Protein AF-A0A814GQM7-F1 (afdb_monomer)

Radius of gyration: 111.21 Å; Cα contacts (8 Å, |Δi|>4): 31; chains: 1; bounding box: 205×111×352 Å

pLDDT: mean 74.49, std 18.23, range [26.2, 96.56]

Organism: NCBI:txid104777

Secondary structure (DSSP, 8-state):
------------------------------------------------------------------TT-TTTHHHHHHHHHHHHHHHHHHHHHHHHHHHHHHHHHHHHHHHHHHHHHHHHHHHHHHHHHHHHHHHHHHHHHHHHHHHHHHHHHHHHHHHHHHHHHHHHHHHHHHHHHHHHHHHHHHHHHHHHHHHHHHHHHHHHHHHHHHHHHHHHHHHHHHHHHHHHHHHHHHHHHHHHHHHHHHHHHHHHHHHHHHHHHHHHHHHHHHHHHHHHHHHHHHHHHHHHHHHHHHHHHHHHHHHHHHHHHHHHHHHHHHHHHHHHHHHHHHHHHHHHHHHHHHHHHHHHHHHHTTTGGGS-SS--------------SSS-STTGGGTTSSTTSSTTTTTHHHHHHHHHHHHHHHHHHHHHHHHHHHHHHHHHHHHHHHHHHHHHHHHHHHHHHHHHHHHHHHHHHHHHHHHHHHHHHHHHHHHHHHHHHHHHHHHHHHHHHHHHHHHHHHHHHHHHHHHHHHHHHTT-------THHHHHHHHHHHHHHHHHHHHHHHHHHHHHHHHHHHHHHHHHHHHHHHHHHHHHHHHHHHHHHHHHHHHHHHHHHHHHHHHHHHHHHHHHHHHHHHHHHHHHHHHHHHHHHHHHHHHHHHHHHHHHHHHHHHHHHHHHHHHHHHHHHHHHHHHHHHHHHHHHHHHHHHHHHHHHS-SSSSSHHHHHHHHHHHHHHHHHHHHHHHHHHHHHHHHHHHHHHHHHHHHTTSS-------HHHHHHHHHHHHHHHHHHHHHHHHHHHHHHHHHHHHHHHHHHHHHHHHHHHHHHHHHHHHHHHHHHHHHHHHHHHHHHHHHHHHHHHHHHHHTT----S-SSHHHHHHHHHHHHHHHHHHHHHHHHHHHH-GGGHHHHHHHHHHHHHHHHHHHHHHTT-

Foldseek 3Di:
DDDDDDDDDDDDDDDDDDDDDDDDDDDDDDDDDDDDDDDDDDDDDDDDDDDDDDDDDDDDDDDDDDPPDPVCVVVVVVVVVVVVVVVVVVVVVVVVVVVVVVVVVVVVVVVVVVVVVVVVVVVVVVVVVVVVVVVVVVVVVVVVVVVVVVVVVVVVVVVVVVVVVVVVVVVVVVVVVVVVVVVVVVVVVVVVVVVVVVVVVVVVVVVVVVVVVVVVVVVVVVVVVVVVVVVVVVVVVVVVVVVVVVVVVVVVVVVVVVVVVVVVVVVVVVVVVVVVVVVVVVVVVVVVVVVVVVVVVVVVVVVVVVVVVVVVVVVVVVVVVVVVVVVVVVVVVVVVVVVVVVVVVVVVCVPCVVPPPPPPDPDDDDDDDDPDDPDDDDPDDPDPPPPPPVVPPVVVVVVVVVVVVVVVVVVVVVVVVVVVVVVVVVVVVVCVVVVVVVVVVVVVVVVVVVVVVVVVVVVVVVVVVVVVVVVVVVVVVVVVVVVVVVVVVVVVVVVVVVVVVVVVVVVVVVVVVVVVVVVVVVVVVVPDDDDDDDDPVVVVVVVVVVVVVVVVVVVVVVVVVVVVVVVVVVVVVVVVVVVVVVVVVVVVVVVVVVVVVVVVVVVVVVVVVVVVVVVVVVVVVVVVVVVVVVVVVVVVVVVVVVVVVVVVVVVVVVVVVVVVVVVVVVVVVVVVVVVVVVVVVVVVVVVVVVVVVVVVVVVVVVVVVVVVPDPPPDPVVVVVVVVVVVVVVVVVVVCVVVCVVVVVVVVVVVVVVVVVVVVVVPDDDDDDDDDDVCVVVVVVVVVVVVVVVVVVVVVVVVVVVVVVVVVVVVVVVVVVVVVVVVVVVVVVVVVVVVLVVVLVVLLVVLVVVVVVVVVVQVVCVVVVNDDDPDPDPVVVVVVLVVVLVVLVVVLVVLVVVCVVCVPCVSVSVSVNSSSVSVNVVSVVVVVVD

Sequence (929 aa):
MDDSDQPSPGLNTAFNNGDADLSRVVENLTVQALREYDDGPLTPPAQRSSNENDLGTEENNLVVLDPDHPLMARFQKALRDQLTKREQKLTLETRETKYQLEKSKKEREDLGVELYGLQQELAKNQMFLEKEHDNYNDTSQNRKLVEQDLDETRDAYRKFQKQLDEELQKFRDLQQERDNLKLRIFYMSNAKEDIRGDIAVIRRATEKAETDKAKFEIEKQRQDMIVSRLEEKEAKIKEDISLYEWQLHNQLKQTKAVKSQLIEARMETEAIEKEKNQLMQNWTSCLIGMKRRDEANSQMNSAIRAQKQKFDSTIAEIESYKKSINKEQERNESLTLVINQRKSEQKNLDKTLKLNKEKKDVLQQEFSAFDRALKETMNQLNSINSDKVQNTNLLNQSQREIEALSQEKVKLEDEIFKKLQDKLTADKAAQYTDKLRKEQKEKLRDMERSLVKLENEIAKARLDALQTKTINESFEREIKMLQSEIDDKNKIISKSESEIRQRVLIIEHKQGQIDLYNKKIEALIEKAGGVELGPLEVEEKNLNREIDDMVTKIMELEQKWLREQNELVKLVKDRQNKEVELKNQKNNFIVLTTKKMRIEKNIESEQTNIKQLNKSLDHLRLQLEKLNKYIFKEMETKENLEKNNDLTALDFNERIKRAEKETIQIQDKLETVKQEKEQLLKDLIDVDEQIMVWERRIELAKEMKAAVDSEAGQGEIREMKFEIHRMTVRYDDLRNQQEKLIRQMEAAVLRRDTIMTRGEYTQKNPQIVTQGKLQREIAEIAKKIKATSLETSRIESEIRLLKDKQQQLATILEDKQQVLKTLHESDEAKNSELDELGRKKQENMEELLMKQRRVKYYDQLKQGRYTLLAKKDDLNEQETNKQLDRLRSLGTIVSKLGEEYPNLQPIIRKVESSIQVRLNQEEEGMEKI

Mean predicted aligned error: 26.73 Å

Solvent-accessible surface area (backbone atoms only — not comparable to full-atom values): 53207 Å² total; per-residue (Å²): 138,83,78,90,84,86,81,84,84,86,85,88,87,82,88,80,87,80,88,78,91,80,91,80,89,86,77,89,78,88,86,83,88,80,90,78,90,85,86,87,87,85,86,88,90,85,81,88,84,85,88,84,86,91,89,79,89,86,88,81,90,87,88,84,78,71,88,83,43,85,83,46,57,65,56,57,49,54,56,49,54,54,55,54,52,51,53,53,50,54,55,47,54,55,50,51,53,50,50,53,52,54,49,54,50,49,54,51,50,52,51,48,52,50,50,50,51,51,50,52,51,48,53,51,50,51,56,49,50,51,51,51,49,50,51,47,50,52,52,50,50,50,48,52,51,52,51,48,54,49,50,52,51,49,51,49,48,51,50,51,49,51,50,49,51,51,52,50,48,52,48,51,51,51,50,50,51,49,52,51,50,50,51,50,50,48,52,51,48,50,52,50,50,49,50,49,50,50,49,52,49,49,49,52,50,47,53,49,49,50,54,51,47,53,50,49,49,54,52,46,52,52,47,50,56,49,48,52,53,48,51,53,48,50,50,52,50,49,51,51,50,53,51,51,52,52,50,50,52,50,51,51,51,51,51,50,52,52,49,50,51,51,50,50,53,48,52,50,50,54,50,52,50,50,51,51,51,52,50,51,52,53,50,51,50,52,51,53,56,47,52,54,52,51,52,54,52,50,57,54,52,51,56,53,51,57,54,51,54,57,54,54,52,56,51,52,56,54,53,52,57,56,55,55,56,52,56,58,53,56,54,55,54,52,55,56,53,50,57,60,50,53,66,56,48,59,71,53,50,75,66,50,64,80,68,61,80,81,72,80,89,80,88,87,85,86,85,88,89,86,91,82,91,86,84,86,87,84,83,81,82,84,76,74,82,71,72,72,72,68,71,66,66,65,64,66,60,69,60,64,65,58,60,62,63,57,62,60,57,58,60,60,56,56,60,54,53,56,65,57,54,65,62,60,66,66,53,56,69,59,47,55,62,51,44,55,54,46,52,51,52,47,52,50,50,50,49,49,50,47,47,53,46,48,52,49,49,50,52,45,51,50,49,52,51,49,49,50,47,54,48,47,56,48,47,53,50,48,50,54,50,49,49,52,50,46,53,51,49,49,53,50,46,54,51,50,51,53,50,45,54,54,47,48,59,51,44,58,59,48,50,64,52,48,57,63,48,49,66,56,48,58,72,53,59,81,74,65,88,88,89,91,89,76,70,75,66,51,59,60,48,49,59,52,46,55,52,50,54,51,52,50,52,50,52,52,51,52,54,47,50,54,47,54,51,51,50,50,52,48,52,52,52,51,49,51,52,50,52,51,51,52,52,50,50,51,52,51,50,53,53,50,51,55,50,46,54,54,50,51,53,48,49,51,50,50,51,51,49,50,53,52,49,50,52,50,49,53,51,49,48,54,50,48,52,51,48,49,52,48,50,51,50,52,48,52,53,47,51,52,49,50,53,48,48,53,51,50,51,50,52,48,49,52,50,48,54,50,51,49,51,52,49,50,54,50,48,53,53,50,49,52,52,48,50,51,49,52,48,53,49,49,54,48,51,54,49,51,52,49,49,50,54,49,52,52,51,51,50,52,51,51,52,53,48,55,65,70,68,55,84,86,71,66,66,70,65,54,60,60,55,56,57,58,57,61,57,50,63,66,49,55,67,63,44,64,71,55,48,68,71,46,55,71,61,46,59,61,54,53,53,55,52,53,55,56,57,47,68,78,73,74,79,90,85,81,90,88,90,71,78,72,61,57,56,53,54,48,50,53,49,50,50,50,50,50,52,52,50,51,52,48,50,49,50,50,50,52,50,48,54,49,49,52,50,50,50,53,50,50,51,52,50,50,53,51,50,52,51,48,49,55,50,48,54,50,48,54,51,51,49,52,51,50,51,53,50,50,50,52,51,50,53,54,49,53,54,49,53,50,52,50,50,52,48,52,50,51,51,30,48,76,66,72,70,61,78,73,93,51,95,46,70,74,56,42,54,52,51,51,49,53,49,50,52,48,50,52,50,51,49,55,51,49,53,50,51,40,68,77,35,67,92,48,33,81,59,44,52,52,56,50,52,59,51,48,60,54,50,55,53,56,51,56,56,61,77,73,111

InterPro domains:
  IPR037386 Coiled-coil domain-containing protein 40 [PTHR16275] (49-922)

Structure (mmCIF, N/CA/C/O backbone):
data_AF-A0A814GQM7-F1
#
_entry.id   AF-A0A814GQM7-F1
#
loop_
_atom_site.group_PDB
_atom_site.id
_atom_site.type_symbol
_atom_site.label_atom_id
_atom_site.label_alt_id
_atom_site.label_comp_id
_atom_site.label_asym_id
_atom_site.label_entity_id
_atom_site.label_seq_id
_atom_site.pdbx_PDB_ins_code
_atom_site.Cartn_x
_atom_site.Cartn_y
_atom_site.Cartn_z
_atom_site.occupancy
_atom_site.B_iso_or_equiv
_atom_site.auth_seq_id
_atom_site.auth_comp_id
_atom_site.auth_asym_id
_atom_site.auth_atom_id
_atom_site.pdbx_PDB_model_num
ATOM 1 N N . MET A 1 1 ? 34.596 47.092 -10.321 1.00 36.59 1 MET A N 1
ATOM 2 C CA . MET A 1 1 ? 35.232 45.790 -10.047 1.00 36.59 1 MET A CA 1
ATOM 3 C C . MET A 1 1 ? 35.394 45.100 -11.391 1.00 36.59 1 MET A C 1
ATOM 5 O O . MET A 1 1 ? 34.640 44.187 -11.697 1.00 36.59 1 MET A O 1
ATOM 9 N N . ASP A 1 2 ? 36.087 45.742 -12.335 1.00 36.72 2 ASP A N 1
ATOM 10 C CA . ASP A 1 2 ? 37.556 45.987 -12.380 1.00 36.72 2 ASP A CA 1
ATOM 11 C C . ASP A 1 2 ? 38.213 44.668 -12.827 1.00 36.72 2 ASP A C 1
ATOM 13 O O . ASP A 1 2 ? 37.973 43.647 -12.194 1.00 36.72 2 ASP A O 1
ATOM 17 N N . ASP A 1 3 ? 38.963 44.548 -13.919 1.00 35.03 3 ASP A N 1
ATOM 18 C CA . ASP A 1 3 ? 39.741 45.529 -14.677 1.00 35.03 3 ASP A CA 1
ATOM 19 C C . ASP A 1 3 ? 40.091 44.982 -16.087 1.00 35.03 3 ASP A C 1
ATOM 21 O O . ASP A 1 3 ? 40.103 43.769 -16.298 1.00 35.03 3 ASP A O 1
ATOM 25 N N . SER A 1 4 ? 40.330 45.924 -17.013 1.00 34.81 4 SER A N 1
ATOM 26 C CA . SER A 1 4 ? 41.278 45.967 -18.159 1.00 34.81 4 SER A CA 1
ATOM 27 C C . SER A 1 4 ? 41.785 44.656 -18.816 1.00 34.81 4 SER A C 1
ATOM 29 O O . SER A 1 4 ? 42.271 43.758 -18.145 1.00 34.81 4 SER A O 1
ATOM 31 N N . ASP A 1 5 ? 41.815 44.491 -20.144 1.00 34.50 5 ASP A N 1
ATOM 32 C CA . ASP A 1 5 ? 42.522 45.376 -21.078 1.00 34.50 5 ASP A CA 1
ATOM 33 C C . ASP A 1 5 ? 41.998 45.302 -22.528 1.00 34.50 5 ASP A C 1
ATOM 35 O O . ASP A 1 5 ? 41.720 44.245 -23.095 1.00 34.50 5 ASP A O 1
ATOM 39 N N . GLN A 1 6 ? 41.915 46.493 -23.113 1.00 34.81 6 GLN A N 1
ATOM 40 C CA . GLN A 1 6 ? 41.784 46.837 -24.532 1.00 34.81 6 GLN A CA 1
ATOM 41 C C . GLN A 1 6 ? 43.196 46.816 -25.202 1.00 34.81 6 GLN A C 1
ATOM 43 O O . GLN A 1 6 ? 44.160 46.626 -24.462 1.00 34.81 6 GLN A O 1
ATOM 48 N N . PRO A 1 7 ? 43.405 47.041 -26.531 1.00 47.53 7 PRO A N 1
ATOM 49 C CA . PRO A 1 7 ? 42.632 47.957 -27.376 1.00 47.53 7 PRO A CA 1
ATOM 50 C C . PRO A 1 7 ? 42.384 47.580 -28.859 1.00 47.53 7 PRO A C 1
ATOM 52 O O . PRO A 1 7 ? 43.097 46.823 -29.508 1.00 47.53 7 PRO A O 1
ATOM 55 N N . SER A 1 8 ? 41.333 48.225 -29.373 1.00 37.38 8 SER A N 1
ATOM 56 C CA . SER A 1 8 ? 41.102 48.848 -30.695 1.00 37.38 8 SER A CA 1
ATOM 57 C C . SER A 1 8 ? 42.387 49.403 -31.385 1.00 37.38 8 SER A C 1
ATOM 59 O O . SER A 1 8 ? 43.386 49.548 -30.683 1.00 37.38 8 SER A O 1
ATOM 61 N N . PRO A 1 9 ? 42.406 49.855 -32.674 1.00 46.78 9 PRO A N 1
ATOM 62 C CA . PRO A 1 9 ? 41.292 50.544 -33.340 1.00 46.78 9 PRO A CA 1
ATOM 63 C C . PRO A 1 9 ? 41.160 50.421 -34.873 1.00 46.78 9 PRO A C 1
ATOM 65 O O . PRO A 1 9 ? 42.011 49.900 -35.588 1.00 46.78 9 PRO A O 1
ATOM 68 N N . GLY A 1 10 ? 40.051 50.973 -35.372 1.00 31.98 10 GLY A N 1
ATOM 69 C CA . GLY A 1 10 ? 39.926 51.436 -36.748 1.00 31.98 10 GLY A CA 1
ATOM 70 C C . GLY A 1 10 ? 40.203 52.939 -36.897 1.00 31.98 10 GLY A C 1
ATOM 71 O O . GLY A 1 10 ? 40.306 53.667 -35.912 1.00 31.98 10 GLY A O 1
ATOM 72 N N . LEU A 1 11 ? 40.173 53.345 -38.171 1.00 32.22 11 LEU A N 1
ATOM 73 C CA . LEU A 1 11 ? 39.968 54.678 -38.760 1.00 32.22 11 LEU A CA 1
ATOM 74 C C . LEU A 1 11 ? 41.173 55.577 -39.105 1.00 32.22 11 LEU A C 1
ATOM 76 O O . LEU A 1 11 ? 41.883 56.093 -38.252 1.00 32.22 11 LEU A O 1
ATOM 80 N N . ASN A 1 12 ? 41.173 55.892 -40.410 1.00 31.06 12 ASN A N 1
ATOM 81 C CA . ASN A 1 12 ? 41.498 57.152 -41.082 1.00 31.06 12 ASN A CA 1
ATOM 82 C C . ASN A 1 12 ? 42.952 57.624 -41.169 1.00 31.06 12 ASN A C 1
ATOM 84 O O . ASN A 1 12 ? 43.481 58.186 -40.221 1.00 31.06 12 ASN A O 1
ATOM 88 N N . THR A 1 13 ? 43.448 57.664 -42.410 1.00 29.12 13 THR A N 1
ATOM 89 C CA . THR A 1 13 ? 43.920 58.907 -43.048 1.00 29.12 13 THR A CA 1
ATOM 90 C C . THR A 1 13 ? 43.764 58.831 -44.572 1.00 29.12 13 THR A C 1
ATOM 92 O O . THR A 1 13 ? 43.918 57.783 -45.191 1.00 29.12 13 THR A O 1
ATOM 95 N N . ALA A 1 14 ? 43.398 59.972 -45.151 1.00 29.52 14 ALA A N 1
ATOM 96 C CA . ALA A 1 14 ? 43.219 60.238 -46.572 1.00 29.52 14 ALA A CA 1
ATOM 97 C C . ALA A 1 14 ? 44.409 61.041 -47.142 1.00 29.52 14 ALA A C 1
ATOM 99 O O . ALA A 1 14 ? 45.154 61.638 -46.365 1.00 29.52 14 ALA A O 1
ATOM 100 N N . PHE A 1 15 ? 44.458 61.134 -48.485 1.00 28.38 15 PHE A N 1
ATOM 101 C CA . PHE A 1 15 ? 45.297 62.007 -49.341 1.00 28.38 15 PHE A CA 1
ATOM 102 C C . PHE A 1 15 ? 46.802 61.624 -49.386 1.00 28.38 15 PHE A C 1
ATOM 104 O O . PHE A 1 15 ? 47.420 61.441 -48.352 1.00 28.38 15 PHE A O 1
ATOM 111 N N . ASN A 1 16 ? 47.510 61.510 -50.520 1.00 29.31 16 ASN A N 1
ATOM 112 C CA . ASN A 1 16 ? 47.493 62.313 -51.741 1.00 29.31 16 ASN A CA 1
ATOM 113 C C . ASN A 1 16 ? 48.561 61.775 -52.734 1.00 29.31 16 ASN A C 1
ATOM 115 O O . ASN A 1 16 ? 49.623 61.366 -52.274 1.00 29.31 16 ASN A O 1
ATOM 119 N N . ASN A 1 17 ? 48.300 61.946 -54.041 1.00 29.31 17 ASN A N 1
ATOM 120 C CA . ASN A 1 17 ? 49.221 62.065 -55.200 1.00 29.31 17 ASN A CA 1
ATOM 121 C C . ASN A 1 17 ? 50.160 60.884 -55.551 1.00 29.31 17 ASN A C 1
ATOM 123 O O . ASN A 1 17 ? 50.827 60.333 -54.691 1.00 29.31 17 ASN A O 1
ATOM 127 N N . GLY A 1 18 ? 50.346 60.481 -56.810 1.00 26.28 18 GLY A N 1
ATOM 128 C CA . GLY A 1 18 ? 49.946 61.030 -58.106 1.00 26.28 18 GLY A CA 1
ATOM 129 C C . GLY A 1 18 ? 50.676 60.275 -59.236 1.00 26.28 18 GLY A C 1
ATOM 130 O O . GLY A 1 18 ? 51.605 59.520 -58.958 1.00 26.28 18 GLY A O 1
ATOM 131 N N . ASP A 1 19 ? 50.251 60.547 -60.474 1.00 27.64 19 ASP A N 1
ATOM 132 C CA . ASP A 1 19 ? 50.868 60.209 -61.774 1.00 27.64 19 ASP A CA 1
ATOM 133 C C . ASP A 1 19 ? 50.768 58.746 -62.269 1.00 27.64 19 ASP A C 1
ATOM 135 O O . ASP A 1 19 ? 51.087 57.802 -61.563 1.00 27.64 19 ASP A O 1
ATOM 139 N N . ALA A 1 20 ? 50.380 58.446 -63.511 1.00 28.84 20 ALA A N 1
ATOM 140 C CA . ALA A 1 20 ? 49.939 59.272 -64.630 1.00 28.84 20 ALA A CA 1
ATOM 141 C C . ALA A 1 20 ? 49.239 58.382 -65.675 1.00 28.84 20 ALA A C 1
ATOM 143 O O . ALA A 1 20 ? 49.698 57.280 -65.978 1.00 28.84 20 ALA A O 1
ATOM 144 N N . ASP A 1 21 ? 48.167 58.913 -66.260 1.00 31.83 21 ASP A N 1
ATOM 145 C CA . ASP A 1 21 ? 47.703 58.576 -67.606 1.00 31.83 21 ASP A CA 1
ATOM 146 C C . ASP A 1 21 ? 48.808 58.877 -68.625 1.00 31.83 21 ASP A C 1
ATOM 148 O O . ASP A 1 21 ? 49.380 59.965 -68.585 1.00 31.83 21 ASP A O 1
ATOM 152 N N . LEU A 1 22 ? 49.032 57.989 -69.600 1.00 29.66 22 LEU A N 1
ATOM 153 C CA . LEU A 1 22 ? 49.546 58.381 -70.917 1.00 29.66 22 LEU A CA 1
ATOM 154 C C . LEU A 1 22 ? 49.077 57.407 -72.011 1.00 29.66 22 LEU A C 1
ATOM 156 O O . LEU A 1 22 ? 49.590 56.306 -72.194 1.00 29.66 22 LEU A O 1
ATOM 160 N N . SER A 1 23 ? 48.094 57.899 -72.763 1.00 28.91 23 SER A N 1
ATOM 161 C CA . SER A 1 23 ? 47.684 57.482 -74.105 1.00 28.91 23 SER A CA 1
ATOM 162 C C . SER A 1 23 ? 48.839 57.349 -75.110 1.00 28.91 23 SER A C 1
ATOM 164 O O . SER A 1 23 ? 49.761 58.164 -75.103 1.00 28.91 23 SER A O 1
ATOM 166 N N . ARG A 1 24 ? 48.682 56.417 -76.066 1.00 32.66 24 ARG A N 1
ATOM 167 C CA . ARG A 1 24 ? 48.955 56.536 -77.526 1.00 32.66 24 ARG A CA 1
ATOM 168 C C . ARG A 1 24 ? 48.609 55.186 -78.176 1.00 32.66 24 ARG A C 1
ATOM 170 O O . ARG A 1 24 ? 49.297 54.203 -77.948 1.00 32.66 24 ARG A O 1
ATOM 177 N N . VAL A 1 25 ? 47.436 55.019 -78.788 1.00 29.41 25 VAL A N 1
ATOM 178 C CA . VAL A 1 25 ? 47.121 55.375 -80.188 1.00 29.41 25 VAL A CA 1
ATOM 179 C C . VAL A 1 25 ? 48.209 54.900 -81.157 1.00 29.41 25 VAL A C 1
ATOM 181 O O . VAL A 1 25 ? 49.215 55.580 -81.344 1.00 29.41 25 VAL A O 1
ATOM 184 N N . VAL A 1 26 ? 47.956 53.766 -81.816 1.00 27.70 26 VAL A N 1
ATOM 185 C CA . VAL A 1 26 ? 48.344 53.569 -83.216 1.00 27.70 26 VAL A CA 1
ATOM 186 C C . VAL A 1 26 ? 47.068 53.266 -83.984 1.00 27.70 26 VAL A C 1
ATOM 188 O O . VAL A 1 26 ? 46.375 52.279 -83.758 1.00 27.70 26 VAL A O 1
ATOM 191 N N . GLU A 1 27 ? 46.753 54.236 -84.818 1.00 29.17 27 GLU A N 1
ATOM 192 C CA . GLU A 1 27 ? 45.670 54.330 -85.772 1.00 29.17 27 GLU A CA 1
ATOM 193 C C . GLU A 1 27 ? 45.865 53.389 -86.976 1.00 29.17 27 GLU A C 1
ATOM 195 O O . GLU A 1 27 ? 46.990 53.221 -87.441 1.00 29.17 27 GLU A O 1
ATOM 200 N N . ASN A 1 28 ? 44.723 52.966 -87.546 1.00 26.72 28 ASN A N 1
ATOM 201 C CA . ASN A 1 28 ? 44.433 52.905 -88.991 1.00 26.72 28 ASN A CA 1
ATOM 202 C C . ASN A 1 28 ? 45.117 51.781 -89.814 1.00 26.72 28 ASN A C 1
ATOM 204 O O . ASN A 1 28 ? 46.310 51.555 -89.713 1.00 26.72 28 ASN A O 1
ATOM 208 N N . LEU A 1 29 ? 44.474 51.025 -90.713 1.00 28.12 29 LEU A N 1
ATOM 209 C CA . LEU A 1 29 ? 43.210 51.146 -91.448 1.00 28.12 29 LEU A CA 1
ATOM 210 C C . LEU A 1 29 ? 42.859 49.759 -92.043 1.00 28.12 29 LEU A C 1
ATOM 212 O O . LEU A 1 29 ? 43.733 49.046 -92.526 1.00 28.12 29 LEU A O 1
ATOM 216 N N . THR A 1 30 ? 41.568 49.421 -92.015 1.00 30.81 30 THR A N 1
ATOM 217 C CA . THR A 1 30 ? 40.776 48.703 -93.039 1.00 30.81 30 THR A CA 1
ATOM 218 C C . THR A 1 30 ? 41.498 48.029 -94.217 1.00 30.81 30 THR A C 1
ATOM 220 O O . THR A 1 30 ? 42.120 48.733 -95.003 1.00 30.81 30 THR A O 1
ATOM 223 N N . VAL A 1 31 ? 41.169 46.758 -94.498 1.00 29.92 31 VAL A N 1
ATOM 224 C CA . VAL A 1 31 ? 40.721 46.337 -95.846 1.00 29.92 31 VAL A CA 1
ATOM 225 C C . VAL A 1 31 ? 39.651 45.247 -95.707 1.00 29.92 31 VAL A C 1
ATOM 227 O O . VAL A 1 31 ? 39.911 44.148 -95.223 1.00 29.92 31 VAL A O 1
ATOM 230 N N . GLN A 1 32 ? 38.431 45.591 -96.124 1.00 31.33 32 GLN A N 1
ATOM 231 C CA . GLN A 1 32 ? 37.302 44.685 -96.322 1.00 31.33 32 GLN A CA 1
ATOM 232 C C . GLN A 1 32 ? 37.471 43.866 -97.607 1.00 31.33 32 GLN A C 1
ATOM 234 O O . GLN A 1 32 ? 38.035 44.319 -98.599 1.00 31.33 32 GLN A O 1
ATOM 239 N N . ALA A 1 33 ? 36.909 42.664 -97.559 1.00 29.69 33 ALA A N 1
ATOM 240 C CA . ALA A 1 33 ? 36.696 41.747 -98.664 1.00 29.69 33 ALA A CA 1
ATOM 241 C C . ALA A 1 33 ? 35.758 42.299 -99.760 1.00 29.69 33 ALA A C 1
ATOM 243 O O . ALA A 1 33 ? 34.831 43.040 -99.443 1.00 29.69 33 ALA A O 1
ATOM 244 N N . LEU A 1 34 ? 35.935 41.830 -101.009 1.00 31.72 34 LEU A N 1
ATOM 245 C CA . LEU A 1 34 ? 34.970 41.024 -101.799 1.00 31.72 34 LEU A CA 1
ATOM 246 C C . LEU A 1 34 ? 35.209 41.134 -103.327 1.00 31.72 34 LEU A C 1
ATOM 248 O O . LEU A 1 34 ? 35.285 42.241 -103.840 1.00 31.72 34 LEU A O 1
ATOM 252 N N . ARG A 1 35 ? 35.264 39.948 -103.978 1.00 31.31 35 ARG A N 1
ATOM 253 C CA . ARG A 1 35 ? 34.639 39.484 -105.258 1.00 31.31 35 ARG A CA 1
ATOM 254 C C . ARG A 1 35 ? 34.635 40.402 -106.499 1.00 31.31 35 ARG A C 1
ATOM 256 O O . ARG A 1 35 ? 34.385 41.585 -106.375 1.00 31.31 35 ARG A O 1
ATOM 263 N N . GLU A 1 36 ? 34.726 39.957 -107.757 1.00 31.50 36 GLU A N 1
ATOM 264 C CA . GLU A 1 36 ? 34.822 38.678 -108.504 1.00 31.50 36 GLU A CA 1
ATOM 265 C C . GLU A 1 36 ? 35.065 39.066 -110.000 1.00 31.50 36 GLU A C 1
ATOM 267 O O . GLU A 1 36 ? 34.614 40.144 -110.372 1.00 31.50 36 GLU A O 1
ATOM 272 N N . TYR A 1 37 ? 35.759 38.208 -110.785 1.00 33.19 37 TYR A N 1
ATOM 273 C CA . TYR A 1 37 ? 35.684 37.881 -112.252 1.00 33.19 37 TYR A CA 1
ATOM 274 C C . TYR A 1 37 ? 35.323 38.968 -113.318 1.00 33.19 37 TYR A C 1
ATOM 276 O O . TYR A 1 37 ? 34.512 39.841 -113.063 1.00 33.19 37 TYR A O 1
ATOM 284 N N . ASP A 1 38 ? 35.769 38.999 -114.587 1.00 29.81 38 ASP A N 1
ATOM 285 C CA . ASP A 1 38 ? 36.456 38.087 -115.529 1.00 29.81 38 ASP A CA 1
ATOM 286 C C . ASP A 1 38 ? 36.901 38.882 -116.801 1.00 29.81 38 ASP A C 1
ATOM 288 O O . ASP A 1 38 ? 36.567 40.061 -116.927 1.00 29.81 38 ASP A O 1
ATOM 292 N N . ASP A 1 39 ? 37.535 38.180 -117.758 1.00 30.41 39 ASP A N 1
ATOM 293 C CA . ASP A 1 39 ? 37.733 38.455 -119.212 1.00 30.41 39 ASP A CA 1
ATOM 294 C C . ASP A 1 39 ? 39.019 39.168 -119.731 1.00 30.41 39 ASP A C 1
ATOM 296 O O . ASP A 1 39 ? 39.326 40.319 -119.426 1.00 30.41 39 ASP A O 1
ATOM 300 N N . GLY A 1 40 ? 39.768 38.454 -120.600 1.00 29.17 40 GLY A N 1
ATOM 301 C CA . GLY A 1 40 ? 40.943 38.916 -121.385 1.00 29.17 40 GLY A CA 1
ATOM 302 C C . GLY A 1 40 ? 40.575 39.641 -122.702 1.00 29.17 40 GLY A C 1
ATOM 303 O O . GLY A 1 40 ? 39.486 40.203 -122.768 1.00 29.17 40 GLY A O 1
ATOM 304 N N . PRO A 1 41 ? 41.369 39.602 -123.811 1.00 51.75 41 PRO A N 1
ATOM 305 C CA . PRO A 1 41 ? 42.738 39.094 -124.047 1.00 51.75 41 PRO A CA 1
ATOM 306 C C . PRO A 1 41 ? 43.637 40.033 -124.939 1.00 51.75 41 PRO A C 1
ATOM 308 O O . PRO A 1 41 ? 43.264 41.161 -125.238 1.00 51.75 41 PRO A O 1
ATOM 311 N N . LEU A 1 42 ? 44.778 39.500 -125.433 1.00 30.31 42 LEU A N 1
ATOM 312 C CA . LEU A 1 42 ? 45.605 39.886 -126.619 1.00 30.31 42 LEU A CA 1
ATOM 313 C C . LEU A 1 42 ? 46.851 40.808 -126.466 1.00 30.31 42 LEU A C 1
ATOM 315 O O . LEU A 1 42 ? 46.785 42.005 -126.212 1.00 30.31 42 LEU A O 1
ATOM 319 N N . THR A 1 43 ? 48.005 40.193 -126.767 1.00 31.56 43 THR A N 1
ATOM 320 C CA . THR A 1 43 ? 49.294 40.716 -127.293 1.00 31.56 43 THR A CA 1
ATOM 321 C C . THR A 1 43 ? 49.115 41.647 -128.512 1.00 31.56 43 THR A C 1
ATOM 323 O O . THR A 1 43 ? 48.089 41.499 -129.177 1.00 31.56 43 THR A O 1
ATOM 326 N N . PRO A 1 44 ? 50.073 42.538 -128.911 1.00 38.03 44 PRO A N 1
ATOM 327 C CA . PRO A 1 44 ? 51.518 42.254 -129.121 1.00 38.03 44 PRO A CA 1
ATOM 328 C C . PRO A 1 44 ? 52.498 43.446 -128.877 1.00 38.03 44 PRO A C 1
ATOM 330 O O . PRO A 1 44 ? 52.067 44.555 -128.571 1.00 38.03 44 PRO A O 1
ATOM 333 N N . PRO A 1 45 ? 53.822 43.281 -129.105 1.00 40.25 45 PRO A N 1
ATOM 334 C CA . PRO A 1 45 ? 54.632 44.421 -129.537 1.00 40.25 45 PRO A CA 1
ATOM 335 C C . PRO A 1 45 ? 55.513 44.111 -130.757 1.00 40.25 45 PRO A C 1
ATOM 337 O O . PRO A 1 45 ? 56.206 43.099 -130.844 1.00 40.25 45 PRO A O 1
ATOM 340 N N . ALA A 1 46 ? 55.498 45.041 -131.702 1.00 31.20 46 ALA A N 1
ATOM 341 C CA . ALA A 1 46 ? 56.365 45.145 -132.869 1.00 31.20 46 ALA A CA 1
ATOM 342 C C . ALA A 1 46 ? 56.535 46.674 -133.076 1.00 31.20 46 ALA A C 1
ATOM 344 O O . ALA A 1 46 ? 55.581 47.404 -132.837 1.00 31.20 46 ALA A O 1
ATOM 345 N N . GLN A 1 47 ? 57.670 47.288 -133.419 1.00 30.56 47 GLN A N 1
ATOM 346 C CA . GLN A 1 47 ? 58.668 46.973 -134.436 1.00 30.56 47 GLN A CA 1
ATOM 347 C C . GLN A 1 47 ? 59.881 47.936 -134.322 1.00 30.56 47 GLN A C 1
ATOM 349 O O . GLN A 1 47 ? 59.701 49.094 -133.970 1.00 30.56 47 GLN A O 1
ATOM 354 N N . ARG A 1 48 ? 61.045 47.430 -134.777 1.00 27.88 48 ARG A N 1
ATOM 355 C CA . ARG A 1 48 ? 62.066 48.019 -135.692 1.00 27.88 48 ARG A CA 1
ATOM 356 C C . ARG A 1 48 ? 62.808 49.312 -135.322 1.00 27.88 48 ARG A C 1
ATOM 358 O O . ARG A 1 48 ? 62.196 50.349 -135.143 1.00 27.88 48 ARG A O 1
ATOM 365 N N . SER A 1 49 ? 64.143 49.278 -135.432 1.00 26.20 49 SER A N 1
ATOM 366 C CA . SER A 1 49 ? 64.993 49.558 -136.628 1.00 26.20 49 SER A CA 1
ATOM 367 C C . SER A 1 49 ? 66.418 49.867 -136.112 1.00 26.20 49 SER A C 1
ATOM 369 O O . SER A 1 49 ? 66.510 50.602 -135.138 1.00 26.20 49 SER A O 1
ATOM 371 N N . SER A 1 50 ? 67.539 49.258 -136.521 1.00 27.48 50 SER A N 1
ATOM 372 C CA . SER A 1 50 ? 68.263 49.241 -137.813 1.00 27.48 50 SER A CA 1
ATOM 373 C C . SER A 1 50 ? 69.655 49.888 -137.636 1.00 27.48 50 SER A C 1
ATOM 375 O O . SER A 1 50 ? 69.735 50.972 -137.068 1.00 27.48 50 SER A O 1
ATOM 377 N N . ASN A 1 51 ? 70.675 49.241 -138.228 1.00 28.55 51 ASN A N 1
ATOM 378 C CA . ASN A 1 51 ? 71.985 49.755 -138.696 1.00 28.55 51 ASN A CA 1
ATOM 379 C C . ASN A 1 51 ? 73.090 50.042 -137.641 1.00 28.55 51 ASN A C 1
ATOM 381 O O . ASN A 1 51 ? 72.805 50.576 -136.582 1.00 28.55 51 ASN A O 1
ATOM 385 N N . GLU A 1 52 ? 74.382 49.714 -137.842 1.00 28.78 52 GLU A N 1
ATOM 386 C CA . GLU A 1 52 ? 75.152 49.537 -139.092 1.00 28.78 52 GLU A CA 1
ATOM 387 C C . GLU A 1 52 ? 76.574 48.920 -138.873 1.00 28.78 52 GLU A C 1
ATOM 389 O O . GLU A 1 52 ? 77.151 49.114 -137.805 1.00 28.78 52 GLU A O 1
ATOM 394 N N . ASN A 1 53 ? 77.119 48.300 -139.946 1.00 28.80 53 ASN A N 1
ATOM 395 C CA . ASN A 1 53 ? 78.539 48.069 -140.363 1.00 28.80 53 ASN A CA 1
ATOM 396 C C . ASN A 1 53 ? 79.404 47.030 -139.599 1.00 28.80 53 ASN A C 1
ATOM 398 O O . ASN A 1 53 ? 79.603 47.162 -138.399 1.00 28.80 53 ASN A O 1
ATOM 402 N N . ASP A 1 54 ? 79.920 45.917 -140.152 1.00 29.58 54 ASP A N 1
ATOM 403 C CA . ASP A 1 54 ? 80.535 45.513 -141.451 1.00 29.58 54 ASP A CA 1
ATOM 404 C C . ASP A 1 54 ? 82.039 45.849 -141.636 1.00 29.58 54 ASP A C 1
ATOM 406 O O . ASP A 1 54 ? 82.500 46.899 -141.191 1.00 29.58 54 ASP A O 1
ATOM 410 N N . LEU A 1 55 ? 82.736 44.943 -142.356 1.00 31.75 55 LEU A N 1
ATOM 411 C CA . LEU A 1 55 ? 84.144 44.868 -142.823 1.00 31.75 55 LEU A CA 1
ATOM 412 C C . LEU A 1 55 ? 85.118 44.069 -141.921 1.00 31.75 55 LEU A C 1
ATOM 414 O O . LEU A 1 55 ? 85.272 44.367 -140.744 1.00 31.75 55 LEU A O 1
ATOM 418 N N . GLY A 1 56 ? 85.883 43.070 -142.383 1.00 30.25 56 GLY A N 1
ATOM 419 C CA . GLY A 1 56 ? 86.103 42.510 -143.723 1.00 30.25 56 GLY A CA 1
ATOM 420 C C . GLY A 1 56 ? 87.447 41.744 -143.773 1.00 30.25 56 GLY A C 1
ATOM 421 O O . GLY A 1 56 ? 88.416 42.225 -143.199 1.00 30.25 56 GLY A O 1
ATOM 422 N N . THR A 1 57 ? 87.435 40.542 -144.379 1.00 31.75 57 THR A N 1
ATOM 423 C CA . THR A 1 57 ? 88.429 39.900 -145.297 1.00 31.75 57 THR A CA 1
ATOM 424 C C . THR A 1 57 ? 89.946 40.166 -145.128 1.00 31.75 57 THR A C 1
ATOM 426 O O . THR A 1 57 ? 90.375 41.281 -144.894 1.00 31.75 57 THR A O 1
ATOM 429 N N . GLU A 1 58 ? 90.851 39.192 -145.295 1.00 28.28 58 GLU A N 1
ATOM 430 C CA . GLU A 1 58 ? 91.262 38.690 -146.620 1.00 28.28 58 GLU A CA 1
ATOM 431 C C . GLU A 1 58 ? 91.994 37.331 -146.591 1.00 28.28 58 GLU A C 1
ATOM 433 O O . GLU A 1 58 ? 92.676 36.951 -145.637 1.00 28.28 58 GLU A O 1
ATOM 438 N N . GLU A 1 59 ? 91.829 36.634 -147.713 1.00 34.72 59 GLU A N 1
ATOM 439 C CA . GLU A 1 59 ? 92.436 35.382 -148.151 1.00 34.72 59 GLU A CA 1
ATOM 440 C C . GLU A 1 59 ? 93.932 35.503 -148.496 1.00 34.72 59 GLU A C 1
ATOM 442 O O . GLU A 1 59 ? 94.409 36.553 -148.912 1.00 34.72 59 GLU A O 1
ATOM 447 N N . ASN A 1 60 ? 94.647 34.371 -148.456 1.00 33.88 60 ASN A N 1
ATOM 448 C CA . ASN A 1 60 ? 95.767 34.099 -149.365 1.00 33.88 60 ASN A CA 1
ATOM 449 C C . ASN A 1 60 ? 95.937 32.576 -149.583 1.00 33.88 60 ASN A C 1
ATOM 451 O O . ASN A 1 60 ? 96.423 31.863 -148.707 1.00 33.88 60 ASN A O 1
ATOM 455 N N . ASN A 1 61 ? 95.443 32.092 -150.735 1.00 31.70 61 ASN A N 1
ATOM 456 C CA . ASN A 1 61 ? 96.122 31.298 -151.789 1.00 31.70 61 ASN A CA 1
ATOM 457 C C . ASN A 1 61 ? 97.447 30.581 -151.424 1.00 31.70 61 ASN A C 1
ATOM 459 O O . ASN A 1 61 ? 98.295 31.176 -150.775 1.00 31.70 61 ASN A O 1
ATOM 463 N N . LEU A 1 62 ? 97.857 29.398 -151.908 1.00 36.19 62 LEU A N 1
ATOM 464 C CA . LEU A 1 62 ? 97.449 28.326 -152.851 1.00 36.19 62 LEU A CA 1
ATOM 465 C C . LEU A 1 62 ? 98.599 27.264 -152.694 1.00 36.19 62 LEU A C 1
ATOM 467 O O . LEU A 1 62 ? 99.699 27.649 -152.304 1.00 36.19 62 LEU A O 1
ATOM 471 N N . VAL A 1 63 ? 98.491 25.934 -152.832 1.00 43.56 63 VAL A N 1
ATOM 472 C CA . VAL A 1 63 ? 98.530 25.064 -154.042 1.00 43.56 63 VAL A CA 1
ATOM 473 C C . VAL A 1 63 ? 98.491 23.617 -153.472 1.00 43.56 63 VAL A C 1
ATOM 475 O O . VAL A 1 63 ? 99.384 23.253 -152.712 1.00 43.56 63 VAL A O 1
ATOM 478 N N . VAL A 1 64 ? 97.385 22.863 -153.512 1.00 43.12 64 VAL A N 1
ATOM 479 C CA . VAL A 1 64 ? 96.819 22.000 -154.582 1.00 43.12 64 VAL A CA 1
ATOM 480 C C . VAL A 1 64 ? 97.552 20.656 -154.805 1.00 43.12 64 VAL A C 1
ATOM 482 O O . VAL A 1 64 ? 98.608 20.590 -155.423 1.00 43.12 64 VAL A O 1
ATOM 485 N N . LEU A 1 65 ? 96.897 19.569 -154.367 1.00 44.19 65 LEU A N 1
ATOM 486 C CA . LEU A 1 65 ? 96.541 18.439 -155.241 1.00 44.19 65 LEU A CA 1
ATOM 487 C C . LEU A 1 65 ? 95.045 18.581 -155.584 1.00 44.19 65 LEU A C 1
ATOM 489 O O . LEU A 1 65 ? 94.290 19.104 -154.762 1.00 44.19 65 LEU A O 1
ATOM 493 N N . ASP A 1 66 ? 94.628 18.116 -156.763 1.00 49.81 66 ASP A N 1
ATOM 494 C CA . ASP A 1 66 ? 93.266 18.292 -157.287 1.00 49.81 66 ASP A CA 1
ATOM 495 C C . ASP A 1 66 ? 92.156 17.689 -156.382 1.00 49.81 66 ASP A C 1
ATOM 497 O O . ASP A 1 66 ? 92.295 16.545 -155.926 1.00 49.81 66 ASP A O 1
ATOM 501 N N . PRO A 1 67 ? 91.034 18.409 -156.144 1.00 59.97 67 PRO A N 1
ATOM 502 C CA . PRO A 1 67 ? 89.904 17.971 -155.310 1.00 59.97 67 PRO A CA 1
ATOM 503 C C . PRO A 1 67 ? 89.198 16.669 -155.722 1.00 59.97 67 PRO A C 1
ATOM 505 O O . PRO A 1 67 ? 88.563 16.056 -154.864 1.00 59.97 67 PRO A O 1
ATOM 508 N N . ASP A 1 68 ? 89.346 16.215 -156.970 1.00 55.56 68 ASP A N 1
ATOM 509 C CA . ASP A 1 68 ? 88.671 15.018 -157.499 1.00 55.56 68 ASP A CA 1
ATOM 510 C C . ASP A 1 68 ? 89.566 13.761 -157.540 1.00 55.56 68 ASP A C 1
ATOM 512 O O . ASP A 1 68 ? 89.214 12.742 -158.139 1.00 55.56 68 ASP A O 1
ATOM 516 N N . HIS A 1 69 ? 90.724 13.774 -156.865 1.00 58.59 69 HIS A N 1
ATOM 517 C CA . HIS A 1 69 ? 91.567 12.581 -156.766 1.00 58.59 69 HIS A CA 1
ATOM 518 C C . HIS A 1 69 ? 90.920 11.525 -155.836 1.00 58.59 69 HIS A C 1
ATOM 520 O O . HIS A 1 69 ? 90.661 11.814 -154.661 1.00 58.59 69 HIS A O 1
ATOM 526 N N . PRO A 1 70 ? 90.717 10.265 -156.273 1.00 63.22 70 PRO A N 1
ATOM 527 C CA . PRO A 1 70 ? 89.956 9.247 -155.529 1.00 63.22 70 PRO A CA 1
ATOM 528 C C . PRO A 1 70 ? 90.552 8.853 -154.161 1.00 63.22 70 PRO A C 1
ATOM 530 O O . PRO A 1 70 ? 89.872 8.238 -153.340 1.00 63.22 70 PRO A O 1
ATOM 533 N N . LEU A 1 71 ? 91.792 9.258 -153.862 1.00 60.09 71 LEU A N 1
ATOM 534 C CA . LEU A 1 71 ? 92.413 9.109 -152.539 1.00 60.09 71 LEU A CA 1
ATOM 535 C C . LEU A 1 71 ? 92.127 10.267 -151.547 1.00 60.09 71 LEU A C 1
ATOM 537 O O . LEU A 1 71 ? 92.398 10.103 -150.359 1.00 60.09 71 LEU A O 1
ATOM 541 N N . MET A 1 72 ? 91.533 11.394 -151.974 1.00 58.47 72 MET A N 1
ATOM 542 C CA . MET A 1 72 ? 91.145 12.527 -151.103 1.00 58.47 72 MET A CA 1
ATOM 543 C C . MET A 1 72 ? 89.683 12.495 -150.624 1.00 58.47 72 MET A C 1
ATOM 545 O O . MET A 1 72 ? 89.350 13.124 -149.617 1.00 58.47 72 MET A O 1
ATOM 549 N N . ALA A 1 73 ? 88.818 11.693 -151.252 1.00 66.56 73 ALA A N 1
ATOM 550 C CA . ALA A 1 73 ? 87.410 11.567 -150.861 1.00 66.56 73 ALA A CA 1
ATOM 551 C C . ALA A 1 73 ? 87.224 11.057 -149.414 1.00 66.56 73 ALA A C 1
ATOM 553 O O . ALA A 1 73 ? 86.328 11.503 -148.695 1.00 66.56 73 ALA A O 1
ATOM 554 N N . ARG A 1 74 ? 88.101 10.157 -148.940 1.00 60.41 74 ARG A N 1
ATOM 555 C CA . ARG A 1 74 ? 88.059 9.651 -147.552 1.00 60.41 74 ARG A CA 1
ATOM 556 C C . ARG A 1 74 ? 88.546 10.688 -146.533 1.00 60.41 74 ARG A C 1
ATOM 558 O O . ARG A 1 74 ? 87.994 10.750 -145.440 1.00 60.41 74 ARG A O 1
ATOM 565 N N . PHE A 1 75 ? 89.505 11.538 -146.904 1.00 64.12 75 PHE A N 1
ATOM 566 C CA . PHE A 1 75 ? 89.991 12.643 -146.069 1.00 64.12 75 PHE A CA 1
ATOM 567 C C . PHE A 1 75 ? 88.933 13.747 -145.903 1.00 64.12 75 PHE A C 1
ATOM 569 O O . PHE A 1 75 ? 88.651 14.175 -144.784 1.00 64.12 75 PHE A O 1
ATOM 576 N N . GLN A 1 76 ? 88.284 14.160 -146.996 1.00 70.62 76 GLN A N 1
ATOM 577 C CA . GLN A 1 76 ? 87.231 15.184 -146.964 1.00 70.62 76 GLN A CA 1
ATOM 578 C C . GLN A 1 76 ? 85.966 14.711 -146.225 1.00 70.62 76 GLN A C 1
ATOM 580 O O . GLN A 1 76 ? 85.334 15.495 -145.515 1.00 70.62 76 GLN A O 1
ATOM 585 N N . LYS A 1 77 ? 85.614 13.421 -146.337 1.00 73.88 77 LYS A N 1
ATOM 586 C CA . LYS A 1 77 ? 84.502 12.822 -145.583 1.00 73.88 77 LYS A CA 1
ATOM 587 C C . LYS A 1 77 ? 84.792 12.758 -144.078 1.00 73.88 77 LYS A C 1
ATOM 589 O O . LYS A 1 77 ? 83.941 13.156 -143.291 1.00 73.88 77 LYS A O 1
ATOM 594 N N . ALA A 1 78 ? 86.005 12.361 -143.681 1.00 68.12 78 ALA A N 1
ATOM 595 C CA . ALA A 1 78 ? 86.408 12.325 -142.272 1.00 68.12 78 ALA A CA 1
ATOM 596 C C . ALA A 1 78 ? 86.359 13.713 -141.601 1.00 68.12 78 ALA A C 1
ATOM 598 O O . ALA A 1 78 ? 85.908 13.828 -140.463 1.00 68.12 78 ALA A O 1
ATOM 599 N N . LEU A 1 79 ? 86.754 14.775 -142.315 1.00 70.31 79 LEU A N 1
ATOM 600 C CA . LEU A 1 79 ? 86.692 16.150 -141.806 1.00 70.31 79 LEU A CA 1
ATOM 601 C C . LEU A 1 79 ? 85.246 16.662 -141.649 1.00 70.31 79 LEU A C 1
ATOM 603 O O . LEU A 1 79 ? 84.934 17.323 -140.658 1.00 70.31 79 LEU A O 1
ATOM 607 N N . ARG A 1 80 ? 84.346 16.343 -142.594 1.00 76.94 80 ARG A N 1
ATOM 608 C CA . ARG A 1 80 ? 82.914 16.682 -142.469 1.00 76.94 80 ARG A CA 1
ATOM 609 C C . ARG A 1 80 ? 82.260 15.962 -141.293 1.00 76.94 80 ARG A C 1
ATOM 611 O O . ARG A 1 80 ? 81.593 16.619 -140.499 1.00 76.94 80 ARG A O 1
ATOM 618 N N . ASP A 1 81 ? 82.511 14.662 -141.144 1.00 76.44 81 ASP A N 1
ATOM 619 C CA . ASP A 1 81 ? 81.930 13.857 -140.064 1.00 76.44 81 ASP A CA 1
ATOM 620 C C . ASP A 1 81 ? 82.359 14.359 -138.667 1.00 76.44 81 ASP A C 1
ATOM 622 O O . ASP A 1 81 ? 81.574 14.298 -137.715 1.00 76.44 81 ASP A O 1
ATOM 626 N N . GLN A 1 82 ? 83.582 14.894 -138.525 1.00 72.50 82 GLN A N 1
ATOM 627 C CA . GLN A 1 82 ? 84.058 15.511 -137.279 1.00 72.50 82 GLN A CA 1
ATOM 628 C C . GLN A 1 82 ? 83.278 16.788 -136.916 1.00 72.50 82 GLN A C 1
ATOM 630 O O . GLN A 1 82 ? 82.883 16.957 -135.759 1.00 72.50 82 GLN A O 1
ATOM 635 N N . LEU A 1 83 ? 83.021 17.674 -137.884 1.00 74.25 83 LEU A N 1
ATOM 636 C CA . LEU A 1 83 ? 82.287 18.922 -137.642 1.00 74.25 83 LEU A CA 1
ATOM 637 C C . LEU A 1 83 ? 80.809 18.664 -137.324 1.00 74.25 83 LEU A C 1
ATOM 639 O O . LEU A 1 83 ? 80.287 19.227 -136.361 1.00 74.25 83 LEU A O 1
ATOM 643 N N . THR A 1 84 ? 80.160 17.742 -138.039 1.00 79.06 84 THR A N 1
ATOM 644 C CA . THR A 1 84 ? 78.753 17.391 -137.784 1.00 79.06 84 THR A CA 1
ATOM 645 C C . THR A 1 84 ? 78.551 16.713 -136.429 1.00 79.06 84 THR A C 1
ATOM 647 O O . THR A 1 84 ? 77.566 16.988 -135.748 1.00 79.06 84 THR A O 1
ATOM 650 N N . LYS A 1 85 ? 79.495 15.876 -135.969 1.00 79.00 85 LYS A N 1
ATOM 651 C CA . LYS A 1 85 ? 79.427 15.284 -134.618 1.00 79.00 85 LYS A CA 1
ATOM 652 C C . LYS A 1 85 ? 79.546 16.337 -133.514 1.00 79.00 85 LYS A C 1
ATOM 654 O O . LYS A 1 85 ? 78.895 16.211 -132.477 1.00 79.00 85 LYS A O 1
ATOM 659 N N . ARG A 1 86 ? 80.352 17.385 -133.720 1.00 75.88 86 ARG A N 1
ATOM 660 C CA . ARG A 1 86 ? 80.502 18.481 -132.749 1.00 75.88 86 ARG A CA 1
ATOM 661 C C . ARG A 1 86 ? 79.235 19.331 -132.656 1.00 75.88 86 ARG A C 1
ATOM 663 O O . ARG A 1 86 ? 78.806 19.654 -131.551 1.00 75.88 86 ARG A O 1
ATOM 670 N N . GLU A 1 87 ? 78.619 19.641 -133.791 1.00 78.75 87 GLU A N 1
ATOM 671 C CA . GLU A 1 87 ? 77.338 20.353 -133.838 1.00 78.75 87 GLU A CA 1
ATOM 672 C C . GLU A 1 87 ? 76.215 19.545 -133.166 1.00 78.75 87 GLU A C 1
ATOM 674 O O . GLU A 1 87 ? 75.462 20.077 -132.349 1.00 78.75 87 GLU A O 1
ATOM 679 N N . GLN A 1 88 ? 76.153 18.234 -133.419 1.00 80.00 88 GLN A N 1
ATOM 680 C CA . GLN A 1 88 ? 75.201 17.333 -132.758 1.00 80.00 88 GLN A CA 1
ATOM 681 C C . GLN A 1 88 ? 75.403 17.277 -131.237 1.00 80.00 88 GLN A C 1
ATOM 683 O O . GLN A 1 88 ? 74.429 17.296 -130.488 1.00 80.00 88 GLN A O 1
ATOM 688 N N . LYS A 1 89 ? 76.650 17.269 -130.750 1.00 81.50 89 LYS A N 1
ATOM 689 C CA . LYS A 1 89 ? 76.924 17.283 -129.305 1.00 81.50 89 LYS A CA 1
ATOM 690 C C . LYS A 1 89 ? 76.459 18.587 -128.643 1.00 81.50 89 LYS A C 1
ATOM 692 O O . LYS A 1 89 ? 75.753 18.540 -127.641 1.00 81.50 89 LYS A O 1
ATOM 697 N N . LEU A 1 90 ? 76.781 19.740 -129.233 1.00 79.12 90 LEU A N 1
ATOM 698 C CA . LEU A 1 90 ? 76.376 21.049 -128.699 1.00 79.12 90 LEU A CA 1
ATOM 699 C C . LEU A 1 90 ? 74.853 21.265 -128.759 1.00 79.12 90 LEU A C 1
ATOM 701 O O . LEU A 1 90 ? 74.258 21.863 -127.860 1.00 79.12 90 LEU A O 1
ATOM 705 N N . THR A 1 91 ? 74.187 20.758 -129.797 1.00 82.69 91 THR A N 1
ATOM 706 C CA . THR A 1 91 ? 72.718 20.818 -129.897 1.00 82.69 91 THR A CA 1
ATOM 707 C C . THR A 1 91 ? 72.020 19.895 -128.893 1.00 82.69 91 THR A C 1
ATOM 709 O O . THR A 1 91 ? 70.946 20.241 -128.400 1.00 82.69 91 THR A O 1
ATOM 712 N N . LEU A 1 92 ? 72.625 18.760 -128.528 1.00 82.12 92 LEU A N 1
ATOM 713 C CA . LEU A 1 92 ? 72.129 17.905 -127.446 1.00 82.12 92 LEU A CA 1
ATOM 714 C C . LEU A 1 92 ? 72.315 18.559 -126.069 1.00 82.12 92 LEU A C 1
ATOM 716 O O . LEU A 1 92 ? 71.345 18.640 -125.320 1.00 82.12 92 LEU A O 1
ATOM 720 N N . GLU A 1 93 ? 73.491 19.119 -125.773 1.00 82.94 93 GLU A N 1
ATOM 721 C CA . GLU A 1 93 ? 73.753 19.824 -124.503 1.00 82.94 93 GLU A CA 1
ATOM 722 C C . GLU A 1 93 ? 72.809 21.030 -124.308 1.00 82.94 93 GLU A C 1
ATOM 724 O O . GLU A 1 93 ? 72.279 21.267 -123.219 1.00 82.94 93 GLU A O 1
ATOM 729 N N . THR A 1 94 ? 72.514 21.775 -125.378 1.00 77.19 94 THR A N 1
ATOM 730 C CA . THR A 1 94 ? 71.555 22.896 -125.319 1.00 77.19 94 THR A CA 1
ATOM 731 C C . THR A 1 94 ? 70.099 22.450 -125.165 1.00 77.19 94 THR A C 1
ATOM 733 O O . THR A 1 94 ? 69.299 23.175 -124.570 1.00 77.19 94 THR A O 1
ATOM 736 N N . ARG A 1 95 ? 69.720 21.265 -125.661 1.00 83.69 95 ARG A N 1
ATOM 737 C CA . ARG A 1 95 ? 68.387 20.689 -125.412 1.00 83.69 95 ARG A CA 1
ATOM 738 C C . ARG A 1 95 ? 68.255 20.160 -123.988 1.00 83.69 95 ARG A C 1
ATOM 740 O O . ARG A 1 95 ? 67.236 20.414 -123.353 1.00 83.69 95 ARG A O 1
ATOM 747 N N . GLU A 1 96 ? 69.278 19.482 -123.480 1.00 83.88 96 GLU A N 1
ATOM 748 C CA . GLU A 1 96 ? 69.288 18.933 -122.123 1.00 83.88 96 GLU A CA 1
ATOM 749 C C . GLU A 1 96 ? 69.207 20.042 -121.067 1.00 83.88 96 GLU A C 1
ATOM 751 O O . GLU A 1 96 ? 68.369 19.990 -120.168 1.00 83.88 96 GLU A O 1
ATOM 756 N N . THR A 1 97 ? 69.989 21.111 -121.232 1.00 81.00 97 THR A N 1
ATOM 757 C CA . THR A 1 97 ? 69.944 22.277 -120.333 1.00 81.00 97 THR A CA 1
ATOM 758 C C . THR A 1 97 ? 68.605 23.021 -120.384 1.00 81.00 97 THR A C 1
ATOM 760 O O . THR A 1 97 ? 68.090 23.420 -119.338 1.00 81.00 97 THR A O 1
ATOM 763 N N . LYS A 1 98 ? 67.983 23.167 -121.564 1.00 84.56 98 LYS A N 1
ATOM 764 C CA . LYS A 1 98 ? 66.627 23.740 -121.677 1.00 84.56 98 LYS A CA 1
ATOM 765 C C . LYS A 1 98 ? 65.573 22.880 -120.980 1.00 84.56 98 LYS A C 1
ATOM 767 O O . LYS A 1 98 ? 64.736 23.426 -120.267 1.00 84.56 98 LYS A O 1
ATOM 772 N N . TYR A 1 99 ? 65.642 21.559 -121.139 1.00 86.06 99 TYR A N 1
ATOM 773 C CA . TYR A 1 99 ? 64.728 20.633 -120.472 1.00 86.06 99 TYR A CA 1
ATOM 774 C C . TYR A 1 99 ? 64.878 20.673 -118.943 1.00 86.06 99 TYR A C 1
ATOM 776 O O . TYR A 1 99 ? 63.879 20.737 -118.231 1.00 86.06 99 TYR A O 1
ATOM 784 N N . GLN A 1 100 ? 66.111 20.716 -118.422 1.00 83.31 100 GLN A N 1
ATOM 785 C CA . GLN A 1 100 ? 66.359 20.860 -116.981 1.00 83.31 100 GLN A CA 1
ATOM 786 C C . GLN A 1 100 ? 65.802 22.179 -116.422 1.00 83.31 100 GLN A C 1
ATOM 788 O O . GLN A 1 100 ? 65.217 22.190 -115.338 1.00 83.31 100 GLN A O 1
ATOM 793 N N . LEU A 1 101 ? 65.926 23.281 -117.170 1.00 85.62 101 LEU A N 1
ATOM 794 C CA . LEU A 1 101 ? 65.362 24.573 -116.773 1.00 85.62 101 LEU A CA 1
ATOM 795 C C . LEU A 1 101 ? 63.827 24.541 -116.726 1.00 85.62 101 LEU A C 1
ATOM 797 O O . LEU A 1 101 ? 63.228 25.088 -115.803 1.00 85.62 101 LEU A O 1
ATOM 801 N N . GLU A 1 102 ? 63.186 23.916 -117.713 1.00 87.75 102 GLU A N 1
ATOM 802 C CA . GLU A 1 102 ? 61.727 23.794 -117.764 1.00 87.75 102 GLU A CA 1
ATOM 803 C C . GLU A 1 102 ? 61.194 22.883 -116.651 1.00 87.75 102 GLU A C 1
ATOM 805 O O . GLU A 1 102 ? 60.210 23.224 -115.995 1.00 87.75 102 GLU A O 1
ATOM 810 N N . LYS A 1 103 ? 61.900 21.783 -116.360 1.00 88.69 103 LYS A N 1
ATOM 811 C CA . LYS A 1 103 ? 61.598 20.901 -115.229 1.00 88.69 103 LYS A CA 1
ATOM 812 C C . LYS A 1 103 ? 61.677 21.644 -113.892 1.00 88.69 103 LYS A C 1
ATOM 814 O O . LYS A 1 103 ? 60.729 21.592 -113.120 1.00 88.69 103 LYS A O 1
ATOM 819 N N . SER A 1 104 ? 62.753 22.395 -113.652 1.00 82.19 104 SER A N 1
ATOM 820 C CA . SER A 1 104 ? 62.916 23.161 -112.408 1.00 82.19 104 SER A CA 1
ATOM 821 C C . SER A 1 104 ? 61.867 24.272 -112.250 1.00 82.19 104 SER A C 1
ATOM 823 O O . SER A 1 104 ? 61.436 24.559 -111.134 1.00 82.19 104 SER A O 1
ATOM 825 N N . LYS A 1 105 ? 61.406 24.887 -113.351 1.00 85.25 105 LYS A N 1
ATOM 826 C CA . LYS A 1 105 ? 60.300 25.859 -113.305 1.00 85.25 105 LYS A CA 1
ATOM 827 C C . LYS A 1 105 ? 58.971 25.212 -112.921 1.00 85.25 105 LYS A C 1
ATOM 829 O O . LYS A 1 105 ? 58.293 25.774 -112.068 1.00 85.25 105 LYS A O 1
ATOM 834 N N . LYS A 1 106 ? 58.648 24.043 -113.487 1.00 87.19 106 LYS A N 1
ATOM 835 C CA . LYS A 1 106 ? 57.456 23.270 -113.104 1.00 87.19 106 LYS A CA 1
ATOM 836 C C . LYS A 1 106 ? 57.514 22.839 -111.643 1.00 87.19 106 LYS A C 1
ATOM 838 O O . LYS A 1 106 ? 56.596 23.151 -110.907 1.00 87.19 106 LYS A O 1
ATOM 843 N N . GLU A 1 107 ? 58.637 22.280 -111.188 1.00 85.31 107 GLU A N 1
ATOM 844 C CA . GLU A 1 107 ? 58.824 21.915 -109.773 1.00 85.31 107 GLU A CA 1
ATOM 845 C C . GLU A 1 107 ? 58.635 23.119 -108.834 1.00 85.31 107 GLU A C 1
ATOM 847 O O . GLU A 1 107 ? 58.063 22.984 -107.758 1.00 85.31 107 GLU A O 1
ATOM 852 N N . ARG A 1 108 ? 59.073 24.320 -109.239 1.00 85.75 108 ARG A N 1
ATOM 853 C CA . ARG A 1 108 ? 58.852 25.549 -108.463 1.00 85.75 108 ARG A CA 1
ATOM 854 C C . ARG A 1 108 ? 57.384 25.986 -108.449 1.00 85.75 108 ARG A C 1
ATOM 856 O O . ARG A 1 108 ? 56.925 26.499 -107.433 1.00 85.75 108 ARG A O 1
ATOM 863 N N . GLU A 1 109 ? 56.681 25.859 -109.569 1.00 85.75 109 GLU A N 1
ATOM 864 C CA . GLU A 1 109 ? 55.249 26.168 -109.668 1.00 85.75 109 GLU A CA 1
ATOM 865 C C . GLU A 1 109 ? 54.420 25.172 -108.848 1.00 85.75 109 GLU A C 1
ATOM 867 O O . GLU A 1 109 ? 53.590 25.603 -108.052 1.00 85.75 109 GLU A O 1
ATOM 872 N N . ASP A 1 110 ? 54.732 23.878 -108.938 1.00 86.50 110 ASP A N 1
ATOM 873 C CA . ASP A 1 110 ? 54.102 22.805 -108.165 1.00 86.50 110 ASP A CA 1
ATOM 874 C C . ASP A 1 110 ? 54.325 23.008 -106.655 1.00 86.50 110 ASP A C 1
ATOM 876 O O . ASP A 1 110 ? 53.362 23.032 -105.889 1.00 86.50 110 ASP A O 1
ATOM 880 N N . LEU A 1 111 ? 55.565 23.293 -106.228 1.00 86.44 111 LEU A N 1
ATOM 881 C CA . LEU A 1 111 ? 55.872 23.666 -104.838 1.00 86.44 111 LEU A CA 1
ATOM 882 C C . LEU A 1 111 ? 55.137 24.941 -104.398 1.00 86.44 111 LEU A C 1
ATOM 884 O O . LEU A 1 111 ? 54.769 25.074 -103.233 1.00 86.44 111 LEU A O 1
ATOM 888 N N . GLY A 1 112 ? 54.922 25.893 -105.309 1.00 87.81 112 GLY A N 1
ATOM 889 C CA . GLY A 1 112 ? 54.147 27.103 -105.037 1.00 87.81 112 GLY A CA 1
ATOM 890 C C . GLY A 1 112 ? 52.664 26.810 -104.795 1.00 87.81 112 GLY A C 1
ATOM 891 O O . GLY A 1 112 ? 52.072 27.379 -103.878 1.00 87.81 112 GLY A O 1
ATOM 892 N N . VAL A 1 113 ? 52.076 25.899 -105.576 1.00 88.50 113 VAL A N 1
ATOM 893 C CA . VAL A 1 113 ? 50.687 25.445 -105.407 1.00 88.50 113 VAL A CA 1
ATOM 894 C C . VAL A 1 113 ? 50.533 24.625 -104.127 1.00 88.50 113 VAL A C 1
ATOM 896 O O . VAL A 1 113 ? 49.595 24.868 -103.370 1.00 88.50 113 VAL A O 1
ATOM 899 N N . GLU A 1 114 ? 51.468 23.719 -103.828 1.00 86.44 114 GLU A N 1
ATOM 900 C CA . GLU A 1 114 ? 51.483 22.972 -102.564 1.00 86.44 114 GLU A CA 1
ATOM 901 C C . GLU A 1 114 ? 51.607 23.905 -101.356 1.00 86.44 114 GLU A C 1
ATOM 903 O O . GLU A 1 114 ? 50.863 23.764 -100.387 1.00 86.44 114 GLU A O 1
ATOM 908 N N . LEU A 1 115 ? 52.488 24.909 -101.418 1.00 87.12 115 LEU A N 1
ATOM 909 C CA . LEU A 1 115 ? 52.649 25.884 -100.341 1.00 87.12 115 LEU A CA 1
ATOM 910 C C . LEU A 1 115 ? 51.384 26.729 -100.142 1.00 87.12 115 LEU A C 1
ATOM 912 O O . LEU A 1 115 ? 51.011 27.005 -99.004 1.00 87.12 115 LEU A O 1
ATOM 916 N N . TYR A 1 116 ? 50.695 27.104 -101.222 1.00 89.69 116 TYR A N 1
ATOM 917 C CA . TYR A 1 116 ? 49.403 27.784 -101.132 1.00 89.69 116 TYR A CA 1
ATOM 918 C C . TYR A 1 116 ? 48.314 26.876 -100.535 1.00 89.69 116 TYR A C 1
ATOM 920 O O . TYR A 1 116 ? 47.549 27.319 -99.678 1.00 89.69 116 TYR A O 1
ATOM 928 N N . GLY A 1 117 ? 48.284 25.595 -100.917 1.00 89.50 117 GLY A N 1
ATOM 929 C CA . GLY A 1 117 ? 47.402 24.589 -100.319 1.00 89.50 117 GLY A CA 1
ATOM 930 C C . GLY A 1 117 ? 47.639 24.440 -98.815 1.00 89.50 117 GLY A C 1
ATOM 931 O O . GLY A 1 117 ? 46.700 24.559 -98.029 1.00 89.50 117 GLY A O 1
ATOM 932 N N . LEU A 1 118 ? 48.901 24.308 -98.401 1.00 89.25 118 LEU A N 1
ATOM 933 C CA . LEU A 1 118 ? 49.298 24.244 -96.992 1.00 89.25 118 LEU A CA 1
ATOM 934 C C . LEU A 1 118 ? 48.966 25.532 -96.232 1.00 89.25 118 LEU A C 1
ATOM 936 O O . LEU A 1 118 ? 48.541 25.470 -95.082 1.00 89.25 118 LEU A O 1
ATOM 940 N N . GLN A 1 119 ? 49.112 26.705 -96.852 1.00 86.69 119 GLN A N 1
ATOM 941 C CA . GLN A 1 119 ? 48.690 27.972 -96.246 1.00 86.69 119 GLN A CA 1
ATOM 942 C C . GLN A 1 119 ? 47.173 28.028 -96.046 1.00 86.69 119 GLN A C 1
ATOM 944 O O . GLN A 1 119 ? 46.708 28.496 -95.006 1.00 86.69 119 GLN A O 1
ATOM 949 N N . GLN A 1 120 ? 46.393 27.523 -97.003 1.00 87.06 120 GLN A N 1
ATOM 950 C CA . GLN A 1 120 ? 44.940 27.461 -96.882 1.00 87.06 120 GLN A CA 1
ATOM 951 C C . GLN A 1 120 ? 44.499 26.455 -95.808 1.00 87.06 120 GLN A C 1
ATOM 953 O O . GLN A 1 120 ? 43.570 26.737 -95.050 1.00 87.06 120 GLN A O 1
ATOM 958 N N . GLU A 1 121 ? 45.158 25.301 -95.713 1.00 88.88 121 GLU A N 1
ATOM 959 C CA . GLU A 1 121 ? 44.937 24.326 -94.639 1.00 88.88 121 GLU A CA 1
ATOM 960 C C . GLU A 1 121 ? 45.327 24.887 -93.271 1.00 88.88 121 GLU A C 1
ATOM 962 O O . GLU A 1 121 ? 44.576 24.739 -92.311 1.00 88.88 121 GLU A O 1
ATOM 967 N N . LEU A 1 122 ? 46.447 25.606 -93.180 1.00 89.00 122 LEU A N 1
ATOM 968 C CA . LEU A 1 122 ? 46.889 26.255 -91.950 1.00 89.00 122 LEU A CA 1
ATOM 969 C C . LEU A 1 122 ? 45.889 27.322 -91.495 1.00 89.00 122 LEU A C 1
ATOM 971 O O . LEU A 1 122 ? 45.514 27.330 -90.326 1.00 89.00 122 LEU A O 1
ATOM 975 N N . ALA A 1 123 ? 45.398 28.170 -92.403 1.00 88.19 123 ALA A N 1
ATOM 976 C CA . ALA A 1 123 ? 44.373 29.165 -92.086 1.00 88.19 123 ALA A CA 1
ATOM 977 C C . ALA A 1 123 ? 43.061 28.508 -91.622 1.00 88.19 123 ALA A C 1
ATOM 979 O O . ALA A 1 123 ? 42.449 28.958 -90.653 1.00 88.19 123 ALA A O 1
ATOM 980 N N . LYS A 1 124 ? 42.648 27.401 -92.259 1.00 89.94 124 LYS A N 1
ATOM 981 C CA . LYS A 1 124 ? 41.501 26.603 -91.797 1.00 89.94 124 LYS A CA 1
ATOM 982 C C . LYS A 1 124 ? 41.746 26.048 -90.395 1.00 89.94 124 LYS A C 1
ATOM 984 O O . LYS A 1 124 ? 40.870 26.175 -89.549 1.00 89.94 124 LYS A O 1
ATOM 989 N N . ASN A 1 125 ? 42.922 25.487 -90.129 1.00 87.38 125 ASN A N 1
ATOM 990 C CA . ASN A 1 125 ? 43.271 24.926 -88.824 1.00 87.38 125 ASN A CA 1
ATOM 991 C C . ASN A 1 125 ? 43.356 25.998 -87.730 1.00 87.38 125 ASN A C 1
ATOM 993 O O . ASN A 1 125 ? 42.915 25.747 -86.616 1.00 87.38 125 ASN A O 1
ATOM 997 N N . GLN A 1 126 ? 43.854 27.198 -88.038 1.00 89.44 126 GLN A N 1
ATOM 998 C CA . GLN A 1 126 ? 43.825 28.338 -87.115 1.00 89.44 126 GLN A CA 1
ATOM 999 C C . GLN A 1 126 ? 42.390 28.766 -86.805 1.00 89.44 126 GLN A C 1
ATOM 1001 O O . GLN A 1 126 ? 42.038 28.909 -85.641 1.00 89.44 126 GLN A O 1
ATOM 1006 N N . MET A 1 127 ? 41.533 28.867 -87.824 1.00 89.31 127 MET A N 1
ATOM 1007 C CA . MET A 1 127 ? 40.117 29.182 -87.634 1.00 89.31 127 MET A CA 1
ATOM 1008 C C . MET A 1 127 ? 39.376 28.084 -86.846 1.00 89.31 127 MET A C 1
ATOM 1010 O O . MET A 1 127 ? 38.485 28.386 -86.057 1.00 89.31 127 MET A O 1
ATOM 1014 N N . PHE A 1 128 ? 39.727 26.807 -87.036 1.00 91.38 128 PHE A N 1
ATOM 1015 C CA . PHE A 1 128 ? 39.212 25.710 -86.209 1.00 91.38 128 PHE A CA 1
ATOM 1016 C C . PHE A 1 128 ? 39.716 25.800 -84.770 1.00 91.38 128 PHE A C 1
ATOM 1018 O O . PHE A 1 128 ? 38.928 25.610 -83.853 1.00 91.38 128 PHE A O 1
ATOM 1025 N N . LEU A 1 129 ? 40.989 26.132 -84.558 1.00 91.88 129 LEU A N 1
ATOM 1026 C CA . LEU A 1 129 ? 41.555 26.286 -83.223 1.00 91.88 129 LEU A CA 1
ATOM 1027 C C . LEU A 1 129 ? 40.916 27.454 -82.464 1.00 91.88 129 LEU A C 1
ATOM 1029 O O . LEU A 1 129 ? 40.619 27.304 -81.286 1.00 91.88 129 LEU A O 1
ATOM 1033 N N . GLU A 1 130 ? 40.669 28.586 -83.126 1.00 91.88 130 GLU A N 1
ATOM 1034 C CA . GLU A 1 130 ? 39.942 29.719 -82.540 1.00 91.88 130 GLU A CA 1
ATOM 1035 C C . GLU A 1 130 ? 38.512 29.323 -82.165 1.00 91.88 130 GLU A C 1
ATOM 1037 O O . GLU A 1 130 ? 38.093 29.571 -81.040 1.00 91.88 130 GLU A O 1
ATOM 1042 N N . LYS A 1 131 ? 37.799 28.604 -83.043 1.00 92.88 131 LYS A N 1
ATOM 1043 C CA . LYS A 1 131 ? 36.467 28.066 -82.719 1.00 92.88 131 LYS A CA 1
ATOM 1044 C C . LYS A 1 131 ? 36.490 27.111 -81.529 1.00 92.88 131 LYS A C 1
ATOM 1046 O O . LYS A 1 131 ? 35.628 27.205 -80.666 1.00 92.88 131 LYS A O 1
ATOM 1051 N N . GLU A 1 132 ? 37.460 26.202 -81.464 1.00 90.44 132 GLU A N 1
ATOM 1052 C CA . GLU A 1 132 ? 37.606 25.297 -80.319 1.00 90.44 132 GLU A CA 1
ATOM 1053 C C . GLU A 1 132 ? 38.006 26.048 -79.043 1.00 90.44 132 GLU A C 1
ATOM 1055 O O . GLU A 1 132 ? 37.577 25.679 -77.952 1.00 90.44 132 GLU A O 1
ATOM 1060 N N . HIS A 1 133 ? 38.771 27.134 -79.157 1.00 92.12 133 HIS A N 1
ATOM 1061 C CA . HIS A 1 133 ? 39.109 27.993 -78.028 1.00 92.12 133 HIS A CA 1
ATOM 1062 C C . HIS A 1 133 ? 37.891 28.784 -77.527 1.00 92.12 133 HIS A C 1
ATOM 1064 O O . HIS A 1 133 ? 37.708 28.921 -76.315 1.00 92.12 133 HIS A O 1
ATOM 1070 N N . ASP A 1 134 ? 37.039 29.274 -78.425 1.00 93.31 134 ASP A N 1
ATOM 1071 C CA . ASP A 1 134 ? 35.768 29.909 -78.071 1.00 93.31 134 ASP A CA 1
ATOM 1072 C C . ASP A 1 134 ? 34.820 28.891 -77.423 1.00 93.31 134 ASP A C 1
ATOM 1074 O O . ASP A 1 134 ? 34.319 29.134 -76.326 1.00 93.31 134 ASP A O 1
ATOM 1078 N N . ASN A 1 135 ? 34.693 27.689 -77.998 1.00 92.75 135 ASN A N 1
ATOM 1079 C CA . ASN A 1 135 ? 33.933 26.585 -77.404 1.00 92.75 135 ASN A CA 1
ATOM 1080 C C . ASN A 1 135 ? 34.466 26.208 -76.008 1.00 92.75 135 ASN A C 1
ATOM 1082 O O . ASN A 1 135 ? 33.697 25.946 -75.079 1.00 92.75 135 ASN A O 1
ATOM 1086 N N . TYR A 1 136 ? 35.787 26.185 -75.824 1.00 92.31 136 TYR A N 1
ATOM 1087 C CA . TYR A 1 136 ? 36.406 25.940 -74.523 1.00 92.31 136 TYR A CA 1
ATOM 1088 C C . TYR A 1 136 ? 36.098 27.060 -73.522 1.00 92.31 136 TYR A C 1
ATOM 1090 O O . TYR A 1 136 ? 35.784 26.793 -72.361 1.00 92.31 136 TYR A O 1
ATOM 1098 N N . ASN A 1 137 ? 36.155 28.320 -73.952 1.00 92.50 137 ASN A N 1
ATOM 1099 C CA . ASN A 1 137 ? 35.805 29.454 -73.103 1.00 92.50 137 ASN A CA 1
ATOM 1100 C C . ASN A 1 137 ? 34.329 29.401 -72.685 1.00 92.50 137 ASN A C 1
ATOM 1102 O O . ASN A 1 137 ? 34.042 29.552 -71.496 1.00 92.50 137 ASN A O 1
ATOM 1106 N N . ASP A 1 138 ? 33.422 29.106 -73.615 1.00 93.88 138 ASP A N 1
ATOM 1107 C CA . ASP A 1 138 ? 31.989 28.964 -73.351 1.00 93.88 138 ASP A CA 1
ATOM 1108 C C . ASP A 1 138 ? 31.706 27.797 -72.398 1.00 93.88 138 ASP A C 1
ATOM 1110 O O . ASP A 1 138 ? 30.988 27.944 -71.408 1.00 93.88 138 ASP A O 1
ATOM 1114 N N . THR A 1 139 ? 32.321 26.633 -72.625 1.00 89.94 139 THR A N 1
ATOM 1115 C CA . THR A 1 139 ? 32.182 25.476 -71.723 1.00 89.94 139 THR A CA 1
ATOM 1116 C C . THR A 1 139 ? 32.790 25.735 -70.343 1.00 89.94 139 THR A C 1
ATOM 1118 O O . THR A 1 139 ? 32.212 25.323 -69.339 1.00 89.94 139 THR A O 1
ATOM 1121 N N . SER A 1 140 ? 33.902 26.467 -70.253 1.00 92.06 140 SER A N 1
ATOM 1122 C CA . SER A 1 140 ? 34.517 26.883 -68.985 1.00 92.06 140 SER A CA 1
ATOM 1123 C C . SER A 1 140 ? 33.643 27.880 -68.217 1.00 92.06 140 SER A C 1
ATOM 1125 O O . SER A 1 140 ? 33.500 27.759 -66.997 1.00 92.06 140 SER A O 1
ATOM 1127 N N . GLN A 1 141 ? 33.011 28.834 -68.908 1.00 93.25 141 GLN A N 1
ATOM 1128 C CA . GLN A 1 141 ? 32.033 29.746 -68.307 1.00 93.25 141 GLN A CA 1
ATOM 1129 C C . GLN A 1 141 ? 30.791 28.991 -67.827 1.00 93.25 141 GLN A C 1
ATOM 1131 O O . GLN A 1 141 ? 30.397 29.151 -66.674 1.00 93.25 141 GLN A O 1
ATOM 1136 N N . ASN A 1 142 ? 30.237 28.101 -68.653 1.00 91.75 142 ASN A N 1
ATOM 1137 C CA . ASN A 1 142 ? 29.104 27.259 -68.272 1.00 91.75 142 ASN A CA 1
ATOM 1138 C C . ASN A 1 142 ? 29.439 26.361 -67.076 1.00 91.75 142 ASN A C 1
ATOM 1140 O O . ASN A 1 142 ? 28.631 26.244 -66.160 1.00 91.75 142 ASN A O 1
ATOM 1144 N N . ARG A 1 143 ? 30.648 25.783 -67.022 1.00 93.00 143 ARG A N 1
ATOM 1145 C CA . ARG A 1 143 ? 31.104 25.012 -65.856 1.00 93.00 143 ARG A CA 1
ATOM 1146 C C . ARG A 1 143 ? 31.120 25.872 -64.595 1.00 93.00 143 ARG A C 1
ATOM 1148 O O . ARG A 1 143 ? 30.623 25.423 -63.573 1.00 93.00 143 ARG A O 1
ATOM 1155 N N . LYS A 1 144 ? 31.650 27.099 -64.664 1.00 92.81 144 LYS A N 1
ATOM 1156 C CA . LYS A 1 144 ? 31.668 28.022 -63.516 1.00 92.81 144 LYS A CA 1
ATOM 1157 C C . LYS A 1 144 ? 30.262 28.404 -63.054 1.00 92.81 144 LYS A C 1
ATOM 1159 O O . LYS A 1 144 ? 30.041 28.459 -61.852 1.00 92.81 144 LYS A O 1
ATOM 1164 N N . LEU A 1 145 ? 29.329 28.644 -63.978 1.00 93.94 145 LEU A N 1
ATOM 1165 C CA . LEU A 1 145 ? 27.930 28.926 -63.635 1.00 93.94 145 LEU A CA 1
ATOM 1166 C C . LEU A 1 145 ? 27.275 27.722 -62.948 1.00 93.94 145 LEU A C 1
ATOM 1168 O O . LEU A 1 145 ? 26.683 27.876 -61.889 1.00 93.94 145 LEU A O 1
ATOM 1172 N N . VAL A 1 146 ? 27.466 26.511 -63.478 1.00 91.81 146 VAL A N 1
ATOM 1173 C CA . VAL A 1 146 ? 26.939 25.284 -62.857 1.00 91.81 146 VAL A CA 1
ATOM 1174 C C . VAL A 1 146 ? 27.587 25.011 -61.496 1.00 91.81 146 VAL A C 1
ATOM 1176 O O . VAL A 1 146 ? 26.904 24.563 -60.582 1.00 91.81 146 VAL A O 1
ATOM 1179 N N . GLU A 1 147 ? 28.885 25.278 -61.327 1.00 90.88 147 GLU A N 1
ATOM 1180 C CA . GLU A 1 147 ? 29.564 25.185 -60.026 1.00 90.88 147 GLU A CA 1
ATOM 1181 C C . GLU A 1 147 ? 28.996 26.194 -59.019 1.00 90.88 147 GLU A C 1
ATOM 1183 O O . GLU A 1 147 ? 28.757 25.825 -57.872 1.00 90.88 147 GLU A O 1
ATOM 1188 N N . GLN A 1 148 ? 28.712 27.428 -59.450 1.00 94.25 148 GLN A N 1
ATOM 1189 C CA . GLN A 1 148 ? 28.049 28.438 -58.619 1.00 94.25 148 GLN A CA 1
ATOM 1190 C C . GLN A 1 148 ? 26.634 28.004 -58.225 1.00 94.25 148 GLN A C 1
ATOM 1192 O O . GLN A 1 148 ? 26.329 27.986 -57.035 1.00 94.25 148 GLN A O 1
ATOM 1197 N N . ASP A 1 149 ? 25.807 27.560 -59.173 1.00 93.25 149 ASP A N 1
ATOM 1198 C CA . ASP A 1 149 ? 24.460 27.041 -58.896 1.00 93.25 149 ASP A CA 1
ATOM 1199 C C . ASP A 1 149 ? 24.507 25.824 -57.951 1.00 93.25 149 ASP A C 1
ATOM 1201 O O . ASP A 1 149 ? 23.668 25.640 -57.063 1.00 93.25 149 ASP A O 1
ATOM 1205 N N . LEU A 1 150 ? 25.514 24.965 -58.112 1.00 90.44 150 LEU A N 1
ATOM 1206 C CA . LEU A 1 150 ? 25.713 23.791 -57.273 1.00 90.44 150 LEU A CA 1
ATOM 1207 C C . LEU A 1 150 ? 26.153 24.168 -55.850 1.00 90.44 150 LEU A C 1
ATOM 1209 O O . LEU A 1 150 ? 25.708 23.546 -54.885 1.00 90.44 150 LEU A O 1
ATOM 1213 N N . ASP A 1 151 ? 26.978 25.197 -55.690 1.00 93.44 151 ASP A N 1
ATOM 1214 C CA . ASP A 1 151 ? 27.338 25.718 -54.373 1.00 93.44 151 ASP A CA 1
ATOM 1215 C C . ASP A 1 151 ? 26.166 26.466 -53.716 1.00 93.44 151 ASP A C 1
ATOM 1217 O O . ASP A 1 151 ? 25.902 26.256 -52.530 1.00 93.44 151 ASP A O 1
ATOM 1221 N N . GLU A 1 152 ? 25.371 27.223 -54.477 1.00 94.88 152 GLU A N 1
ATOM 1222 C CA . GLU A 1 152 ? 24.137 27.849 -53.989 1.00 94.88 152 GLU A CA 1
ATOM 1223 C C . GLU A 1 152 ? 23.111 26.806 -53.523 1.00 94.88 152 GLU A C 1
ATOM 1225 O O . GLU A 1 152 ? 22.531 26.934 -52.439 1.00 94.88 152 GLU A O 1
ATOM 1230 N N . THR A 1 153 ? 22.913 25.729 -54.289 1.00 91.06 153 THR A N 1
ATOM 1231 C CA . THR A 1 153 ? 22.018 24.626 -53.903 1.00 91.06 153 THR A CA 1
ATOM 1232 C C . THR A 1 153 ? 22.552 23.840 -52.708 1.00 91.06 153 THR A C 1
ATOM 1234 O O . THR A 1 153 ? 21.768 23.457 -51.836 1.00 91.06 153 THR A O 1
ATOM 1237 N N . ARG A 1 154 ? 23.872 23.643 -52.593 1.00 93.25 154 ARG A N 1
ATOM 1238 C CA . ARG A 1 154 ? 24.499 23.054 -51.396 1.00 93.25 154 ARG A CA 1
ATOM 1239 C C . ARG A 1 154 ? 24.308 23.926 -50.166 1.00 93.25 154 ARG A C 1
ATOM 1241 O O . ARG A 1 154 ? 24.001 23.395 -49.098 1.00 93.25 154 ARG A O 1
ATOM 1248 N N . ASP A 1 155 ? 24.461 25.237 -50.290 1.00 94.25 155 ASP A N 1
ATOM 1249 C CA . ASP A 1 155 ? 24.246 26.166 -49.186 1.00 94.25 155 ASP A CA 1
ATOM 1250 C C . ASP A 1 155 ? 22.767 26.262 -48.803 1.00 94.25 155 ASP A C 1
ATOM 1252 O O . ASP A 1 155 ? 22.445 26.295 -47.612 1.00 94.25 155 ASP A O 1
ATOM 1256 N N . ALA A 1 156 ? 21.853 26.221 -49.774 1.00 92.88 156 ALA A N 1
ATOM 1257 C CA . ALA A 1 156 ? 20.420 26.099 -49.523 1.00 92.88 156 ALA A CA 1
ATOM 1258 C C . ALA A 1 156 ? 20.088 24.782 -48.804 1.00 92.88 156 ALA A C 1
ATOM 1260 O O . ALA A 1 156 ? 19.393 24.799 -47.789 1.00 92.88 156 ALA A O 1
ATOM 1261 N N . TYR A 1 157 ? 20.645 23.653 -49.247 1.00 89.25 157 TYR A N 1
ATOM 1262 C CA . TYR A 1 157 ? 20.472 22.358 -48.587 1.00 89.25 157 TYR A CA 1
ATOM 1263 C C . TYR A 1 157 ? 21.043 22.360 -47.166 1.00 89.25 157 TYR A C 1
ATOM 1265 O O . TYR A 1 157 ? 20.377 21.907 -46.243 1.00 89.25 157 TYR A O 1
ATOM 1273 N N . ARG A 1 158 ? 22.230 22.939 -46.944 1.00 94.06 158 ARG A N 1
ATOM 1274 C CA . ARG A 1 158 ? 22.806 23.105 -45.599 1.00 94.06 158 ARG A CA 1
ATOM 1275 C C . ARG A 1 158 ? 21.925 23.974 -44.704 1.00 94.06 158 ARG A C 1
ATOM 1277 O O . ARG A 1 158 ? 21.787 23.667 -43.523 1.00 94.06 158 ARG A O 1
ATOM 1284 N N . LYS A 1 159 ? 21.326 25.044 -45.238 1.00 94.62 159 LYS A N 1
ATOM 1285 C CA . LYS A 1 159 ? 20.351 25.872 -44.508 1.00 94.62 159 LYS A CA 1
ATOM 1286 C C . LYS A 1 159 ? 19.097 25.069 -44.164 1.00 94.62 159 LYS A C 1
ATOM 1288 O O . LYS A 1 159 ? 18.690 25.095 -43.009 1.00 94.62 159 LYS A O 1
ATOM 1293 N N . PHE A 1 160 ? 18.538 24.312 -45.107 1.00 93.31 160 PHE A N 1
ATOM 1294 C CA . PHE A 1 160 ? 17.386 23.444 -44.847 1.00 93.31 160 PHE A CA 1
ATOM 1295 C C . PHE A 1 160 ? 17.703 22.322 -43.862 1.00 93.31 160 PHE A C 1
ATOM 1297 O O . PHE A 1 160 ? 16.874 22.016 -43.018 1.00 93.31 160 PHE A O 1
ATOM 1304 N N . GLN A 1 161 ? 18.901 21.743 -43.916 1.00 92.81 161 GLN A N 1
ATOM 1305 C CA . GLN A 1 161 ? 19.336 20.724 -42.969 1.00 92.81 161 GLN A CA 1
ATOM 1306 C C . GLN A 1 161 ? 19.473 21.306 -41.561 1.00 92.81 161 GLN A C 1
ATOM 1308 O O . GLN A 1 161 ? 18.956 20.719 -40.621 1.00 92.81 161 GLN A O 1
ATOM 1313 N N . LYS A 1 162 ? 20.065 22.499 -41.415 1.00 94.06 162 LYS A N 1
ATOM 1314 C CA . LYS A 1 162 ? 20.095 23.212 -40.127 1.00 94.06 162 LYS A CA 1
ATOM 1315 C C . LYS A 1 162 ? 18.693 23.539 -39.617 1.00 94.06 162 LYS A C 1
ATOM 1317 O O . LYS A 1 162 ? 18.420 23.313 -38.448 1.00 94.06 162 LYS A O 1
ATOM 1322 N N . GLN A 1 163 ? 17.798 24.016 -40.483 1.00 94.00 163 GLN A N 1
ATOM 1323 C CA . GLN A 1 163 ? 16.398 24.258 -40.118 1.00 94.00 163 GLN A CA 1
ATOM 1324 C C . GLN A 1 163 ? 15.694 22.964 -39.703 1.00 94.00 163 GLN A C 1
ATOM 1326 O O . GLN A 1 163 ? 14.970 22.957 -38.717 1.00 94.00 163 GLN A O 1
ATOM 1331 N N . LEU A 1 164 ? 15.924 21.857 -40.410 1.00 92.38 164 LEU A N 1
ATOM 1332 C CA . LEU A 1 164 ? 15.376 20.553 -40.054 1.00 92.38 164 LEU A CA 1
ATOM 1333 C C . LEU A 1 164 ? 15.914 20.078 -38.702 1.00 92.38 164 LEU A C 1
ATOM 1335 O O . LEU A 1 164 ? 15.135 19.597 -37.889 1.00 92.38 164 LEU A O 1
ATOM 1339 N N . ASP A 1 165 ? 17.210 20.241 -38.441 1.00 93.62 165 ASP A N 1
ATOM 1340 C CA . ASP A 1 165 ? 17.827 19.899 -37.158 1.00 93.62 165 ASP A CA 1
ATOM 1341 C C . ASP A 1 165 ? 17.279 20.776 -36.019 1.00 93.62 165 ASP A C 1
ATOM 1343 O O . ASP A 1 165 ? 16.982 20.266 -34.938 1.00 93.62 165 ASP A O 1
ATOM 1347 N N . GLU A 1 166 ? 17.069 22.073 -36.262 1.00 94.94 166 GLU A N 1
ATOM 1348 C CA . GLU A 1 166 ? 16.419 22.994 -35.323 1.00 94.94 166 GLU A CA 1
ATOM 1349 C C . GLU A 1 166 ? 14.959 22.600 -35.055 1.00 94.94 166 GLU A C 1
ATOM 1351 O O . GLU A 1 166 ? 14.542 22.564 -33.899 1.00 94.94 166 GLU A O 1
ATOM 1356 N N . GLU A 1 167 ? 14.180 22.260 -36.084 1.00 89.88 167 GLU A N 1
ATOM 1357 C CA . GLU A 1 167 ? 12.800 21.785 -35.927 1.00 89.88 167 GLU A CA 1
ATOM 1358 C C . GLU A 1 167 ? 12.735 20.409 -35.248 1.00 89.88 167 GLU A C 1
ATOM 1360 O O . GLU A 1 167 ? 11.858 20.171 -34.419 1.00 89.88 167 GLU A O 1
ATOM 1365 N N . LEU A 1 168 ? 13.686 19.508 -35.516 1.00 92.44 168 LEU A N 1
ATOM 1366 C CA . LEU A 1 168 ? 13.813 18.232 -34.809 1.00 92.44 168 LEU A CA 1
ATOM 1367 C C . LEU A 1 168 ? 14.172 18.442 -33.337 1.00 92.44 168 LEU A C 1
ATOM 1369 O O . LEU A 1 168 ? 13.653 17.727 -32.478 1.00 92.44 168 LEU A O 1
ATOM 1373 N N . GLN A 1 169 ? 15.028 19.417 -33.030 1.00 94.69 169 GLN A N 1
ATOM 1374 C CA . GLN A 1 169 ? 15.353 19.769 -31.654 1.00 94.69 169 GLN A CA 1
ATOM 1375 C C . GLN A 1 169 ? 14.137 20.376 -30.944 1.00 94.69 169 GLN A C 1
ATOM 1377 O O . GLN A 1 169 ? 13.762 19.878 -29.886 1.00 94.69 169 GLN A O 1
ATOM 1382 N N . LYS A 1 170 ? 13.432 21.332 -31.568 1.00 94.50 170 LYS A N 1
ATOM 1383 C CA . LYS A 1 170 ? 12.156 21.862 -31.053 1.00 94.50 170 LYS A CA 1
ATOM 1384 C C . LYS A 1 170 ? 11.122 20.758 -30.851 1.00 94.50 170 LYS A C 1
ATOM 1386 O O . LYS A 1 170 ? 10.409 20.761 -29.855 1.00 94.50 170 LYS A O 1
ATOM 1391 N N . PHE A 1 171 ? 11.037 19.792 -31.764 1.00 93.25 171 PHE A N 1
ATOM 1392 C CA . PHE A 1 171 ? 10.137 18.650 -31.630 1.00 93.25 171 PHE A CA 1
ATOM 1393 C C . PHE A 1 171 ? 10.503 17.773 -30.428 1.00 93.25 171 PHE A C 1
ATOM 1395 O O . PHE A 1 171 ? 9.613 17.366 -29.683 1.00 93.25 171 PHE A O 1
ATOM 1402 N N . ARG A 1 172 ? 11.796 17.499 -30.205 1.00 92.50 172 ARG A N 1
ATOM 1403 C CA . ARG A 1 172 ? 12.266 16.769 -29.016 1.00 92.50 172 ARG A CA 1
ATOM 1404 C C . ARG A 1 172 ? 11.957 17.534 -27.735 1.00 92.50 172 ARG A C 1
ATOM 1406 O O . ARG A 1 172 ? 11.472 16.919 -26.789 1.00 92.50 172 ARG A O 1
ATOM 1413 N N . ASP A 1 173 ? 12.175 18.844 -27.721 1.00 94.69 173 ASP A N 1
ATOM 1414 C CA . ASP A 1 173 ? 11.878 19.701 -26.573 1.00 94.69 173 ASP A CA 1
ATOM 1415 C C . ASP A 1 173 ? 10.366 19.705 -26.287 1.00 94.69 173 ASP A C 1
ATOM 1417 O O . ASP A 1 173 ? 9.949 19.418 -25.167 1.00 94.69 173 ASP A O 1
ATOM 1421 N N . LEU A 1 174 ? 9.521 19.870 -27.311 1.00 93.12 174 LEU A N 1
ATOM 1422 C CA . LEU A 1 174 ? 8.061 19.756 -27.193 1.00 93.12 174 LEU A CA 1
ATOM 1423 C C . LEU A 1 174 ? 7.609 18.355 -26.763 1.00 93.12 174 LEU A C 1
ATOM 1425 O O . LEU A 1 174 ? 6.626 18.214 -26.036 1.00 93.12 174 LEU A O 1
ATOM 1429 N N . GLN A 1 175 ? 8.299 17.297 -27.192 1.00 91.44 175 GLN A N 1
ATOM 1430 C CA . GLN A 1 175 ? 8.012 15.935 -26.752 1.00 91.44 175 GLN A CA 1
ATOM 1431 C C . GLN A 1 175 ? 8.351 15.753 -25.267 1.00 91.44 175 GLN A C 1
ATOM 1433 O O . GLN A 1 175 ? 7.548 15.166 -24.539 1.00 91.44 175 GLN A O 1
ATOM 1438 N N . GLN A 1 176 ? 9.479 16.297 -24.805 1.00 94.50 176 GLN A N 1
ATOM 1439 C CA . GLN A 1 176 ? 9.840 16.319 -23.387 1.00 94.50 176 GLN A CA 1
ATOM 1440 C C . GLN A 1 176 ? 8.849 17.156 -22.573 1.00 94.50 176 GLN A C 1
ATOM 1442 O O . GLN A 1 176 ? 8.379 16.697 -21.536 1.00 94.50 176 GLN A O 1
ATOM 1447 N N . GLU A 1 177 ? 8.460 18.341 -23.047 1.00 93.56 177 GLU A N 1
ATOM 1448 C CA . GLU A 1 177 ? 7.429 19.165 -22.413 1.00 93.56 177 GLU A CA 1
ATOM 1449 C C . GLU A 1 177 ? 6.089 18.436 -22.347 1.00 93.56 177 GLU A C 1
ATOM 1451 O O . GLU A 1 177 ? 5.445 18.423 -21.300 1.00 93.56 177 GLU A O 1
ATOM 1456 N N . ARG A 1 178 ? 5.680 17.761 -23.425 1.00 94.25 178 ARG A N 1
ATOM 1457 C CA . ARG A 1 178 ? 4.472 16.930 -23.447 1.00 94.25 178 ARG A CA 1
ATOM 1458 C C . ARG A 1 178 ? 4.557 15.812 -22.418 1.00 94.25 178 ARG A C 1
ATOM 1460 O O . ARG A 1 178 ? 3.571 15.556 -21.731 1.00 94.25 178 ARG A O 1
ATOM 1467 N N . ASP A 1 179 ? 5.688 15.127 -22.315 1.00 93.00 179 ASP A N 1
ATOM 1468 C CA . ASP A 1 179 ? 5.855 14.019 -21.377 1.00 93.00 179 ASP A CA 1
ATOM 1469 C C . ASP A 1 179 ? 5.921 14.524 -19.924 1.00 93.00 179 ASP A C 1
ATOM 1471 O O . ASP A 1 179 ? 5.276 13.945 -19.049 1.00 93.00 179 ASP A O 1
ATOM 1475 N N . ASN A 1 180 ? 6.531 15.687 -19.681 1.00 94.88 180 ASN A N 1
ATOM 1476 C CA . ASN A 1 180 ? 6.480 16.401 -18.403 1.00 94.88 180 ASN A CA 1
ATOM 1477 C C . ASN A 1 180 ? 5.053 16.846 -18.047 1.00 94.88 180 ASN A C 1
ATOM 1479 O O . ASN A 1 180 ? 4.619 16.701 -16.904 1.00 94.88 180 ASN A O 1
ATOM 1483 N N . LEU A 1 181 ? 4.286 17.353 -19.016 1.00 93.12 181 LEU A N 1
ATOM 1484 C CA . LEU A 1 181 ? 2.884 17.721 -18.830 1.00 93.12 181 LEU A CA 1
ATOM 1485 C C . LEU A 1 181 ? 2.012 16.490 -18.580 1.00 93.12 181 LEU A C 1
ATOM 1487 O O . LEU A 1 181 ? 1.152 16.538 -17.706 1.00 93.12 181 LEU A O 1
ATOM 1491 N N . LYS A 1 182 ? 2.248 15.369 -19.271 1.00 91.38 182 LYS A N 1
ATOM 1492 C CA . LYS A 1 182 ? 1.582 14.088 -18.986 1.00 91.38 182 LYS A CA 1
ATOM 1493 C C . LYS A 1 182 ? 1.890 13.608 -17.572 1.00 91.38 182 LYS A C 1
ATOM 1495 O O . LYS A 1 182 ? 0.966 13.213 -16.868 1.00 91.38 182 LYS A O 1
ATOM 1500 N N . LEU A 1 183 ? 3.148 13.690 -17.137 1.00 93.06 183 LEU A N 1
ATOM 1501 C CA . LEU A 1 183 ? 3.555 13.352 -15.774 1.00 93.06 183 LEU A CA 1
ATOM 1502 C C . LEU A 1 183 ? 2.868 14.271 -14.751 1.00 93.06 183 LEU A C 1
ATOM 1504 O O . LEU A 1 183 ? 2.328 13.803 -13.751 1.00 93.06 183 LEU A O 1
ATOM 1508 N N . ARG A 1 184 ? 2.804 15.579 -15.029 1.00 92.81 184 ARG A N 1
ATOM 1509 C CA . ARG A 1 184 ? 2.090 16.548 -14.189 1.00 92.81 184 ARG A CA 1
ATOM 1510 C C . ARG A 1 184 ? 0.594 16.255 -14.127 1.00 92.81 184 ARG A C 1
ATOM 1512 O O . ARG A 1 184 ? 0.024 16.304 -13.043 1.00 92.81 184 ARG A O 1
ATOM 1519 N N . ILE A 1 185 ? -0.038 15.922 -15.251 1.00 92.69 185 ILE A N 1
ATOM 1520 C CA . ILE A 1 185 ? -1.447 15.512 -15.303 1.00 92.69 185 ILE A CA 1
ATOM 1521 C C . ILE A 1 185 ? -1.651 14.221 -14.512 1.00 92.69 185 ILE A C 1
ATOM 1523 O O . ILE A 1 185 ? -2.625 14.130 -13.774 1.00 92.69 185 ILE A O 1
ATOM 1527 N N . PHE A 1 186 ? -0.738 13.254 -14.606 1.00 93.75 186 PHE A N 1
ATOM 1528 C CA . PHE A 1 186 ? -0.790 12.022 -13.822 1.00 93.75 186 PHE A CA 1
ATOM 1529 C C . PHE A 1 186 ? -0.728 12.311 -12.318 1.00 93.75 186 PHE A C 1
ATOM 1531 O O . PHE A 1 186 ? -1.617 11.887 -11.583 1.00 93.75 186 PHE A O 1
ATOM 1538 N N . TYR A 1 187 ? 0.234 13.119 -11.859 1.00 92.50 187 TYR A N 1
ATOM 1539 C CA . TYR A 1 187 ? 0.300 13.528 -10.453 1.00 92.50 187 TYR A CA 1
ATOM 1540 C C . TYR A 1 187 ? -0.925 14.330 -10.013 1.00 92.50 187 TYR A C 1
ATOM 1542 O O . TYR A 1 187 ? -1.450 14.088 -8.931 1.00 92.50 187 TYR A O 1
ATOM 1550 N N . MET A 1 188 ? -1.426 15.246 -10.845 1.00 91.38 188 MET A N 1
ATOM 1551 C CA . MET A 1 188 ? -2.656 15.988 -10.552 1.00 91.38 188 MET A CA 1
ATOM 1552 C C . MET A 1 188 ? -3.892 15.082 -10.531 1.00 91.38 188 MET A C 1
ATOM 1554 O O . MET A 1 188 ? -4.809 15.334 -9.754 1.00 91.38 188 MET A O 1
ATOM 1558 N N . SER A 1 189 ? -3.939 14.039 -11.361 1.00 92.00 189 SER A N 1
ATOM 1559 C CA . SER A 1 189 ? -5.025 13.058 -11.381 1.00 92.00 189 SER A CA 1
ATOM 1560 C C . SER A 1 189 ? -5.005 12.199 -10.125 1.00 92.00 189 SER A C 1
ATOM 1562 O O . SER A 1 189 ? -6.043 12.072 -9.484 1.00 92.00 189 SER A O 1
ATOM 1564 N N . ASN A 1 190 ? -3.834 11.694 -9.732 1.00 92.19 190 ASN A N 1
ATOM 1565 C CA . ASN A 1 190 ? -3.675 10.937 -8.493 1.00 92.19 190 ASN A CA 1
ATOM 1566 C C . ASN A 1 190 ? -4.013 11.813 -7.285 1.00 92.19 190 ASN A C 1
ATOM 1568 O O . ASN A 1 190 ? -4.850 11.434 -6.482 1.00 92.19 190 ASN A O 1
ATOM 1572 N N . ALA A 1 191 ? -3.491 13.043 -7.225 1.00 89.50 191 ALA A N 1
ATOM 1573 C CA . ALA A 1 191 ? -3.840 13.987 -6.165 1.00 89.50 191 ALA A CA 1
ATOM 1574 C C . ALA A 1 191 ? -5.345 14.309 -6.145 1.00 89.50 191 ALA A C 1
ATOM 1576 O O . ALA A 1 191 ? -5.935 14.450 -5.082 1.00 89.50 191 ALA A O 1
ATOM 1577 N N . LYS A 1 192 ? -6.005 14.410 -7.306 1.00 92.00 192 LYS A N 1
ATOM 1578 C CA . LYS A 1 192 ? -7.463 14.584 -7.385 1.00 92.00 192 LYS A CA 1
ATOM 1579 C C . LYS A 1 192 ? -8.213 13.348 -6.889 1.00 92.00 192 LYS A C 1
ATOM 1581 O O . LYS A 1 192 ? -9.285 13.501 -6.306 1.00 92.00 192 LYS A O 1
ATOM 1586 N N . GLU A 1 193 ? -7.714 12.149 -7.162 1.00 91.38 193 GLU A N 1
ATOM 1587 C CA . GLU A 1 193 ? -8.293 10.894 -6.684 1.00 91.38 193 GLU A CA 1
ATOM 1588 C C . GLU A 1 193 ? -8.110 10.737 -5.172 1.00 91.38 193 GLU A C 1
ATOM 1590 O O . GLU A 1 193 ? -9.093 10.463 -4.487 1.00 91.38 193 GLU A O 1
ATOM 1595 N N . ASP A 1 194 ? -6.929 11.064 -4.646 1.00 92.44 194 ASP A N 1
ATOM 1596 C CA . ASP A 1 194 ? -6.639 11.129 -3.212 1.00 92.44 194 ASP A CA 1
ATOM 1597 C C . ASP A 1 194 ? -7.535 12.162 -2.525 1.00 92.44 194 ASP A C 1
ATOM 1599 O O . ASP A 1 194 ? -8.248 11.825 -1.587 1.00 92.44 194 ASP A O 1
ATOM 1603 N N . ILE A 1 195 ? -7.630 13.388 -3.057 1.00 89.50 195 ILE A N 1
ATOM 1604 C CA . ILE A 1 195 ? -8.538 14.423 -2.536 1.00 89.50 195 ILE A CA 1
ATOM 1605 C C . ILE A 1 195 ? -10.000 13.965 -2.619 1.00 89.50 195 ILE A C 1
ATOM 1607 O O . ILE A 1 195 ? -10.789 14.273 -1.733 1.00 89.50 195 ILE A O 1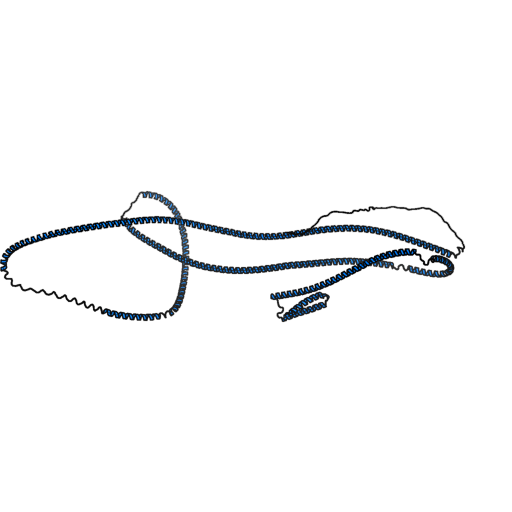
ATOM 1611 N N . ARG A 1 196 ? -10.413 13.223 -3.654 1.00 90.62 196 ARG A N 1
ATOM 1612 C CA . ARG A 1 196 ? -11.765 12.638 -3.711 1.00 90.62 196 ARG A CA 1
ATOM 1613 C C . ARG A 1 196 ? -11.957 11.557 -2.652 1.00 90.62 196 ARG A C 1
ATOM 1615 O O . ARG A 1 196 ? -13.038 11.501 -2.065 1.00 90.62 196 ARG A O 1
ATOM 1622 N N . GLY A 1 197 ? -10.942 10.731 -2.412 1.00 92.31 197 GLY A N 1
ATOM 1623 C CA . GLY A 1 197 ? -10.895 9.759 -1.326 1.00 92.31 197 GLY A CA 1
ATOM 1624 C C . GLY A 1 197 ? -11.043 10.445 0.029 1.00 92.31 197 GLY A C 1
ATOM 1625 O O . GLY A 1 197 ? -11.964 10.119 0.776 1.00 92.31 197 GLY A O 1
ATOM 1626 N N . ASP A 1 198 ? -10.233 11.468 0.289 1.00 91.06 198 ASP A N 1
ATOM 1627 C CA . ASP A 1 198 ? -10.264 12.289 1.497 1.00 91.06 198 ASP A CA 1
ATOM 1628 C C . ASP A 1 198 ? -11.600 13.009 1.653 1.00 91.06 198 ASP A C 1
ATOM 1630 O O . ASP A 1 198 ? -12.193 12.958 2.722 1.00 91.06 198 ASP A O 1
ATOM 1634 N N . ILE A 1 199 ? -12.155 13.606 0.595 1.00 86.62 199 ILE A N 1
ATOM 1635 C CA . ILE A 1 199 ? -13.492 14.217 0.627 1.00 86.62 199 ILE A CA 1
ATOM 1636 C C . ILE A 1 199 ? -14.560 13.163 0.925 1.00 86.62 199 ILE A C 1
ATOM 1638 O O . ILE A 1 199 ? -15.497 13.454 1.660 1.00 86.62 199 ILE A O 1
ATOM 1642 N N . ALA A 1 200 ? -14.460 11.944 0.390 1.00 88.75 200 ALA A N 1
ATOM 1643 C CA . ALA A 1 200 ? -15.410 10.875 0.691 1.00 88.75 200 ALA A CA 1
ATOM 1644 C C . ALA A 1 200 ? -15.282 10.378 2.141 1.00 88.75 200 ALA A C 1
ATOM 1646 O O . ALA A 1 200 ? -16.294 10.041 2.760 1.00 88.75 200 ALA A O 1
ATOM 1647 N N . VAL A 1 201 ? -14.065 10.343 2.689 1.00 92.06 201 VAL A N 1
ATOM 1648 C CA . VAL A 1 201 ? -13.808 10.043 4.104 1.00 92.06 201 VAL A CA 1
ATOM 1649 C C . VAL A 1 201 ? -14.327 11.170 4.989 1.00 92.06 201 VAL A C 1
ATOM 1651 O O . VAL A 1 201 ? -15.038 10.884 5.946 1.00 92.06 201 VAL A O 1
ATOM 1654 N N . ILE A 1 202 ? -14.052 12.431 4.649 1.00 88.69 202 ILE A N 1
ATOM 1655 C CA . ILE A 1 202 ? -14.556 13.613 5.352 1.00 88.69 202 ILE A CA 1
ATOM 1656 C C . ILE A 1 202 ? -16.079 13.621 5.303 1.00 88.69 202 ILE A C 1
ATOM 1658 O O . ILE A 1 202 ? -16.680 13.736 6.356 1.00 88.69 202 ILE A O 1
ATOM 1662 N N . ARG A 1 203 ? -16.716 13.403 4.146 1.00 88.62 203 ARG A N 1
ATOM 1663 C CA . ARG A 1 203 ? -18.183 13.305 4.033 1.00 88.62 203 ARG A CA 1
ATOM 1664 C C . ARG A 1 203 ? -18.754 12.197 4.906 1.00 88.62 203 ARG A C 1
ATOM 1666 O O . ARG A 1 203 ? -19.694 12.439 5.645 1.00 88.62 203 ARG A O 1
ATOM 1673 N N . ARG A 1 204 ? -18.159 11.000 4.897 1.00 89.38 204 ARG A N 1
ATOM 1674 C CA . ARG A 1 204 ? -18.586 9.916 5.798 1.00 89.38 204 ARG A CA 1
ATOM 1675 C C . ARG A 1 204 ? -18.359 10.261 7.268 1.00 89.38 204 ARG A C 1
ATOM 1677 O O . ARG A 1 204 ? -19.174 9.898 8.109 1.00 89.38 204 ARG A O 1
ATOM 1684 N N . ALA A 1 205 ? -17.269 10.950 7.596 1.00 89.12 205 ALA A N 1
ATOM 1685 C CA . ALA A 1 205 ? -16.984 11.406 8.949 1.00 89.12 205 ALA A CA 1
ATOM 1686 C C . ALA A 1 205 ? -17.949 12.514 9.389 1.00 89.12 205 ALA A C 1
ATOM 1688 O O . ALA A 1 205 ? -18.392 12.482 10.532 1.00 89.12 205 ALA A O 1
ATOM 1689 N N . THR A 1 206 ? -18.323 13.442 8.501 1.00 89.19 206 THR A N 1
ATOM 1690 C CA . THR A 1 206 ? -19.314 14.487 8.773 1.00 89.19 206 THR A CA 1
ATOM 1691 C C . THR A 1 206 ? -20.709 13.901 8.882 1.00 89.19 206 THR A C 1
ATOM 1693 O O . THR A 1 206 ? -21.383 14.201 9.851 1.00 89.19 206 THR A O 1
ATOM 1696 N N . GLU A 1 207 ? -21.119 13.004 7.981 1.00 89.88 207 GLU A N 1
ATOM 1697 C CA . GLU A 1 207 ? -22.396 12.283 8.073 1.00 89.88 207 GLU A CA 1
ATOM 1698 C C . GLU A 1 207 ? -22.467 11.483 9.376 1.00 89.88 207 GLU A C 1
ATOM 1700 O O . GLU A 1 207 ? -23.454 11.554 10.104 1.00 89.88 207 GLU A O 1
ATOM 1705 N N . LYS A 1 208 ? -21.391 10.772 9.740 1.00 92.94 208 LYS A N 1
ATOM 1706 C CA . LYS A 1 208 ? -21.312 10.077 11.027 1.00 92.94 208 LYS A CA 1
ATOM 1707 C C . LYS A 1 208 ? -21.404 11.059 12.195 1.00 92.94 208 LYS A C 1
ATOM 1709 O O . LYS A 1 208 ? -22.195 10.818 13.102 1.00 92.94 208 LYS A O 1
ATOM 1714 N N . ALA A 1 209 ? -20.656 12.160 12.167 1.00 90.75 209 ALA A N 1
ATOM 1715 C CA . ALA A 1 209 ? -20.699 13.186 13.204 1.00 90.75 209 ALA A CA 1
ATOM 1716 C C . ALA A 1 209 ? -22.083 13.843 13.310 1.00 90.75 209 ALA A C 1
ATOM 1718 O O . ALA A 1 209 ? -22.531 14.101 14.419 1.00 90.75 209 ALA A O 1
ATOM 1719 N N . GLU A 1 210 ? -22.790 14.056 12.200 1.00 88.62 210 GLU A N 1
ATOM 1720 C CA . GLU A 1 210 ? -24.176 14.529 12.175 1.00 88.62 210 GLU A CA 1
ATOM 1721 C C . GLU A 1 210 ? -25.125 13.491 12.770 1.00 88.62 210 GLU A C 1
ATOM 1723 O O . GLU A 1 210 ? -25.956 13.841 13.605 1.00 88.62 210 GLU A O 1
ATOM 1728 N N . THR A 1 211 ? -24.977 12.207 12.423 1.00 91.25 211 THR A N 1
ATOM 1729 C CA . THR A 1 211 ? -25.797 11.148 13.029 1.00 91.25 211 THR A CA 1
ATOM 1730 C C . THR A 1 211 ? -25.538 11.006 14.527 1.00 91.25 211 THR A C 1
ATOM 1732 O O . THR A 1 211 ? -26.473 10.796 15.297 1.00 91.25 211 THR A O 1
ATOM 1735 N N . ASP A 1 212 ? -24.286 11.142 14.965 1.00 90.44 212 ASP A N 1
ATOM 1736 C CA . ASP A 1 212 ? -23.917 11.070 16.375 1.00 90.44 212 ASP A CA 1
ATOM 1737 C C . ASP A 1 212 ? -24.363 12.338 17.115 1.00 90.44 212 ASP A C 1
ATOM 1739 O O . ASP A 1 212 ? -24.897 12.236 18.215 1.00 90.44 212 ASP A O 1
ATOM 1743 N N . LYS A 1 213 ? -24.282 13.517 16.487 1.00 91.69 213 LYS A N 1
ATOM 1744 C CA . LYS A 1 213 ? -24.868 14.758 17.005 1.00 91.69 213 LYS A CA 1
ATOM 1745 C C . LYS A 1 213 ? -26.381 14.632 17.163 1.00 91.69 213 LYS A C 1
ATOM 1747 O O . LYS A 1 213 ? -26.885 14.985 18.217 1.00 91.69 213 LYS A O 1
ATOM 1752 N N . ALA A 1 214 ? -27.093 14.081 16.181 1.00 91.12 214 ALA A N 1
ATOM 1753 C CA . ALA A 1 214 ? -28.534 13.855 16.278 1.00 91.12 214 ALA A CA 1
ATOM 1754 C C . ALA A 1 214 ? -28.883 12.894 17.430 1.00 91.12 214 ALA A C 1
ATOM 1756 O O . ALA A 1 214 ? -29.824 13.141 18.182 1.00 91.12 214 ALA A O 1
ATOM 1757 N N . LYS A 1 215 ? -28.094 11.826 17.635 1.00 91.50 215 LYS A N 1
ATOM 1758 C CA . LYS A 1 215 ? -28.245 10.950 18.812 1.00 91.50 215 LYS A CA 1
ATOM 1759 C C . LYS A 1 215 ? -28.000 11.711 20.113 1.00 91.50 215 LYS A C 1
ATOM 1761 O O . LYS A 1 215 ? -28.807 11.589 21.030 1.00 91.50 215 LYS A O 1
ATOM 1766 N N . PHE A 1 216 ? -26.934 12.509 20.190 1.00 91.19 216 PHE A N 1
ATOM 1767 C CA . PHE A 1 216 ? -26.643 13.327 21.367 1.00 91.19 216 PHE A CA 1
ATOM 1768 C C . PHE A 1 216 ? -27.707 14.398 21.610 1.00 91.19 216 PHE A C 1
ATOM 1770 O O . PHE A 1 216 ? -28.023 14.660 22.762 1.00 91.19 216 PHE A O 1
ATOM 1777 N N . GLU A 1 217 ? -28.309 14.980 20.573 1.00 90.00 217 GLU A N 1
ATOM 1778 C CA . GLU A 1 217 ? -29.439 15.905 20.696 1.00 90.00 217 GLU A CA 1
ATOM 1779 C C . GLU A 1 217 ? -30.666 15.198 21.283 1.00 90.00 217 GLU A C 1
ATOM 1781 O O . GLU A 1 217 ? -31.270 15.717 22.217 1.00 90.00 217 GLU A O 1
ATOM 1786 N N . ILE A 1 218 ? -30.998 13.985 20.824 1.00 93.31 218 ILE A N 1
ATOM 1787 C CA . ILE A 1 218 ? -32.089 13.177 21.400 1.00 93.31 218 ILE A CA 1
ATOM 1788 C C . ILE A 1 218 ? -31.794 12.822 22.863 1.00 93.31 218 ILE A C 1
ATOM 1790 O O . ILE A 1 218 ? -32.668 12.891 23.730 1.00 93.31 218 ILE A O 1
ATOM 1794 N N . GLU A 1 219 ? -30.557 12.436 23.166 1.00 91.31 219 GLU A N 1
ATOM 1795 C CA . GLU A 1 219 ? -30.148 12.071 24.519 1.00 91.31 219 GLU A CA 1
ATOM 1796 C C . GLU A 1 219 ? -30.119 13.293 25.447 1.00 91.31 219 GLU A C 1
ATOM 1798 O O . GLU A 1 219 ? -30.545 13.202 26.599 1.00 91.31 219 GLU A O 1
ATOM 1803 N N . LYS A 1 220 ? -29.732 14.461 24.922 1.00 93.25 220 LYS A N 1
ATOM 1804 C CA . LYS A 1 220 ? -29.794 15.749 25.611 1.00 93.25 220 LYS A CA 1
ATOM 1805 C C . LYS A 1 220 ? -31.235 16.178 25.861 1.00 93.25 220 LYS A C 1
ATOM 1807 O O . LYS A 1 220 ? -31.555 16.502 26.995 1.00 93.25 220 LYS A O 1
ATOM 1812 N N . GLN A 1 221 ? -32.130 16.056 24.882 1.00 90.94 221 GLN A N 1
ATOM 1813 C CA . GLN A 1 221 ? -33.568 16.274 25.080 1.00 90.94 221 GLN A CA 1
ATOM 1814 C C . GLN A 1 221 ? -34.132 15.347 26.161 1.00 90.94 221 GLN A C 1
ATOM 1816 O O . GLN A 1 221 ? -34.906 15.774 27.016 1.00 90.94 221 GLN A O 1
ATOM 1821 N N . ARG A 1 222 ? -33.722 14.073 26.179 1.00 91.38 222 ARG A N 1
ATOM 1822 C CA . ARG A 1 222 ? -34.120 13.133 27.234 1.00 91.38 222 ARG A CA 1
ATOM 1823 C C . ARG A 1 222 ? -33.589 13.559 28.602 1.00 91.38 222 ARG A C 1
ATOM 1825 O O . ARG A 1 222 ? -34.326 13.456 29.581 1.00 91.38 222 ARG A O 1
ATOM 1832 N N . GLN A 1 223 ? -32.342 14.019 28.678 1.00 92.38 223 GLN A N 1
ATOM 1833 C CA . GLN A 1 223 ? -31.782 14.583 29.905 1.00 92.38 223 GLN A CA 1
ATOM 1834 C C . GLN A 1 223 ? -32.549 15.830 30.341 1.00 92.38 223 GLN A C 1
ATOM 1836 O O . GLN A 1 223 ? -32.929 15.898 31.500 1.00 92.38 223 GLN A O 1
ATOM 1841 N N . ASP A 1 224 ? -32.851 16.758 29.438 1.00 93.31 224 ASP A N 1
ATOM 1842 C CA . ASP A 1 224 ? -33.574 17.994 29.749 1.00 93.31 224 ASP A CA 1
ATOM 1843 C C . ASP A 1 224 ? -35.002 17.693 30.241 1.00 93.31 224 ASP A C 1
ATOM 1845 O O . ASP A 1 224 ? -35.458 18.282 31.216 1.00 93.31 224 ASP A O 1
ATOM 1849 N N . MET A 1 225 ? -35.673 16.680 29.679 1.00 92.25 225 MET A N 1
ATOM 1850 C CA . MET A 1 225 ? -36.953 16.178 30.202 1.00 92.25 225 MET A CA 1
ATOM 1851 C C . MET A 1 225 ? -36.827 15.572 31.607 1.00 92.25 225 MET A C 1
ATOM 1853 O O . MET A 1 225 ? -37.749 15.673 32.416 1.00 92.25 225 MET A O 1
ATOM 1857 N N . ILE A 1 226 ? -35.710 14.905 31.915 1.00 93.50 226 ILE A N 1
ATOM 1858 C CA . ILE A 1 226 ? -35.444 14.388 33.265 1.00 93.50 226 ILE A CA 1
ATOM 1859 C C . ILE A 1 226 ? -35.146 15.543 34.222 1.00 93.50 226 ILE A C 1
ATOM 1861 O O . ILE A 1 226 ? -35.679 15.535 35.327 1.00 93.50 226 ILE A O 1
ATOM 1865 N N . VAL A 1 227 ? -34.345 16.525 33.804 1.00 94.50 227 VAL A N 1
ATOM 1866 C CA . VAL A 1 227 ? -34.033 17.728 34.584 1.00 94.50 227 VAL A CA 1
ATOM 1867 C C . VAL A 1 227 ? -35.314 18.485 34.896 1.00 94.50 227 VAL A C 1
ATOM 1869 O O . VAL A 1 227 ? -35.590 18.689 36.066 1.00 94.50 227 VAL A O 1
ATOM 1872 N N . SER A 1 228 ? -36.168 18.756 33.909 1.00 93.44 228 SER A N 1
ATOM 1873 C CA . SER A 1 228 ? -37.466 19.405 34.129 1.00 93.44 228 SER A CA 1
ATOM 1874 C C . SER A 1 228 ? -38.345 18.627 35.118 1.00 93.44 228 SER A C 1
ATOM 1876 O O . SER A 1 228 ? -38.902 19.208 36.045 1.00 93.44 228 SER A O 1
ATOM 1878 N N 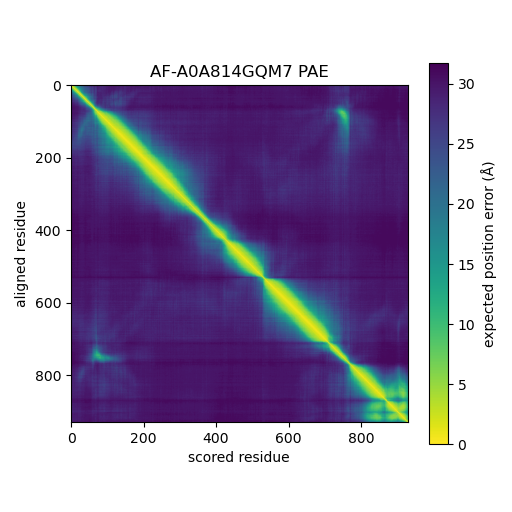. ARG A 1 229 ? -38.399 17.289 35.025 1.00 93.62 229 ARG A N 1
ATOM 1879 C CA . ARG A 1 229 ? -39.105 16.465 36.028 1.00 93.62 229 ARG A CA 1
ATOM 1880 C C . ARG A 1 229 ? -38.476 16.538 37.420 1.00 93.62 229 ARG A C 1
ATOM 1882 O O . ARG A 1 229 ? -39.190 16.392 38.410 1.00 93.62 229 ARG A O 1
ATOM 1889 N N . LEU A 1 230 ? -37.153 16.654 37.513 1.00 91.25 230 LEU A N 1
ATOM 1890 C CA . LEU A 1 230 ? -36.453 16.811 38.787 1.00 91.25 230 LEU A CA 1
ATOM 1891 C C . LEU A 1 230 ? -36.680 18.208 39.367 1.00 91.25 230 LEU A C 1
ATOM 1893 O O . LEU A 1 230 ? -36.949 18.295 40.557 1.00 91.25 230 LEU A O 1
ATOM 1897 N N . GLU A 1 231 ? -36.676 19.253 38.545 1.00 93.25 231 GLU A N 1
ATOM 1898 C CA . GLU A 1 231 ? -37.001 20.630 38.927 1.00 93.25 231 GLU A CA 1
ATOM 1899 C C . GLU A 1 231 ? -38.453 20.748 39.401 1.00 93.25 231 GLU A C 1
ATOM 1901 O O . GLU A 1 231 ? -38.710 21.341 40.443 1.00 93.25 231 GLU A O 1
ATOM 1906 N N . GLU A 1 232 ? -39.410 20.112 38.716 1.00 92.62 232 GLU A N 1
ATOM 1907 C CA . GLU A 1 232 ? -40.805 20.044 39.174 1.00 92.62 232 GLU A CA 1
ATOM 1908 C C . GLU A 1 232 ? -40.934 19.325 40.521 1.00 92.62 232 GLU A C 1
ATOM 1910 O O . GLU A 1 232 ? -41.704 19.741 41.387 1.00 92.62 232 GLU A O 1
ATOM 1915 N N . LYS A 1 233 ? -40.195 18.225 40.717 1.00 92.88 233 LYS A N 1
ATOM 1916 C CA . LYS A 1 233 ? -40.168 17.521 42.006 1.00 92.88 233 LYS A CA 1
ATOM 1917 C C . LYS A 1 233 ? -39.509 18.363 43.088 1.00 92.88 233 LYS A C 1
ATOM 1919 O O . LYS A 1 233 ? -39.999 18.368 44.210 1.00 92.88 233 LYS A O 1
ATOM 1924 N N . GLU A 1 234 ? -38.429 19.064 42.769 1.00 92.38 234 GLU A N 1
ATOM 1925 C CA . GLU A 1 234 ? -37.755 19.972 43.691 1.00 92.38 234 GLU A CA 1
ATOM 1926 C C . GLU A 1 234 ? -38.683 21.121 44.091 1.00 92.38 234 GLU A C 1
ATOM 1928 O O . GLU A 1 234 ? -38.776 21.433 45.275 1.00 92.38 234 GLU A O 1
ATOM 1933 N N . ALA A 1 235 ? -39.420 21.701 43.141 1.00 92.75 235 ALA A N 1
ATOM 1934 C CA . ALA A 1 235 ? -40.421 22.726 43.408 1.00 92.75 235 ALA A CA 1
ATOM 1935 C C . ALA A 1 235 ? -41.527 22.203 44.336 1.00 92.75 235 ALA A C 1
ATOM 1937 O O . ALA A 1 235 ? -41.799 22.833 45.354 1.00 92.75 235 ALA A O 1
ATOM 1938 N N . LYS A 1 236 ? -42.084 21.014 44.058 1.00 93.44 236 LYS A N 1
ATOM 1939 C CA . LYS A 1 236 ? -43.087 20.371 44.929 1.00 93.44 236 LYS A CA 1
ATOM 1940 C C . LYS A 1 236 ? -42.552 20.105 46.333 1.00 93.44 236 LYS A C 1
ATOM 1942 O O . LYS A 1 236 ? -43.216 20.418 47.309 1.00 93.44 236 LYS A O 1
ATOM 1947 N N . ILE A 1 237 ? -41.331 19.583 46.447 1.00 92.94 237 ILE A N 1
ATOM 1948 C CA . ILE A 1 237 ? -40.704 19.329 47.750 1.00 92.94 237 ILE A CA 1
ATOM 1949 C C . ILE A 1 237 ? -40.453 20.645 48.498 1.00 92.94 237 ILE A C 1
ATOM 1951 O O . ILE A 1 237 ? -40.651 20.698 49.707 1.00 92.94 237 ILE A O 1
ATOM 1955 N N . LYS A 1 238 ? -40.042 21.720 47.814 1.00 92.81 238 LYS A N 1
ATOM 1956 C CA . LYS A 1 238 ? -39.895 23.047 48.432 1.00 92.81 238 LYS A CA 1
ATOM 1957 C C . LYS A 1 238 ? -41.237 23.611 48.899 1.00 92.81 238 LYS A C 1
ATOM 1959 O O . LYS A 1 238 ? -41.293 24.165 49.995 1.00 92.81 238 LYS A O 1
ATOM 1964 N N . GLU A 1 239 ? -42.302 23.451 48.114 1.00 93.50 239 GLU A N 1
ATOM 1965 C CA . GLU A 1 239 ? -43.662 23.808 48.531 1.00 93.50 239 GLU A CA 1
ATOM 1966 C C . GLU A 1 239 ? -44.088 23.008 49.767 1.00 93.50 239 GLU A C 1
ATOM 1968 O O . GLU A 1 239 ? -44.503 23.612 50.756 1.00 93.50 239 GLU A O 1
ATOM 1973 N N . ASP A 1 240 ? -43.892 21.688 49.772 1.00 93.56 240 ASP A N 1
ATOM 1974 C CA . ASP A 1 240 ? -44.196 20.824 50.917 1.00 93.56 240 ASP A CA 1
ATOM 1975 C C . ASP A 1 240 ? -43.400 21.237 52.165 1.00 93.56 240 ASP A C 1
ATOM 1977 O O . ASP A 1 240 ? -43.969 21.356 53.250 1.00 93.56 240 ASP A O 1
ATOM 1981 N N . ILE A 1 241 ? -42.098 21.523 52.029 1.00 92.12 241 ILE A N 1
ATOM 1982 C CA . ILE A 1 241 ? -41.265 22.041 53.127 1.00 92.12 241 ILE A CA 1
ATOM 1983 C C . ILE A 1 241 ? -41.843 23.357 53.651 1.00 92.12 241 ILE A C 1
ATOM 1985 O O . ILE A 1 241 ? -42.026 23.490 54.858 1.00 92.12 241 ILE A O 1
ATOM 1989 N N . SER A 1 242 ? -42.188 24.303 52.774 1.00 93.25 242 SER A N 1
ATOM 1990 C CA . SER A 1 242 ? -42.755 25.592 53.189 1.00 93.25 242 SER A CA 1
ATOM 1991 C C . SER A 1 242 ? -44.099 25.436 53.913 1.00 93.25 242 SER A C 1
ATOM 1993 O O . SER A 1 242 ? -44.359 26.114 54.912 1.00 93.25 242 SER A O 1
ATOM 1995 N N . LEU A 1 243 ? -44.933 24.489 53.470 1.00 94.31 243 LEU A N 1
ATOM 1996 C CA . LEU A 1 243 ? -46.194 24.147 54.117 1.00 94.31 243 LEU A CA 1
ATOM 1997 C C . LEU A 1 243 ? -45.946 23.543 55.504 1.00 94.31 243 LEU A C 1
ATOM 1999 O O . LEU A 1 243 ? -46.588 23.953 56.473 1.00 94.31 243 LEU A O 1
ATOM 2003 N N . TYR A 1 244 ? -45.008 22.601 55.621 1.00 93.44 244 TYR A N 1
ATOM 2004 C CA . TYR A 1 244 ? -44.657 21.985 56.899 1.00 93.44 244 TYR A CA 1
ATOM 2005 C C . TYR A 1 244 ? -44.004 22.973 57.867 1.00 93.44 244 TYR A C 1
ATOM 2007 O O . TYR A 1 244 ? -44.322 22.947 59.054 1.00 93.44 244 TYR A O 1
ATOM 2015 N N . GLU A 1 245 ? -43.159 23.886 57.394 1.00 93.44 245 GLU A N 1
ATOM 2016 C CA . GLU A 1 245 ? -42.598 24.969 58.207 1.00 93.44 245 GLU A CA 1
ATOM 2017 C C . GLU A 1 245 ? -43.694 25.908 58.721 1.00 93.44 245 GLU A C 1
ATOM 2019 O O . GLU A 1 245 ? -43.709 26.262 59.903 1.00 93.44 245 GLU A O 1
ATOM 2024 N N . TRP A 1 246 ? -44.662 26.263 57.870 1.00 93.31 246 TRP A N 1
ATOM 2025 C CA . TRP A 1 246 ? -45.821 27.056 58.274 1.00 93.31 246 TRP A CA 1
ATOM 2026 C C . TRP A 1 246 ? -46.686 26.327 59.313 1.00 93.31 246 TRP A C 1
ATOM 2028 O O . TRP A 1 246 ? -47.073 26.921 60.326 1.00 93.31 246 TRP A O 1
ATOM 2038 N N . GLN A 1 247 ? -46.951 25.030 59.112 1.00 92.81 247 GLN A N 1
ATOM 2039 C CA . GLN A 1 247 ? -47.680 24.196 60.074 1.00 92.81 247 GLN A CA 1
ATOM 2040 C C . GLN A 1 247 ? -46.932 24.097 61.407 1.00 92.81 247 GLN A C 1
ATOM 2042 O O . GLN A 1 247 ? -47.538 24.307 62.459 1.00 92.81 247 GLN A O 1
ATOM 2047 N N . LEU A 1 248 ? -45.622 23.842 61.377 1.00 90.94 248 LEU A N 1
ATOM 2048 C CA . LEU A 1 248 ? -44.771 23.774 62.562 1.00 90.94 248 LEU A CA 1
ATOM 2049 C C . LEU A 1 248 ? -44.779 25.104 63.318 1.00 90.94 248 LEU A C 1
ATOM 2051 O O . LEU A 1 248 ? -44.948 25.119 64.536 1.00 90.94 248 LEU A O 1
ATOM 2055 N N . HIS A 1 249 ? -44.652 26.231 62.616 1.00 93.62 249 HIS A N 1
ATOM 2056 C CA . HIS A 1 249 ? -44.705 27.560 63.227 1.00 93.62 249 HIS A CA 1
ATOM 2057 C C . HIS A 1 249 ? -46.050 27.828 63.907 1.00 93.62 249 HIS A C 1
ATOM 2059 O O . HIS A 1 249 ? -46.090 28.321 65.037 1.00 93.62 249 HIS A O 1
ATOM 2065 N N . ASN A 1 250 ? -47.157 27.458 63.261 1.00 92.19 250 ASN A N 1
ATOM 2066 C CA . ASN A 1 250 ? -48.488 27.581 63.851 1.00 92.19 250 ASN A CA 1
ATOM 2067 C C . ASN A 1 250 ? -48.671 26.663 65.064 1.00 92.19 250 ASN A C 1
ATOM 2069 O O . ASN A 1 250 ? -49.162 27.126 66.094 1.00 92.19 250 ASN A O 1
ATOM 2073 N N . GLN A 1 251 ? -48.218 25.409 64.999 1.00 90.06 251 GLN A N 1
ATOM 2074 C CA . GLN A 1 251 ? -48.256 24.500 66.147 1.00 90.06 251 GLN A CA 1
ATOM 2075 C C . GLN A 1 251 ? -47.367 24.985 67.295 1.00 90.06 251 GLN A C 1
ATOM 2077 O O . GLN A 1 251 ? -47.759 24.890 68.457 1.00 90.06 251 GLN A O 1
ATOM 2082 N N . LEU A 1 252 ? -46.201 25.570 67.009 1.00 91.75 252 LEU A N 1
ATOM 2083 C CA . LEU A 1 252 ? -45.341 26.178 68.025 1.00 91.75 252 LEU A CA 1
ATOM 2084 C C . LEU A 1 252 ? -46.007 27.395 68.672 1.00 91.75 252 LEU A C 1
ATOM 2086 O O . LEU A 1 252 ? -45.920 27.549 69.890 1.00 91.75 252 LEU A O 1
ATOM 2090 N N . LYS A 1 253 ? -46.697 28.244 67.898 1.00 91.62 253 LYS A N 1
ATOM 2091 C CA . LYS A 1 253 ? -47.498 29.354 68.440 1.00 91.62 253 LYS A CA 1
ATOM 2092 C C . LYS A 1 253 ? -48.638 28.851 69.324 1.00 91.62 253 LYS A C 1
ATOM 2094 O O . LYS A 1 253 ? -48.779 29.342 70.440 1.00 91.62 253 LYS A O 1
ATOM 2099 N N . GLN A 1 254 ? -49.392 27.849 68.872 1.00 87.50 254 GLN A N 1
ATOM 2100 C CA . GLN A 1 254 ? -50.458 27.223 69.661 1.00 87.50 254 GLN A CA 1
ATOM 2101 C C . GLN A 1 254 ? -49.905 26.593 70.944 1.00 87.50 254 GLN A C 1
ATOM 2103 O O . GLN A 1 254 ? -50.416 26.853 72.026 1.00 87.50 254 GLN A O 1
ATOM 2108 N N . THR A 1 255 ? -48.798 25.853 70.858 1.00 89.44 255 THR A N 1
ATOM 2109 C CA . THR A 1 255 ? -48.140 25.243 72.022 1.00 89.44 255 THR A CA 1
ATOM 2110 C C . THR A 1 255 ? -47.635 26.305 72.997 1.00 89.44 255 THR A C 1
ATOM 2112 O O . THR A 1 255 ? -47.750 26.127 74.206 1.00 89.44 255 THR A O 1
ATOM 2115 N N . LYS A 1 256 ? -47.089 27.428 72.508 1.00 92.06 256 LYS A N 1
ATOM 2116 C CA . LYS A 1 256 ? -46.695 28.562 73.360 1.00 92.06 256 LYS A CA 1
ATOM 2117 C C . LYS A 1 256 ? -47.904 29.182 74.065 1.00 92.06 256 LYS A C 1
ATOM 2119 O O . LYS A 1 256 ? -47.808 29.421 75.263 1.00 92.06 256 LYS A O 1
ATOM 2124 N N . ALA A 1 257 ? -49.020 29.377 73.361 1.00 91.38 257 ALA A N 1
ATOM 2125 C CA . ALA A 1 257 ? -50.257 29.902 73.942 1.00 91.38 257 ALA A CA 1
ATOM 2126 C C . ALA A 1 257 ? -50.858 28.953 74.998 1.00 91.38 257 ALA A C 1
ATOM 2128 O O . ALA A 1 257 ? -51.237 29.387 76.081 1.00 91.38 257 ALA A O 1
ATOM 2129 N N . VAL A 1 258 ? -50.869 27.642 74.736 1.00 88.69 258 VAL A N 1
ATOM 2130 C CA . VAL A 1 258 ? -51.305 26.634 75.719 1.00 88.69 258 VAL A CA 1
ATOM 2131 C C . VAL A 1 258 ? -50.359 26.601 76.921 1.00 88.69 258 VAL A C 1
ATOM 2133 O O . VAL A 1 258 ? -50.809 26.515 78.058 1.00 88.69 258 VAL A O 1
ATOM 2136 N N . LYS A 1 259 ? -49.041 26.719 76.709 1.00 91.12 259 LYS A N 1
ATOM 2137 C CA . LYS A 1 259 ? -48.072 26.813 77.812 1.00 91.12 259 LYS A CA 1
ATOM 2138 C C . LYS A 1 259 ? -48.285 28.064 78.662 1.00 91.12 259 LYS A C 1
ATOM 2140 O O . LYS A 1 259 ? -48.201 27.949 79.878 1.00 91.12 259 LYS A O 1
ATOM 2145 N N . SER A 1 260 ? -48.564 29.227 78.067 1.00 91.00 260 SER A N 1
ATOM 2146 C CA . SER A 1 260 ? -48.876 30.432 78.846 1.00 91.00 260 SER A CA 1
ATOM 2147 C C . SER A 1 260 ? -50.175 30.275 79.633 1.00 91.00 260 SER A C 1
ATOM 2149 O O . SER A 1 260 ? -50.178 30.589 80.815 1.00 91.00 260 SER A O 1
ATOM 2151 N N . GLN A 1 261 ? -51.220 29.694 79.033 1.00 91.38 261 GLN A N 1
ATOM 2152 C CA . GLN A 1 261 ? -52.467 29.375 79.742 1.00 91.38 261 GLN A CA 1
ATOM 2153 C C . GLN A 1 261 ? -52.242 28.377 80.887 1.00 91.38 261 GLN A C 1
ATOM 2155 O O . GLN A 1 261 ? -52.824 28.517 81.953 1.00 91.38 261 GLN A O 1
ATOM 2160 N N . LEU A 1 262 ? -51.363 27.387 80.711 1.00 89.94 262 LEU A N 1
ATOM 2161 C CA . LEU A 1 262 ? -51.018 26.438 81.771 1.00 89.94 262 LEU A CA 1
ATOM 2162 C C . LEU A 1 262 ? -50.206 27.092 82.896 1.00 89.94 262 LEU A C 1
ATOM 2164 O O . LEU A 1 262 ? -50.372 26.721 84.053 1.00 89.94 262 LEU A O 1
ATOM 2168 N N . ILE A 1 263 ? -49.327 28.048 82.580 1.00 91.44 263 ILE A N 1
ATOM 2169 C CA . ILE A 1 263 ? -48.621 28.842 83.595 1.00 91.44 263 ILE A CA 1
ATOM 2170 C C . ILE A 1 263 ? -49.618 29.720 84.357 1.00 91.44 263 ILE A C 1
ATOM 2172 O O . ILE A 1 263 ? -49.551 29.760 85.579 1.00 91.44 263 ILE A O 1
ATOM 2176 N N . GLU A 1 264 ? -50.558 30.365 83.667 1.00 91.12 264 GLU A N 1
ATOM 2177 C CA . GLU A 1 264 ? -51.628 31.157 84.284 1.00 91.12 264 GLU A CA 1
ATOM 2178 C C . GLU A 1 264 ? -52.503 30.300 85.203 1.00 91.12 264 GLU A C 1
ATOM 2180 O O . GLU A 1 264 ? -52.602 30.600 86.388 1.00 91.12 264 GLU A O 1
ATOM 2185 N N . ALA A 1 265 ? -52.991 29.154 84.722 1.00 90.19 265 ALA A N 1
ATOM 2186 C CA . ALA A 1 265 ? -53.735 28.201 85.540 1.00 90.19 265 ALA A CA 1
ATOM 2187 C C . ALA A 1 265 ? -52.914 27.692 86.739 1.00 90.19 265 ALA A C 1
ATOM 2189 O O . ALA A 1 265 ? -53.449 27.538 87.833 1.00 90.19 265 ALA A O 1
ATOM 2190 N N . ARG A 1 266 ? -51.599 27.462 86.583 1.00 89.31 266 ARG A N 1
ATOM 2191 C CA . ARG A 1 266 ? -50.721 27.112 87.715 1.00 89.31 266 ARG A CA 1
ATOM 2192 C C . ARG A 1 266 ? -50.629 28.243 88.735 1.00 89.31 266 ARG A C 1
ATOM 2194 O O . ARG A 1 266 ? -50.762 27.979 89.926 1.00 89.31 266 ARG A O 1
ATOM 2201 N N . MET A 1 267 ? -50.446 29.485 88.289 1.00 89.06 267 MET A N 1
ATOM 2202 C CA . MET A 1 267 ? -50.430 30.649 89.179 1.00 89.06 267 MET A CA 1
ATOM 2203 C C . MET A 1 267 ? -51.768 30.817 89.908 1.00 89.06 267 MET A C 1
ATOM 2205 O O . MET A 1 267 ? -51.767 31.091 91.105 1.00 89.06 267 MET A O 1
ATOM 2209 N N . GLU A 1 268 ? -52.896 30.591 89.229 1.00 90.00 268 GLU A N 1
ATOM 2210 C CA . GLU A 1 268 ? -54.223 30.574 89.854 1.00 90.00 268 GLU A CA 1
ATOM 2211 C C . GLU A 1 268 ? -54.338 29.458 90.899 1.00 90.00 268 GLU A C 1
ATOM 2213 O O . GLU A 1 268 ? -54.787 29.710 92.016 1.00 90.00 268 GLU A O 1
ATOM 2218 N N . THR A 1 269 ? -53.868 28.240 90.602 1.00 88.00 269 THR A N 1
ATOM 2219 C CA . THR A 1 269 ? -53.872 27.149 91.593 1.00 88.00 269 THR A CA 1
ATOM 2220 C C . THR A 1 269 ? -52.991 27.452 92.804 1.00 88.00 269 THR A C 1
ATOM 2222 O O . THR A 1 269 ? -53.408 27.200 93.932 1.00 88.00 269 THR A O 1
ATOM 2225 N N . GLU A 1 270 ? -51.813 28.053 92.606 1.00 89.94 270 GLU A N 1
ATOM 2226 C CA . GLU A 1 270 ? -50.940 28.483 93.704 1.00 89.94 270 GLU A CA 1
ATOM 2227 C C . GLU A 1 270 ? -51.576 29.613 94.529 1.00 89.94 270 GLU A C 1
ATOM 2229 O O . GLU A 1 270 ? -51.415 29.654 95.752 1.00 89.94 270 GLU A O 1
ATOM 2234 N N . ALA A 1 271 ? -52.316 30.527 93.891 1.00 91.12 271 ALA A N 1
ATOM 2235 C CA . ALA A 1 271 ? -53.071 31.570 94.580 1.00 91.12 271 ALA A CA 1
ATOM 2236 C C . ALA A 1 271 ? -54.194 30.968 95.442 1.00 91.12 271 ALA A C 1
ATOM 2238 O O . ALA A 1 271 ? -54.278 31.286 96.629 1.00 91.12 271 ALA A O 1
ATOM 2239 N N . ILE A 1 272 ? -54.974 30.029 94.896 1.00 87.88 272 ILE A N 1
ATOM 2240 C CA . ILE A 1 272 ? -56.011 29.291 95.638 1.00 87.88 272 ILE A CA 1
ATOM 2241 C C . ILE A 1 272 ? -55.397 28.523 96.817 1.00 87.88 272 ILE A C 1
ATOM 2243 O O . ILE A 1 272 ? -55.959 28.498 97.912 1.00 87.88 272 ILE A O 1
ATOM 2247 N N . GLU A 1 273 ? -54.231 27.902 96.636 1.00 89.31 273 GLU A N 1
ATOM 2248 C CA . GLU A 1 273 ? -53.558 27.167 97.709 1.00 89.31 273 GLU A CA 1
ATOM 2249 C C . GLU A 1 273 ? -53.053 28.098 98.823 1.00 89.31 273 GLU A C 1
ATOM 2251 O O . GLU A 1 273 ? -53.188 27.780 100.010 1.00 89.31 273 GLU A O 1
ATOM 2256 N N . LYS A 1 274 ? -52.552 29.291 98.471 1.00 89.81 274 LYS A N 1
ATOM 2257 C CA . LYS A 1 274 ? -52.232 30.343 99.448 1.00 89.81 274 LYS A CA 1
ATOM 2258 C C . LYS A 1 274 ? -53.472 30.800 100.212 1.00 89.81 274 LYS A C 1
ATOM 2260 O O . LYS A 1 274 ? -53.411 30.852 101.440 1.00 89.81 274 LYS A O 1
ATOM 2265 N N . GLU A 1 275 ? -54.584 31.070 99.528 1.00 89.06 275 GLU A N 1
ATOM 2266 C CA . GLU A 1 275 ? -55.848 31.453 100.171 1.00 89.06 275 GLU A CA 1
ATOM 2267 C C . GLU A 1 275 ? -56.352 30.359 101.116 1.00 89.06 275 GLU A C 1
ATOM 2269 O O . GLU A 1 275 ? -56.682 30.642 102.268 1.00 89.06 275 GLU A O 1
ATOM 2274 N N . LYS A 1 276 ? -56.327 29.092 100.684 1.00 89.50 276 LYS A N 1
ATOM 2275 C CA . LYS A 1 276 ? -56.680 27.936 101.519 1.00 89.50 276 LYS A CA 1
ATOM 2276 C C . LYS A 1 276 ? -55.814 27.864 102.776 1.00 89.50 276 LYS A C 1
ATOM 2278 O O . LYS A 1 276 ? -56.346 27.670 103.870 1.00 89.50 276 LYS A O 1
ATOM 2283 N N . ASN A 1 277 ? -54.498 28.031 102.647 1.00 90.50 277 ASN A N 1
ATOM 2284 C CA . ASN A 1 277 ? -53.582 28.031 103.789 1.00 90.50 277 ASN A CA 1
ATOM 2285 C C . ASN A 1 277 ? -53.872 29.192 104.750 1.00 90.50 277 ASN A C 1
ATOM 2287 O O . ASN A 1 277 ? -53.904 28.987 105.964 1.00 90.50 277 ASN A O 1
ATOM 2291 N N . GLN A 1 278 ? -54.159 30.385 104.225 1.00 89.75 278 GLN A N 1
ATOM 2292 C CA . GLN A 1 278 ? -54.556 31.546 105.023 1.00 89.75 278 GLN A CA 1
ATOM 2293 C C . GLN A 1 278 ? -55.874 31.296 105.768 1.00 89.75 278 GLN A C 1
ATOM 2295 O O . GLN A 1 278 ? -55.990 31.599 106.956 1.00 89.75 278 GLN A O 1
ATOM 2300 N N . LEU A 1 279 ? -56.853 30.676 105.105 1.00 90.62 279 LEU A N 1
ATOM 2301 C CA . LEU A 1 279 ? -58.142 30.330 105.698 1.00 90.62 279 LEU A CA 1
ATOM 2302 C C . LEU A 1 279 ? -57.992 29.271 106.800 1.00 90.62 279 LEU A C 1
ATOM 2304 O O . LEU A 1 279 ? -58.586 29.409 107.868 1.00 90.62 279 LEU A O 1
ATOM 2308 N N . MET A 1 280 ? -57.141 28.262 106.589 1.00 89.06 280 MET A N 1
ATOM 2309 C CA . MET A 1 280 ? -56.788 27.264 107.606 1.00 89.06 280 MET A CA 1
ATOM 2310 C C . MET A 1 280 ? -56.070 27.895 108.805 1.00 89.06 280 MET A C 1
ATOM 2312 O O . MET A 1 280 ? -56.350 27.544 109.955 1.00 89.06 280 MET A O 1
ATOM 2316 N N . GLN A 1 281 ? -55.177 28.859 108.573 1.00 88.62 281 GLN A N 1
ATOM 2317 C CA . GLN A 1 281 ? -54.509 29.596 109.646 1.00 88.62 281 GLN A CA 1
ATOM 2318 C C . GLN A 1 281 ? -55.503 30.457 110.445 1.00 88.62 281 GLN A C 1
ATOM 2320 O O . GLN A 1 281 ? -55.479 30.463 111.677 1.00 88.62 281 GLN A O 1
ATOM 2325 N N . ASN A 1 282 ? -56.441 31.120 109.766 1.00 88.81 282 ASN A N 1
ATOM 2326 C CA . ASN A 1 282 ? -57.511 31.873 110.420 1.00 88.81 282 ASN A CA 1
ATOM 2327 C C . ASN A 1 282 ? -58.430 30.949 111.232 1.00 88.81 282 ASN A C 1
ATOM 2329 O O . ASN A 1 282 ? -58.734 31.239 112.388 1.00 88.81 282 ASN A O 1
ATOM 2333 N N . TRP A 1 283 ? -58.815 29.801 110.673 1.00 87.31 283 TRP A N 1
ATOM 2334 C CA . TRP A 1 283 ? -59.654 28.817 111.356 1.00 87.31 283 TRP A CA 1
ATOM 2335 C C . TRP A 1 283 ? -58.974 28.231 112.600 1.00 87.31 283 TRP A C 1
ATOM 2337 O O . TRP A 1 283 ? -59.586 28.171 113.667 1.00 87.31 283 TRP A O 1
ATOM 2347 N N . THR A 1 284 ? -57.690 27.868 112.510 1.00 88.38 284 THR A N 1
ATOM 2348 C CA . THR A 1 284 ? -56.915 27.386 113.668 1.00 88.38 284 THR A CA 1
ATOM 2349 C C . THR A 1 284 ? -56.774 28.458 114.751 1.00 88.38 284 THR A C 1
ATOM 2351 O O . THR A 1 284 ? -56.927 28.147 115.933 1.00 88.38 284 THR A O 1
ATOM 2354 N N . SER A 1 285 ? -56.585 29.727 114.374 1.00 88.94 285 SER A N 1
ATOM 2355 C CA . SER A 1 285 ? -56.602 30.861 115.309 1.00 88.94 285 SER A CA 1
ATOM 2356 C C . SER A 1 285 ? -57.957 31.008 116.017 1.00 88.94 285 SER A C 1
ATOM 2358 O O . SER A 1 285 ? -58.010 31.103 117.247 1.00 88.94 285 SER A O 1
ATOM 2360 N N . CYS A 1 286 ? -59.072 30.924 115.280 1.00 85.88 286 CYS A N 1
ATOM 2361 C CA . CYS A 1 286 ? -60.415 30.918 115.866 1.00 85.88 286 CYS A CA 1
ATOM 2362 C C . CYS A 1 286 ? -60.619 29.740 116.833 1.00 85.88 286 CYS A C 1
ATOM 2364 O O . CYS A 1 286 ? -61.194 29.926 117.908 1.00 85.88 286 CYS A O 1
ATOM 2366 N N . LEU A 1 287 ? -60.107 28.552 116.496 1.00 85.19 287 LEU A N 1
ATOM 2367 C CA . LEU A 1 287 ? -60.206 27.355 117.333 1.00 85.19 287 LEU A CA 1
ATOM 2368 C C . LEU A 1 287 ? -59.406 27.495 118.641 1.00 85.19 287 LEU A C 1
ATOM 2370 O O . LEU A 1 287 ? -59.894 27.130 119.711 1.00 85.19 287 LEU A O 1
ATOM 2374 N N . ILE A 1 288 ? -58.201 28.076 118.585 1.00 86.19 288 ILE A N 1
ATOM 2375 C CA . ILE A 1 288 ? -57.398 28.407 119.776 1.00 86.19 288 ILE A CA 1
ATOM 2376 C C . ILE A 1 288 ? -58.126 29.447 120.637 1.00 86.19 288 ILE A C 1
ATOM 2378 O O . ILE A 1 288 ? -58.191 29.308 121.861 1.00 86.19 288 ILE A O 1
ATOM 2382 N N . GLY A 1 289 ? -58.716 30.466 120.005 1.00 86.12 289 GLY A N 1
ATOM 2383 C CA . GLY A 1 289 ? -59.533 31.470 120.684 1.00 86.12 289 GLY A CA 1
ATOM 2384 C C . GLY A 1 289 ? -60.754 30.873 121.392 1.00 86.12 289 GLY A C 1
ATOM 2385 O O . GLY A 1 289 ? -61.107 31.325 122.480 1.00 86.12 289 GLY A O 1
ATOM 2386 N N . MET A 1 290 ? -61.376 29.843 120.812 1.00 79.94 290 MET A N 1
ATOM 2387 C CA . MET A 1 290 ? -62.484 29.110 121.429 1.00 79.94 290 MET A CA 1
ATOM 2388 C C . MET A 1 290 ? -62.010 28.251 122.609 1.00 79.94 290 MET A C 1
ATOM 2390 O O . MET A 1 290 ? -62.556 28.389 123.699 1.00 79.94 290 MET A O 1
ATOM 2394 N N . LYS A 1 291 ? -60.919 27.483 122.456 1.00 85.19 291 LYS A N 1
ATOM 2395 C CA . LYS A 1 291 ? -60.335 26.695 123.559 1.00 85.19 291 LYS A CA 1
ATOM 2396 C C . LYS A 1 291 ? -59.996 27.546 124.786 1.00 85.19 291 LYS A C 1
ATOM 2398 O O . LYS A 1 291 ? -60.316 27.152 125.902 1.00 85.19 291 LYS A O 1
ATOM 2403 N N . ARG A 1 292 ? -59.398 28.731 124.597 1.00 83.75 292 ARG A N 1
ATOM 2404 C CA . ARG A 1 292 ? -59.102 29.653 125.712 1.00 83.75 292 ARG A CA 1
ATOM 2405 C C . ARG A 1 292 ? -60.369 30.156 126.412 1.00 83.75 292 ARG A C 1
ATOM 2407 O O . ARG A 1 292 ? -60.360 30.324 127.629 1.00 83.75 292 ARG A O 1
ATOM 2414 N N . ARG A 1 293 ? -61.458 30.388 125.667 1.00 85.19 293 ARG A N 1
ATOM 2415 C CA . ARG A 1 293 ? -62.760 30.762 126.246 1.00 85.19 293 ARG A CA 1
ATOM 2416 C C . ARG A 1 293 ? -63.377 29.613 127.045 1.00 85.19 293 ARG A C 1
ATOM 2418 O O . ARG A 1 293 ? -63.866 29.856 128.146 1.00 85.19 293 ARG A O 1
ATOM 2425 N N . ASP A 1 294 ? -63.305 28.385 126.541 1.00 85.19 294 ASP A N 1
ATOM 2426 C CA . ASP A 1 294 ? -63.820 27.202 127.240 1.00 85.19 294 ASP A CA 1
ATOM 2427 C C . ASP A 1 294 ? -63.038 26.909 128.530 1.00 85.19 294 ASP A C 1
ATOM 2429 O O . ASP A 1 294 ? -63.630 26.593 129.563 1.00 85.19 294 ASP A O 1
ATOM 2433 N N . GLU A 1 295 ? -61.715 27.083 128.509 1.00 86.00 295 GLU A N 1
ATOM 2434 C CA . GLU A 1 295 ? -60.856 26.911 129.685 1.00 86.00 295 GLU A CA 1
ATOM 2435 C C . GLU A 1 295 ? -61.161 27.950 130.777 1.00 86.00 295 GLU A C 1
ATOM 2437 O O . GLU A 1 295 ? -61.326 27.589 131.945 1.00 86.00 295 GLU A O 1
ATOM 2442 N N . ALA A 1 296 ? -61.358 29.219 130.398 1.00 83.06 296 ALA A N 1
ATOM 2443 C CA . ALA A 1 296 ? -61.809 30.259 131.324 1.00 83.06 296 ALA A CA 1
ATOM 2444 C C . ALA A 1 296 ? -63.198 29.945 131.920 1.00 83.06 296 ALA A C 1
ATOM 2446 O O . ALA A 1 296 ? -63.422 30.119 133.119 1.00 83.06 296 ALA A O 1
ATOM 2447 N N . ASN A 1 297 ? -64.126 29.422 131.112 1.00 83.88 297 ASN A N 1
ATOM 2448 C CA . ASN A 1 297 ? -65.471 29.064 131.569 1.00 83.88 297 ASN A CA 1
ATOM 2449 C C . ASN A 1 297 ? -65.465 27.834 132.504 1.00 83.88 297 ASN A C 1
ATOM 2451 O O . ASN A 1 297 ? -66.229 27.759 133.468 1.00 83.88 297 ASN A O 1
ATOM 2455 N N . SER A 1 298 ? -64.565 26.877 132.271 1.00 87.00 298 SER A N 1
ATOM 2456 C CA . SER A 1 298 ? -64.331 25.735 133.164 1.00 87.00 298 SER A CA 1
ATOM 2457 C C . SER A 1 298 ? -63.804 26.177 134.538 1.00 87.00 298 SER A C 1
ATOM 2459 O O . SER A 1 298 ? -64.339 25.757 135.568 1.00 87.00 298 SER A O 1
ATOM 2461 N N . GLN A 1 299 ? -62.823 27.089 134.568 1.00 84.06 299 GLN A N 1
ATOM 2462 C CA . GLN A 1 299 ? -62.296 27.669 135.812 1.00 84.06 299 GLN A CA 1
ATOM 2463 C C . GLN A 1 299 ? -63.368 28.446 136.595 1.00 84.06 299 GLN A C 1
ATOM 2465 O O . GLN A 1 299 ? -63.455 28.329 137.817 1.00 84.06 299 GLN A O 1
ATOM 2470 N N . MET A 1 300 ? -64.241 29.187 135.907 1.00 77.25 300 MET A N 1
ATOM 2471 C CA . MET A 1 300 ? -65.378 2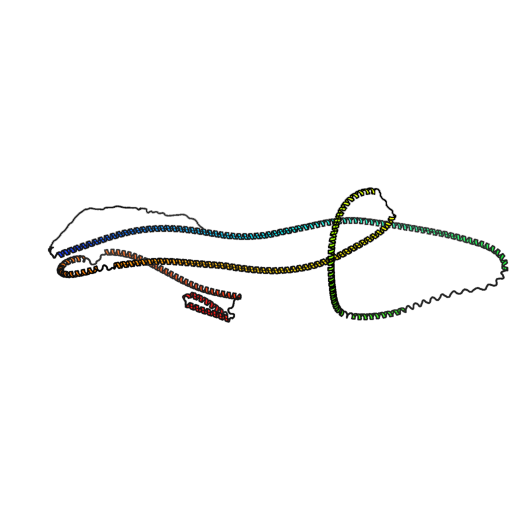9.866 136.539 1.00 77.25 300 MET A CA 1
ATOM 2472 C C . MET A 1 300 ? -66.354 28.861 137.182 1.00 77.25 300 MET A C 1
ATOM 2474 O O . MET A 1 300 ? -66.774 29.021 138.330 1.00 77.25 300 MET A O 1
ATOM 2478 N N . ASN A 1 301 ? -66.693 27.784 136.467 1.00 84.00 301 ASN A N 1
ATOM 2479 C CA . ASN A 1 301 ? -67.624 26.766 136.955 1.00 84.00 301 ASN A CA 1
ATOM 2480 C C . ASN A 1 301 ? -67.076 25.961 138.146 1.00 84.00 301 ASN A C 1
ATOM 2482 O O . ASN A 1 301 ? -67.847 25.589 139.036 1.00 84.00 301 ASN A O 1
ATOM 2486 N N . SER A 1 302 ? -65.767 25.696 138.205 1.00 82.62 302 SER A N 1
ATOM 2487 C CA . SER A 1 302 ? -65.156 25.009 139.351 1.00 82.62 302 SER A CA 1
ATOM 2488 C C . SER A 1 302 ? -65.208 25.863 140.625 1.00 82.62 302 SER A C 1
ATOM 2490 O O . SER A 1 302 ? -65.549 25.341 141.690 1.00 82.62 302 SER A O 1
ATOM 2492 N N . ALA A 1 303 ? -64.997 27.179 140.516 1.00 82.06 303 ALA A N 1
ATOM 2493 C CA . ALA A 1 303 ? -65.141 28.111 141.635 1.00 82.06 303 ALA A CA 1
ATOM 2494 C C . ALA A 1 303 ? -66.579 28.142 142.191 1.00 82.06 303 ALA A C 1
ATOM 2496 O O . ALA A 1 303 ? -66.779 28.131 143.409 1.00 82.06 303 ALA A O 1
ATOM 2497 N N . ILE A 1 304 ? -67.592 28.095 141.316 1.00 80.88 304 ILE A N 1
ATOM 2498 C CA . ILE A 1 304 ? -69.006 28.020 141.723 1.00 80.88 304 ILE A CA 1
ATOM 2499 C C . ILE A 1 304 ? -69.304 26.709 142.468 1.00 80.88 304 ILE A C 1
ATOM 2501 O O . ILE A 1 304 ? -69.994 26.721 143.491 1.00 80.88 304 ILE A O 1
ATOM 2505 N N . ARG A 1 305 ? -68.780 25.569 141.993 1.00 83.25 305 ARG A N 1
ATOM 2506 C CA . ARG A 1 305 ? -68.973 24.267 142.660 1.00 83.25 305 ARG A CA 1
ATOM 2507 C C . ARG A 1 305 ? -68.368 24.244 144.065 1.00 83.25 305 ARG A C 1
ATOM 2509 O O . ARG A 1 305 ? -69.022 23.766 144.987 1.00 83.25 305 ARG A O 1
ATOM 2516 N N . ALA A 1 306 ? -67.175 24.813 144.244 1.00 82.06 306 ALA A N 1
ATOM 2517 C CA . ALA A 1 306 ? -66.526 24.890 145.553 1.00 82.06 306 ALA A CA 1
ATOM 2518 C C . ALA A 1 306 ? -67.339 25.712 146.573 1.00 82.06 306 ALA A C 1
ATOM 2520 O O . ALA A 1 306 ? -67.393 25.356 147.750 1.00 82.06 306 ALA A O 1
ATOM 2521 N N . GLN A 1 307 ? -68.010 26.783 146.135 1.00 78.69 307 GLN A N 1
ATOM 2522 C CA . GLN A 1 307 ? -68.890 27.564 147.013 1.00 78.69 307 GLN A CA 1
ATOM 2523 C C . GLN A 1 307 ? -70.168 26.811 147.399 1.00 78.69 307 GLN A C 1
ATOM 2525 O O . GLN A 1 307 ? -70.563 26.849 148.562 1.00 78.69 307 GLN A O 1
ATOM 2530 N N . LYS A 1 308 ? -70.783 26.068 146.468 1.00 79.62 308 LYS A N 1
ATOM 2531 C CA . LYS A 1 308 ? -71.949 25.224 146.789 1.00 79.62 308 LYS A CA 1
ATOM 2532 C C . LYS A 1 308 ? -71.616 24.150 147.829 1.00 79.62 308 LYS A C 1
ATOM 2534 O O . LYS A 1 308 ? -72.364 23.984 148.782 1.00 79.62 308 LYS A O 1
ATOM 2539 N N . GLN A 1 309 ? -70.453 23.510 147.724 1.00 79.62 309 GLN A N 1
ATOM 2540 C CA . GLN A 1 309 ? -70.044 22.475 148.679 1.00 79.62 309 GLN A CA 1
ATOM 2541 C C . GLN A 1 309 ? -69.869 23.006 150.116 1.00 79.62 309 GLN A C 1
ATOM 2543 O O . GLN A 1 309 ? -70.179 22.297 151.071 1.00 79.62 309 GLN A O 1
ATOM 2548 N N . LYS A 1 310 ? -69.425 24.261 150.288 1.00 76.94 310 LYS A N 1
ATOM 2549 C CA . LYS A 1 310 ? -69.364 24.913 151.611 1.00 76.94 310 LYS A CA 1
ATOM 2550 C C . LYS A 1 310 ? -70.748 25.224 152.188 1.00 76.94 310 LYS A C 1
ATOM 2552 O O . LYS A 1 310 ? -70.910 25.240 153.402 1.00 76.94 310 LYS A O 1
ATOM 2557 N N . PHE A 1 311 ? -71.731 25.492 151.335 1.00 77.62 311 PHE A N 1
ATOM 2558 C CA . PHE A 1 311 ? -73.112 25.713 151.759 1.00 77.62 311 PHE A CA 1
ATOM 2559 C C . PHE A 1 311 ? -73.788 24.401 152.186 1.00 77.62 311 PHE A C 1
ATOM 2561 O O . PHE A 1 311 ? -74.469 24.353 153.205 1.00 77.62 311 PHE A O 1
ATOM 2568 N N . ASP A 1 312 ? -73.532 23.308 151.469 1.00 77.50 312 ASP A N 1
ATOM 2569 C CA . ASP A 1 312 ? -74.085 21.999 151.828 1.00 77.50 312 ASP A CA 1
ATOM 2570 C C . ASP A 1 312 ? -73.492 21.462 153.149 1.00 77.50 312 ASP A C 1
ATOM 2572 O O . ASP A 1 312 ? -74.201 20.830 153.936 1.00 77.50 312 ASP A O 1
ATOM 2576 N N . SER A 1 313 ? -72.220 21.758 153.458 1.00 79.56 313 SER A N 1
ATOM 2577 C CA . SER A 1 313 ? -71.619 21.350 154.737 1.00 79.56 313 SER A CA 1
ATOM 2578 C C . SER A 1 313 ? -72.229 22.069 155.944 1.00 79.56 313 SER A C 1
ATOM 2580 O O . SER A 1 313 ? -72.447 21.438 156.976 1.00 79.56 313 SER A O 1
ATOM 2582 N N . THR A 1 314 ? -72.559 23.361 155.830 1.00 73.44 314 THR A N 1
ATOM 2583 C CA . THR A 1 314 ? -73.212 24.096 156.928 1.00 73.44 314 THR A CA 1
ATOM 2584 C C . THR A 1 314 ? -74.653 23.630 157.152 1.00 73.44 314 THR A C 1
ATOM 2586 O O . THR A 1 314 ? -75.114 23.595 158.293 1.00 73.44 314 THR A O 1
ATOM 2589 N N . ILE A 1 315 ? -75.356 23.182 156.104 1.00 77.81 315 ILE A N 1
ATOM 2590 C CA . ILE A 1 315 ? -76.676 22.542 156.242 1.00 77.81 315 ILE A CA 1
ATOM 2591 C C . ILE A 1 315 ? -76.570 21.208 156.997 1.00 77.81 315 ILE A C 1
ATOM 2593 O O . ILE A 1 315 ? -77.375 20.948 157.895 1.00 77.81 315 ILE A O 1
ATOM 2597 N N . ALA A 1 316 ? -75.563 20.385 156.693 1.00 76.62 316 ALA A N 1
ATOM 2598 C CA . ALA A 1 316 ? -75.364 19.099 157.363 1.00 76.62 316 ALA A CA 1
ATOM 2599 C C . ALA A 1 316 ? -75.080 19.247 158.874 1.00 76.62 316 ALA A C 1
ATOM 2601 O O . ALA A 1 316 ? -75.565 18.448 159.682 1.00 76.62 316 ALA A O 1
ATOM 2602 N N . GLU A 1 317 ? -74.357 20.294 159.282 1.00 75.38 317 GLU A N 1
ATOM 2603 C CA . GLU A 1 317 ? -74.144 20.613 160.702 1.00 75.38 317 GLU A CA 1
ATOM 2604 C C . GLU A 1 317 ? -75.461 20.979 161.412 1.00 75.38 317 GLU A C 1
ATOM 2606 O O . GLU A 1 317 ? -75.723 20.512 162.523 1.00 75.38 317 GLU A O 1
ATOM 2611 N N . ILE A 1 318 ? -76.352 21.728 160.752 1.00 72.94 318 ILE A N 1
ATOM 2612 C CA . ILE A 1 318 ? -77.671 22.097 161.296 1.00 72.94 318 ILE A CA 1
ATOM 2613 C C . ILE A 1 318 ? -78.579 20.863 161.465 1.00 72.94 318 ILE A C 1
ATOM 2615 O O . ILE A 1 318 ? -79.287 20.740 162.471 1.00 72.94 318 ILE A O 1
ATOM 2619 N N . GLU A 1 319 ? -78.563 19.921 160.518 1.00 75.12 319 GLU A N 1
ATOM 2620 C CA . GLU A 1 319 ? -79.348 18.679 160.610 1.00 75.12 319 GLU A CA 1
ATOM 2621 C C . GLU A 1 319 ? -78.835 17.717 161.692 1.00 75.12 319 GLU A C 1
ATOM 2623 O O . GLU A 1 319 ? -79.635 17.050 162.357 1.00 75.12 319 GLU A O 1
ATOM 2628 N N . SER A 1 320 ? -77.518 17.679 161.917 1.00 71.75 320 SER A N 1
ATOM 2629 C CA . SER A 1 320 ? -76.894 16.928 163.014 1.00 71.75 320 SER A CA 1
ATOM 2630 C C . SER A 1 320 ? -77.416 17.384 164.383 1.00 71.75 320 SER A C 1
ATOM 2632 O O . SER A 1 320 ? -77.869 16.560 165.187 1.00 71.75 320 SER A O 1
ATOM 2634 N N . TYR A 1 321 ? -77.466 18.700 164.626 1.00 68.88 321 TYR A N 1
ATOM 2635 C CA . TYR A 1 321 ? -77.986 19.240 165.885 1.00 68.88 321 TYR A CA 1
ATOM 2636 C C . TYR A 1 321 ? -79.482 18.958 166.080 1.00 68.88 321 TYR A C 1
ATOM 2638 O O . TYR A 1 321 ? -79.893 18.586 167.182 1.00 68.88 321 TYR A O 1
ATOM 2646 N N . LYS A 1 322 ? -80.294 19.026 165.015 1.00 72.62 322 LYS A N 1
ATOM 2647 C CA . LYS A 1 322 ? -81.722 18.656 165.082 1.00 72.62 322 LYS A CA 1
ATOM 2648 C C . LYS A 1 322 ? -81.936 17.180 165.444 1.00 72.62 322 LYS A C 1
ATOM 2650 O O . LYS A 1 322 ? -82.816 16.874 166.245 1.00 72.62 322 LYS A O 1
ATOM 2655 N N . LYS A 1 323 ? -81.116 16.260 164.920 1.00 73.94 323 LYS A N 1
ATOM 2656 C CA . LYS A 1 323 ? -81.201 14.821 165.249 1.00 73.94 323 LYS A CA 1
ATOM 2657 C C . LYS A 1 323 ? -80.808 14.497 166.693 1.00 73.94 323 LYS A C 1
ATOM 2659 O O . LYS A 1 323 ? -81.334 13.537 167.250 1.00 73.94 323 LYS A O 1
ATOM 2664 N N . SER A 1 324 ? -79.913 15.271 167.305 1.00 73.81 324 SER A N 1
ATOM 2665 C CA . SER A 1 324 ? -79.539 15.079 168.714 1.00 73.81 324 SER A CA 1
ATOM 2666 C C . SER A 1 324 ? -80.682 15.454 169.670 1.00 73.81 324 SER A C 1
ATOM 2668 O O . SER A 1 324 ? -80.954 14.736 170.627 1.00 73.81 324 SER A O 1
ATOM 2670 N N . ILE A 1 325 ? -81.422 16.523 169.356 1.00 67.69 325 ILE A N 1
ATOM 2671 C CA . ILE A 1 325 ? -82.565 16.989 170.160 1.00 67.69 325 ILE A CA 1
ATOM 2672 C C . ILE A 1 325 ? -83.721 15.973 170.144 1.00 67.69 325 ILE A C 1
ATOM 2674 O O . ILE A 1 325 ? -84.280 15.672 171.198 1.00 67.69 325 ILE A O 1
ATOM 2678 N N . ASN A 1 326 ? -84.032 15.376 168.986 1.00 73.50 326 ASN A N 1
ATOM 2679 C CA . ASN A 1 326 ? -85.079 14.347 168.898 1.00 73.50 326 ASN A CA 1
ATOM 2680 C C . ASN A 1 326 ? -84.738 13.077 169.696 1.00 73.50 326 ASN A C 1
ATOM 2682 O O . ASN A 1 326 ? -85.621 12.489 170.315 1.00 73.50 326 ASN A O 1
ATOM 2686 N N . LYS A 1 327 ? -83.460 12.673 169.744 1.00 75.00 327 LYS A N 1
ATOM 2687 C CA . LYS A 1 327 ? -83.037 11.485 170.507 1.00 75.00 327 LYS A CA 1
ATOM 2688 C C . LYS A 1 327 ? -83.221 11.640 172.018 1.00 75.00 327 LYS A C 1
ATOM 2690 O O . LYS A 1 327 ? -83.497 10.649 172.688 1.00 75.00 327 LYS A O 1
ATOM 2695 N N . GLU A 1 328 ? -83.095 12.851 172.559 1.00 68.00 328 GLU A N 1
ATOM 2696 C CA . GLU A 1 328 ? -83.377 13.114 173.979 1.00 68.00 328 GLU A CA 1
ATOM 2697 C C . GLU A 1 328 ? -84.888 13.144 174.280 1.00 68.00 328 GLU A C 1
ATOM 2699 O O . GLU A 1 328 ? -85.310 12.715 175.354 1.00 68.00 328 GLU A O 1
ATOM 2704 N N . GLN A 1 329 ? -85.729 13.553 173.322 1.00 65.62 329 GLN A N 1
ATOM 2705 C CA . GLN A 1 329 ? -87.191 13.495 173.470 1.00 65.62 329 GLN A CA 1
ATOM 2706 C C . GLN A 1 329 ? -87.727 12.049 173.450 1.00 65.62 329 GLN A C 1
ATOM 2708 O O . GLN A 1 329 ? -88.504 11.678 174.331 1.00 65.62 329 GLN A O 1
ATOM 2713 N N . GLU A 1 330 ? -87.228 11.192 172.551 1.00 67.94 330 GLU A N 1
ATOM 2714 C CA . GLU A 1 330 ? -87.565 9.753 172.508 1.00 67.94 330 GLU A CA 1
ATOM 2715 C C . GLU A 1 330 ? -87.118 8.998 173.782 1.00 67.94 330 GLU A C 1
ATOM 2717 O O . GLU A 1 330 ? -87.755 8.038 174.238 1.00 67.94 330 GLU A O 1
ATOM 2722 N N . ARG A 1 331 ? -86.036 9.457 174.427 1.00 69.94 331 ARG A N 1
ATOM 2723 C CA . ARG A 1 331 ? -85.552 8.902 175.703 1.00 69.94 331 ARG A CA 1
ATOM 2724 C C . ARG A 1 331 ? -86.488 9.202 176.882 1.00 69.94 331 ARG A C 1
ATOM 2726 O O . ARG A 1 331 ? -86.567 8.406 177.816 1.00 69.94 331 ARG A O 1
ATOM 2733 N N . ASN A 1 332 ? -87.226 10.310 176.835 1.00 69.12 332 ASN A N 1
ATOM 2734 C CA . ASN A 1 332 ? -88.161 10.713 177.890 1.00 69.12 332 ASN A CA 1
ATOM 2735 C C . ASN A 1 332 ? -89.527 9.999 177.760 1.00 69.12 332 ASN A C 1
ATOM 2737 O O . ASN A 1 332 ? -90.118 9.553 178.749 1.00 69.12 332 ASN A O 1
ATOM 2741 N N . GLU A 1 333 ? -89.988 9.772 176.527 1.00 68.88 333 GLU A N 1
ATOM 2742 C CA . GLU A 1 333 ? -91.199 8.982 176.257 1.00 68.88 333 GLU A CA 1
ATOM 2743 C C . GLU A 1 333 ? -91.020 7.495 176.610 1.00 68.88 333 GLU A C 1
ATOM 2745 O O . GLU A 1 333 ? -91.904 6.885 177.219 1.00 68.88 333 GLU A O 1
ATOM 2750 N N . SER A 1 334 ? -89.845 6.918 176.334 1.00 69.75 334 SER A N 1
ATOM 2751 C CA . SER A 1 334 ? -89.536 5.523 176.692 1.00 69.75 334 SER A CA 1
ATOM 2752 C C . SER A 1 334 ? -89.474 5.279 178.209 1.00 69.75 334 SER A C 1
ATOM 2754 O O . SER A 1 334 ? -89.976 4.257 178.681 1.00 69.75 334 SER A O 1
ATOM 2756 N N . LEU A 1 335 ? -88.969 6.226 179.009 1.00 68.62 335 LEU A N 1
ATOM 2757 C CA . LEU A 1 335 ? -88.978 6.123 180.479 1.00 68.62 335 LEU A CA 1
ATOM 2758 C C . LEU A 1 335 ? -90.397 6.200 181.078 1.00 68.62 335 LEU A C 1
ATOM 2760 O O . LEU A 1 335 ? -90.690 5.521 182.066 1.00 68.62 335 LEU A O 1
ATOM 2764 N N . THR A 1 336 ? -91.310 6.942 180.445 1.00 66.50 336 THR A N 1
ATOM 2765 C CA . THR A 1 336 ? -92.719 7.051 180.872 1.00 66.50 336 THR A CA 1
ATOM 2766 C C . THR A 1 336 ? -93.517 5.770 180.563 1.00 66.50 336 THR A C 1
ATOM 2768 O O . THR A 1 336 ? -94.370 5.350 181.351 1.00 66.50 336 THR A O 1
ATOM 2771 N N . LEU A 1 337 ? -93.183 5.077 179.468 1.00 67.06 337 LEU A N 1
ATOM 2772 C CA . LEU A 1 337 ? -93.763 3.781 179.080 1.00 67.06 337 LEU A CA 1
ATOM 2773 C C . LEU A 1 337 ? -93.303 2.630 180.000 1.00 67.06 337 LEU A C 1
ATOM 2775 O O . LEU A 1 337 ? -94.109 1.779 180.385 1.00 67.06 337 LEU A O 1
ATOM 2779 N N . VAL A 1 338 ? -92.041 2.654 180.445 1.00 68.44 338 VAL A N 1
ATOM 2780 C CA . VAL A 1 338 ? -91.474 1.660 181.377 1.00 68.44 338 VAL A CA 1
ATOM 2781 C C . VAL A 1 338 ? -92.091 1.760 182.783 1.00 68.44 338 VAL A C 1
ATOM 2783 O O . VAL A 1 338 ? -92.325 0.733 183.420 1.00 68.44 338 VAL A O 1
ATOM 2786 N N . ILE A 1 339 ? -92.457 2.954 183.266 1.00 66.00 339 ILE A N 1
ATOM 2787 C CA . ILE A 1 339 ? -93.141 3.117 184.569 1.00 66.00 339 ILE A CA 1
ATOM 2788 C C . ILE A 1 339 ? -94.559 2.515 184.554 1.00 66.00 339 ILE A C 1
ATOM 2790 O O . ILE A 1 339 ? -94.990 1.910 185.542 1.00 66.00 339 ILE A O 1
ATOM 2794 N N . ASN A 1 340 ? -95.273 2.621 183.431 1.00 62.06 340 ASN A N 1
ATOM 2795 C CA . ASN A 1 340 ? -96.622 2.068 183.284 1.00 62.06 340 ASN A CA 1
ATOM 2796 C C . ASN A 1 340 ? -96.619 0.541 183.068 1.00 62.06 340 ASN A C 1
ATOM 2798 O O . ASN A 1 340 ? -97.510 -0.142 183.574 1.00 62.06 340 ASN A O 1
ATOM 2802 N N . GLN A 1 341 ? -95.583 -0.021 182.432 1.00 64.50 341 GLN A N 1
ATOM 2803 C CA . GLN A 1 341 ? -95.393 -1.476 182.320 1.00 64.50 341 GLN A CA 1
ATOM 2804 C C . GLN A 1 341 ? -94.977 -2.120 183.657 1.00 64.50 341 GLN A C 1
ATOM 2806 O O . GLN A 1 341 ? -95.557 -3.130 184.063 1.00 64.50 341 GLN A O 1
ATOM 2811 N N . ARG A 1 342 ? -94.077 -1.489 184.428 1.00 62.06 342 ARG A N 1
ATOM 2812 C CA . ARG A 1 342 ? -93.634 -1.999 185.744 1.00 62.06 342 ARG A CA 1
ATOM 2813 C C . ARG A 1 342 ? -94.755 -2.064 186.795 1.00 62.06 342 ARG A C 1
ATOM 2815 O O . ARG A 1 342 ? -94.777 -2.999 187.593 1.00 62.06 342 ARG A O 1
ATOM 2822 N N . LYS A 1 343 ? -95.738 -1.152 186.767 1.00 59.41 343 LYS A N 1
ATOM 2823 C CA . LYS A 1 343 ? -96.930 -1.202 187.649 1.00 59.41 343 LYS A CA 1
ATOM 2824 C C . LYS A 1 343 ? -97.922 -2.325 187.291 1.00 59.41 343 LYS A C 1
ATOM 2826 O O . LYS A 1 343 ? -98.673 -2.768 188.160 1.00 59.41 343 LYS A O 1
ATOM 2831 N N . SER A 1 344 ? -97.918 -2.802 186.042 1.00 60.03 344 SER A N 1
ATOM 2832 C CA . SER A 1 344 ? -98.749 -3.923 185.567 1.00 60.03 344 SER A CA 1
ATOM 2833 C C . SER A 1 344 ? -98.089 -5.286 185.828 1.00 60.03 344 SER A C 1
ATOM 2835 O O . SER A 1 344 ? -98.765 -6.247 186.195 1.00 60.03 344 SER A O 1
ATOM 2837 N N . GLU A 1 345 ? -96.762 -5.374 185.713 1.00 57.88 345 GLU A N 1
ATOM 2838 C CA . GLU A 1 345 ? -95.994 -6.598 185.991 1.00 57.88 345 GLU A CA 1
ATOM 2839 C C . GLU A 1 345 ? -95.954 -6.953 187.488 1.00 57.88 345 GLU A C 1
ATOM 2841 O O . GLU A 1 345 ? -96.053 -8.129 187.840 1.00 57.88 345 GLU A O 1
ATOM 2846 N N . GLN A 1 346 ? -95.922 -5.959 188.385 1.00 63.59 346 GLN A N 1
ATOM 2847 C CA . GLN A 1 346 ? -95.924 -6.187 189.838 1.00 63.59 346 GLN A CA 1
ATOM 2848 C C . GLN A 1 346 ? -97.218 -6.862 190.343 1.00 63.59 346 GLN A C 1
ATOM 2850 O O . GLN A 1 346 ? -97.166 -7.678 191.257 1.00 63.59 346 GLN A O 1
ATOM 2855 N N . LYS A 1 347 ? -98.373 -6.615 189.706 1.00 60.47 347 LYS A N 1
ATOM 2856 C CA . LYS A 1 347 ? -99.649 -7.283 190.045 1.00 60.47 347 LYS A CA 1
ATOM 2857 C C . LYS A 1 347 ? -99.757 -8.729 189.532 1.00 60.47 347 LYS A C 1
ATOM 2859 O O . LYS A 1 347 ? -100.561 -9.494 190.065 1.00 60.47 347 LYS A O 1
ATOM 2864 N N . ASN A 1 348 ? -98.963 -9.114 188.527 1.00 60.81 348 ASN A N 1
ATOM 2865 C CA . ASN A 1 348 ? -98.989 -10.452 187.921 1.00 60.81 348 ASN A CA 1
ATOM 2866 C C . ASN A 1 348 ? -97.893 -11.389 188.473 1.00 60.81 348 ASN A C 1
ATOM 2868 O O . ASN A 1 348 ? -98.104 -12.602 188.528 1.00 60.81 348 ASN A O 1
ATOM 2872 N N . LEU A 1 349 ? -96.766 -10.847 188.953 1.00 56.31 349 LEU A N 1
ATOM 2873 C CA . LEU A 1 349 ? -95.669 -11.611 189.570 1.00 56.31 349 LEU A CA 1
ATOM 2874 C C . LEU A 1 349 ? -95.989 -12.153 190.977 1.00 56.31 349 LEU A C 1
ATOM 2876 O O . LEU A 1 349 ? -95.535 -13.247 191.310 1.00 56.31 349 LEU A O 1
ATOM 2880 N N . ASP A 1 350 ? -96.861 -11.501 191.755 1.00 58.19 350 ASP A N 1
ATOM 2881 C CA . ASP A 1 350 ? -97.331 -12.036 193.050 1.00 58.19 350 ASP A CA 1
ATOM 2882 C C . ASP A 1 350 ? -98.179 -13.322 192.912 1.00 58.19 350 ASP A C 1
ATOM 2884 O O . ASP A 1 350 ? -98.342 -14.077 193.875 1.00 58.19 350 ASP A O 1
ATOM 2888 N N . LYS A 1 351 ? -98.702 -13.620 191.711 1.00 56.31 351 LYS A N 1
ATOM 2889 C CA . LYS A 1 351 ? -99.529 -14.812 191.445 1.00 56.31 351 LYS A CA 1
ATOM 2890 C C . LYS A 1 351 ? -98.757 -15.997 190.847 1.00 56.31 351 LYS A C 1
ATOM 2892 O O . LYS A 1 351 ? -99.160 -17.133 191.075 1.00 56.31 351 LYS A O 1
ATOM 2897 N N . THR A 1 352 ? -97.645 -15.782 190.139 1.00 61.34 352 THR A N 1
ATOM 2898 C CA . THR A 1 352 ? -96.888 -16.853 189.447 1.00 61.34 352 THR A CA 1
ATOM 2899 C C . THR A 1 352 ? -95.664 -17.358 190.218 1.00 61.34 352 THR A C 1
ATOM 2901 O O . THR A 1 352 ? -95.235 -18.496 190.019 1.00 61.34 352 THR A O 1
ATOM 2904 N N . LEU A 1 353 ? -95.136 -16.586 191.173 1.00 56.34 353 LEU A N 1
ATOM 2905 C CA . LEU A 1 353 ? -93.978 -16.986 191.990 1.00 56.34 353 LEU A CA 1
ATOM 2906 C C . LEU A 1 353 ? -94.323 -18.029 193.078 1.00 56.34 353 LEU A C 1
ATOM 2908 O O . LEU A 1 353 ? -93.432 -18.705 193.589 1.00 56.34 353 LEU A O 1
ATOM 2912 N N . LYS A 1 354 ? -95.614 -18.255 193.369 1.00 55.31 354 LYS A N 1
ATOM 2913 C CA . LYS A 1 354 ? -96.076 -19.404 194.173 1.00 55.31 354 LYS A CA 1
ATOM 2914 C C . LYS A 1 354 ? -95.972 -20.755 193.444 1.00 55.31 354 LYS A C 1
ATOM 2916 O O . LYS A 1 354 ? -95.945 -21.771 194.119 1.00 55.31 354 LYS A O 1
ATOM 2921 N N . LEU A 1 355 ? -95.880 -20.778 192.109 1.00 56.56 355 LEU A N 1
ATOM 2922 C CA . LEU A 1 355 ? -95.940 -22.010 191.299 1.00 56.56 355 LEU A CA 1
ATOM 2923 C C . LEU A 1 355 ? -94.576 -22.506 190.776 1.00 56.56 355 LEU A C 1
ATOM 2925 O O . LEU A 1 355 ? -94.425 -23.687 190.497 1.00 56.56 355 LEU A O 1
ATOM 2929 N N . ASN A 1 356 ? -93.561 -21.641 190.651 1.00 58.09 356 ASN A N 1
ATOM 2930 C CA . ASN A 1 356 ? -92.289 -21.987 189.984 1.00 58.09 356 ASN A CA 1
ATOM 2931 C C . ASN A 1 356 ? -91.114 -22.333 190.922 1.00 58.09 356 ASN A C 1
ATOM 2933 O O . ASN A 1 356 ? -90.000 -22.554 190.450 1.00 58.09 356 ASN A O 1
ATOM 2937 N N . LYS A 1 357 ? -91.343 -22.445 192.238 1.00 63.28 357 LYS A N 1
ATOM 2938 C CA . LYS A 1 357 ? -90.340 -22.986 193.177 1.00 63.28 357 LYS A CA 1
ATOM 2939 C C . LYS A 1 357 ? -90.107 -24.500 193.027 1.00 63.28 357 LYS A C 1
ATOM 2941 O O . LYS A 1 357 ? -89.120 -24.991 193.550 1.00 63.28 357 LYS A O 1
ATOM 2946 N N . GLU A 1 358 ? -90.941 -25.219 192.277 1.00 54.66 358 GLU A N 1
ATOM 2947 C CA . GLU A 1 358 ? -90.886 -26.689 192.190 1.00 54.66 358 GLU A CA 1
ATOM 2948 C C . GLU A 1 358 ? -90.115 -27.249 190.972 1.00 54.66 358 GLU A C 1
ATOM 2950 O O . GLU A 1 358 ? -89.984 -28.460 190.853 1.00 54.66 358 GLU A O 1
ATOM 2955 N N . LYS A 1 359 ? -89.576 -26.421 190.055 1.00 53.66 359 LYS A N 1
ATOM 2956 C CA . LYS A 1 359 ? -88.998 -26.910 188.772 1.00 53.66 359 LYS A CA 1
ATOM 2957 C C . LYS A 1 359 ? -87.510 -26.604 188.504 1.00 53.66 359 LYS A C 1
ATOM 2959 O O . LYS A 1 359 ? -87.031 -26.891 187.412 1.00 53.66 359 LYS A O 1
ATOM 2964 N N . LYS A 1 360 ? -86.754 -26.042 189.455 1.00 46.25 360 LYS A N 1
ATOM 2965 C CA . LYS A 1 360 ? -85.372 -25.558 189.225 1.00 46.25 360 LYS A CA 1
ATOM 2966 C C . LYS A 1 360 ? -84.257 -26.630 189.278 1.00 46.25 360 LYS A C 1
ATOM 2968 O O . LYS A 1 360 ? -83.157 -26.337 188.831 1.00 46.25 360 LYS A O 1
ATOM 2973 N N . ASP A 1 361 ? -84.493 -27.864 189.718 1.00 51.88 361 ASP A N 1
ATOM 2974 C CA . ASP A 1 361 ? -83.376 -28.741 190.135 1.00 51.88 361 ASP A CA 1
ATOM 2975 C C . ASP A 1 361 ? -82.764 -29.712 189.085 1.00 51.88 361 ASP A C 1
ATOM 2977 O O . ASP A 1 361 ? -81.863 -30.458 189.450 1.00 51.88 361 ASP A O 1
ATOM 2981 N N . VAL A 1 362 ? -83.153 -29.740 187.793 1.00 52.81 362 VAL A N 1
ATOM 2982 C CA . VAL A 1 362 ? -82.793 -30.898 186.913 1.00 52.81 362 VAL A CA 1
ATOM 2983 C C . VAL A 1 362 ? -81.827 -30.667 185.716 1.00 52.81 362 VAL A C 1
ATOM 2985 O O . VAL A 1 362 ? -81.215 -31.633 185.283 1.00 52.81 362 VAL A O 1
ATOM 2988 N N . LEU A 1 363 ? -81.583 -29.471 185.155 1.00 50.78 363 LEU A N 1
ATOM 2989 C CA . LEU A 1 363 ? -80.986 -29.357 183.787 1.00 50.78 363 LEU A CA 1
ATOM 2990 C C . LEU A 1 363 ? -79.672 -28.544 183.648 1.00 50.78 363 LEU A C 1
ATOM 2992 O O . LEU A 1 363 ? -79.560 -27.666 182.796 1.00 50.78 363 LEU A O 1
ATOM 2996 N N . GLN A 1 364 ? -78.646 -28.853 184.454 1.00 44.97 364 GLN A N 1
ATOM 2997 C CA . GLN A 1 364 ? -77.351 -28.136 184.493 1.00 44.97 364 GLN A CA 1
ATOM 2998 C C . GLN A 1 364 ? -76.096 -28.977 184.098 1.00 44.97 364 GLN A C 1
ATOM 3000 O O . GLN A 1 364 ? -74.997 -28.628 184.514 1.00 44.97 364 GLN A O 1
ATOM 3005 N N . GLN A 1 365 ? -76.174 -30.056 183.294 1.00 45.03 365 GLN A N 1
ATOM 3006 C CA . GLN A 1 365 ? -75.038 -31.009 183.142 1.00 45.03 365 GLN A CA 1
ATOM 3007 C C . GLN A 1 365 ? -74.355 -31.269 181.760 1.00 45.03 365 GLN A C 1
ATOM 3009 O O . GLN A 1 365 ? -73.436 -32.076 181.760 1.00 45.03 365 GLN A O 1
ATOM 3014 N N . GLU A 1 366 ? -74.624 -30.609 180.611 1.00 39.69 366 GLU A N 1
ATOM 3015 C CA . GLU A 1 366 ? -74.110 -31.113 179.286 1.00 39.69 366 GLU A CA 1
ATOM 3016 C C . GLU A 1 366 ? -73.270 -30.167 178.350 1.00 39.69 366 GLU A C 1
ATOM 3018 O O . GLU A 1 366 ? -73.343 -30.252 177.129 1.00 39.69 366 GLU A O 1
ATOM 3023 N N . PHE A 1 367 ? -72.396 -29.282 178.855 1.00 46.41 367 PHE A N 1
ATOM 3024 C CA . PHE A 1 367 ? -71.422 -28.467 178.060 1.00 46.41 367 PHE A CA 1
ATOM 3025 C C . PHE A 1 367 ? -70.265 -29.305 177.405 1.00 46.41 367 PHE A C 1
ATOM 3027 O O . PHE A 1 367 ? -69.957 -30.384 177.898 1.00 46.41 367 PHE A O 1
ATOM 3034 N N . SER A 1 368 ? -69.505 -28.744 176.428 1.00 45.94 368 SER A N 1
ATOM 3035 C CA . SER A 1 368 ? -68.005 -28.823 176.280 1.00 45.94 368 SER A CA 1
ATOM 3036 C C . SER A 1 368 ? -67.221 -29.562 175.139 1.00 45.94 368 SER A C 1
ATOM 3038 O O . SER A 1 368 ? -66.003 -29.401 175.106 1.00 45.94 368 SER A O 1
ATOM 3040 N N . ALA A 1 369 ? -67.780 -30.273 174.144 1.00 42.53 369 ALA A N 1
ATOM 3041 C CA . ALA A 1 369 ? -66.970 -31.239 173.343 1.00 42.53 369 ALA A CA 1
ATOM 3042 C C . ALA A 1 369 ? -66.304 -30.854 171.973 1.00 42.53 369 ALA A C 1
ATOM 3044 O O . ALA A 1 369 ? -65.523 -31.664 171.481 1.00 42.53 369 ALA A O 1
ATOM 3045 N N . PHE A 1 370 ? -66.521 -29.705 171.307 1.00 42.22 370 PHE A N 1
ATOM 3046 C CA . PHE A 1 370 ? -66.281 -29.613 169.831 1.00 42.22 370 PHE A CA 1
ATOM 3047 C C . PHE A 1 370 ? -65.035 -28.857 169.251 1.00 42.22 370 PHE A C 1
ATOM 3049 O O . PHE A 1 370 ? -64.979 -28.649 168.044 1.00 42.22 370 PHE A O 1
ATOM 3056 N N . ASP A 1 371 ? -63.985 -28.501 170.004 1.00 42.38 371 ASP A N 1
ATOM 3057 C CA . ASP A 1 371 ? -62.966 -27.491 169.584 1.00 42.38 371 ASP A CA 1
ATOM 3058 C C . ASP A 1 371 ? -61.545 -27.993 169.132 1.00 42.38 371 ASP A C 1
ATOM 3060 O O . ASP A 1 371 ? -60.547 -27.414 169.549 1.00 42.38 371 ASP A O 1
ATOM 3064 N N . ARG A 1 372 ? -61.347 -29.076 168.336 1.00 41.59 372 ARG A N 1
ATOM 3065 C CA . ARG A 1 372 ? -59.972 -29.673 168.168 1.00 41.59 372 ARG A CA 1
ATOM 3066 C C . ARG A 1 372 ? -59.404 -30.114 166.786 1.00 41.59 372 ARG A C 1
ATOM 3068 O O . ARG A 1 372 ? -58.301 -30.645 166.782 1.00 41.59 372 ARG A O 1
ATOM 3075 N N . ALA A 1 373 ? -60.011 -29.894 165.611 1.00 41.09 373 ALA A N 1
ATOM 3076 C CA . ALA A 1 373 ? -59.605 -30.604 164.362 1.00 41.09 373 ALA A CA 1
ATOM 3077 C C . ALA A 1 373 ? -58.842 -29.826 163.237 1.00 41.09 373 ALA A C 1
ATOM 3079 O O . ALA A 1 373 ? -58.853 -30.269 162.094 1.00 41.09 373 ALA A O 1
ATOM 3080 N N . LEU A 1 374 ? -58.170 -28.688 163.484 1.00 36.16 374 LEU A N 1
ATOM 3081 C CA . LEU A 1 374 ? -57.835 -27.708 162.414 1.00 36.16 374 LEU A CA 1
ATOM 3082 C C . LEU A 1 374 ? -56.330 -27.414 162.107 1.00 36.16 374 LEU A C 1
ATOM 3084 O O . LEU A 1 374 ? -56.052 -26.317 161.639 1.00 36.16 374 LEU A O 1
ATOM 3088 N N . LYS A 1 375 ? -55.319 -28.283 162.342 1.00 44.50 375 LYS A N 1
ATOM 3089 C CA . LYS A 1 375 ? -53.885 -27.845 162.237 1.00 44.50 375 LYS A 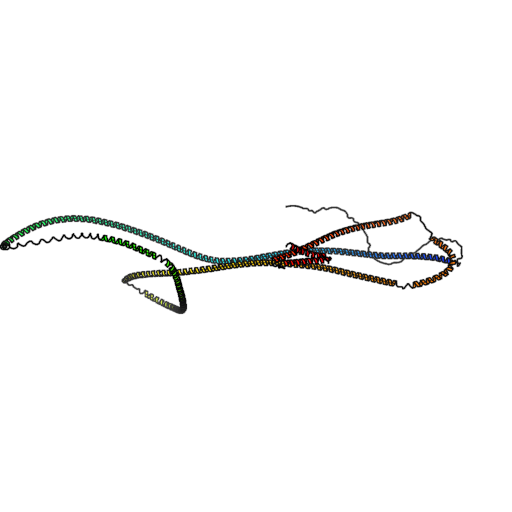CA 1
ATOM 3090 C C . LYS A 1 375 ? -52.805 -28.690 161.501 1.00 44.50 375 LYS A C 1
ATOM 3092 O O . LYS A 1 375 ? -51.665 -28.241 161.500 1.00 44.50 375 LYS A O 1
ATOM 3097 N N . GLU A 1 376 ? -53.065 -29.816 160.824 1.00 42.94 376 GLU A N 1
ATOM 3098 C CA . GLU A 1 376 ? -51.968 -30.753 160.432 1.00 42.94 376 GLU A CA 1
ATOM 3099 C C . GLU A 1 376 ? -51.504 -30.808 158.945 1.00 42.94 376 GLU A C 1
ATOM 3101 O O . GLU A 1 376 ? -50.505 -31.456 158.652 1.00 42.94 376 GLU A O 1
ATOM 3106 N N . THR A 1 377 ? -52.120 -30.126 157.969 1.00 47.31 377 THR A N 1
ATOM 3107 C CA . THR A 1 377 ? -51.913 -30.469 156.532 1.00 47.31 377 THR A CA 1
ATOM 3108 C C . THR A 1 377 ? -50.885 -29.651 155.719 1.00 47.31 377 THR A C 1
ATOM 3110 O O . THR A 1 377 ? -50.747 -29.892 154.522 1.00 47.31 377 THR A O 1
ATOM 3113 N N . MET A 1 378 ? -50.125 -28.707 156.292 1.00 48.44 378 MET A N 1
ATOM 3114 C CA . MET A 1 378 ? -49.445 -27.661 155.485 1.00 48.44 378 MET A CA 1
ATOM 3115 C C . MET A 1 378 ? -47.932 -27.837 155.178 1.00 48.44 378 MET A C 1
ATOM 3117 O O . MET A 1 378 ? -47.395 -27.038 154.418 1.00 48.44 378 MET A O 1
ATOM 3121 N N . ASN A 1 379 ? -47.225 -28.868 155.674 1.00 50.31 379 ASN A N 1
ATOM 3122 C CA . ASN A 1 379 ? -45.738 -28.905 155.661 1.00 50.31 379 ASN A CA 1
ATOM 3123 C C . ASN A 1 379 ? -45.008 -29.835 154.641 1.00 50.31 379 ASN A C 1
ATOM 3125 O O . ASN A 1 379 ? -43.782 -29.875 154.669 1.00 50.31 379 ASN A O 1
ATOM 3129 N N . GLN A 1 380 ? -45.658 -30.561 153.716 1.00 50.38 380 GLN A N 1
ATOM 3130 C CA . GLN A 1 380 ? -44.978 -31.599 152.886 1.00 50.38 380 GLN A CA 1
ATOM 3131 C C . GLN A 1 380 ? -44.528 -31.204 151.450 1.00 50.38 380 GLN A C 1
ATOM 3133 O O . GLN A 1 380 ? -43.934 -32.027 150.758 1.00 50.38 380 GLN A O 1
ATOM 3138 N N . LEU A 1 381 ? -44.739 -29.971 150.967 1.00 50.38 381 LEU A N 1
ATOM 3139 C CA . LEU A 1 381 ? -44.563 -29.644 149.531 1.00 50.38 381 LEU A CA 1
ATOM 3140 C C . LEU A 1 381 ? -43.117 -29.288 149.074 1.00 50.38 381 LEU A C 1
ATOM 3142 O O . LEU A 1 381 ? -42.831 -29.322 147.881 1.00 50.38 381 LEU A O 1
ATOM 3146 N N . ASN A 1 382 ? -42.174 -28.965 149.970 1.00 54.12 382 ASN A N 1
ATOM 3147 C CA . ASN A 1 382 ? -40.905 -28.306 149.584 1.00 54.12 382 ASN A CA 1
ATOM 3148 C C . ASN A 1 382 ? -39.696 -29.227 149.255 1.00 54.12 382 ASN A C 1
ATOM 3150 O O . ASN A 1 382 ? -38.624 -28.712 148.953 1.00 54.12 382 ASN A O 1
ATOM 3154 N N . SER A 1 383 ? -39.820 -30.564 149.259 1.00 57.78 383 SER A N 1
ATOM 3155 C CA . SER A 1 383 ? -38.663 -31.490 149.134 1.00 57.78 383 SER A CA 1
ATOM 3156 C C . SER A 1 383 ? -38.312 -31.974 147.709 1.00 57.78 383 SER A C 1
ATOM 3158 O O . SER A 1 383 ? -37.230 -32.515 147.514 1.00 57.78 383 SER A O 1
ATOM 3160 N N . ILE A 1 384 ? -39.180 -31.814 146.702 1.00 59.56 384 ILE A N 1
ATOM 3161 C CA . ILE A 1 384 ? -39.053 -32.524 145.402 1.00 59.56 384 ILE A CA 1
ATOM 3162 C C . ILE A 1 384 ? -38.193 -31.773 144.355 1.00 59.56 384 ILE A C 1
ATOM 3164 O O . ILE A 1 384 ? -37.770 -32.342 143.354 1.00 59.56 384 ILE A O 1
ATOM 3168 N N . ASN A 1 385 ? -37.866 -30.496 144.570 1.00 64.81 385 ASN A N 1
ATOM 3169 C CA . ASN A 1 385 ? -37.256 -29.650 143.529 1.00 64.81 385 ASN A CA 1
ATOM 3170 C C . ASN A 1 385 ? -35.719 -29.801 143.373 1.00 64.81 385 ASN A C 1
ATOM 3172 O O . ASN A 1 385 ? -35.125 -29.173 142.500 1.00 64.81 385 ASN A O 1
ATOM 3176 N N . SER A 1 386 ? -35.073 -30.626 144.205 1.00 60.47 386 SER A N 1
ATOM 3177 C CA . SER A 1 386 ? -33.610 -30.813 144.267 1.00 60.47 386 SER A CA 1
ATOM 3178 C C . SER A 1 386 ? -33.060 -31.827 143.240 1.00 60.47 386 SER A C 1
ATOM 3180 O O . SER A 1 386 ? -31.956 -31.648 142.727 1.00 60.47 386 SER A O 1
ATOM 3182 N N . ASP A 1 387 ? -33.830 -32.844 142.840 1.00 60.03 387 ASP A N 1
ATOM 3183 C CA . ASP A 1 387 ? -33.288 -34.015 142.117 1.00 60.03 387 ASP A CA 1
ATOM 3184 C C . ASP A 1 387 ? -33.135 -33.833 140.589 1.00 60.03 387 ASP A C 1
ATOM 3186 O O . ASP A 1 387 ? -32.575 -34.680 139.892 1.00 60.03 387 ASP A O 1
ATOM 3190 N N . LYS A 1 388 ? -33.582 -32.705 140.021 1.00 66.44 388 LYS A N 1
ATOM 3191 C CA . LYS A 1 388 ? -33.621 -32.486 138.559 1.00 66.44 388 LYS A CA 1
ATOM 3192 C C . LYS A 1 388 ? -32.274 -32.067 137.937 1.00 66.44 388 LYS A C 1
ATOM 3194 O O . LYS A 1 388 ? -32.101 -32.196 136.728 1.00 66.44 388 LYS A O 1
ATOM 3199 N N . VAL A 1 389 ? -31.321 -31.576 138.734 1.00 70.38 389 VAL A N 1
ATOM 3200 C CA . VAL A 1 389 ? -30.065 -30.955 138.249 1.00 70.38 389 VAL A CA 1
ATOM 3201 C C . VAL A 1 389 ? -28.939 -31.974 137.988 1.00 70.38 389 VAL A C 1
ATOM 3203 O O . VAL A 1 389 ? -28.023 -31.692 137.221 1.00 70.38 389 VAL A O 1
ATOM 3206 N N . GLN A 1 390 ? -28.999 -33.186 138.550 1.00 67.25 390 GLN A N 1
ATOM 3207 C CA . GLN A 1 390 ? -27.934 -34.190 138.371 1.00 67.25 390 GLN A CA 1
ATOM 3208 C C . GLN A 1 390 ? -28.019 -34.978 137.046 1.00 67.25 390 GLN A C 1
ATOM 3210 O O . GLN A 1 390 ? -26.987 -35.389 136.517 1.00 67.25 390 GLN A O 1
ATOM 3215 N N . ASN A 1 391 ? -29.205 -35.125 136.444 1.00 63.12 391 ASN A N 1
ATOM 3216 C CA . ASN A 1 391 ? -29.390 -35.922 135.218 1.00 63.12 391 ASN A CA 1
ATOM 3217 C C . ASN A 1 391 ? -28.895 -35.246 133.922 1.00 63.12 391 ASN A C 1
ATOM 3219 O O . ASN A 1 391 ? -28.742 -35.916 132.903 1.00 63.12 391 ASN A O 1
ATOM 3223 N N . THR A 1 392 ? -28.599 -33.943 133.927 1.00 65.81 392 THR A N 1
ATOM 3224 C CA . THR A 1 392 ? -28.164 -33.205 132.724 1.00 65.81 392 THR A CA 1
ATOM 3225 C C . THR A 1 392 ? -26.667 -33.324 132.417 1.00 65.81 392 THR A C 1
ATOM 3227 O O . THR A 1 392 ? -26.262 -33.074 131.286 1.00 65.81 392 THR A O 1
ATOM 3230 N N . ASN A 1 393 ? -25.833 -33.745 133.374 1.00 68.06 393 ASN A N 1
ATOM 3231 C CA . ASN A 1 393 ? -24.375 -33.804 133.186 1.00 68.06 393 ASN A CA 1
ATOM 3232 C C . ASN A 1 393 ? -23.868 -35.120 132.563 1.00 68.06 393 ASN A C 1
ATOM 3234 O O . ASN A 1 393 ? -22.804 -35.120 131.950 1.00 68.06 393 ASN A O 1
ATOM 3238 N N . LEU A 1 394 ? -24.631 -36.218 132.645 1.00 66.56 394 LEU A N 1
ATOM 3239 C CA . LEU A 1 394 ? -24.265 -37.514 132.045 1.00 66.56 394 LEU A CA 1
ATOM 3240 C C . LEU A 1 394 ? -24.485 -37.559 130.518 1.00 66.56 394 LEU A C 1
ATOM 3242 O O . LEU A 1 394 ? -23.790 -38.290 129.819 1.00 66.56 394 LEU A O 1
ATOM 3246 N N . LEU A 1 395 ? -25.386 -36.730 129.977 1.00 63.41 395 LEU A N 1
ATOM 3247 C CA . LEU A 1 395 ? -25.715 -36.690 128.542 1.00 63.41 395 LEU A CA 1
ATOM 3248 C C . LEU A 1 395 ? -24.573 -36.118 127.668 1.00 63.41 395 LEU A C 1
ATOM 3250 O O . LEU A 1 395 ? -24.453 -36.467 126.496 1.00 63.41 395 LEU A O 1
ATOM 3254 N N . ASN A 1 396 ? -23.706 -35.272 128.237 1.00 67.00 396 ASN A N 1
ATOM 3255 C CA . ASN A 1 396 ? -22.651 -34.560 127.500 1.00 67.00 396 ASN A CA 1
ATOM 3256 C C . ASN A 1 396 ? -21.359 -35.381 127.289 1.00 67.00 396 ASN A C 1
ATOM 3258 O O . ASN A 1 396 ? -20.517 -34.991 126.480 1.00 67.00 396 ASN A O 1
ATOM 3262 N N . GLN A 1 397 ? -21.173 -36.513 127.982 1.00 68.56 397 GLN A N 1
ATOM 3263 C CA . GLN A 1 397 ? -20.010 -37.396 127.782 1.00 68.56 397 GLN A CA 1
ATOM 3264 C C . GLN A 1 397 ? -20.170 -38.309 126.554 1.00 68.56 397 GLN A C 1
ATOM 3266 O O . GLN A 1 397 ? -19.208 -38.492 125.812 1.00 68.56 397 GLN A O 1
ATOM 3271 N N . SER A 1 398 ? -21.383 -38.790 126.262 1.00 65.31 398 SER A N 1
ATOM 3272 C CA . SER A 1 398 ? -21.652 -39.696 125.130 1.00 65.31 398 SER A CA 1
ATOM 3273 C C . SER A 1 398 ? -21.584 -39.034 123.742 1.00 65.31 398 SER A C 1
ATOM 3275 O O . SER A 1 398 ? -21.510 -39.733 122.737 1.00 65.31 398 SER A O 1
ATOM 3277 N N . GLN A 1 399 ? -21.572 -37.698 123.647 1.00 66.75 399 GLN A N 1
ATOM 3278 C CA . GLN A 1 399 ? -21.457 -36.979 122.366 1.00 66.75 399 GLN A CA 1
ATOM 3279 C C . GLN A 1 399 ? -20.016 -36.897 121.827 1.00 66.75 399 GLN A C 1
ATOM 3281 O O . GLN A 1 399 ? -19.833 -36.785 120.618 1.00 66.75 399 GLN A O 1
ATOM 3286 N N . ARG A 1 400 ? -18.985 -37.014 122.680 1.00 70.00 400 ARG A N 1
ATOM 3287 C CA . ARG A 1 400 ? -17.570 -36.903 122.260 1.00 70.00 400 ARG A CA 1
ATOM 3288 C C . ARG A 1 400 ? -16.992 -38.187 121.651 1.00 70.00 400 ARG A C 1
ATOM 3290 O O . ARG A 1 400 ? -16.027 -38.115 120.900 1.00 70.00 400 ARG A O 1
ATOM 3297 N N . GLU A 1 401 ? -17.587 -39.347 121.918 1.00 68.81 401 GLU A N 1
ATOM 3298 C CA . GLU A 1 401 ? -17.159 -40.634 121.338 1.00 68.81 401 GLU A CA 1
ATOM 3299 C C . GLU A 1 401 ? -17.660 -40.830 119.890 1.00 68.81 401 GLU A C 1
ATOM 3301 O O . GLU A 1 401 ? -17.055 -41.566 119.112 1.00 68.81 401 GLU A O 1
ATOM 3306 N N . ILE A 1 402 ? -18.717 -40.114 119.485 1.00 71.12 402 ILE A N 1
ATOM 3307 C CA . ILE A 1 402 ? -19.328 -40.210 118.145 1.00 71.12 402 ILE A CA 1
ATOM 3308 C C . ILE A 1 402 ? -18.514 -39.449 117.078 1.00 71.12 402 ILE A C 1
ATOM 3310 O O . ILE A 1 402 ? -18.450 -39.878 115.926 1.00 71.12 402 ILE A O 1
ATOM 3314 N N . GLU A 1 403 ? -17.834 -38.355 117.436 1.00 73.56 403 GLU A N 1
ATOM 3315 C CA . GLU A 1 403 ? -17.052 -37.548 116.483 1.00 73.56 403 GLU A CA 1
ATOM 3316 C C . GLU A 1 403 ? -15.751 -38.241 116.029 1.00 73.56 403 GLU A C 1
ATOM 3318 O O . GLU A 1 403 ? -15.353 -38.092 114.870 1.00 73.56 403 GLU A O 1
ATOM 3323 N N . ALA A 1 404 ? -15.136 -39.074 116.879 1.00 74.62 404 ALA A N 1
ATOM 3324 C CA . ALA A 1 404 ? -13.907 -39.812 116.558 1.00 74.62 404 ALA A CA 1
ATOM 3325 C C . ALA A 1 404 ? -14.118 -40.901 115.483 1.00 74.62 404 ALA A C 1
ATOM 3327 O O . ALA A 1 404 ? -13.289 -41.052 114.585 1.00 74.62 404 ALA A O 1
ATOM 3328 N N . LEU A 1 405 ? -15.263 -41.595 115.506 1.00 68.69 405 LEU A N 1
ATOM 3329 C CA . LEU A 1 405 ? -15.629 -42.618 114.511 1.00 68.69 405 LEU A CA 1
ATOM 3330 C C . LEU A 1 405 ? -15.911 -42.030 113.112 1.00 68.69 405 LEU A C 1
ATOM 3332 O O . LEU A 1 405 ? -15.795 -42.730 112.106 1.00 68.69 405 LEU A O 1
ATOM 3336 N N . SER A 1 406 ? -16.241 -40.737 113.014 1.00 70.81 406 SER A N 1
ATOM 3337 C CA . SER A 1 406 ? -16.500 -40.071 111.727 1.00 70.81 406 SER A CA 1
ATOM 3338 C C . SER A 1 406 ? -15.227 -39.781 110.914 1.00 70.81 406 SER A C 1
ATOM 3340 O O . SER A 1 406 ? -15.276 -39.750 109.685 1.00 70.81 406 SER A O 1
ATOM 3342 N N . GLN A 1 407 ? -14.072 -39.631 111.576 1.00 70.06 407 GLN A N 1
ATOM 3343 C CA . GLN A 1 407 ? -12.799 -39.287 110.930 1.00 70.06 407 GLN A CA 1
ATOM 3344 C C . GLN A 1 407 ? -12.076 -40.498 110.312 1.00 70.06 407 GLN A C 1
ATOM 3346 O O . GLN A 1 407 ? -11.300 -40.328 109.370 1.00 70.06 407 GLN A O 1
ATOM 3351 N N . GLU A 1 408 ? -12.342 -41.723 110.780 1.00 72.88 408 GLU A N 1
ATOM 3352 C CA . GLU A 1 408 ? -11.830 -42.949 110.142 1.00 72.88 408 GLU A CA 1
ATOM 3353 C C . GLU A 1 408 ? -12.575 -43.297 108.845 1.00 72.88 408 GLU A C 1
ATOM 3355 O O . GLU A 1 408 ? -11.961 -43.789 107.897 1.00 72.88 408 GLU A O 1
ATOM 3360 N N . LYS A 1 409 ? -13.869 -42.960 108.747 1.00 74.94 409 LYS A N 1
ATOM 3361 C CA . LYS A 1 409 ? -14.688 -43.195 107.546 1.00 74.94 409 LYS A CA 1
ATOM 3362 C C . LYS A 1 409 ? -14.160 -42.448 106.308 1.00 74.94 409 LYS A C 1
ATOM 3364 O O . LYS A 1 409 ? -14.130 -43.016 105.222 1.00 74.94 409 LYS A O 1
ATOM 3369 N N . VAL A 1 410 ? -13.689 -41.210 106.476 1.00 75.19 410 VAL A N 1
ATOM 3370 C CA . VAL A 1 410 ? -13.202 -40.354 105.373 1.00 75.19 410 VAL A CA 1
ATOM 3371 C C . VAL A 1 410 ? -11.897 -40.882 104.755 1.00 75.19 410 VAL A C 1
ATOM 3373 O O . VAL A 1 410 ? -11.699 -40.783 103.549 1.00 75.19 410 VAL A O 1
ATOM 3376 N N . LYS A 1 411 ? -11.025 -41.531 105.540 1.00 72.31 411 LYS A N 1
ATOM 3377 C CA . LYS A 1 411 ? -9.747 -42.074 105.037 1.00 72.31 411 LYS A CA 1
ATOM 3378 C C . LYS A 1 411 ? -9.925 -43.289 104.116 1.00 72.31 411 LYS A C 1
ATOM 3380 O O . LYS A 1 411 ? -9.131 -43.476 103.199 1.00 72.31 411 LYS A O 1
ATOM 3385 N N . LEU A 1 412 ? -10.967 -44.096 104.336 1.00 69.81 412 LEU A N 1
ATOM 3386 C CA . LEU A 1 412 ? -11.293 -45.252 103.489 1.00 69.81 412 LEU A CA 1
ATOM 3387 C C . LEU A 1 412 ? -11.958 -44.847 102.160 1.00 69.81 412 LEU A C 1
ATOM 3389 O O . LEU A 1 412 ? -11.827 -45.560 101.165 1.00 69.81 412 LEU A O 1
ATOM 3393 N N . GLU A 1 413 ? -12.630 -43.693 102.110 1.00 68.44 413 GLU A N 1
ATOM 3394 C CA . GLU A 1 413 ? -13.232 -43.149 100.882 1.00 68.44 413 GLU A CA 1
ATOM 3395 C C . GLU A 1 413 ? -12.157 -42.631 99.891 1.00 68.44 413 GLU A C 1
ATOM 3397 O O . GLU A 1 413 ? -12.302 -42.811 98.677 1.00 68.44 413 GLU A O 1
ATOM 3402 N N . ASP A 1 414 ? -11.017 -42.125 100.381 1.00 70.50 414 ASP A N 1
ATOM 3403 C CA . ASP A 1 414 ? -9.889 -41.659 99.550 1.00 70.50 414 ASP A CA 1
ATOM 3404 C C . ASP A 1 414 ? -9.085 -42.802 98.884 1.00 70.50 414 ASP A C 1
ATOM 3406 O O . ASP A 1 414 ? -8.570 -42.653 97.768 1.00 70.50 414 ASP A O 1
ATOM 3410 N N . GLU A 1 415 ? -9.000 -43.981 99.513 1.00 70.75 415 GLU A N 1
ATOM 3411 C CA . GLU A 1 415 ? -8.335 -45.161 98.928 1.00 70.75 415 GLU A CA 1
ATOM 3412 C C . GLU A 1 415 ? -9.140 -45.790 97.776 1.00 70.75 415 GLU A C 1
ATOM 3414 O O . GLU A 1 415 ? -8.564 -46.335 96.825 1.00 70.75 415 GLU A O 1
ATOM 3419 N N . ILE A 1 416 ? -10.471 -45.657 97.802 1.00 65.06 416 ILE A N 1
ATOM 3420 C CA . ILE A 1 416 ? -11.368 -46.097 96.722 1.00 65.06 416 ILE A CA 1
ATOM 3421 C C . ILE A 1 416 ? -11.232 -45.181 95.493 1.00 65.06 416 ILE A C 1
ATOM 3423 O O . ILE A 1 416 ? -11.267 -45.661 94.356 1.00 65.06 416 ILE A O 1
ATOM 3427 N N . PHE A 1 417 ? -10.991 -43.882 95.699 1.00 65.81 417 PHE A N 1
ATOM 3428 C CA . PHE A 1 417 ? -10.855 -42.902 94.618 1.00 65.81 417 PHE A CA 1
ATOM 3429 C C . PHE A 1 417 ? -9.588 -43.124 93.766 1.00 65.81 417 PHE A C 1
ATOM 3431 O O . PHE A 1 417 ? -9.640 -43.030 92.538 1.00 65.81 417 PHE A O 1
ATOM 3438 N N . LYS A 1 418 ? -8.467 -43.534 94.382 1.00 69.31 418 LYS A N 1
ATOM 3439 C CA . LYS A 1 418 ? -7.223 -43.878 93.659 1.00 69.31 418 LYS A CA 1
ATOM 3440 C C . LYS A 1 418 ? -7.371 -45.108 92.755 1.00 69.31 418 LYS A C 1
ATOM 3442 O O . LYS A 1 418 ? -6.920 -45.077 91.613 1.00 69.31 418 LYS A O 1
ATOM 3447 N N . LYS A 1 419 ? -8.072 -46.162 93.199 1.00 63.59 419 LYS A N 1
ATOM 3448 C CA . LYS A 1 419 ? -8.309 -47.370 92.375 1.00 63.59 419 LYS A CA 1
ATOM 3449 C C . LYS A 1 419 ? -9.262 -47.142 91.191 1.00 63.59 419 LYS A C 1
ATOM 3451 O O . LYS A 1 419 ? -9.249 -47.922 90.239 1.00 63.59 419 LYS A O 1
ATOM 3456 N N . LEU A 1 420 ? -10.066 -46.079 91.220 1.00 56.53 420 LEU A N 1
ATOM 3457 C CA . LEU A 1 420 ? -10.928 -45.653 90.109 1.00 56.53 420 LEU A CA 1
ATOM 3458 C C . LEU A 1 420 ? -10.164 -44.845 89.042 1.00 56.53 420 LEU A C 1
ATOM 3460 O O . LEU A 1 420 ? -10.541 -44.867 87.869 1.00 56.53 420 LEU A O 1
ATOM 3464 N N . GLN A 1 421 ? -9.059 -44.196 89.418 1.00 56.88 421 GLN A N 1
ATOM 3465 C CA . GLN A 1 421 ? -8.227 -43.388 88.524 1.00 56.88 421 GLN A CA 1
ATOM 3466 C C . GLN A 1 421 ? -7.333 -44.250 87.608 1.00 56.88 421 GLN A C 1
ATOM 3468 O O . GLN A 1 421 ? -7.184 -43.933 86.427 1.00 56.88 421 GLN A O 1
ATOM 3473 N N . ASP A 1 422 ? -6.851 -45.398 88.100 1.00 57.38 422 ASP A N 1
ATOM 3474 C CA . ASP A 1 422 ? -6.024 -46.348 87.332 1.00 57.38 422 ASP A CA 1
ATOM 3475 C C . ASP A 1 422 ? -6.814 -47.147 86.270 1.00 57.38 422 ASP A C 1
ATOM 3477 O O . ASP A 1 422 ? -6.242 -47.618 85.287 1.00 57.38 422 ASP A O 1
ATOM 3481 N N . LYS A 1 423 ? -8.148 -47.259 86.396 1.00 55.47 423 LYS A N 1
ATOM 3482 C CA . LYS A 1 423 ? -9.015 -47.857 85.355 1.00 55.47 423 LYS A CA 1
ATOM 3483 C C . LYS A 1 423 ? -9.324 -46.910 84.186 1.00 55.47 423 LYS A C 1
ATOM 3485 O O . LYS A 1 423 ? -9.718 -47.376 83.121 1.00 55.47 423 LYS A O 1
ATOM 3490 N N . LEU A 1 424 ? -9.123 -45.600 84.346 1.00 53.62 424 LEU A N 1
ATOM 3491 C CA . LEU A 1 424 ? -9.457 -44.574 83.344 1.00 53.62 424 LEU A CA 1
ATOM 3492 C C . LEU A 1 424 ? -8.326 -44.309 82.328 1.00 53.62 424 LEU A C 1
ATOM 3494 O O . LEU A 1 424 ? -8.570 -43.741 81.261 1.00 53.62 424 LEU A O 1
ATOM 3498 N N . THR A 1 425 ? -7.093 -44.725 82.628 1.00 57.28 425 THR A N 1
ATOM 3499 C CA . THR A 1 425 ? -5.906 -44.526 81.775 1.00 57.28 425 THR A CA 1
ATOM 3500 C C . THR A 1 425 ? -5.685 -45.653 80.761 1.00 57.28 425 THR A C 1
ATOM 3502 O O . THR A 1 425 ? -5.198 -45.378 79.665 1.00 57.28 425 THR A O 1
ATOM 3505 N N . ALA A 1 426 ? -6.125 -46.885 81.044 1.00 56.12 426 ALA A N 1
ATOM 3506 C CA . ALA A 1 426 ? -6.040 -48.013 80.103 1.00 56.12 426 ALA A CA 1
ATOM 3507 C C . ALA A 1 426 ? -7.150 -48.016 79.022 1.00 56.12 426 ALA A C 1
ATOM 3509 O O . ALA A 1 426 ? -6.945 -48.540 77.928 1.00 56.12 426 ALA A O 1
ATOM 3510 N N . ASP A 1 427 ? -8.299 -47.379 79.278 1.00 55.00 427 ASP A N 1
ATOM 3511 C CA . ASP A 1 427 ? -9.468 -47.390 78.378 1.00 55.00 427 ASP A CA 1
ATOM 3512 C C . ASP A 1 427 ? -9.376 -46.334 77.245 1.00 55.00 427 ASP A C 1
ATOM 3514 O O . ASP A 1 427 ? -9.969 -46.472 76.175 1.00 55.00 427 ASP A O 1
ATOM 3518 N N . LYS A 1 428 ? -8.553 -45.284 77.407 1.00 57.81 428 LYS A N 1
ATOM 3519 C CA . LYS A 1 428 ? -8.414 -44.203 76.406 1.00 57.81 428 LYS A CA 1
ATOM 3520 C C . LYS A 1 428 ? -7.594 -44.583 75.164 1.00 57.81 428 LYS A C 1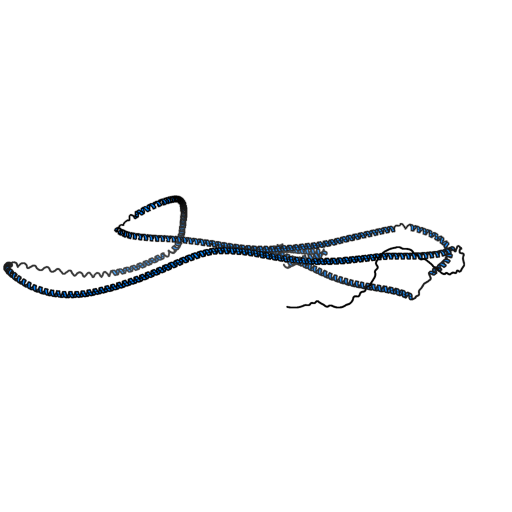
ATOM 3522 O O . LYS A 1 428 ? -7.867 -44.049 74.092 1.00 57.81 428 LYS A O 1
ATOM 3527 N N . ALA A 1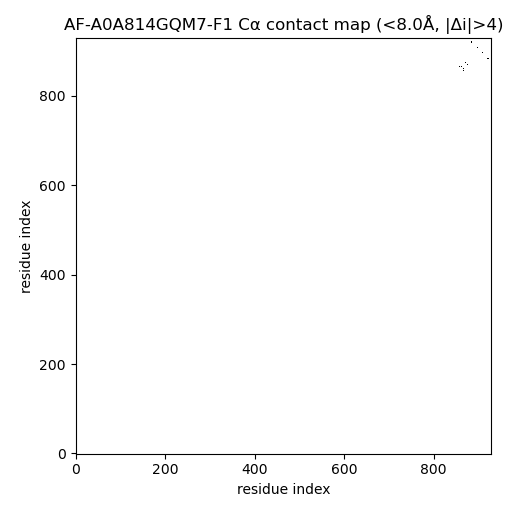 429 ? -6.630 -45.500 75.265 1.00 57.00 429 ALA A N 1
ATOM 3528 C CA . ALA A 1 429 ? -5.789 -45.894 74.125 1.00 57.00 429 ALA A CA 1
ATOM 3529 C C . ALA A 1 429 ? -6.478 -46.905 73.183 1.00 57.00 429 ALA A C 1
ATOM 3531 O O . ALA A 1 429 ? -6.283 -46.845 71.970 1.00 57.00 429 ALA A O 1
ATOM 3532 N N . ALA A 1 430 ? -7.339 -47.780 73.715 1.00 58.84 430 ALA A N 1
ATOM 3533 C CA . ALA A 1 430 ? -8.141 -48.719 72.923 1.00 58.84 430 ALA A CA 1
ATOM 3534 C C . ALA A 1 430 ? -9.404 -48.065 72.321 1.00 58.84 430 ALA A C 1
ATOM 3536 O O . ALA A 1 430 ? -9.822 -48.415 71.219 1.00 58.84 430 ALA A O 1
ATOM 3537 N N . GLN A 1 431 ? -9.989 -47.060 72.988 1.00 60.38 431 GLN A N 1
ATOM 3538 C CA . GLN A 1 431 ? -11.175 -46.361 72.480 1.00 60.38 431 GLN A CA 1
ATOM 3539 C C . GLN A 1 431 ? -10.891 -45.405 71.313 1.00 60.38 431 GLN A C 1
ATOM 3541 O O . GLN A 1 431 ? -11.794 -45.189 70.512 1.00 60.38 431 GLN A O 1
ATOM 3546 N N . TYR A 1 432 ? -9.684 -44.846 71.154 1.00 58.97 432 TYR A N 1
ATOM 3547 C CA . TYR A 1 432 ? -9.390 -43.951 70.019 1.00 58.97 432 TYR A CA 1
ATOM 3548 C C . TYR A 1 432 ? -9.274 -44.697 68.682 1.00 58.97 432 TYR A C 1
ATOM 3550 O O . TYR A 1 432 ? -9.774 -44.218 67.664 1.00 58.97 432 TYR A O 1
ATOM 3558 N N . THR A 1 433 ? -8.669 -45.885 68.671 1.00 57.06 433 THR A N 1
ATOM 3559 C CA . THR A 1 433 ? -8.512 -46.697 67.453 1.00 57.06 433 THR A CA 1
ATOM 3560 C C . THR A 1 433 ? -9.818 -47.388 67.053 1.00 57.06 433 THR A C 1
ATOM 3562 O O . THR A 1 433 ? -10.130 -47.465 65.862 1.00 57.06 433 THR A O 1
ATOM 3565 N N . ASP A 1 434 ? -10.637 -47.797 68.026 1.00 60.44 434 ASP A N 1
ATOM 3566 C CA . ASP A 1 434 ? -11.954 -48.389 67.771 1.00 60.44 434 ASP A CA 1
ATOM 3567 C C . ASP A 1 434 ? -13.034 -47.327 67.470 1.00 60.44 434 ASP A C 1
ATOM 3569 O O . ASP A 1 434 ? -13.909 -47.574 66.638 1.00 60.44 434 ASP A O 1
ATOM 3573 N N . LYS A 1 435 ? -12.935 -46.103 68.026 1.00 65.31 435 LYS A N 1
ATOM 3574 C CA . LYS A 1 435 ? -13.754 -44.951 67.592 1.00 65.31 435 LYS A CA 1
ATOM 3575 C C . LYS A 1 435 ? -13.430 -44.521 66.174 1.00 65.31 435 LYS A C 1
ATOM 3577 O O . LYS A 1 435 ? -14.364 -44.351 65.410 1.00 65.31 435 LYS A O 1
ATOM 3582 N N . LEU A 1 436 ? -12.161 -44.400 65.776 1.00 61.06 436 LEU A N 1
ATOM 3583 C CA . LEU A 1 436 ? -11.839 -43.969 64.408 1.00 61.06 436 LEU A CA 1
ATOM 3584 C C . LEU A 1 436 ? -12.339 -44.986 63.365 1.00 61.06 436 LEU A C 1
ATOM 3586 O O . LEU A 1 436 ? -12.849 -44.611 62.309 1.00 61.06 436 LEU A O 1
ATOM 3590 N N . ARG A 1 437 ? -12.258 -46.287 63.681 1.00 59.47 437 ARG A N 1
ATOM 3591 C CA . ARG A 1 437 ? -12.749 -47.364 62.810 1.00 59.47 437 ARG A CA 1
ATOM 3592 C C . ARG A 1 437 ? -14.278 -47.474 62.802 1.00 59.47 437 ARG A C 1
ATOM 3594 O O . ARG A 1 437 ? -14.847 -47.748 61.743 1.00 59.47 437 ARG A O 1
ATOM 3601 N N . LYS A 1 438 ? -14.949 -47.256 63.942 1.00 69.19 438 LYS A N 1
ATOM 3602 C CA . LYS A 1 438 ? -16.417 -47.166 64.014 1.00 69.19 438 LYS A CA 1
ATOM 3603 C C . LYS A 1 438 ? -16.922 -45.904 63.331 1.00 69.19 438 LYS A C 1
ATOM 3605 O O . LYS A 1 438 ? -17.734 -46.056 62.442 1.00 69.19 438 LYS A O 1
ATOM 3610 N N . GLU A 1 439 ? -16.362 -44.725 63.591 1.00 69.06 439 GLU A N 1
ATOM 3611 C CA . GLU A 1 439 ? -16.716 -43.470 62.913 1.00 69.06 439 GLU A CA 1
ATOM 3612 C C . GLU A 1 439 ? -16.528 -43.551 61.398 1.00 69.06 439 GLU A C 1
ATOM 3614 O O . GLU A 1 439 ? -17.364 -43.040 60.662 1.00 69.06 439 GLU A O 1
ATOM 3619 N N . GLN A 1 440 ? -15.471 -44.200 60.895 1.00 65.12 440 GLN A N 1
ATOM 3620 C CA . GLN A 1 440 ? -15.329 -44.396 59.450 1.00 65.12 440 GLN A CA 1
ATOM 3621 C C . GLN A 1 440 ? -16.365 -45.379 58.891 1.00 65.12 440 GLN A C 1
ATOM 3623 O O . GLN A 1 440 ? -16.928 -45.103 57.838 1.00 65.12 440 GLN A O 1
ATOM 3628 N N . LYS A 1 441 ? -16.685 -46.482 59.585 1.00 69.69 441 LYS A N 1
ATOM 3629 C CA . LYS A 1 441 ? -17.757 -47.405 59.161 1.00 69.69 441 LYS A CA 1
ATOM 3630 C C . LYS A 1 441 ? -19.164 -46.821 59.325 1.00 69.69 441 LYS A C 1
ATOM 3632 O O . LYS A 1 441 ? -20.032 -47.165 58.534 1.00 69.69 441 LYS A O 1
ATOM 3637 N N . GLU A 1 442 ? -19.396 -45.966 60.314 1.00 72.75 442 GLU A N 1
ATOM 3638 C CA . GLU A 1 442 ? -20.655 -45.251 60.536 1.00 72.75 442 GLU A CA 1
ATOM 3639 C C . GLU A 1 442 ? -20.815 -44.148 59.500 1.00 72.75 442 GLU A C 1
ATOM 3641 O O . GLU A 1 442 ? -21.846 -44.113 58.854 1.00 72.75 442 GLU A O 1
ATOM 3646 N N . LYS A 1 443 ? -19.770 -43.365 59.192 1.00 72.56 443 LYS A N 1
ATOM 3647 C CA . LYS A 1 443 ? -19.791 -42.414 58.066 1.00 72.56 443 LYS A CA 1
ATOM 3648 C C . LYS A 1 443 ? -20.032 -43.111 56.732 1.00 72.56 443 LYS A C 1
ATOM 3650 O O . LYS A 1 443 ? -20.763 -42.578 55.909 1.00 72.56 443 LYS A O 1
ATOM 3655 N N . LEU A 1 444 ? -19.458 -44.296 56.516 1.00 70.75 444 LEU A N 1
ATOM 3656 C CA . LEU A 1 444 ? -19.668 -45.058 55.284 1.00 70.75 444 LEU A CA 1
ATOM 3657 C C . LEU A 1 444 ? -21.088 -45.644 55.228 1.00 70.75 444 LEU A C 1
ATOM 3659 O O . LEU A 1 444 ? -21.755 -45.486 54.216 1.00 70.75 444 LEU A O 1
ATOM 3663 N N . ARG A 1 445 ? -21.615 -46.189 56.336 1.00 73.12 445 ARG A N 1
ATOM 3664 C CA . ARG A 1 445 ? -23.019 -46.636 56.431 1.00 73.12 445 ARG A CA 1
ATOM 3665 C C . ARG A 1 445 ? -24.027 -45.492 56.401 1.00 73.12 445 ARG A C 1
ATOM 3667 O O . ARG A 1 445 ? -25.134 -45.692 55.922 1.00 73.12 445 ARG A O 1
ATOM 3674 N N . ASP A 1 446 ? -23.686 -44.315 56.904 1.00 76.94 446 ASP A N 1
ATOM 3675 C CA . ASP A 1 446 ? -24.532 -43.125 56.868 1.00 76.94 446 ASP A CA 1
ATOM 3676 C C . ASP A 1 446 ? -24.489 -42.466 55.494 1.00 76.94 446 ASP A C 1
ATOM 3678 O O . ASP A 1 446 ? -25.518 -41.970 55.052 1.00 76.94 446 ASP A O 1
ATOM 3682 N N . MET A 1 447 ? -23.357 -42.527 54.780 1.00 75.38 447 MET A N 1
ATOM 3683 C CA . MET A 1 447 ? -23.291 -42.195 53.354 1.00 75.38 447 MET A CA 1
ATOM 3684 C C . MET A 1 447 ? -24.054 -43.211 52.503 1.00 75.38 447 MET A C 1
ATOM 3686 O O . MET A 1 447 ? -24.755 -42.815 51.586 1.00 75.38 447 MET A O 1
ATOM 3690 N N . GLU A 1 448 ? -23.996 -44.506 52.811 1.00 74.06 448 GLU A N 1
ATOM 3691 C CA . GLU A 1 448 ? -24.804 -45.524 52.126 1.00 74.06 448 GLU A CA 1
ATOM 3692 C C . GLU A 1 448 ? -26.297 -45.359 52.441 1.00 74.06 448 GLU A C 1
ATOM 3694 O O . GLU A 1 448 ? -27.134 -45.426 51.547 1.00 74.06 448 GLU A O 1
ATOM 3699 N N . ARG A 1 449 ? -26.664 -45.069 53.694 1.00 78.69 449 ARG A N 1
ATOM 3700 C CA . ARG A 1 449 ? -28.049 -44.754 54.076 1.00 78.69 449 ARG A CA 1
ATOM 3701 C C . ARG A 1 449 ? -28.513 -43.435 53.482 1.00 78.69 449 ARG A C 1
ATOM 3703 O O . ARG A 1 449 ? -29.686 -43.336 53.141 1.00 78.69 449 ARG A O 1
ATOM 3710 N N . SER A 1 450 ? -27.652 -42.424 53.378 1.00 76.62 450 SER A N 1
ATOM 3711 C CA . SER A 1 450 ? -27.996 -41.164 52.723 1.00 76.62 450 SER A CA 1
ATOM 3712 C C . SER A 1 450 ? -28.099 -41.348 51.218 1.00 76.62 450 SER A C 1
ATOM 3714 O O . SER A 1 450 ? -29.005 -40.776 50.638 1.00 76.62 450 SER A O 1
ATOM 3716 N N . LEU A 1 451 ? -27.289 -42.212 50.603 1.00 76.19 451 LEU A N 1
ATOM 3717 C CA . LEU A 1 451 ? -27.434 -42.605 49.204 1.00 76.19 451 LEU A CA 1
ATOM 3718 C C . LEU A 1 451 ? -28.744 -43.353 48.971 1.00 76.19 451 LEU A C 1
ATOM 3720 O O . LEU A 1 451 ? -29.500 -42.946 48.105 1.00 76.19 451 LEU A O 1
ATOM 3724 N N . VAL A 1 452 ? -29.093 -44.349 49.788 1.00 78.25 452 VAL A N 1
ATOM 3725 C CA . VAL A 1 452 ? -30.384 -45.056 49.671 1.00 78.25 452 VAL A CA 1
ATOM 3726 C C . VAL A 1 452 ? -31.569 -44.129 49.975 1.00 78.25 452 VAL A C 1
ATOM 3728 O O . VAL A 1 452 ? -32.636 -44.259 49.374 1.00 78.25 452 VAL A O 1
ATOM 3731 N N . LYS A 1 453 ? -31.421 -43.164 50.894 1.00 79.94 453 LYS A N 1
ATOM 3732 C CA . LYS A 1 453 ? -32.434 -42.121 51.127 1.00 79.94 453 LYS A CA 1
ATOM 3733 C C . LYS A 1 453 ? -32.532 -41.163 49.948 1.00 79.94 453 LYS A C 1
ATOM 3735 O O . LYS A 1 453 ? -33.647 -40.882 49.546 1.00 79.94 453 LYS A O 1
ATOM 3740 N N . LEU A 1 454 ? -31.416 -40.731 49.366 1.00 76.44 454 LEU A N 1
ATOM 3741 C CA . LEU A 1 454 ? -31.376 -39.877 48.180 1.00 76.44 454 LEU A CA 1
ATOM 3742 C C . LEU A 1 454 ? -31.945 -40.605 46.966 1.00 76.44 454 LEU A C 1
ATOM 3744 O O . LEU A 1 454 ? -32.705 -40.015 46.221 1.00 76.44 454 LEU A O 1
ATOM 3748 N N . GLU A 1 455 ? -31.656 -41.888 46.780 1.00 71.50 455 GLU A N 1
ATOM 3749 C CA . GLU A 1 455 ? -32.245 -42.708 45.721 1.00 71.50 455 GLU A CA 1
ATOM 3750 C C . GLU A 1 455 ? -33.755 -42.861 45.917 1.00 71.50 455 GLU A C 1
ATOM 3752 O O . GLU A 1 455 ? -34.514 -42.710 44.961 1.00 71.50 455 GLU A O 1
ATOM 3757 N N . ASN A 1 456 ? -34.215 -43.065 47.154 1.00 82.44 456 ASN A N 1
ATOM 3758 C CA . ASN A 1 456 ? -35.642 -43.078 47.474 1.00 82.44 456 ASN A CA 1
ATOM 3759 C C . ASN A 1 456 ? -36.299 -41.696 47.358 1.00 82.44 456 ASN A C 1
ATOM 3761 O O . ASN A 1 456 ? -37.449 -41.612 46.943 1.00 82.44 456 ASN A O 1
ATOM 3765 N N . GLU A 1 457 ? -35.607 -40.612 47.698 1.00 80.25 457 GLU A N 1
ATOM 3766 C CA . GLU A 1 457 ? -36.070 -39.233 47.522 1.00 80.25 457 GLU A CA 1
ATOM 3767 C C . GLU A 1 457 ? -36.098 -38.855 46.044 1.00 80.25 457 GLU A C 1
ATOM 3769 O O . GLU A 1 457 ? -37.027 -38.187 45.617 1.00 80.25 457 GLU A O 1
ATOM 3774 N N . ILE A 1 458 ? -35.157 -39.339 45.234 1.00 78.12 458 ILE A N 1
ATOM 3775 C CA . ILE A 1 458 ? -35.161 -39.190 43.777 1.00 78.12 458 ILE A CA 1
ATOM 3776 C C . ILE A 1 458 ? -36.305 -40.007 43.176 1.00 78.12 458 ILE A C 1
ATOM 3778 O O . ILE A 1 458 ? -36.993 -39.517 42.285 1.00 78.12 458 ILE A O 1
ATOM 3782 N N . ALA A 1 459 ? -36.545 -41.229 43.654 1.00 78.25 459 ALA A N 1
ATOM 3783 C CA . ALA A 1 459 ? -37.673 -42.044 43.216 1.00 78.25 459 ALA A CA 1
ATOM 3784 C C . ALA A 1 459 ? -39.017 -41.410 43.612 1.00 78.25 459 ALA A C 1
ATOM 3786 O O . ALA A 1 459 ? -39.910 -41.322 42.771 1.00 78.25 459 ALA A O 1
ATOM 3787 N N . LYS A 1 460 ? -39.139 -40.892 44.843 1.00 83.38 460 LYS A N 1
ATOM 3788 C CA . LYS A 1 460 ? -40.306 -40.124 45.302 1.00 83.38 460 LYS A CA 1
ATOM 3789 C C . LYS A 1 460 ? -40.475 -38.836 44.514 1.00 83.38 460 LYS A C 1
ATOM 3791 O O . LYS A 1 460 ? -41.539 -38.633 43.970 1.00 83.38 460 LYS A O 1
ATOM 3796 N N . ALA A 1 461 ? -39.432 -38.033 44.335 1.00 78.81 461 ALA A N 1
ATOM 3797 C CA . ALA A 1 461 ? -39.494 -36.804 43.550 1.00 78.81 461 ALA A CA 1
ATOM 3798 C C . ALA A 1 461 ? -39.834 -37.076 42.079 1.00 78.81 461 ALA A C 1
ATOM 3800 O O . ALA A 1 461 ? -40.534 -36.284 41.461 1.00 78.81 461 ALA A O 1
ATOM 3801 N N . ARG A 1 462 ? -39.384 -38.200 41.501 1.00 80.62 462 ARG A N 1
ATOM 3802 C CA . ARG A 1 462 ? -39.807 -38.635 40.159 1.00 80.62 462 ARG A CA 1
ATOM 3803 C C . ARG A 1 462 ? -41.276 -39.042 40.134 1.00 80.62 462 ARG A C 1
ATOM 3805 O O . ARG A 1 462 ? -41.962 -38.706 39.175 1.00 80.62 462 ARG A O 1
ATOM 3812 N N . LEU A 1 463 ? -41.754 -39.743 41.158 1.00 85.12 463 LEU A N 1
ATOM 3813 C CA . LEU A 1 463 ? -43.156 -40.129 41.275 1.00 85.12 463 LEU A CA 1
ATOM 3814 C C . LEU A 1 463 ? -44.053 -38.910 41.524 1.00 85.12 463 LEU A C 1
ATOM 3816 O O . LEU A 1 463 ? -45.053 -38.773 40.838 1.00 85.12 463 LEU A O 1
ATOM 3820 N N . ASP A 1 464 ? -43.648 -37.979 42.384 1.00 81.88 464 ASP A N 1
ATOM 3821 C CA . ASP A 1 464 ? -44.316 -36.702 42.641 1.00 81.88 464 ASP A CA 1
ATOM 3822 C C . ASP A 1 464 ? -44.276 -35.804 41.399 1.00 81.88 464 ASP A C 1
ATOM 3824 O O . ASP A 1 464 ? -45.261 -35.147 41.079 1.00 81.88 464 ASP A O 1
ATOM 3828 N N . ALA A 1 465 ? -43.177 -35.798 40.637 1.00 78.94 465 ALA A N 1
ATOM 3829 C CA . ALA A 1 465 ? -43.090 -35.094 39.357 1.00 78.94 465 ALA A CA 1
ATOM 3830 C C . ALA A 1 465 ? -44.030 -35.706 38.308 1.00 78.94 465 ALA A C 1
ATOM 3832 O O . ALA A 1 465 ? -44.664 -34.981 37.547 1.00 78.94 465 ALA A O 1
ATOM 3833 N N . LEU A 1 466 ? -44.154 -37.036 38.266 1.00 80.88 466 LEU A N 1
ATOM 3834 C CA . LEU A 1 466 ? -45.118 -37.710 37.396 1.00 80.88 466 LEU A CA 1
ATOM 3835 C C . LEU A 1 466 ? -46.556 -37.472 37.865 1.00 80.88 466 LEU A C 1
ATOM 3837 O O . LEU A 1 466 ? -47.408 -37.190 37.031 1.00 80.88 466 LEU A O 1
ATOM 3841 N N . GLN A 1 467 ? -46.821 -37.503 39.171 1.00 84.12 467 GLN A N 1
ATOM 3842 C CA . GLN A 1 467 ? -48.128 -37.207 39.752 1.00 84.12 467 GLN A CA 1
ATOM 3843 C C . GLN A 1 467 ? -48.530 -35.757 39.488 1.00 84.12 467 GLN A C 1
ATOM 3845 O O . GLN A 1 467 ? -49.608 -35.517 38.958 1.00 84.12 467 GLN A O 1
ATOM 3850 N N . THR A 1 468 ? -47.654 -34.788 39.756 1.00 79.44 468 THR A N 1
ATOM 3851 C CA . THR A 1 468 ? -47.886 -33.373 39.427 1.00 79.44 468 THR A CA 1
ATOM 3852 C C . THR A 1 468 ? -48.031 -33.159 37.930 1.00 79.44 468 THR A C 1
ATOM 3854 O O . THR A 1 468 ? -48.873 -32.370 37.528 1.00 79.44 468 THR A O 1
ATOM 3857 N N . LYS A 1 469 ? -47.307 -33.900 37.082 1.00 82.44 469 LYS A N 1
ATOM 3858 C CA . LYS A 1 469 ? -47.531 -33.867 35.633 1.00 82.44 469 LYS A CA 1
ATOM 3859 C C . LYS A 1 469 ? -48.912 -34.408 35.255 1.00 82.44 469 LYS A C 1
ATOM 3861 O O . LYS A 1 469 ? -49.611 -33.750 34.498 1.00 82.44 469 LYS A O 1
ATOM 3866 N N . THR A 1 470 ? -49.350 -35.537 35.813 1.00 83.31 470 THR A N 1
ATOM 3867 C CA . THR A 1 470 ? -50.704 -36.065 35.564 1.00 83.31 470 THR A CA 1
ATOM 3868 C C . THR A 1 470 ? -51.804 -35.159 36.118 1.00 83.31 470 THR A C 1
ATOM 3870 O O . THR A 1 470 ? -52.848 -35.025 35.486 1.00 83.31 470 THR A O 1
ATOM 3873 N N . ILE A 1 471 ? -51.557 -34.499 37.254 1.00 85.25 471 ILE A N 1
ATOM 3874 C CA . ILE A 1 471 ? -52.454 -33.512 37.863 1.00 85.25 471 ILE A CA 1
ATOM 3875 C C . ILE A 1 471 ? -52.495 -32.238 37.013 1.00 85.25 471 ILE A C 1
ATOM 3877 O O . ILE A 1 471 ? -53.561 -31.681 36.789 1.00 85.25 471 ILE A O 1
ATOM 3881 N N . ASN A 1 472 ? -51.361 -31.791 36.474 1.00 79.56 472 ASN A N 1
ATOM 3882 C CA . ASN A 1 472 ? -51.320 -30.661 35.551 1.00 79.56 472 ASN A CA 1
ATOM 3883 C C . ASN A 1 472 ? -52.039 -30.996 34.245 1.00 79.56 472 ASN A C 1
ATOM 3885 O O . ASN A 1 472 ? -52.804 -30.179 33.759 1.00 79.56 472 ASN A O 1
ATOM 3889 N N . GLU A 1 473 ? -51.878 -32.204 33.707 1.00 84.19 473 GLU A N 1
ATOM 3890 C CA . GLU A 1 473 ? -52.635 -32.651 32.534 1.00 84.19 473 GLU A CA 1
ATOM 3891 C C . GLU A 1 473 ? -54.143 -32.766 32.824 1.00 84.19 473 GLU A C 1
ATOM 3893 O O . GLU A 1 473 ? -54.954 -32.505 31.933 1.00 84.19 473 GLU A O 1
ATOM 3898 N N . SER A 1 474 ? -54.553 -33.136 34.046 1.00 84.88 474 SER A N 1
ATOM 3899 C CA . SER A 1 474 ? -55.967 -33.097 34.440 1.00 84.88 474 SER A CA 1
ATOM 3900 C C . SER A 1 474 ? -56.468 -31.671 34.650 1.00 84.88 474 SER A C 1
ATOM 3902 O O . SER A 1 474 ? -57.562 -31.370 34.190 1.00 84.88 474 SER A O 1
ATOM 3904 N N . PHE A 1 475 ? -55.671 -30.779 35.245 1.00 83.31 475 PHE A N 1
ATOM 3905 C CA . PHE A 1 475 ? -56.016 -29.365 35.385 1.00 83.31 475 PHE A CA 1
ATOM 3906 C C . PHE A 1 475 ? -56.056 -28.654 34.038 1.00 83.31 475 PHE A C 1
ATOM 3908 O O . PHE A 1 475 ? -56.930 -27.835 33.827 1.00 83.31 475 PHE A O 1
ATOM 3915 N N . GLU A 1 476 ? -55.193 -28.983 33.081 1.00 80.81 476 GLU A N 1
ATOM 3916 C CA . GLU A 1 476 ? -55.290 -28.459 31.716 1.00 80.81 476 GLU A CA 1
ATOM 3917 C C . GLU A 1 476 ? -56.566 -28.940 31.017 1.00 80.81 476 GLU A C 1
ATOM 3919 O O . GLU A 1 476 ? -57.186 -28.181 30.268 1.00 80.81 476 GLU A O 1
ATOM 3924 N N . ARG A 1 477 ? -56.995 -30.185 31.269 1.00 84.62 477 ARG A N 1
ATOM 3925 C CA . ARG A 1 477 ? -58.291 -30.689 30.793 1.00 84.62 477 ARG A CA 1
ATOM 3926 C C . ARG A 1 477 ? -59.459 -29.983 31.479 1.00 84.62 477 ARG A C 1
ATOM 3928 O O . ARG A 1 477 ? -60.373 -29.556 30.781 1.00 84.62 477 ARG A O 1
ATOM 3935 N N . GLU A 1 478 ? -59.420 -29.807 32.797 1.00 85.56 478 GLU A N 1
ATOM 3936 C CA . GLU A 1 478 ? -60.435 -29.056 33.544 1.00 85.56 478 GLU A CA 1
ATOM 3937 C C . GLU A 1 478 ? -60.470 -27.587 33.133 1.00 85.56 478 GLU A C 1
ATOM 3939 O O . GLU A 1 478 ? -61.549 -27.054 32.938 1.00 85.56 478 GLU A O 1
ATOM 3944 N N . ILE A 1 479 ? -59.328 -26.941 32.905 1.00 81.44 479 ILE A N 1
ATOM 3945 C CA . ILE A 1 479 ? -59.253 -25.563 32.412 1.00 81.44 479 ILE A CA 1
ATOM 3946 C C . ILE A 1 479 ? -59.876 -25.470 31.021 1.00 81.44 479 ILE A C 1
ATOM 3948 O O . ILE A 1 479 ? -60.639 -24.544 30.783 1.00 81.44 479 ILE A O 1
ATOM 3952 N N . LYS A 1 480 ? -59.620 -26.422 30.115 1.00 86.19 480 LYS A N 1
ATOM 3953 C CA . LYS A 1 480 ? -60.282 -26.446 28.798 1.00 86.19 480 LYS A CA 1
ATOM 3954 C C . LYS A 1 480 ? -61.794 -26.650 28.912 1.00 86.19 480 LYS A C 1
ATOM 3956 O O . LYS A 1 480 ? -62.545 -25.997 28.193 1.00 86.19 480 LYS A O 1
ATOM 3961 N N . MET A 1 481 ? -62.242 -27.521 29.816 1.00 85.38 481 MET A N 1
ATOM 3962 C CA . MET A 1 481 ? -63.668 -27.724 30.092 1.00 85.38 481 MET A CA 1
ATOM 3963 C C . MET A 1 481 ? -64.304 -26.468 30.698 1.00 85.38 481 MET A C 1
ATOM 3965 O O . MET A 1 481 ? -65.325 -26.012 30.202 1.00 85.38 481 MET A O 1
ATOM 3969 N N . LEU A 1 482 ? -63.665 -25.849 31.692 1.00 81.31 482 LEU A N 1
ATOM 3970 C CA . LEU A 1 482 ? -64.111 -24.607 32.322 1.00 81.31 482 LEU A CA 1
ATOM 3971 C C . LEU A 1 482 ? -64.079 -23.431 31.348 1.00 81.31 482 LEU A C 1
ATOM 3973 O O . LEU A 1 482 ? -64.956 -22.585 31.408 1.00 81.31 482 LEU A O 1
ATOM 3977 N N . GLN A 1 483 ? -63.118 -23.368 30.427 1.00 81.50 483 GLN A N 1
ATOM 3978 C CA . GLN A 1 483 ? -63.104 -22.376 29.350 1.00 81.50 483 GLN A CA 1
ATOM 3979 C C . GLN A 1 483 ? -64.285 -22.584 28.400 1.00 81.50 483 GLN A C 1
ATOM 3981 O O . GLN A 1 483 ? -64.977 -21.619 28.094 1.00 81.50 483 GLN A O 1
ATOM 3986 N N . SER A 1 484 ? -64.584 -23.829 28.015 1.00 86.38 484 SER A N 1
ATOM 3987 C CA . SER A 1 484 ? -65.792 -24.148 27.240 1.00 86.38 484 SER A CA 1
ATOM 3988 C C . SER A 1 484 ? -67.073 -23.785 27.999 1.00 86.38 484 SER A C 1
ATOM 3990 O O . SER A 1 484 ? -68.000 -23.230 27.414 1.00 86.38 484 SER A O 1
ATOM 3992 N N . GLU A 1 485 ? -67.137 -24.062 29.303 1.00 85.56 485 GLU A N 1
ATOM 3993 C CA . GLU A 1 485 ? -68.275 -23.689 30.144 1.00 85.56 485 GLU A CA 1
ATOM 3994 C C . GLU A 1 485 ? -68.388 -22.174 30.311 1.00 85.56 485 GLU A C 1
ATOM 3996 O O . GLU A 1 485 ? -69.496 -21.650 30.276 1.00 85.56 485 GLU A O 1
ATOM 4001 N N . ILE A 1 486 ? -67.275 -21.451 30.453 1.00 80.31 486 ILE A N 1
ATOM 4002 C CA . ILE A 1 486 ? -67.247 -19.987 30.489 1.00 80.31 486 ILE A CA 1
ATOM 4003 C C . ILE A 1 486 ? -67.731 -19.428 29.154 1.00 80.31 486 ILE A C 1
ATOM 4005 O O . ILE A 1 486 ? -68.543 -18.511 29.163 1.00 80.31 486 ILE A O 1
ATOM 4009 N N . ASP A 1 487 ? -67.319 -19.988 28.019 1.00 83.44 487 ASP A N 1
ATOM 4010 C CA . ASP A 1 487 ? -67.800 -19.565 26.702 1.00 83.44 487 ASP A CA 1
ATOM 4011 C C . ASP A 1 487 ? -69.309 -19.803 26.548 1.00 83.44 487 ASP A C 1
ATOM 4013 O O . ASP A 1 487 ? -70.036 -18.938 26.051 1.00 83.44 487 ASP A O 1
ATOM 4017 N N . ASP A 1 488 ? -69.824 -20.932 27.034 1.00 87.00 488 ASP A N 1
ATOM 4018 C CA . ASP A 1 488 ? -71.259 -21.217 27.013 1.00 87.00 488 ASP A CA 1
ATOM 4019 C C . ASP A 1 488 ? -72.043 -20.356 28.012 1.00 87.00 488 ASP A C 1
ATOM 4021 O O . ASP A 1 488 ? -73.122 -19.849 27.685 1.00 87.00 488 ASP A O 1
ATOM 4025 N N . LYS A 1 489 ? -71.490 -20.091 29.200 1.00 84.31 489 LYS A N 1
ATOM 4026 C CA . LYS A 1 489 ? -72.047 -19.135 30.165 1.00 84.31 489 LYS A CA 1
ATOM 4027 C C . LYS A 1 489 ? -72.000 -17.716 29.616 1.00 84.31 489 LYS A C 1
ATOM 4029 O O . LYS A 1 489 ? -72.978 -17.010 29.794 1.00 84.31 489 LYS A O 1
ATOM 4034 N N . ASN A 1 490 ? -70.968 -17.319 28.880 1.00 83.88 490 ASN A N 1
ATOM 4035 C CA . ASN A 1 490 ? -70.872 -16.020 28.213 1.00 83.88 490 ASN A CA 1
ATOM 4036 C C . ASN A 1 490 ? -71.897 -15.886 27.082 1.00 83.88 490 ASN A C 1
ATOM 4038 O O . ASN A 1 490 ? -72.476 -14.814 26.910 1.00 83.88 490 ASN A O 1
ATOM 4042 N N . LYS A 1 491 ? -72.207 -16.967 26.351 1.00 84.00 491 LYS A N 1
ATOM 4043 C CA . LYS A 1 491 ? -73.346 -16.985 25.413 1.00 84.00 491 LYS A CA 1
ATOM 4044 C C . LYS A 1 491 ? -74.678 -16.828 26.146 1.00 84.00 491 LYS A C 1
ATOM 4046 O O . LYS A 1 491 ? -75.551 -16.110 25.662 1.00 84.00 491 LYS A O 1
ATOM 4051 N N . ILE A 1 492 ? -74.852 -17.475 27.302 1.00 84.88 492 ILE A N 1
ATOM 4052 C CA . ILE A 1 492 ? -76.054 -17.317 28.137 1.00 84.88 492 ILE A CA 1
ATOM 4053 C C . ILE A 1 492 ? -76.128 -15.905 28.725 1.00 84.88 492 ILE A C 1
ATOM 4055 O O . ILE A 1 492 ? -77.204 -15.324 28.711 1.00 84.88 492 ILE A O 1
ATOM 4059 N N . ILE A 1 493 ? -75.011 -15.332 29.174 1.00 81.56 493 ILE A N 1
ATOM 4060 C CA . ILE A 1 493 ? -74.919 -13.956 29.671 1.00 81.56 493 ILE A CA 1
ATOM 4061 C C . ILE A 1 493 ? -75.225 -12.980 28.543 1.00 81.56 493 ILE A C 1
ATOM 4063 O O . ILE A 1 493 ? -76.016 -12.078 28.734 1.00 81.56 493 ILE A O 1
ATOM 4067 N N . SER A 1 494 ? -74.718 -13.192 27.330 1.00 83.06 494 SER A N 1
ATOM 4068 C CA . SER A 1 494 ? -75.071 -12.346 26.183 1.00 83.06 494 SER A CA 1
ATOM 4069 C C . SER A 1 494 ? -76.577 -12.393 25.887 1.00 83.06 494 SER A C 1
ATOM 4071 O O . SER A 1 494 ? -77.191 -11.367 25.589 1.00 83.06 494 SER A O 1
ATOM 4073 N N . LYS A 1 495 ? -77.205 -13.572 26.021 1.00 84.00 495 LYS A N 1
ATOM 4074 C CA . LYS A 1 495 ? -78.664 -13.716 25.917 1.00 84.00 495 LYS A CA 1
ATOM 4075 C C . LYS A 1 495 ? -79.383 -13.018 27.074 1.00 84.00 495 LYS A C 1
ATOM 4077 O O . LYS A 1 495 ? -80.288 -12.230 26.815 1.00 84.00 495 LYS A O 1
ATOM 4082 N N . SER A 1 496 ? -78.960 -13.222 28.320 1.00 81.38 496 SER A N 1
ATOM 4083 C CA . SER A 1 496 ? -79.588 -12.590 29.481 1.00 81.38 496 SER A CA 1
ATOM 4084 C C . SER A 1 496 ? -79.358 -11.081 29.515 1.00 81.38 496 SER A C 1
ATOM 4086 O O . SER A 1 496 ? -80.254 -10.360 29.909 1.00 81.38 496 SER A O 1
ATOM 4088 N N . GLU A 1 497 ? -78.234 -10.567 29.028 1.00 80.19 497 GLU A N 1
ATOM 4089 C CA . GLU A 1 497 ? -77.977 -9.140 28.838 1.00 80.19 497 GLU A CA 1
ATOM 4090 C C . GLU A 1 497 ? -78.866 -8.547 27.747 1.00 80.19 497 GLU A C 1
ATOM 4092 O O . GLU A 1 497 ? -79.297 -7.401 27.868 1.00 80.19 497 GLU A O 1
ATOM 4097 N N . SER A 1 498 ? -79.156 -9.294 26.678 1.00 79.19 498 SER A N 1
ATOM 4098 C CA . SER A 1 498 ? -80.132 -8.860 25.672 1.00 79.19 498 SER A CA 1
ATOM 4099 C C . SER A 1 498 ? -81.554 -8.819 26.250 1.00 79.19 498 SER A C 1
ATOM 4101 O O . SER A 1 498 ? -82.285 -7.852 26.027 1.00 79.19 498 SER A O 1
ATOM 4103 N N . GLU A 1 499 ? -81.910 -9.796 27.089 1.00 81.25 499 GLU A N 1
ATOM 4104 C CA . GLU A 1 499 ? -83.184 -9.825 27.812 1.00 81.25 499 GLU A CA 1
ATOM 4105 C C . GLU A 1 499 ? -83.251 -8.753 28.908 1.00 81.25 499 GLU A C 1
ATOM 4107 O O . GLU A 1 499 ? -84.295 -8.136 29.094 1.00 81.25 499 GLU A O 1
ATOM 4112 N N . ILE A 1 500 ? -82.150 -8.476 29.612 1.00 76.12 500 ILE A N 1
ATOM 4113 C CA . ILE A 1 500 ? -82.041 -7.395 30.596 1.00 76.12 500 ILE A CA 1
ATOM 4114 C C . ILE A 1 500 ? -82.183 -6.062 29.879 1.00 76.12 500 ILE A C 1
ATOM 4116 O O . ILE A 1 500 ? -82.944 -5.235 30.352 1.00 76.12 500 ILE A O 1
ATOM 4120 N N . ARG A 1 501 ? -81.561 -5.854 28.712 1.00 77.38 501 ARG A N 1
ATOM 4121 C CA . ARG A 1 501 ? -81.777 -4.637 27.911 1.00 77.38 501 ARG A CA 1
ATOM 4122 C C . ARG A 1 501 ? -83.249 -4.461 27.525 1.00 77.38 501 ARG A C 1
ATOM 4124 O O . ARG A 1 501 ? -83.781 -3.364 27.666 1.00 77.38 501 ARG A O 1
ATOM 4131 N N . GLN A 1 502 ? -83.940 -5.534 27.131 1.00 80.50 502 GLN A N 1
ATOM 4132 C CA . GLN A 1 502 ? -85.391 -5.485 26.903 1.00 80.50 502 GLN A CA 1
ATOM 4133 C C . GLN A 1 502 ? -86.190 -5.206 28.187 1.00 80.50 502 GLN A C 1
ATOM 4135 O O . GLN A 1 502 ? -87.123 -4.407 28.167 1.00 80.50 502 GLN A O 1
ATOM 4140 N N . ARG A 1 503 ? -85.831 -5.818 29.322 1.00 76.12 503 ARG A N 1
ATOM 4141 C CA . ARG A 1 503 ? -86.491 -5.574 30.614 1.00 76.12 503 ARG A CA 1
ATOM 4142 C C . ARG A 1 503 ? -86.213 -4.178 31.157 1.00 76.12 503 ARG A C 1
ATOM 4144 O O . ARG A 1 503 ? -87.109 -3.614 31.762 1.00 76.12 503 ARG A O 1
ATOM 4151 N N . VAL A 1 504 ? -85.035 -3.610 30.921 1.00 79.19 504 VAL A N 1
ATOM 4152 C CA . VAL A 1 504 ? -84.677 -2.235 31.292 1.00 79.19 504 VAL A CA 1
ATOM 4153 C C . VAL A 1 504 ? -85.547 -1.250 30.521 1.00 79.19 504 VAL A C 1
ATOM 4155 O O . VAL A 1 504 ? -86.146 -0.391 31.152 1.00 79.19 504 VAL A O 1
ATOM 4158 N N . LEU A 1 505 ? -85.759 -1.453 29.215 1.00 77.31 505 LEU A N 1
ATOM 4159 C CA . LEU A 1 505 ? -86.719 -0.649 28.441 1.00 77.31 505 LEU A CA 1
ATOM 4160 C C . LEU A 1 505 ? -88.153 -0.741 29.003 1.00 77.31 505 LEU A C 1
ATOM 4162 O O . LEU A 1 505 ? -88.886 0.247 29.034 1.00 77.31 505 LEU A O 1
ATOM 4166 N N . ILE A 1 506 ? -88.563 -1.914 29.497 1.00 80.50 506 ILE A N 1
ATOM 4167 C CA . ILE A 1 506 ? -89.873 -2.096 30.149 1.00 80.50 506 ILE A CA 1
ATOM 4168 C C . ILE A 1 506 ? -89.905 -1.453 31.548 1.00 80.50 506 ILE A C 1
ATOM 4170 O O . ILE A 1 506 ? -90.933 -0.903 31.946 1.00 80.50 506 ILE A O 1
ATOM 4174 N N . ILE A 1 507 ? -88.809 -1.521 32.308 1.00 74.44 507 ILE A N 1
ATOM 4175 C CA . ILE A 1 507 ? -88.681 -0.905 33.633 1.00 74.44 507 ILE A CA 1
ATOM 4176 C C . ILE A 1 507 ? -88.710 0.611 33.502 1.00 74.44 507 ILE A C 1
ATOM 4178 O O . ILE A 1 507 ? -89.459 1.229 34.239 1.00 74.44 507 ILE A O 1
ATOM 4182 N N . GLU A 1 508 ? -88.013 1.212 32.540 1.00 75.06 508 GLU A N 1
ATOM 4183 C CA . GLU A 1 508 ? -88.095 2.653 32.268 1.00 75.06 508 GLU A CA 1
ATOM 4184 C C . GLU A 1 508 ? -89.537 3.083 31.962 1.00 75.06 508 GLU A C 1
ATOM 4186 O O . GLU A 1 508 ? -90.018 4.088 32.489 1.00 75.06 508 GLU A O 1
ATOM 4191 N N . HIS A 1 509 ? -90.282 2.265 31.210 1.00 75.19 509 HIS A N 1
ATOM 4192 C CA . HIS A 1 509 ? -91.698 2.518 30.953 1.00 75.19 509 HIS A CA 1
ATOM 4193 C C . HIS A 1 509 ? -92.575 2.421 32.221 1.00 75.19 509 HIS A C 1
ATOM 4195 O O . HIS A 1 509 ? -93.494 3.221 32.398 1.00 75.19 509 HIS A O 1
ATOM 4201 N N . LYS A 1 510 ? -92.291 1.478 33.134 1.00 76.19 510 LYS A N 1
ATOM 4202 C CA . LYS A 1 510 ? -93.012 1.330 34.415 1.00 76.19 510 LYS A CA 1
ATOM 4203 C C . LYS A 1 510 ? -92.573 2.334 35.488 1.00 76.19 510 LYS A C 1
ATOM 4205 O O . LYS A 1 510 ? -93.408 2.755 36.282 1.00 76.19 510 LYS A O 1
ATOM 4210 N N . GLN A 1 511 ? -91.313 2.759 35.502 1.00 72.50 511 GLN A N 1
ATOM 4211 C CA . GLN A 1 511 ? -90.786 3.758 36.432 1.00 72.50 511 GLN A CA 1
ATOM 4212 C C . GLN A 1 511 ? -91.455 5.116 36.183 1.00 72.50 511 GLN A C 1
ATOM 4214 O O . GLN A 1 511 ? -91.912 5.751 37.129 1.00 72.50 511 GLN A O 1
ATOM 4219 N N . GLY A 1 512 ? -91.690 5.474 34.913 1.00 72.75 512 GLY A N 1
ATOM 4220 C CA . GLY A 1 512 ? -92.511 6.636 34.557 1.00 72.75 512 GLY A CA 1
ATOM 4221 C C . GLY A 1 512 ? -93.960 6.569 35.073 1.00 72.75 512 GLY A C 1
ATOM 4222 O O . GLY A 1 512 ? -94.568 7.605 35.334 1.00 72.75 512 GLY A O 1
ATOM 4223 N N . GLN A 1 513 ? -94.521 5.369 35.280 1.00 73.50 513 GLN A N 1
ATOM 4224 C CA . GLN A 1 513 ? -95.840 5.192 35.908 1.00 73.50 513 GLN A CA 1
ATOM 4225 C C . GLN A 1 513 ? -95.777 5.268 37.443 1.00 73.50 513 GLN A C 1
ATOM 4227 O O . GLN A 1 513 ? -96.699 5.794 38.064 1.00 73.50 513 GLN A O 1
ATOM 4232 N N . ILE A 1 514 ? -94.698 4.785 38.067 1.00 71.25 514 ILE A N 1
ATOM 4233 C CA . ILE A 1 514 ? -94.488 4.861 39.523 1.00 71.25 514 ILE A CA 1
ATOM 4234 C C . ILE A 1 514 ? -94.283 6.311 39.971 1.00 71.25 514 ILE A C 1
ATOM 4236 O O . ILE A 1 514 ? -94.872 6.719 40.970 1.00 71.25 514 ILE A O 1
ATOM 4240 N N . ASP A 1 515 ? -93.560 7.126 39.206 1.00 73.19 515 ASP A N 1
ATOM 4241 C CA . ASP A 1 515 ? -93.368 8.547 39.524 1.00 73.19 515 ASP A CA 1
ATOM 4242 C C . ASP A 1 515 ? -94.692 9.338 39.488 1.00 73.19 515 ASP A C 1
ATOM 4244 O O . ASP A 1 515 ? -94.907 10.262 40.280 1.00 73.19 515 ASP A O 1
ATOM 4248 N N . LEU A 1 516 ? -95.637 8.925 38.634 1.00 71.00 516 LEU A N 1
ATOM 4249 C CA . LEU A 1 516 ? -97.007 9.453 38.615 1.00 71.00 516 LEU A CA 1
ATOM 4250 C C . LEU A 1 516 ? -97.822 9.052 39.859 1.00 71.00 516 LEU A C 1
ATOM 4252 O O . LEU A 1 516 ? -98.705 9.808 40.274 1.00 71.00 516 LEU A O 1
ATOM 4256 N N . TYR A 1 517 ? -97.543 7.894 40.468 1.00 73.12 517 TYR A N 1
ATOM 4257 C CA . TYR A 1 517 ? -98.214 7.434 41.689 1.00 73.12 517 TYR A CA 1
ATOM 4258 C C . TYR A 1 517 ? -97.553 7.948 42.976 1.00 73.12 517 TYR A C 1
ATOM 4260 O O . TYR A 1 517 ? -98.269 8.309 43.907 1.00 73.12 517 TYR A O 1
ATOM 4268 N N . ASN A 1 518 ? -96.227 8.086 43.025 1.00 70.44 518 ASN A N 1
ATOM 4269 C CA . ASN A 1 518 ? -95.516 8.645 44.181 1.00 70.44 518 ASN A CA 1
ATOM 4270 C C . ASN A 1 518 ? -95.871 10.120 44.416 1.00 70.44 518 ASN A C 1
ATOM 4272 O O . ASN A 1 518 ? -96.133 10.504 45.555 1.00 70.44 518 ASN A O 1
ATOM 4276 N N . LYS A 1 519 ? -96.072 10.903 43.344 1.00 72.44 519 LYS A N 1
ATOM 4277 C CA . LYS A 1 519 ? -96.651 12.258 43.442 1.00 72.44 519 LYS A CA 1
ATOM 4278 C C . LYS A 1 519 ? -98.048 12.299 44.078 1.00 72.44 519 LYS A C 1
ATOM 4280 O O . LYS A 1 519 ? -98.444 13.335 44.601 1.00 72.44 519 LYS A O 1
ATOM 4285 N N . LYS A 1 520 ? -98.812 11.199 44.046 1.00 64.62 520 LYS A N 1
ATOM 4286 C CA . LYS A 1 520 ? -100.111 11.092 44.738 1.00 64.62 520 LYS A CA 1
ATOM 4287 C C . LYS A 1 520 ? -99.980 10.652 46.202 1.00 64.62 520 LYS A C 1
ATOM 4289 O O . LYS A 1 520 ? -100.871 10.968 46.983 1.00 64.62 520 LYS A O 1
ATOM 4294 N N . ILE A 1 521 ? -98.910 9.943 46.572 1.00 60.97 521 ILE A N 1
ATOM 4295 C CA . ILE A 1 521 ? -98.684 9.428 47.935 1.00 60.97 521 ILE A CA 1
ATOM 4296 C C . ILE A 1 521 ? -98.036 10.488 48.835 1.00 60.97 521 ILE A C 1
ATOM 4298 O O . ILE A 1 521 ? -98.459 10.641 49.980 1.00 60.97 521 ILE A O 1
ATOM 4302 N N . GLU A 1 522 ? -97.095 11.285 48.323 1.00 62.16 522 GLU A N 1
ATOM 4303 C CA . GLU A 1 522 ? -96.526 12.416 49.078 1.00 62.16 522 GLU A CA 1
ATOM 4304 C C . GLU A 1 522 ? -97.611 13.429 49.488 1.00 62.16 522 GLU A C 1
ATOM 4306 O O . GLU A 1 522 ? -97.628 13.889 50.627 1.00 62.16 522 GLU A O 1
ATOM 4311 N N . ALA A 1 523 ? -98.617 13.649 48.632 1.00 58.59 523 ALA A N 1
ATOM 4312 C CA . ALA A 1 523 ? -99.783 14.483 48.940 1.00 58.59 523 ALA A CA 1
ATOM 4313 C C . ALA A 1 523 ? -100.700 13.928 50.061 1.00 58.59 523 ALA A C 1
ATOM 4315 O O . ALA A 1 523 ? -101.587 14.640 50.540 1.00 58.59 523 ALA A O 1
ATOM 4316 N N . LEU A 1 524 ? -100.531 12.660 50.465 1.00 55.59 524 LEU A N 1
ATOM 4317 C CA . LEU A 1 524 ? -101.312 12.005 51.524 1.00 55.59 524 LEU A CA 1
ATOM 4318 C C . LEU A 1 524 ? -100.536 11.860 52.843 1.00 55.59 524 LEU A C 1
ATOM 4320 O O . LEU A 1 524 ? -101.160 11.903 53.901 1.00 55.59 524 LEU A O 1
ATOM 4324 N N . ILE A 1 525 ? -99.206 11.741 52.808 1.00 57.78 525 ILE A N 1
ATOM 4325 C CA . ILE A 1 525 ? -98.371 11.599 54.017 1.00 57.78 525 ILE A CA 1
ATOM 4326 C C . ILE A 1 525 ? -98.195 12.941 54.746 1.00 57.78 525 ILE A C 1
ATOM 4328 O O . ILE A 1 525 ? -98.173 12.971 55.974 1.00 57.78 525 ILE A O 1
ATOM 4332 N N . GLU A 1 526 ? -98.213 14.066 54.028 1.00 56.69 526 GLU A N 1
ATOM 4333 C CA . GLU A 1 526 ? -98.195 15.408 54.635 1.00 56.69 526 GLU A CA 1
ATOM 4334 C C . GLU A 1 526 ? -99.453 15.700 55.493 1.00 56.69 526 GLU A C 1
ATOM 4336 O O . GLU A 1 526 ? -99.462 16.616 56.311 1.00 56.69 526 GLU A O 1
ATOM 4341 N N . LYS A 1 527 ? -100.519 14.890 55.366 1.00 50.22 527 LYS A N 1
ATOM 4342 C CA . LYS A 1 527 ? -101.795 15.072 56.081 1.00 50.22 527 LYS A CA 1
ATOM 4343 C C . LYS A 1 527 ? -101.925 14.337 57.427 1.00 50.22 527 LYS A C 1
ATOM 4345 O O . LYS A 1 527 ? -102.958 14.516 58.069 1.00 50.22 527 LYS A O 1
ATOM 4350 N N . ALA A 1 528 ? -100.954 13.537 57.888 1.00 48.19 528 ALA A N 1
ATOM 4351 C CA . ALA A 1 528 ? -101.160 12.658 59.058 1.00 48.19 528 ALA A CA 1
ATOM 4352 C C . ALA A 1 528 ? -99.946 12.510 60.016 1.00 48.19 528 ALA A C 1
ATOM 4354 O O . ALA A 1 528 ? -99.469 11.401 60.242 1.00 48.19 528 ALA A O 1
ATOM 4355 N N . GLY A 1 529 ? -99.446 13.610 60.596 1.00 53.31 529 GLY A N 1
ATOM 4356 C CA . GLY A 1 529 ? -98.292 13.623 61.525 1.00 53.31 529 GLY A CA 1
ATOM 4357 C C . GLY A 1 529 ? -98.397 12.704 62.768 1.00 53.31 529 GLY A C 1
ATOM 4358 O O . GLY A 1 529 ? -99.473 12.559 63.344 1.00 53.31 529 GLY A O 1
ATOM 4359 N N . GLY A 1 530 ? -97.270 12.092 63.180 1.00 47.44 530 GLY A N 1
ATOM 4360 C CA . GLY A 1 530 ? -97.157 11.043 64.226 1.00 47.44 530 GLY A CA 1
ATOM 4361 C C . GLY A 1 530 ? -96.534 11.456 65.587 1.00 47.44 530 GLY A C 1
ATOM 4362 O O . GLY A 1 530 ? -96.059 12.579 65.728 1.00 47.44 530 GLY A O 1
ATOM 4363 N N . VAL A 1 531 ? -96.551 10.532 66.580 1.00 46.41 531 VAL A N 1
ATOM 4364 C CA . VAL A 1 531 ? -96.289 10.703 68.049 1.00 46.41 531 VAL A CA 1
ATOM 4365 C C . VAL A 1 531 ? -95.346 9.606 68.646 1.00 46.41 531 VAL A C 1
ATOM 4367 O O . VAL A 1 531 ? -95.266 8.519 68.079 1.00 46.41 531 VAL A O 1
ATOM 4370 N N . GLU A 1 532 ? -94.676 9.890 69.790 1.00 49.84 532 GLU A N 1
ATOM 4371 C CA . GLU A 1 532 ? -93.639 9.123 70.557 1.00 49.84 532 GLU A CA 1
ATOM 4372 C C . GLU A 1 532 ? -94.110 8.202 71.742 1.00 49.84 532 GLU A C 1
ATOM 4374 O O . GLU A 1 532 ? -95.274 8.247 72.137 1.00 49.84 532 GLU A O 1
ATOM 4379 N N . LEU A 1 533 ? -93.180 7.420 72.359 1.00 47.97 533 LEU A N 1
ATOM 4380 C CA . LEU A 1 533 ? -93.310 6.562 73.580 1.00 47.97 533 LEU A CA 1
ATOM 4381 C C . LEU A 1 533 ? -92.239 6.859 74.687 1.00 47.97 533 LEU A C 1
ATOM 4383 O O . LEU A 1 533 ? -91.221 7.479 74.401 1.00 47.97 533 LEU A O 1
ATOM 4387 N N . GLY A 1 534 ? -92.473 6.408 75.944 1.00 52.56 534 GLY A N 1
ATOM 4388 C CA . GLY A 1 534 ? -91.937 6.954 77.224 1.00 52.56 534 GLY A CA 1
ATOM 4389 C C . GLY A 1 534 ? -90.838 6.201 78.049 1.00 52.56 534 GLY A C 1
ATOM 4390 O O . GLY A 1 534 ? -90.203 5.280 77.548 1.00 52.56 534 GLY A O 1
ATOM 4391 N N . PRO A 1 535 ? -90.578 6.593 79.332 1.00 57.38 535 PRO A N 1
ATOM 4392 C CA . PRO A 1 535 ? -89.217 6.663 79.923 1.00 57.38 535 PRO A CA 1
ATOM 4393 C C . PRO A 1 535 ? -88.626 5.435 80.654 1.00 57.38 535 PRO A C 1
ATOM 4395 O O . PRO A 1 535 ? -87.411 5.374 80.800 1.00 57.38 535 PRO A O 1
ATOM 4398 N N . LEU A 1 536 ? -89.405 4.458 81.135 1.00 54.16 536 LEU A N 1
ATOM 4399 C CA . LEU A 1 536 ? -88.839 3.324 81.903 1.00 54.16 536 LEU A CA 1
ATOM 4400 C C . LEU A 1 536 ? -88.072 2.329 81.005 1.00 54.16 536 LEU A C 1
ATOM 4402 O O . LEU A 1 536 ? -87.090 1.725 81.423 1.00 54.16 536 LEU A O 1
ATOM 4406 N N . GLU A 1 537 ? -88.464 2.239 79.731 1.00 60.53 537 GLU A N 1
ATOM 4407 C CA . GLU A 1 537 ? -87.725 1.512 78.690 1.00 60.53 537 GLU A CA 1
ATOM 4408 C C . GLU A 1 537 ? -86.390 2.189 78.329 1.00 60.53 537 GLU A C 1
ATOM 4410 O O . GLU A 1 537 ? -85.546 1.580 77.673 1.00 60.53 537 GLU A O 1
ATOM 4415 N N . VAL A 1 538 ? -86.177 3.449 78.733 1.00 64.25 538 VAL A N 1
ATOM 4416 C CA . VAL A 1 538 ? -84.937 4.189 78.453 1.00 64.25 538 VAL A CA 1
ATOM 4417 C C . VAL A 1 538 ? -83.822 3.775 79.415 1.00 64.25 538 VAL A C 1
ATOM 4419 O O . VAL A 1 538 ? -82.678 3.644 78.988 1.00 64.25 538 VAL A O 1
ATOM 4422 N N . GLU A 1 539 ? -84.126 3.501 80.686 1.00 64.81 539 GLU A N 1
ATOM 4423 C CA . GLU A 1 539 ? -83.107 3.090 81.666 1.00 64.81 539 GLU A CA 1
ATOM 4424 C C . GLU A 1 539 ? -82.627 1.646 81.450 1.00 64.81 539 GLU A C 1
ATOM 4426 O O . GLU A 1 539 ? -81.422 1.392 81.485 1.00 64.81 539 GLU A O 1
ATOM 4431 N N . GLU A 1 540 ? -83.529 0.713 81.124 1.00 62.16 540 GLU A N 1
ATOM 4432 C CA . GLU A 1 540 ? -83.155 -0.662 80.755 1.00 62.16 540 GLU A CA 1
ATOM 4433 C C . GLU A 1 540 ? -82.341 -0.696 79.450 1.00 62.16 540 GLU A C 1
ATOM 4435 O O . GLU A 1 540 ? -81.356 -1.432 79.335 1.00 62.16 540 GLU A O 1
ATOM 4440 N N . LYS A 1 541 ? -82.689 0.159 78.478 1.00 71.38 541 LYS A N 1
ATOM 4441 C CA . LYS A 1 541 ? -81.874 0.345 77.271 1.00 71.38 541 LYS A CA 1
ATOM 4442 C C . LYS A 1 541 ? -80.492 0.901 77.591 1.00 71.38 541 LYS A C 1
ATOM 4444 O O . LYS A 1 541 ? -79.543 0.493 76.937 1.00 71.38 541 LYS A O 1
ATOM 4449 N N . ASN A 1 542 ? -80.350 1.790 78.571 1.00 76.31 542 ASN A N 1
ATOM 4450 C CA . ASN A 1 542 ? -79.055 2.394 78.883 1.00 76.31 542 ASN A CA 1
ATOM 4451 C C . ASN A 1 542 ? -78.071 1.401 79.523 1.00 76.31 542 ASN A C 1
ATOM 4453 O O . ASN A 1 542 ? -76.923 1.353 79.096 1.00 76.31 542 ASN A O 1
ATOM 4457 N N . LEU A 1 543 ? -78.502 0.562 80.473 1.00 77.94 543 LEU A N 1
ATOM 4458 C CA . LEU A 1 543 ? -77.615 -0.449 81.077 1.00 77.94 543 LEU A CA 1
ATOM 4459 C C . LEU A 1 543 ? -77.245 -1.574 80.099 1.00 77.94 543 LEU A C 1
ATOM 4461 O O . LEU A 1 543 ? -76.092 -1.998 80.060 1.00 77.94 543 LEU A O 1
ATOM 4465 N N . ASN A 1 544 ? -78.191 -2.027 79.267 1.00 80.31 544 ASN A N 1
ATOM 4466 C CA . ASN A 1 544 ? -77.878 -2.981 78.197 1.00 80.31 544 ASN A CA 1
ATOM 4467 C C . ASN A 1 544 ? -76.921 -2.370 77.167 1.00 80.31 544 ASN A C 1
ATOM 4469 O O . ASN A 1 544 ? -75.992 -3.037 76.723 1.00 80.31 544 ASN A O 1
ATOM 4473 N N . ARG A 1 545 ? -77.076 -1.078 76.865 1.00 81.56 545 ARG A N 1
ATOM 4474 C CA . ARG A 1 545 ? -76.164 -0.350 75.983 1.00 81.56 545 ARG A CA 1
ATOM 4475 C C . ARG A 1 545 ? -74.749 -0.264 76.551 1.00 81.56 545 ARG A C 1
ATOM 4477 O O . ARG A 1 545 ? -73.810 -0.462 75.798 1.00 81.56 545 ARG A O 1
ATOM 4484 N N . GLU A 1 546 ? -74.572 -0.053 77.855 1.00 83.94 546 GLU A N 1
ATOM 4485 C CA . GLU A 1 546 ? -73.235 -0.055 78.473 1.00 83.94 546 GLU A CA 1
ATOM 4486 C C . GLU A 1 546 ? -72.559 -1.440 78.437 1.00 83.94 546 GLU A C 1
ATOM 4488 O O . GLU A 1 546 ? -71.346 -1.537 78.233 1.00 83.94 546 GLU A O 1
ATOM 4493 N N . ILE A 1 547 ? -73.327 -2.524 78.598 1.00 80.81 547 ILE A N 1
ATOM 4494 C CA . ILE A 1 547 ? -72.811 -3.896 78.462 1.00 80.81 547 ILE A CA 1
ATOM 4495 C C . ILE A 1 547 ? -72.436 -4.185 77.002 1.00 80.81 547 ILE A C 1
ATOM 4497 O O . ILE A 1 547 ? -71.342 -4.693 76.741 1.00 80.81 547 ILE A O 1
ATOM 4501 N N . ASP A 1 548 ? -73.293 -3.812 76.052 1.00 86.25 548 ASP A N 1
ATOM 4502 C CA . ASP A 1 548 ? -73.028 -3.953 74.619 1.00 86.25 548 ASP A CA 1
ATOM 4503 C C . ASP A 1 548 ? -71.819 -3.105 74.179 1.00 86.25 548 ASP A C 1
ATOM 4505 O O . ASP A 1 548 ? -70.984 -3.564 73.395 1.00 86.25 548 ASP A O 1
ATOM 4509 N N . ASP A 1 549 ? -71.640 -1.908 74.742 1.00 86.88 549 ASP A N 1
ATOM 4510 C CA . ASP A 1 549 ? -70.479 -1.044 74.502 1.00 86.88 549 ASP A CA 1
ATOM 4511 C C . ASP A 1 549 ? -69.170 -1.691 75.007 1.00 86.88 549 ASP A C 1
ATOM 4513 O O . ASP A 1 549 ? -68.116 -1.569 74.377 1.00 86.88 549 ASP A O 1
ATOM 4517 N N . MET A 1 550 ? -69.208 -2.444 76.112 1.00 85.62 550 MET A N 1
ATOM 4518 C CA . MET A 1 550 ? -68.041 -3.192 76.600 1.00 85.62 550 MET A CA 1
ATOM 4519 C C . MET A 1 550 ? -67.749 -4.447 75.768 1.00 85.62 550 MET A C 1
ATOM 4521 O O . MET A 1 550 ? -66.584 -4.737 75.479 1.00 85.62 550 MET A O 1
ATOM 4525 N N . VAL A 1 551 ? -68.779 -5.180 75.339 1.00 88.69 551 VAL A N 1
ATOM 4526 C CA . VAL A 1 551 ? -68.625 -6.356 74.464 1.00 88.69 551 VAL A CA 1
ATOM 4527 C C . VAL A 1 551 ? -68.083 -5.945 73.096 1.00 88.69 551 VAL A C 1
ATOM 4529 O O . VAL A 1 551 ? -67.146 -6.567 72.592 1.00 88.69 551 VAL A O 1
ATOM 4532 N N . THR A 1 552 ? -68.589 -4.852 72.523 1.00 86.88 552 THR A N 1
ATOM 4533 C CA . THR A 1 552 ? -68.054 -4.287 71.277 1.00 86.88 552 THR A CA 1
ATOM 4534 C C . THR A 1 552 ? -66.603 -3.843 71.445 1.00 86.88 552 THR A C 1
ATOM 4536 O O . THR A 1 552 ? -65.785 -4.131 70.572 1.00 86.88 552 THR A O 1
ATOM 4539 N N . LYS A 1 553 ? -66.222 -3.261 72.592 1.00 89.38 553 LYS A N 1
ATOM 4540 C CA . LYS A 1 553 ? -64.819 -2.923 72.891 1.00 89.38 553 LYS A CA 1
ATOM 4541 C C . LYS A 1 553 ? -63.897 -4.145 72.895 1.00 89.38 553 LYS A C 1
ATOM 4543 O O . LYS A 1 553 ? -62.783 -4.074 72.372 1.00 89.38 553 LYS A O 1
ATOM 4548 N N . ILE A 1 554 ? -64.344 -5.256 73.480 1.00 86.38 554 ILE A N 1
ATOM 4549 C CA . ILE A 1 554 ? -63.585 -6.513 73.510 1.00 86.38 554 ILE A CA 1
ATOM 4550 C C . ILE A 1 554 ? -63.463 -7.085 72.093 1.00 86.38 554 ILE A C 1
ATOM 4552 O O . ILE A 1 554 ? -62.350 -7.384 71.662 1.00 86.38 554 ILE A O 1
ATOM 4556 N N . MET A 1 555 ? -64.559 -7.133 71.329 1.00 89.31 555 MET A N 1
ATOM 4557 C CA . MET A 1 555 ? -64.537 -7.582 69.931 1.00 89.31 555 MET A CA 1
ATOM 4558 C C . MET A 1 555 ? -63.620 -6.714 69.057 1.00 89.31 555 MET A C 1
ATOM 4560 O O . MET A 1 555 ? -62.876 -7.237 68.230 1.00 89.31 555 MET A O 1
ATOM 4564 N N . GLU A 1 556 ? -63.609 -5.392 69.251 1.00 90.31 556 GLU A N 1
ATOM 4565 C CA . GLU A 1 556 ? -62.699 -4.483 68.546 1.00 90.31 556 GLU A CA 1
ATOM 4566 C C . GLU A 1 556 ? -61.226 -4.776 68.857 1.00 90.31 556 GLU A C 1
ATOM 4568 O O . GLU A 1 556 ? -60.383 -4.715 67.956 1.00 90.31 556 GLU A O 1
ATOM 4573 N N . LEU A 1 557 ? -60.899 -5.079 70.117 1.00 89.81 557 LEU A N 1
ATOM 4574 C CA . LEU A 1 557 ? -59.540 -5.420 70.540 1.00 89.81 557 LEU A CA 1
ATOM 4575 C C . LEU A 1 557 ? -59.106 -6.790 70.009 1.00 89.81 557 LEU A C 1
ATOM 4577 O O . LEU A 1 557 ? -57.997 -6.903 69.489 1.00 89.81 557 LEU A O 1
ATOM 4581 N N . GLU A 1 558 ? -59.979 -7.796 70.040 1.00 87.75 558 GLU A N 1
ATOM 4582 C CA . GLU A 1 558 ? -59.731 -9.102 69.418 1.00 87.75 558 GLU A CA 1
ATOM 4583 C C . GLU A 1 558 ? -59.532 -8.972 67.902 1.00 87.75 558 GLU A C 1
ATOM 4585 O O . GLU A 1 558 ? -58.614 -9.558 67.326 1.00 87.75 558 GLU A O 1
ATOM 4590 N N . GLN A 1 559 ? -60.329 -8.129 67.243 1.00 90.56 559 GLN A N 1
ATOM 4591 C CA . GLN A 1 559 ? -60.203 -7.865 65.813 1.00 90.56 559 GLN A CA 1
ATOM 4592 C C . GLN A 1 559 ? -58.938 -7.061 65.475 1.00 90.56 559 GLN A C 1
ATOM 4594 O O . GLN A 1 559 ? -58.386 -7.211 64.383 1.00 90.56 559 GLN A O 1
ATOM 4599 N N . LYS A 1 560 ? -58.464 -6.184 66.369 1.00 90.38 560 LYS A N 1
ATOM 4600 C CA . LYS A 1 560 ? -57.153 -5.524 66.230 1.00 90.38 560 LYS A CA 1
ATOM 4601 C C . LYS A 1 560 ? -56.016 -6.527 66.397 1.00 90.38 560 LYS A C 1
ATOM 4603 O O . LYS A 1 560 ? -55.153 -6.587 65.529 1.00 90.38 560 LYS A O 1
ATOM 4608 N N . TRP A 1 561 ? -56.074 -7.378 67.418 1.00 92.00 561 TRP A N 1
ATOM 4609 C CA . TRP A 1 561 ? -55.076 -8.421 67.646 1.00 92.00 561 TRP A CA 1
ATOM 4610 C C . TRP A 1 561 ? -54.986 -9.413 66.474 1.00 92.00 561 TRP A C 1
ATOM 4612 O O . TRP A 1 561 ? -53.894 -9.685 65.982 1.00 92.00 561 TRP A O 1
ATOM 4622 N N . LEU A 1 562 ? -56.120 -9.878 65.935 1.00 92.38 562 LEU A N 1
ATOM 4623 C CA . LEU A 1 562 ? -56.148 -10.743 64.746 1.00 92.38 562 LEU A CA 1
ATOM 4624 C C . LEU A 1 562 ? -55.609 -10.045 63.490 1.00 92.38 562 LEU A C 1
ATOM 4626 O O . LEU A 1 562 ? -55.002 -10.694 62.635 1.00 92.38 562 LEU A O 1
ATOM 4630 N N . ARG A 1 563 ? -55.823 -8.730 63.348 1.00 92.25 563 ARG A N 1
ATOM 4631 C CA . ARG A 1 563 ? -55.238 -7.945 62.250 1.00 92.25 563 ARG A CA 1
ATOM 4632 C C . ARG A 1 563 ? -53.723 -7.866 62.378 1.00 92.25 563 ARG A C 1
ATOM 4634 O O . ARG A 1 563 ? -53.039 -8.202 61.418 1.00 92.25 563 ARG A O 1
ATOM 4641 N N . GLU A 1 564 ? -53.215 -7.518 63.555 1.00 90.69 564 GLU A N 1
ATOM 4642 C CA . GLU A 1 564 ? -51.775 -7.451 63.828 1.00 90.69 564 GLU A CA 1
ATOM 4643 C C . GLU A 1 564 ? -51.103 -8.826 63.682 1.00 90.69 564 GLU A C 1
ATOM 4645 O O . GLU A 1 564 ? -50.034 -8.939 63.085 1.00 90.69 564 GLU A O 1
ATOM 4650 N N . GLN A 1 565 ? -51.754 -9.903 64.131 1.00 92.06 565 GLN A N 1
ATOM 4651 C CA . GLN A 1 565 ? -51.267 -11.269 63.938 1.00 92.06 565 GLN A CA 1
ATOM 4652 C C . GLN A 1 565 ? -51.238 -11.661 62.453 1.00 92.06 565 GLN A C 1
ATOM 4654 O O . GLN A 1 565 ? -50.261 -12.250 61.989 1.00 92.06 565 GLN A O 1
ATOM 4659 N N . ASN A 1 566 ? -52.273 -11.316 61.682 1.00 92.69 566 ASN A N 1
ATOM 4660 C CA . ASN A 1 566 ? -52.298 -11.562 60.239 1.00 92.69 566 ASN A CA 1
ATOM 4661 C C . ASN A 1 566 ? -51.241 -10.743 59.491 1.00 92.69 566 ASN A C 1
ATOM 4663 O O . ASN A 1 566 ? -50.629 -11.251 58.550 1.00 92.69 566 ASN A O 1
ATOM 4667 N N . GLU A 1 567 ? -51.006 -9.495 59.892 1.00 93.06 567 GLU A N 1
ATOM 4668 C CA . GLU A 1 567 ? -49.921 -8.675 59.353 1.00 93.06 567 GLU A CA 1
ATOM 4669 C C . GLU A 1 567 ? -48.555 -9.271 59.685 1.00 93.06 567 GLU A C 1
ATOM 4671 O O . GLU A 1 567 ? -47.720 -9.400 58.792 1.00 93.06 567 GLU A O 1
ATOM 4676 N N . LEU A 1 568 ? -48.346 -9.741 60.916 1.00 92.94 568 LEU A N 1
ATOM 4677 C CA . LEU A 1 568 ? -47.114 -10.422 61.301 1.00 92.94 568 LEU A CA 1
ATOM 4678 C C . LEU A 1 568 ? -46.887 -11.690 60.467 1.00 92.94 568 LEU A C 1
ATOM 4680 O O . LEU A 1 568 ? -45.788 -11.904 59.960 1.00 92.94 568 LEU A O 1
ATOM 4684 N N . VAL A 1 569 ? -47.920 -12.514 60.263 1.00 95.94 569 VAL A N 1
ATOM 4685 C CA . VAL A 1 569 ? -47.830 -13.721 59.422 1.00 95.94 569 VAL A CA 1
ATOM 4686 C C . VAL A 1 569 ? -47.531 -13.362 57.963 1.00 95.94 569 VAL A C 1
ATOM 4688 O O . VAL A 1 569 ? -46.694 -14.019 57.339 1.00 95.94 569 VAL A O 1
ATOM 4691 N N . LYS A 1 570 ? -48.150 -12.305 57.419 1.00 94.44 570 LYS A N 1
ATOM 4692 C CA . LYS A 1 570 ? -47.833 -11.791 56.075 1.00 94.44 570 LYS A CA 1
ATOM 4693 C C . LYS A 1 570 ? -46.377 -11.341 55.982 1.00 94.44 570 LYS A C 1
ATOM 4695 O O . LYS A 1 570 ? -45.671 -11.807 55.096 1.00 94.44 570 LYS A O 1
ATOM 4700 N N . LEU A 1 571 ? -45.898 -10.540 56.933 1.00 92.69 571 LEU A N 1
ATOM 4701 C CA . LEU A 1 571 ? -44.510 -10.073 56.972 1.00 92.69 571 LEU A CA 1
ATOM 4702 C C . LEU A 1 571 ? -43.509 -11.228 57.112 1.00 92.69 571 LEU A C 1
ATOM 4704 O O . LEU A 1 571 ? -42.455 -11.210 56.479 1.00 92.69 571 LEU A O 1
ATOM 4708 N N . VAL A 1 572 ? -43.829 -12.263 57.894 1.00 93.19 572 VAL A N 1
ATOM 4709 C CA . VAL A 1 572 ? -42.992 -13.469 58.011 1.00 93.19 572 VAL A CA 1
ATOM 4710 C C . VAL A 1 572 ? -42.949 -14.242 56.692 1.00 93.19 572 VAL A C 1
ATOM 4712 O O . VAL A 1 572 ? -41.868 -14.668 56.276 1.00 93.19 572 VAL A O 1
ATOM 4715 N N . LYS A 1 573 ? -44.091 -14.385 56.010 1.00 93.56 573 LYS A N 1
ATOM 4716 C CA . LYS A 1 573 ? -44.173 -15.034 54.696 1.00 93.56 573 LYS A CA 1
ATOM 4717 C C . LYS A 1 573 ? -43.412 -14.238 53.634 1.00 93.56 573 LYS A C 1
ATOM 4719 O O . LYS A 1 573 ? -42.649 -14.822 52.869 1.00 93.56 573 LYS A O 1
ATOM 4724 N N . ASP A 1 574 ? -43.537 -12.915 53.637 1.00 93.25 574 ASP A N 1
ATOM 4725 C CA . ASP A 1 574 ? -42.802 -12.027 52.737 1.00 93.25 574 ASP A CA 1
ATOM 4726 C C . ASP A 1 574 ? -41.297 -12.074 53.007 1.00 93.25 574 ASP A C 1
ATOM 4728 O O . ASP A 1 574 ? -40.508 -12.165 52.067 1.00 93.25 574 ASP A O 1
ATOM 4732 N N . ARG A 1 575 ? -40.879 -12.120 54.279 1.00 94.56 575 ARG A N 1
ATOM 4733 C CA . ARG A 1 575 ? -39.474 -12.325 54.660 1.00 94.56 575 ARG A CA 1
ATOM 4734 C C . ARG A 1 575 ? -38.933 -13.648 54.117 1.00 94.56 575 ARG A C 1
ATOM 4736 O O . ARG A 1 575 ? -37.849 -13.659 53.540 1.00 94.56 575 ARG A O 1
ATOM 4743 N N . GLN A 1 576 ? -39.678 -14.746 54.262 1.00 93.25 576 GLN A N 1
ATOM 4744 C CA . GLN A 1 576 ? -39.291 -16.050 53.710 1.00 93.25 576 GLN A CA 1
ATOM 4745 C C . GLN A 1 576 ? -39.221 -16.031 52.179 1.00 93.25 576 GLN A C 1
ATOM 4747 O O . GLN A 1 576 ? -38.249 -16.526 51.610 1.00 93.25 576 GLN A O 1
ATOM 4752 N N . ASN A 1 577 ? -40.193 -15.410 51.507 1.00 94.81 577 ASN A N 1
ATOM 4753 C CA . ASN A 1 577 ? -40.179 -15.255 50.053 1.00 94.81 577 ASN A CA 1
ATOM 4754 C C . ASN A 1 577 ? -38.950 -14.458 49.593 1.00 94.81 577 ASN A C 1
ATOM 4756 O O . ASN A 1 577 ? -38.253 -14.878 48.671 1.00 94.81 577 ASN A O 1
ATOM 4760 N N . LYS A 1 578 ? -38.627 -13.354 50.278 1.00 91.00 578 LYS A N 1
ATOM 4761 C CA . LYS A 1 578 ? -37.433 -12.544 49.997 1.00 91.00 578 LYS A CA 1
ATOM 4762 C C . LYS A 1 578 ? -36.137 -13.309 50.246 1.00 91.00 578 LYS A C 1
ATOM 4764 O O . LYS A 1 578 ? -35.185 -13.152 49.487 1.00 91.00 578 LYS A O 1
ATOM 4769 N N . GLU A 1 579 ? -36.086 -14.169 51.259 1.00 94.25 579 GLU A N 1
ATOM 4770 C CA . GLU A 1 579 ? -34.924 -15.020 51.528 1.00 94.25 579 GLU A CA 1
ATOM 4771 C C . GLU A 1 579 ? -34.705 -16.063 50.416 1.00 94.25 579 GLU A C 1
ATOM 4773 O O . GLU A 1 579 ? -33.569 -16.294 49.987 1.00 94.25 579 GLU A O 1
ATOM 4778 N N . VAL A 1 580 ? -35.789 -16.640 49.886 1.00 95.31 580 VAL A N 1
ATOM 4779 C CA . VAL A 1 580 ? -35.748 -17.545 48.726 1.00 95.31 580 VAL A CA 1
ATOM 4780 C C . VAL A 1 580 ? -35.335 -16.796 47.456 1.00 95.31 580 VAL A C 1
ATOM 4782 O O . VAL A 1 580 ? -34.444 -17.262 46.742 1.00 95.31 580 VAL A O 1
ATOM 4785 N N . GLU A 1 581 ? -35.903 -15.616 47.189 1.00 93.56 581 GLU A N 1
ATOM 4786 C CA . GLU A 1 581 ? -35.492 -14.757 46.069 1.00 93.56 581 GLU A CA 1
ATOM 4787 C C . GLU A 1 581 ? -34.002 -14.406 46.146 1.00 93.56 581 GLU A C 1
ATOM 4789 O O . GLU A 1 581 ? -33.291 -14.493 45.145 1.00 93.56 581 GLU A O 1
ATOM 4794 N N . LEU A 1 582 ? -33.496 -14.080 47.337 1.00 93.88 582 LEU A N 1
ATOM 4795 C CA . LEU A 1 582 ? -32.092 -13.738 47.550 1.00 93.88 582 LEU A CA 1
ATOM 4796 C C . LEU A 1 582 ? -31.167 -14.945 47.336 1.00 93.88 582 LEU A C 1
ATOM 4798 O O . LEU A 1 582 ? -30.094 -14.801 46.744 1.00 93.88 582 LEU A O 1
ATOM 4802 N N . LYS A 1 583 ? -31.580 -16.152 47.745 1.00 93.31 583 LYS A N 1
ATOM 4803 C CA . LYS A 1 583 ? -30.881 -17.401 47.392 1.00 93.31 583 LYS A CA 1
ATOM 4804 C C . LYS A 1 583 ? -30.865 -17.634 45.881 1.00 93.31 583 LYS A C 1
ATOM 4806 O O . LYS A 1 583 ? -29.808 -17.939 45.331 1.00 93.31 583 LYS A O 1
ATOM 4811 N N . ASN A 1 584 ? -31.993 -17.437 45.202 1.00 94.19 584 ASN A N 1
ATOM 4812 C CA . ASN A 1 584 ? -32.080 -17.585 43.749 1.00 94.19 584 ASN A CA 1
ATOM 4813 C C . ASN A 1 584 ? -31.192 -16.568 43.022 1.00 94.19 584 ASN A C 1
ATOM 4815 O O . ASN A 1 584 ? -30.475 -16.936 42.094 1.00 94.19 584 ASN A O 1
ATOM 4819 N N . GLN A 1 585 ? -31.156 -15.312 43.476 1.00 91.69 585 GLN A N 1
ATOM 4820 C CA . GLN A 1 585 ? -30.255 -14.302 42.924 1.00 91.69 585 GLN A CA 1
ATOM 4821 C C . GLN A 1 585 ? -28.780 -14.637 43.163 1.00 91.69 585 GLN A C 1
ATOM 4823 O O . GLN A 1 585 ? -27.980 -14.497 42.240 1.00 91.69 585 GLN A O 1
ATOM 4828 N N . LYS A 1 586 ? -28.409 -15.145 44.347 1.00 93.38 586 LYS A N 1
ATOM 4829 C CA . LYS A 1 586 ? -27.043 -15.633 44.610 1.00 93.38 586 LYS A CA 1
ATOM 4830 C C . LYS A 1 586 ? -26.659 -16.784 43.679 1.00 93.38 586 LYS A C 1
ATOM 4832 O O . LYS A 1 586 ? -25.571 -16.763 43.109 1.00 93.38 586 LYS A O 1
ATOM 4837 N N . ASN A 1 587 ? -27.555 -17.746 43.468 1.00 93.81 587 ASN A N 1
ATOM 4838 C CA . ASN A 1 587 ? -27.322 -18.851 42.537 1.00 93.81 587 ASN A CA 1
ATOM 4839 C C . ASN A 1 587 ? -27.176 -18.350 41.094 1.00 93.81 587 ASN A C 1
ATOM 4841 O O . ASN A 1 587 ? -26.228 -18.723 40.406 1.00 93.81 587 ASN A O 1
ATOM 4845 N N . ASN A 1 588 ? -28.053 -17.444 40.653 1.00 93.75 588 ASN A N 1
ATOM 4846 C CA . ASN A 1 588 ? -27.960 -16.819 39.334 1.00 93.75 588 ASN A CA 1
ATOM 4847 C C . ASN A 1 588 ? -26.651 -16.042 39.165 1.00 93.75 588 ASN A C 1
ATOM 4849 O O . ASN A 1 588 ? -26.022 -16.132 38.114 1.00 93.75 588 ASN A O 1
ATOM 4853 N N . PHE A 1 589 ? -26.198 -15.333 40.199 1.00 94.31 589 PHE A N 1
ATOM 4854 C CA . PHE A 1 589 ? -24.916 -14.636 40.189 1.00 94.31 589 PHE A CA 1
ATOM 4855 C C . PHE A 1 589 ? -23.740 -15.607 40.022 1.00 94.31 589 PHE A C 1
ATOM 4857 O O . PHE A 1 589 ? -22.864 -15.357 39.200 1.00 94.31 589 PHE A O 1
ATOM 4864 N N . ILE A 1 590 ? -23.739 -16.745 40.724 1.00 95.12 590 ILE A N 1
ATOM 4865 C CA . ILE A 1 590 ? -22.712 -17.794 40.571 1.00 95.12 590 ILE A CA 1
ATOM 4866 C C . ILE A 1 590 ? -22.741 -18.402 39.156 1.00 95.12 590 ILE A C 1
ATOM 4868 O O . ILE A 1 590 ? -21.702 -18.622 38.531 1.00 95.12 590 ILE A O 1
ATOM 4872 N N . VAL A 1 591 ? -23.927 -18.645 38.594 1.00 96.00 591 VAL A N 1
ATOM 4873 C CA . VAL A 1 591 ? -24.058 -19.138 37.212 1.00 96.00 591 VAL A CA 1
ATOM 4874 C C . VAL A 1 591 ? -23.561 -18.097 36.202 1.00 96.00 591 VAL A C 1
ATOM 4876 O O . VAL A 1 591 ? -22.896 -18.442 35.227 1.00 96.00 591 VAL A O 1
ATOM 4879 N N . LEU A 1 592 ? -23.844 -16.814 36.420 1.00 94.56 592 LEU A N 1
ATOM 4880 C CA . LEU A 1 592 ? -23.377 -15.741 35.543 1.00 94.56 592 LEU A CA 1
ATOM 4881 C C . LEU A 1 592 ? -21.865 -15.533 35.642 1.00 94.56 592 LEU A C 1
ATOM 4883 O O . LEU A 1 592 ? -21.223 -15.359 34.610 1.00 94.56 592 LEU A O 1
ATOM 4887 N N . THR A 1 593 ? -21.272 -15.610 36.834 1.00 93.06 593 THR A N 1
ATOM 4888 C CA . THR A 1 593 ? -19.813 -15.510 36.996 1.00 93.06 593 THR A CA 1
ATOM 4889 C C . THR A 1 593 ? -19.092 -16.704 36.379 1.00 93.06 593 THR A C 1
ATOM 4891 O O . THR A 1 593 ? -18.105 -16.516 35.675 1.00 93.06 593 THR A O 1
ATOM 4894 N N . THR A 1 594 ? -19.611 -17.924 36.528 1.00 92.94 594 THR A N 1
ATOM 4895 C CA . THR A 1 594 ? -19.041 -19.104 35.850 1.00 92.94 594 THR A CA 1
ATOM 4896 C C . THR A 1 594 ? -19.183 -19.032 34.325 1.00 92.94 594 THR A C 1
ATOM 4898 O O . THR A 1 594 ? -18.236 -19.365 33.607 1.00 92.94 594 THR A O 1
ATOM 4901 N N . LYS A 1 595 ? -20.315 -18.536 33.801 1.00 95.81 595 LYS A N 1
ATOM 4902 C CA . LYS A 1 595 ? -20.476 -18.250 32.363 1.00 95.81 595 LYS A CA 1
ATOM 4903 C C . LYS A 1 595 ? -19.503 -17.174 31.884 1.00 95.81 595 LYS A C 1
ATOM 4905 O O . LYS A 1 595 ? -18.886 -17.362 30.839 1.00 95.81 595 LYS A O 1
ATOM 4910 N N . LYS A 1 596 ? -19.330 -16.095 32.651 1.00 95.88 596 LYS A N 1
ATOM 4911 C CA . LYS A 1 596 ? -18.368 -15.026 32.363 1.00 95.88 596 LYS A CA 1
ATOM 4912 C C . LYS A 1 596 ? -16.947 -15.585 32.259 1.00 95.88 596 LYS A C 1
ATOM 4914 O O . LYS A 1 596 ? -16.327 -15.399 31.224 1.00 95.88 596 LYS A O 1
ATOM 4919 N N . MET A 1 597 ? -16.498 -16.369 33.242 1.00 94.31 597 MET A N 1
ATOM 4920 C CA . MET A 1 597 ? -15.172 -17.009 33.225 1.00 94.31 597 MET A CA 1
ATOM 4921 C C . MET A 1 597 ? -14.975 -17.921 32.003 1.00 94.31 597 MET A C 1
ATOM 4923 O O . MET A 1 597 ? -13.898 -17.955 31.413 1.00 94.31 597 MET A O 1
ATOM 4927 N N . ARG A 1 598 ? -16.014 -18.662 31.585 1.00 96.44 598 ARG A N 1
ATOM 4928 C CA . ARG A 1 598 ? -15.952 -19.494 30.371 1.00 96.44 598 ARG A CA 1
ATOM 4929 C C . ARG A 1 598 ? -15.825 -18.640 29.105 1.00 96.44 598 ARG A C 1
ATOM 4931 O O . ARG A 1 598 ? -15.042 -18.986 28.229 1.00 96.44 598 ARG A O 1
ATOM 4938 N N . ILE A 1 599 ? -16.581 -17.546 29.008 1.00 95.81 599 ILE A N 1
ATOM 4939 C CA . ILE A 1 599 ? -16.506 -16.618 27.871 1.00 95.81 599 ILE A CA 1
ATOM 4940 C C . ILE A 1 599 ? -15.142 -15.922 27.839 1.00 95.81 599 ILE A C 1
ATOM 4942 O O . ILE A 1 599 ? -14.535 -15.866 26.779 1.00 95.81 599 ILE A O 1
ATOM 4946 N N . GLU A 1 600 ? -14.630 -15.459 28.980 1.00 95.19 600 GLU A N 1
ATOM 4947 C CA . GLU A 1 600 ? -13.299 -14.849 29.091 1.00 95.19 600 GLU A CA 1
ATOM 4948 C C . GLU A 1 600 ? -12.205 -15.821 28.642 1.00 95.19 600 GLU A C 1
ATOM 4950 O O . GLU A 1 600 ? -11.395 -15.469 27.790 1.00 95.19 600 GLU A O 1
ATOM 4955 N N . LYS A 1 601 ? -12.253 -17.083 29.087 1.00 96.19 601 LYS A N 1
ATOM 4956 C CA . LYS A 1 601 ? -11.320 -18.119 28.624 1.00 96.19 601 LYS A CA 1
ATOM 4957 C C . LYS A 1 601 ? -11.419 -18.378 27.115 1.00 96.19 601 LYS A C 1
ATOM 4959 O O . LYS A 1 601 ? -10.399 -18.57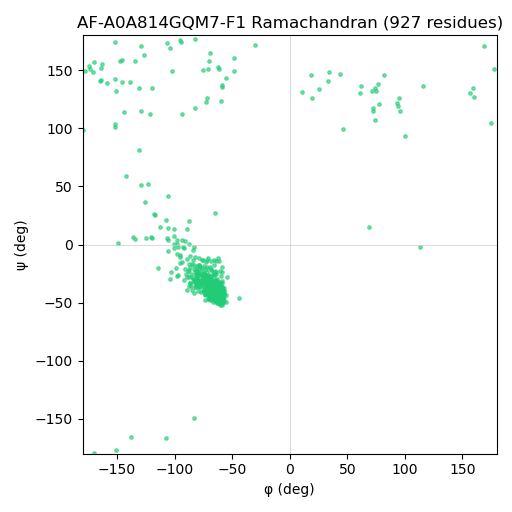0 26.456 1.00 96.19 601 LYS A O 1
ATOM 4964 N N . ASN A 1 602 ? -12.630 -18.378 26.552 1.00 96.56 602 ASN A N 1
ATOM 4965 C CA . ASN A 1 602 ? -12.813 -18.516 25.106 1.00 96.56 602 ASN A CA 1
ATOM 4966 C C . ASN A 1 602 ? -12.228 -17.307 24.360 1.00 96.56 602 ASN A C 1
ATOM 4968 O O . ASN A 1 602 ? -11.513 -17.491 23.379 1.00 96.56 602 ASN A O 1
ATOM 4972 N N . ILE A 1 603 ? -12.463 -16.085 24.847 1.00 94.69 603 ILE A N 1
ATOM 4973 C CA . ILE A 1 603 ? -11.886 -14.861 24.277 1.00 94.69 603 ILE A CA 1
ATOM 4974 C C . ILE A 1 603 ? -10.358 -14.916 24.322 1.00 94.69 603 ILE A C 1
ATOM 4976 O O . ILE A 1 603 ? -9.720 -14.615 23.319 1.00 94.69 603 ILE A O 1
ATOM 4980 N N . GLU A 1 604 ? -9.759 -15.334 25.439 1.00 95.50 604 GLU A N 1
ATOM 4981 C CA . GLU A 1 604 ? -8.307 -15.510 25.547 1.00 95.50 604 GLU A CA 1
ATOM 4982 C C . GLU A 1 604 ? -7.786 -16.524 24.523 1.00 95.50 604 GLU A C 1
ATOM 4984 O O . GLU A 1 604 ? -6.796 -16.254 23.840 1.00 95.50 604 GLU A O 1
ATOM 4989 N N . SER A 1 605 ? -8.477 -17.658 24.351 1.00 95.50 605 SER A N 1
ATOM 4990 C CA . SER A 1 605 ? -8.099 -18.650 23.340 1.00 95.50 605 SER A CA 1
ATOM 4991 C C . SER A 1 605 ? -8.182 -18.087 21.916 1.00 95.50 605 SER A C 1
ATOM 4993 O O . SER A 1 605 ? -7.226 -18.223 21.151 1.00 95.50 605 SER A O 1
ATOM 4995 N N . GLU A 1 606 ? -9.235 -17.337 21.582 1.00 93.56 606 GLU A N 1
ATOM 4996 C CA . GLU A 1 606 ? -9.349 -16.690 20.273 1.00 93.56 606 GLU A CA 1
ATOM 4997 C C . GLU A 1 606 ? -8.308 -15.586 20.078 1.00 93.56 606 GLU A C 1
ATOM 4999 O O . GLU A 1 606 ? -7.730 -15.459 19.003 1.00 93.56 606 GLU A O 1
ATOM 5004 N N . GLN A 1 607 ? -7.966 -14.829 21.120 1.00 94.69 607 GLN A N 1
ATOM 5005 C CA . GLN A 1 607 ? -6.864 -13.870 21.057 1.00 94.69 607 GLN A CA 1
ATOM 5006 C C . GLN A 1 607 ? -5.521 -14.563 20.806 1.00 94.69 607 GLN A C 1
ATOM 5008 O O . GLN A 1 607 ? -4.685 -14.028 20.072 1.00 94.69 607 GLN A O 1
ATOM 5013 N N . THR A 1 608 ? -5.287 -15.749 21.380 1.00 95.44 608 THR A N 1
ATOM 5014 C CA . THR A 1 608 ? -4.085 -16.531 21.062 1.00 95.44 608 THR A CA 1
ATOM 5015 C C . THR A 1 608 ? -4.100 -17.051 19.626 1.00 95.44 608 THR A C 1
ATOM 5017 O O . THR A 1 608 ? -3.074 -16.935 18.953 1.00 95.44 608 THR A O 1
ATOM 5020 N N . ASN A 1 609 ? -5.251 -17.506 19.120 1.00 95.12 609 ASN A N 1
ATOM 5021 C CA . ASN A 1 609 ? -5.420 -17.916 17.724 1.00 95.12 609 ASN A CA 1
ATOM 5022 C C . ASN A 1 609 ? -5.164 -16.746 16.768 1.00 95.12 609 ASN A C 1
ATOM 5024 O O . ASN A 1 609 ? -4.404 -16.890 15.816 1.00 95.12 609 ASN A O 1
ATOM 5028 N N . ILE A 1 610 ? -5.709 -15.560 17.055 1.00 94.31 610 ILE A N 1
ATOM 5029 C CA . ILE A 1 610 ? -5.472 -14.336 16.278 1.00 94.31 610 ILE A CA 1
ATOM 5030 C C . ILE A 1 610 ? -3.984 -13.975 16.284 1.00 94.31 610 ILE A C 1
ATOM 5032 O O . ILE A 1 610 ? -3.425 -13.655 15.238 1.00 94.31 610 ILE A O 1
ATOM 5036 N N . LYS A 1 611 ? -3.299 -14.061 17.432 1.00 95.56 611 LYS A N 1
ATOM 5037 C CA . LYS A 1 611 ? -1.845 -13.824 17.500 1.00 95.56 611 LYS A CA 1
ATOM 5038 C C . LYS A 1 611 ? -1.058 -14.836 16.662 1.00 95.56 611 LYS A C 1
ATOM 5040 O O . LYS A 1 611 ? -0.081 -14.451 16.024 1.00 95.56 611 LYS A O 1
ATOM 5045 N N . GLN A 1 612 ? -1.454 -16.108 16.655 1.00 94.69 612 GLN A N 1
ATOM 5046 C CA . GLN A 1 612 ? -0.828 -17.137 15.817 1.00 94.69 612 GLN A CA 1
ATOM 5047 C C . GLN A 1 612 ? -1.100 -16.900 14.326 1.00 94.69 612 GLN A C 1
ATOM 5049 O O . GLN A 1 612 ? -0.164 -16.951 13.529 1.00 94.69 612 GLN A O 1
ATOM 5054 N N . LEU A 1 613 ? -2.338 -16.559 13.960 1.00 94.38 613 LEU A N 1
ATOM 5055 C CA . LEU A 1 613 ? -2.723 -16.176 12.602 1.00 94.38 613 LEU A CA 1
ATOM 5056 C C . LEU A 1 613 ? -1.930 -14.961 12.128 1.00 94.38 613 LEU A C 1
ATOM 5058 O O . LEU A 1 613 ? -1.341 -15.024 11.057 1.00 94.38 613 LEU A O 1
ATOM 5062 N N . ASN A 1 614 ? -1.810 -13.910 12.939 1.00 95.00 614 ASN A N 1
ATOM 5063 C CA . ASN A 1 614 ? -1.002 -12.737 12.602 1.00 95.00 614 ASN A CA 1
ATOM 5064 C C . ASN A 1 614 ? 0.470 -13.102 12.391 1.00 95.00 614 ASN A C 1
ATOM 5066 O O . ASN A 1 614 ? 1.042 -12.706 11.384 1.00 95.00 614 ASN A O 1
ATOM 5070 N N . LYS A 1 615 ? 1.063 -13.943 13.252 1.00 95.06 615 LYS A N 1
ATOM 5071 C CA . LYS A 1 615 ? 2.426 -14.457 13.025 1.00 95.06 615 LYS A CA 1
ATOM 5072 C C . LYS A 1 615 ? 2.542 -15.242 11.715 1.00 95.06 615 LYS A C 1
ATOM 5074 O O . LYS A 1 615 ? 3.539 -15.104 11.014 1.00 95.06 615 LYS A O 1
ATOM 5079 N N . SER A 1 616 ? 1.541 -16.058 11.375 1.00 95.44 616 SER A N 1
ATOM 5080 C CA . SER A 1 616 ? 1.515 -16.788 10.101 1.00 95.44 616 SER A CA 1
ATOM 5081 C C . SER A 1 616 ? 1.357 -15.850 8.899 1.00 95.44 616 SER A C 1
ATOM 5083 O O . SER A 1 616 ? 1.993 -16.054 7.870 1.00 95.44 616 SER A O 1
ATOM 5085 N N . LEU A 1 617 ? 0.579 -14.777 9.049 1.00 94.19 617 LEU A N 1
ATOM 5086 C CA . LEU A 1 617 ? 0.337 -13.766 8.027 1.00 94.19 617 LEU A CA 1
ATOM 5087 C C . LEU A 1 617 ? 1.595 -12.920 7.808 1.00 94.19 617 LEU A C 1
ATOM 5089 O O . LEU A 1 617 ? 1.986 -12.701 6.668 1.00 94.19 617 LEU A O 1
ATOM 5093 N N . ASP A 1 618 ? 2.293 -12.537 8.876 1.00 94.50 618 ASP A N 1
ATOM 5094 C CA . ASP A 1 618 ? 3.594 -11.870 8.801 1.00 94.50 618 ASP A CA 1
ATOM 5095 C C . ASP A 1 618 ? 4.658 -12.782 8.178 1.00 94.50 618 ASP A C 1
ATOM 5097 O O . ASP A 1 618 ? 5.453 -12.333 7.353 1.00 94.50 618 ASP A O 1
ATOM 5101 N N . HIS A 1 619 ? 4.641 -14.083 8.487 1.00 95.00 619 HIS A N 1
ATOM 5102 C CA . HIS A 1 619 ? 5.499 -15.055 7.810 1.00 95.00 619 HIS A CA 1
ATOM 5103 C C . HIS A 1 619 ? 5.201 -15.130 6.305 1.00 95.00 619 HIS A C 1
ATOM 5105 O O . HIS A 1 619 ? 6.130 -15.088 5.498 1.00 95.00 619 HIS A O 1
ATOM 5111 N N . LEU A 1 620 ? 3.924 -15.191 5.913 1.00 92.69 620 LEU A N 1
ATOM 5112 C CA . LEU A 1 620 ? 3.505 -15.183 4.509 1.00 92.69 620 LEU A CA 1
ATOM 5113 C C . LEU A 1 620 ? 3.849 -13.863 3.811 1.00 92.69 620 LEU A C 1
ATOM 5115 O O . LEU A 1 620 ? 4.294 -13.889 2.669 1.00 92.69 620 LEU A O 1
ATOM 5119 N N . ARG A 1 621 ? 3.725 -12.717 4.489 1.00 92.50 621 ARG A N 1
ATOM 5120 C CA . ARG A 1 621 ? 4.178 -11.413 3.981 1.00 92.50 621 ARG A CA 1
ATOM 5121 C C . ARG A 1 621 ? 5.678 -11.408 3.735 1.00 92.50 621 ARG A C 1
ATOM 5123 O O . ARG A 1 621 ? 6.106 -10.991 2.667 1.00 92.50 621 ARG A O 1
ATOM 5130 N N . LEU A 1 622 ? 6.470 -11.947 4.660 1.00 95.12 622 LEU A N 1
ATOM 5131 C CA . LEU A 1 622 ? 7.914 -12.073 4.478 1.00 95.12 622 LEU A CA 1
ATOM 5132 C C . LEU A 1 622 ? 8.258 -13.013 3.309 1.00 95.12 622 LEU A C 1
ATOM 5134 O O . LEU A 1 622 ? 9.218 -12.769 2.580 1.00 95.12 622 LEU A O 1
ATOM 5138 N N . GLN A 1 623 ? 7.488 -14.090 3.111 1.00 93.81 623 GLN A N 1
ATOM 5139 C CA . GLN A 1 623 ? 7.639 -14.955 1.939 1.00 93.81 623 GLN A CA 1
ATOM 5140 C C . GLN A 1 623 ? 7.248 -14.243 0.639 1.00 93.81 623 GLN A C 1
ATOM 5142 O O . GLN A 1 623 ? 7.980 -14.364 -0.338 1.00 93.81 623 GLN A O 1
ATOM 5147 N N . LEU A 1 624 ? 6.165 -13.461 0.630 1.00 91.25 624 LEU A N 1
ATOM 5148 C CA . LEU A 1 624 ? 5.762 -12.634 -0.510 1.00 91.25 624 LEU A CA 1
ATOM 5149 C C . LEU A 1 624 ? 6.808 -11.566 -0.829 1.00 91.25 624 LEU A C 1
ATOM 5151 O O . LEU A 1 624 ? 7.144 -11.382 -1.989 1.00 91.25 624 LEU A O 1
ATOM 5155 N N . GLU A 1 625 ? 7.393 -10.910 0.172 1.00 92.81 625 GLU A N 1
ATOM 5156 C CA . GLU A 1 625 ? 8.501 -9.976 -0.037 1.00 92.81 625 GLU A CA 1
ATOM 5157 C C . GLU A 1 625 ? 9.734 -10.672 -0.613 1.00 92.81 625 GLU A C 1
ATOM 5159 O O . GLU A 1 625 ? 10.377 -10.139 -1.515 1.00 92.81 625 GLU A O 1
ATOM 5164 N N . LYS A 1 626 ? 10.077 -11.869 -0.120 1.00 94.75 626 LYS A N 1
ATOM 5165 C CA . LYS A 1 626 ? 11.163 -12.672 -0.698 1.00 94.75 626 LYS A CA 1
ATOM 5166 C C . LYS A 1 626 ? 10.857 -13.050 -2.144 1.00 94.75 626 LYS A C 1
ATOM 5168 O O . LYS A 1 626 ? 11.731 -12.890 -2.989 1.00 94.75 626 LYS A O 1
ATOM 5173 N N . LEU A 1 627 ? 9.636 -13.499 -2.432 1.00 93.75 627 LEU A N 1
ATOM 5174 C CA . LEU A 1 627 ? 9.189 -13.825 -3.783 1.00 93.75 627 LEU A CA 1
ATOM 5175 C C . LEU A 1 627 ? 9.257 -12.593 -4.686 1.00 93.75 627 LEU A C 1
ATOM 5177 O O . LEU A 1 627 ? 9.832 -12.678 -5.757 1.00 93.75 627 LEU A O 1
ATOM 5181 N N . ASN A 1 628 ? 8.777 -11.437 -4.233 1.00 90.12 628 ASN A N 1
ATOM 5182 C CA . ASN A 1 628 ? 8.848 -10.184 -4.979 1.00 90.12 628 ASN A CA 1
ATOM 5183 C C . ASN A 1 628 ? 10.297 -9.753 -5.230 1.00 90.12 628 ASN A C 1
ATOM 5185 O O . ASN A 1 628 ? 10.610 -9.300 -6.323 1.00 90.12 628 ASN A O 1
ATOM 5189 N N . LYS A 1 629 ? 11.208 -9.948 -4.267 1.00 91.81 629 LYS A N 1
ATOM 5190 C CA . LYS A 1 629 ? 12.648 -9.733 -4.485 1.00 91.81 629 LYS A CA 1
ATOM 5191 C C . LYS A 1 629 ? 13.221 -10.706 -5.514 1.00 91.81 629 LYS A C 1
ATOM 5193 O O . LYS A 1 629 ? 14.065 -10.298 -6.302 1.00 91.81 629 LYS A O 1
ATOM 5198 N N . TYR A 1 630 ? 12.791 -11.969 -5.518 1.00 94.12 630 TYR A N 1
ATOM 5199 C CA . TYR A 1 630 ? 13.186 -12.925 -6.554 1.00 94.12 630 TYR A CA 1
ATOM 5200 C C . TYR A 1 630 ? 12.602 -12.557 -7.918 1.00 94.12 630 TYR A C 1
ATOM 5202 O O . TYR A 1 630 ? 13.347 -12.558 -8.883 1.00 94.12 630 TYR A O 1
ATOM 5210 N N . ILE A 1 631 ? 11.331 -12.158 -7.997 1.00 92.06 631 ILE A N 1
ATOM 5211 C CA . ILE A 1 631 ? 10.688 -11.688 -9.230 1.00 92.06 631 ILE A CA 1
ATOM 5212 C C . ILE A 1 631 ? 11.404 -10.448 -9.759 1.00 92.06 631 ILE A C 1
ATOM 5214 O O . ILE A 1 631 ? 11.683 -10.383 -10.946 1.00 92.06 631 ILE A O 1
ATOM 5218 N N . PHE A 1 632 ? 11.752 -9.492 -8.897 1.00 91.88 632 PHE A N 1
ATOM 5219 C CA . PHE A 1 632 ? 12.503 -8.307 -9.302 1.00 91.88 632 PHE A CA 1
ATOM 5220 C C . PHE A 1 632 ? 13.892 -8.675 -9.831 1.00 91.88 632 PHE A C 1
ATOM 5222 O O . PHE A 1 632 ? 14.279 -8.199 -10.890 1.00 91.88 632 PHE A O 1
ATOM 5229 N N . LYS A 1 633 ? 14.614 -9.572 -9.147 1.00 93.25 633 LYS A N 1
ATOM 5230 C CA . LYS A 1 633 ? 15.906 -10.076 -9.633 1.00 93.25 633 LYS A CA 1
ATOM 5231 C C . LYS A 1 633 ? 15.778 -10.819 -10.961 1.00 93.25 633 LYS A C 1
ATOM 5233 O O . LYS A 1 633 ? 16.608 -10.606 -11.829 1.00 93.25 633 LYS A O 1
ATOM 5238 N N . GLU A 1 634 ? 14.759 -11.659 -11.126 1.00 90.31 634 GLU A N 1
ATOM 5239 C CA . GLU A 1 634 ? 14.487 -12.366 -12.385 1.00 90.31 634 GLU A CA 1
ATOM 5240 C C . GLU A 1 634 ? 14.046 -11.411 -13.502 1.00 90.31 634 GLU A C 1
ATOM 5242 O O . GLU A 1 634 ? 14.349 -11.622 -14.671 1.00 90.31 634 GLU A O 1
ATOM 5247 N N . MET A 1 635 ? 13.350 -10.325 -13.165 1.00 92.56 635 MET A N 1
ATOM 5248 C CA . MET A 1 635 ? 12.995 -9.281 -14.121 1.00 92.56 635 MET A CA 1
ATOM 5249 C C . MET A 1 635 ? 14.229 -8.475 -14.536 1.00 92.56 635 MET A C 1
ATOM 5251 O O . MET A 1 635 ? 14.395 -8.199 -15.717 1.00 92.56 635 MET A O 1
ATOM 5255 N N . GLU A 1 636 ? 15.124 -8.160 -13.600 1.00 91.56 636 GLU A N 1
ATOM 5256 C CA . GLU A 1 636 ? 16.399 -7.492 -13.872 1.00 91.56 636 GLU A CA 1
ATOM 5257 C C . GLU A 1 636 ? 17.334 -8.379 -14.709 1.00 91.56 636 GLU A C 1
ATOM 5259 O O . GLU A 1 636 ? 17.925 -7.911 -15.682 1.00 91.56 636 GLU A O 1
ATOM 5264 N N . THR A 1 637 ? 17.448 -9.676 -14.396 1.00 91.81 637 THR A N 1
ATOM 5265 C CA . THR A 1 637 ? 18.207 -10.620 -15.230 1.00 91.81 637 THR A CA 1
ATOM 5266 C C . THR A 1 637 ? 17.572 -10.765 -16.606 1.00 91.81 637 THR A C 1
ATOM 5268 O O . THR A 1 637 ? 18.303 -10.757 -17.593 1.00 91.81 637 THR A O 1
ATOM 5271 N N . LYS A 1 638 ? 16.238 -10.837 -16.701 1.00 93.50 638 LYS A N 1
ATOM 5272 C CA . LYS A 1 638 ? 15.520 -10.866 -17.978 1.00 93.50 638 LYS A CA 1
ATOM 5273 C C . LYS A 1 638 ? 15.769 -9.601 -18.799 1.00 93.50 638 LYS A C 1
ATOM 5275 O O . LYS A 1 638 ? 16.147 -9.731 -19.955 1.00 93.50 638 LYS A O 1
ATOM 5280 N N . GLU A 1 639 ? 15.620 -8.407 -18.229 1.00 92.62 639 GLU A N 1
ATOM 5281 C CA . GLU A 1 639 ? 15.906 -7.149 -18.932 1.00 92.62 639 GLU A CA 1
ATOM 5282 C C . GLU A 1 639 ? 17.364 -7.075 -19.386 1.00 92.62 639 GLU A C 1
ATOM 5284 O O . GLU A 1 639 ? 17.645 -6.623 -20.491 1.00 92.62 639 GLU A O 1
ATOM 5289 N N . ASN A 1 640 ? 18.309 -7.518 -18.554 1.00 93.00 640 ASN A N 1
ATOM 5290 C CA . ASN A 1 640 ? 19.718 -7.555 -18.932 1.00 93.00 640 ASN A CA 1
ATOM 5291 C C . ASN A 1 640 ? 19.976 -8.564 -20.058 1.00 93.00 640 ASN A C 1
ATOM 5293 O O . ASN A 1 640 ? 20.789 -8.297 -20.939 1.00 93.00 640 ASN A O 1
ATOM 5297 N N . LEU A 1 641 ? 19.286 -9.707 -20.062 1.00 91.81 641 LEU A N 1
ATOM 5298 C CA . LEU A 1 641 ? 19.343 -10.673 -21.158 1.00 91.81 641 LEU A CA 1
ATOM 5299 C C . LEU A 1 641 ? 18.699 -10.128 -22.435 1.00 91.81 641 LEU A C 1
ATOM 5301 O O . LEU A 1 641 ? 19.272 -10.324 -23.498 1.00 91.81 641 LEU A O 1
ATOM 5305 N N . GLU A 1 642 ? 17.568 -9.425 -22.349 1.00 91.75 642 GLU A N 1
ATOM 5306 C CA . GLU A 1 642 ? 16.919 -8.762 -23.490 1.00 91.75 642 GLU A CA 1
ATOM 5307 C C . GLU A 1 642 ? 17.820 -7.665 -24.065 1.00 91.75 642 GLU A C 1
ATOM 5309 O O . GLU A 1 642 ? 18.126 -7.706 -25.250 1.00 91.75 642 GLU A O 1
ATOM 5314 N N . LYS A 1 643 ? 18.371 -6.780 -23.223 1.00 91.44 643 LYS A N 1
ATOM 5315 C CA . LYS A 1 643 ? 19.349 -5.760 -23.641 1.00 91.44 643 LYS A CA 1
ATOM 5316 C C . LYS A 1 643 ? 20.590 -6.385 -24.271 1.00 91.44 643 LYS A C 1
ATOM 5318 O O . LYS A 1 643 ? 21.056 -5.909 -25.299 1.00 91.44 643 LYS A O 1
ATOM 5323 N N . ASN A 1 644 ? 21.129 -7.454 -23.686 1.00 93.12 644 ASN A N 1
ATOM 5324 C CA . ASN A 1 644 ? 22.254 -8.174 -24.282 1.00 93.12 644 ASN A CA 1
ATOM 5325 C C . ASN A 1 644 ? 21.867 -8.815 -25.616 1.00 93.12 644 ASN A C 1
ATOM 5327 O O . ASN A 1 644 ? 22.668 -8.782 -26.541 1.00 93.12 644 ASN A O 1
ATOM 5331 N N . ASN A 1 645 ? 20.661 -9.370 -25.738 1.00 92.00 645 ASN A N 1
ATOM 5332 C CA . ASN A 1 645 ? 20.179 -9.938 -26.990 1.00 92.00 645 ASN A CA 1
ATOM 5333 C C . ASN A 1 645 ? 20.048 -8.849 -28.064 1.00 92.00 645 ASN A C 1
ATOM 5335 O O . ASN A 1 645 ? 20.565 -9.023 -29.163 1.00 92.00 645 ASN A O 1
ATOM 5339 N N . ASP A 1 646 ? 19.476 -7.695 -27.719 1.00 92.12 646 ASP A N 1
ATOM 5340 C CA . ASP A 1 646 ? 19.376 -6.530 -28.601 1.00 92.12 646 ASP A CA 1
ATOM 5341 C C . ASP A 1 646 ? 20.759 -6.028 -29.032 1.00 92.12 646 ASP A C 1
ATOM 5343 O O . ASP A 1 646 ? 20.984 -5.789 -30.217 1.00 92.12 646 ASP A O 1
ATOM 5347 N N . LEU A 1 647 ? 21.720 -5.939 -28.104 1.00 92.38 647 LEU A N 1
ATOM 5348 C CA . LEU A 1 647 ? 23.109 -5.593 -28.419 1.00 92.38 647 LEU A CA 1
ATOM 5349 C C . LEU A 1 647 ? 23.752 -6.632 -29.342 1.00 92.38 647 LEU A C 1
ATOM 5351 O O . LEU A 1 647 ? 24.369 -6.261 -30.334 1.00 92.38 647 LEU A O 1
ATOM 5355 N N . THR A 1 648 ? 23.563 -7.929 -29.086 1.00 90.38 648 THR A N 1
ATOM 5356 C CA . THR A 1 648 ? 24.085 -8.971 -29.982 1.00 90.38 648 THR A CA 1
ATOM 5357 C C . THR A 1 648 ? 23.405 -8.955 -31.349 1.00 90.38 648 THR A C 1
ATOM 5359 O O . THR A 1 648 ? 24.064 -9.199 -32.354 1.00 90.38 648 THR A O 1
ATOM 5362 N N . ALA A 1 649 ? 22.112 -8.631 -31.426 1.00 88.06 649 ALA A N 1
ATOM 5363 C CA . ALA A 1 649 ? 21.381 -8.487 -32.679 1.00 88.06 649 ALA A CA 1
ATOM 5364 C C . ALA A 1 649 ? 21.861 -7.260 -33.466 1.00 88.06 649 ALA A C 1
ATOM 5366 O O . ALA A 1 649 ? 22.010 -7.333 -34.686 1.00 88.06 649 ALA A O 1
ATOM 5367 N N . LEU A 1 650 ? 22.160 -6.153 -32.780 1.00 94.06 650 LEU A N 1
ATOM 5368 C CA . LEU A 1 650 ? 22.818 -4.990 -33.371 1.00 94.06 650 LEU A CA 1
ATOM 5369 C C . LEU A 1 650 ? 24.217 -5.348 -33.880 1.00 94.06 650 LEU A C 1
ATOM 5371 O O . LEU A 1 650 ? 24.507 -5.076 -35.041 1.00 94.06 650 LEU A O 1
ATOM 5375 N N . ASP A 1 651 ? 25.032 -6.041 -33.084 1.00 92.56 651 ASP A N 1
ATOM 5376 C CA . ASP A 1 651 ? 26.354 -6.521 -33.498 1.00 92.56 651 ASP A CA 1
ATOM 5377 C C . ASP A 1 651 ? 26.266 -7.457 -34.714 1.00 92.56 651 ASP A C 1
ATOM 5379 O O . ASP A 1 651 ? 27.079 -7.361 -35.637 1.00 92.56 651 ASP A O 1
ATOM 5383 N N . PHE A 1 652 ? 25.280 -8.360 -34.758 1.00 91.62 652 PHE A N 1
ATOM 5384 C CA . PHE A 1 652 ? 25.038 -9.217 -35.920 1.00 91.62 652 PHE A CA 1
ATOM 5385 C C . PHE A 1 652 ? 24.617 -8.404 -37.141 1.00 91.62 652 PHE A C 1
ATOM 5387 O O . PHE A 1 652 ? 25.159 -8.628 -38.220 1.00 91.62 652 PHE A O 1
ATOM 5394 N N . ASN A 1 653 ? 23.729 -7.424 -36.984 1.00 94.88 653 ASN A N 1
ATOM 5395 C CA . ASN A 1 653 ? 23.344 -6.526 -38.069 1.00 94.88 653 ASN A CA 1
ATOM 5396 C C . ASN A 1 653 ? 24.528 -5.696 -38.575 1.00 94.88 653 ASN A C 1
ATOM 5398 O O . ASN A 1 653 ? 24.674 -5.510 -39.779 1.00 94.88 653 ASN A O 1
ATOM 5402 N N . GLU A 1 654 ? 25.407 -5.218 -37.696 1.00 90.88 654 GLU A N 1
ATOM 5403 C CA . GLU A 1 654 ? 26.626 -4.524 -38.107 1.00 90.88 654 GLU A CA 1
ATOM 5404 C C . GLU A 1 654 ? 27.608 -5.451 -38.822 1.00 90.88 654 GLU A C 1
ATOM 5406 O O . GLU A 1 654 ? 28.231 -5.046 -39.805 1.00 90.88 654 GLU A O 1
ATOM 5411 N N . ARG A 1 655 ? 27.744 -6.703 -38.369 1.00 92.44 655 ARG A N 1
ATOM 5412 C CA . ARG A 1 655 ? 28.534 -7.723 -39.074 1.00 92.44 655 ARG A CA 1
ATOM 5413 C C . ARG A 1 655 ? 27.957 -8.020 -40.454 1.00 92.44 655 ARG A C 1
ATOM 5415 O O . ARG A 1 655 ? 28.734 -8.082 -41.400 1.00 92.44 655 ARG A O 1
ATOM 5422 N N . ILE A 1 656 ? 26.633 -8.127 -40.582 1.00 92.94 656 ILE A N 1
ATOM 5423 C CA . ILE A 1 656 ? 25.951 -8.302 -41.870 1.00 92.94 656 ILE A CA 1
ATOM 5424 C C . ILE A 1 656 ? 26.210 -7.091 -42.764 1.00 92.94 656 ILE A C 1
ATOM 5426 O O . ILE A 1 656 ? 26.718 -7.269 -43.860 1.00 92.94 656 ILE A O 1
ATOM 5430 N N . LYS A 1 657 ? 26.004 -5.861 -42.281 1.00 92.69 657 LYS A N 1
ATOM 5431 C CA . LYS A 1 657 ? 26.296 -4.639 -43.054 1.00 92.69 657 LYS A CA 1
ATOM 5432 C C . LYS A 1 657 ? 27.759 -4.541 -43.485 1.00 92.69 657 LYS A C 1
ATOM 5434 O O . LYS A 1 657 ? 28.052 -4.025 -44.560 1.00 92.69 657 LYS A O 1
ATOM 5439 N N . ARG A 1 658 ? 28.700 -4.992 -42.650 1.00 92.56 658 ARG A N 1
ATOM 5440 C CA . ARG A 1 658 ? 30.127 -5.036 -43.001 1.00 92.56 658 ARG A CA 1
ATOM 5441 C C . ARG A 1 658 ? 30.385 -6.068 -44.102 1.00 92.56 658 ARG A C 1
ATOM 5443 O O . ARG A 1 658 ? 31.025 -5.721 -45.085 1.00 92.56 658 ARG A O 1
ATOM 5450 N N . ALA A 1 659 ? 29.816 -7.267 -43.985 1.00 89.50 659 ALA A N 1
ATOM 5451 C CA . ALA A 1 659 ? 29.899 -8.302 -45.015 1.00 89.50 659 ALA A CA 1
ATOM 5452 C C . ALA A 1 659 ? 29.203 -7.890 -46.327 1.00 89.50 659 ALA A C 1
ATOM 5454 O O . ALA A 1 659 ? 29.713 -8.169 -47.408 1.00 89.50 659 ALA A O 1
ATOM 5455 N N . GLU A 1 660 ? 28.077 -7.178 -46.260 1.00 91.81 660 GLU A N 1
ATOM 5456 C CA . GLU A 1 660 ? 27.399 -6.588 -47.420 1.00 91.81 660 GLU A CA 1
ATOM 5457 C C . GLU A 1 660 ? 28.296 -5.557 -48.107 1.00 91.81 660 GLU A C 1
ATOM 5459 O O . GLU A 1 660 ? 28.471 -5.619 -49.319 1.00 91.81 660 GLU A O 1
ATOM 5464 N N . LYS A 1 661 ? 28.937 -4.657 -47.348 1.00 91.94 661 LYS A N 1
ATOM 5465 C CA . LYS A 1 661 ? 29.916 -3.706 -47.901 1.00 91.94 661 LYS A CA 1
ATOM 5466 C C . LYS A 1 661 ? 31.109 -4.409 -48.540 1.00 91.94 661 LYS A C 1
ATOM 5468 O O . LYS A 1 661 ? 31.523 -4.013 -49.621 1.00 91.94 661 LYS A O 1
ATOM 5473 N N . GLU A 1 662 ? 31.654 -5.439 -47.897 1.00 92.31 662 GLU A N 1
ATOM 5474 C CA . GLU A 1 662 ? 32.734 -6.253 -48.466 1.00 92.31 662 GLU A CA 1
ATOM 5475 C C . GLU A 1 662 ? 32.280 -6.953 -49.756 1.00 92.31 662 GLU A C 1
ATOM 5477 O O . GLU A 1 662 ? 33.021 -6.984 -50.734 1.00 92.31 662 GLU A O 1
ATOM 5482 N N . THR A 1 663 ? 31.039 -7.443 -49.801 1.00 90.00 663 THR A N 1
ATOM 5483 C CA . THR A 1 663 ? 30.455 -8.068 -50.997 1.00 90.00 663 THR A CA 1
ATOM 5484 C C . THR A 1 663 ? 30.281 -7.057 -52.127 1.00 90.00 663 THR A C 1
ATOM 5486 O O . THR A 1 663 ? 30.653 -7.364 -53.255 1.00 90.00 663 THR A O 1
ATOM 5489 N N . ILE A 1 664 ? 29.791 -5.848 -51.833 1.00 93.44 664 ILE A N 1
ATOM 5490 C CA . ILE A 1 664 ? 29.691 -4.751 -52.808 1.00 93.44 664 ILE A CA 1
ATOM 5491 C C . ILE A 1 664 ? 31.084 -4.391 -53.332 1.00 93.44 664 ILE A C 1
ATOM 5493 O O . ILE A 1 664 ? 31.287 -4.348 -54.534 1.00 93.44 664 ILE A O 1
ATOM 5497 N N . GLN A 1 665 ? 32.086 -4.249 -52.460 1.00 92.38 665 GLN A N 1
ATOM 5498 C CA . GLN A 1 665 ? 33.462 -3.978 -52.893 1.00 92.38 665 GLN A CA 1
ATOM 5499 C C . GLN A 1 665 ? 34.040 -5.092 -53.777 1.00 92.38 665 GLN A C 1
ATOM 5501 O O . GLN A 1 665 ? 34.811 -4.818 -54.694 1.00 92.38 665 GLN A O 1
ATOM 5506 N N . ILE A 1 666 ? 33.712 -6.358 -53.501 1.00 90.69 666 ILE A N 1
ATOM 5507 C CA . ILE A 1 666 ? 34.111 -7.486 -54.353 1.00 90.69 666 ILE A CA 1
ATOM 5508 C C . ILE A 1 666 ? 33.352 -7.454 -55.686 1.00 90.69 666 ILE A C 1
ATOM 5510 O O . ILE A 1 666 ? 33.949 -7.766 -56.713 1.00 90.69 666 ILE A O 1
ATOM 5514 N N . GLN A 1 667 ? 32.075 -7.065 -55.694 1.00 91.75 667 GLN A N 1
ATOM 5515 C CA . GLN A 1 667 ? 31.297 -6.871 -56.920 1.00 91.75 667 GLN A CA 1
ATOM 5516 C C . GLN A 1 667 ? 31.867 -5.736 -57.772 1.00 91.75 667 GLN A C 1
ATOM 5518 O O . GLN A 1 667 ? 32.102 -5.965 -58.952 1.00 91.75 667 GLN A O 1
ATOM 5523 N N . ASP A 1 668 ? 32.200 -4.590 -57.178 1.00 93.00 668 ASP A N 1
ATOM 5524 C CA . ASP A 1 668 ? 32.847 -3.474 -57.874 1.00 93.00 668 ASP A CA 1
ATOM 5525 C C . ASP A 1 668 ? 34.179 -3.924 -58.487 1.00 93.00 668 ASP A C 1
ATOM 5527 O O . ASP A 1 668 ? 34.427 -3.711 -59.670 1.00 93.00 668 ASP A O 1
ATOM 5531 N N . LYS A 1 669 ? 35.017 -4.644 -57.723 1.00 92.56 669 LYS A N 1
ATOM 5532 C CA . LYS A 1 669 ? 36.266 -5.235 -58.242 1.00 92.56 669 LYS A CA 1
ATOM 5533 C C . LYS A 1 669 ? 36.016 -6.241 -59.367 1.00 92.56 669 LYS A C 1
ATOM 5535 O O . LYS A 1 669 ? 36.812 -6.346 -60.295 1.00 92.56 669 LYS A O 1
ATOM 5540 N N . LEU A 1 670 ? 34.940 -7.021 -59.293 1.00 92.56 670 LEU A N 1
ATOM 5541 C CA . LEU A 1 670 ? 34.570 -7.950 -60.357 1.00 92.56 670 LEU A CA 1
ATOM 5542 C C . LEU A 1 670 ? 34.119 -7.192 -61.612 1.00 92.56 670 LEU A C 1
ATOM 5544 O O . LEU A 1 670 ? 34.428 -7.627 -62.718 1.00 92.56 670 LEU A O 1
ATOM 5548 N N . GLU A 1 671 ? 33.397 -6.084 -61.458 1.00 93.81 671 GLU A N 1
ATOM 5549 C CA . GLU A 1 671 ? 32.997 -5.216 -62.563 1.00 93.81 671 GLU A CA 1
ATOM 5550 C C . GLU A 1 671 ? 34.199 -4.533 -63.208 1.00 93.81 671 GLU A C 1
ATOM 5552 O O . GLU A 1 671 ? 34.303 -4.578 -64.432 1.00 93.81 671 GLU A O 1
ATOM 5557 N N . THR A 1 672 ? 35.151 -4.006 -62.431 1.00 94.00 672 THR A N 1
ATOM 5558 C CA . THR A 1 672 ? 36.387 -3.443 -62.998 1.00 94.00 672 THR A CA 1
ATOM 5559 C C . THR A 1 672 ? 37.175 -4.506 -63.758 1.00 94.00 672 THR A C 1
ATOM 5561 O O . THR A 1 672 ? 37.556 -4.273 -64.898 1.00 94.00 672 THR A O 1
ATOM 5564 N N . VAL A 1 673 ? 37.329 -5.716 -63.205 1.00 92.06 673 VAL A N 1
ATOM 5565 C CA . VAL A 1 673 ? 38.008 -6.826 -63.901 1.00 92.06 673 VAL A CA 1
ATOM 5566 C C . VAL A 1 673 ? 37.247 -7.266 -65.158 1.00 92.06 673 VAL A C 1
ATOM 5568 O O . VAL A 1 673 ? 37.861 -7.629 -66.160 1.00 92.06 673 VAL A O 1
ATOM 5571 N N . LYS A 1 674 ? 35.908 -7.240 -65.153 1.00 92.19 674 LYS A N 1
ATOM 5572 C CA . LYS A 1 674 ? 35.108 -7.508 -66.360 1.00 92.19 674 LYS A CA 1
ATOM 5573 C C . LYS A 1 674 ? 35.302 -6.424 -67.416 1.00 92.19 674 LYS A C 1
ATOM 5575 O O . LYS A 1 674 ? 35.463 -6.774 -68.580 1.00 92.19 674 LYS A O 1
ATOM 5580 N N . GLN A 1 675 ? 35.322 -5.152 -67.024 1.00 93.00 675 GLN A N 1
ATOM 5581 C CA . GLN A 1 675 ? 35.581 -4.031 -67.929 1.00 93.00 675 GLN A CA 1
ATOM 5582 C C . GLN A 1 675 ? 36.995 -4.106 -68.514 1.00 93.00 675 GLN A C 1
ATOM 5584 O O . GLN A 1 675 ? 37.148 -3.984 -69.723 1.00 93.00 675 GLN A O 1
ATOM 5589 N N . GLU A 1 676 ? 38.008 -4.391 -67.693 1.00 91.69 676 GLU A N 1
ATOM 5590 C CA . GLU A 1 676 ? 39.385 -4.631 -68.144 1.00 91.69 676 GLU A CA 1
ATOM 5591 C C . GLU A 1 676 ? 39.450 -5.818 -69.111 1.00 91.69 676 GLU A C 1
ATOM 5593 O O . GLU A 1 676 ? 40.080 -5.733 -70.159 1.00 91.69 676 GLU A O 1
ATOM 5598 N N . LYS A 1 677 ? 38.744 -6.918 -68.820 1.00 93.81 677 LYS A N 1
ATOM 5599 C CA . LYS A 1 677 ? 38.647 -8.061 -69.736 1.00 93.81 677 LYS A CA 1
ATOM 5600 C C . LYS A 1 677 ? 37.985 -7.675 -71.062 1.00 93.81 677 LYS A C 1
ATOM 5602 O O . LYS A 1 677 ? 38.444 -8.119 -72.108 1.00 93.81 677 LYS A O 1
ATOM 5607 N N . GLU A 1 678 ? 36.900 -6.906 -71.040 1.00 92.62 678 GLU A N 1
ATOM 5608 C CA . GLU A 1 678 ? 36.226 -6.434 -72.255 1.00 92.62 678 GLU A CA 1
ATOM 5609 C C . GLU A 1 678 ? 37.103 -5.475 -73.064 1.00 92.62 678 GLU A C 1
ATOM 5611 O O . GLU A 1 678 ? 37.102 -5.552 -74.289 1.00 92.62 678 GLU A O 1
ATOM 5616 N N . GLN A 1 679 ? 37.872 -4.611 -72.399 1.00 92.69 679 GLN A N 1
ATOM 5617 C CA . GLN A 1 679 ? 38.873 -3.757 -73.039 1.00 92.69 679 GLN A CA 1
ATOM 5618 C C . GLN A 1 679 ? 39.972 -4.601 -73.685 1.00 92.69 679 GLN A C 1
ATOM 5620 O O . GLN A 1 679 ? 40.192 -4.474 -74.880 1.00 92.69 679 GLN A O 1
ATOM 5625 N N . LEU A 1 680 ? 40.561 -5.550 -72.953 1.00 90.56 680 LEU A N 1
ATOM 5626 C CA . LEU A 1 680 ? 41.572 -6.462 -73.496 1.00 90.56 680 LEU A CA 1
ATOM 5627 C C . LEU A 1 680 ? 41.041 -7.315 -74.654 1.00 90.56 680 LEU A C 1
ATOM 5629 O O . LEU A 1 680 ? 41.789 -7.630 -75.573 1.00 90.56 680 LEU A O 1
ATOM 5633 N N . LEU A 1 681 ? 39.762 -7.702 -74.632 1.00 92.81 681 LEU A N 1
ATOM 5634 C CA . LEU A 1 681 ? 39.129 -8.396 -75.756 1.00 92.81 681 LEU A CA 1
ATOM 5635 C C . LEU A 1 681 ? 38.972 -7.487 -76.978 1.00 92.81 681 LEU A C 1
ATOM 5637 O O . LEU A 1 681 ? 39.169 -7.965 -78.090 1.00 92.81 681 LEU A O 1
ATOM 5641 N N . LYS A 1 682 ? 38.632 -6.205 -76.795 1.00 92.94 682 LYS A N 1
ATOM 5642 C CA . LYS A 1 682 ? 38.606 -5.226 -77.894 1.00 92.94 682 LYS A CA 1
ATOM 5643 C C . LYS A 1 682 ? 40.005 -4.998 -78.452 1.00 92.94 682 LYS A C 1
ATOM 5645 O O . LYS A 1 682 ? 40.183 -5.132 -79.652 1.00 92.94 682 LYS A O 1
ATOM 5650 N N . ASP A 1 683 ? 40.990 -4.780 -77.586 1.00 93.19 683 ASP A N 1
ATOM 5651 C CA . ASP A 1 683 ? 42.386 -4.612 -77.990 1.00 93.19 683 ASP A CA 1
ATOM 5652 C C . ASP A 1 683 ? 42.900 -5.852 -78.741 1.00 93.19 683 ASP A C 1
ATOM 5654 O O . ASP A 1 683 ? 43.619 -5.727 -79.728 1.00 93.19 683 ASP A O 1
ATOM 5658 N N . LEU A 1 684 ? 42.509 -7.062 -78.317 1.00 91.94 684 LEU A N 1
ATOM 5659 C CA . LEU A 1 684 ? 42.840 -8.300 -79.024 1.00 91.94 684 LEU A CA 1
ATOM 5660 C C . LEU A 1 684 ? 42.201 -8.351 -80.418 1.00 91.94 684 LEU A C 1
ATOM 5662 O O . LEU A 1 684 ? 42.886 -8.712 -81.368 1.00 91.94 684 LEU A O 1
ATOM 5666 N N . ILE A 1 685 ? 40.923 -7.974 -80.547 1.00 94.00 685 ILE A N 1
ATOM 5667 C CA . ILE A 1 685 ? 40.244 -7.886 -81.849 1.00 94.00 685 ILE A CA 1
ATOM 5668 C C . ILE A 1 685 ? 40.950 -6.862 -82.745 1.00 94.00 685 ILE A C 1
ATOM 5670 O O . ILE A 1 685 ? 41.226 -7.171 -83.898 1.00 94.00 685 ILE A O 1
ATOM 5674 N N . ASP A 1 686 ? 41.309 -5.690 -82.219 1.00 92.06 686 ASP A N 1
ATOM 5675 C CA . ASP A 1 686 ? 42.022 -4.653 -82.971 1.00 92.06 686 ASP A CA 1
ATOM 5676 C C . ASP A 1 686 ? 43.409 -5.142 -83.430 1.00 92.06 686 ASP A C 1
ATOM 5678 O O . ASP A 1 686 ? 43.844 -4.855 -84.548 1.00 92.06 686 ASP A O 1
ATOM 5682 N N . VAL A 1 687 ? 44.114 -5.910 -82.590 1.00 91.94 687 VAL A N 1
ATOM 5683 C CA . VAL A 1 687 ? 45.384 -6.557 -82.956 1.00 91.94 687 VAL A CA 1
ATOM 5684 C C . VAL A 1 687 ? 45.168 -7.630 -84.026 1.00 91.94 687 VAL A C 1
ATOM 5686 O O . VAL A 1 687 ? 45.932 -7.664 -84.989 1.00 91.94 687 VAL A O 1
ATOM 5689 N N . ASP A 1 688 ? 44.134 -8.465 -83.915 1.00 90.12 688 ASP A N 1
ATOM 5690 C CA . ASP A 1 688 ? 43.793 -9.473 -84.927 1.00 90.12 688 ASP A CA 1
ATOM 5691 C C . ASP A 1 688 ? 43.403 -8.820 -86.269 1.00 90.12 688 ASP A C 1
ATOM 5693 O O . ASP A 1 688 ? 43.846 -9.272 -87.328 1.00 90.12 688 ASP A O 1
ATOM 5697 N N . GLU A 1 689 ? 42.655 -7.710 -86.255 1.00 90.88 689 GLU A N 1
ATOM 5698 C CA . GLU A 1 689 ? 42.357 -6.908 -87.449 1.00 90.88 689 GLU A CA 1
ATOM 5699 C C . GLU A 1 689 ? 43.639 -6.343 -88.077 1.00 90.88 689 GLU A C 1
ATOM 5701 O O . GLU A 1 689 ? 43.831 -6.426 -89.295 1.00 90.88 689 GLU A O 1
ATOM 5706 N N . GLN A 1 690 ? 44.561 -5.819 -87.262 1.00 89.81 690 GLN A N 1
ATOM 5707 C CA . GLN A 1 690 ? 45.866 -5.362 -87.742 1.00 89.81 690 GLN A CA 1
ATOM 5708 C C . GLN A 1 690 ? 46.685 -6.510 -88.342 1.00 89.81 690 GLN A C 1
ATOM 5710 O O . GLN A 1 690 ? 47.278 -6.327 -89.409 1.00 89.81 690 GLN A O 1
ATOM 5715 N N . ILE A 1 691 ? 46.705 -7.688 -87.708 1.00 88.94 691 ILE A N 1
ATOM 5716 C CA . ILE A 1 691 ? 47.364 -8.888 -88.239 1.00 88.94 691 ILE A CA 1
ATOM 5717 C C . ILE A 1 691 ? 46.763 -9.248 -89.600 1.00 88.94 691 ILE A C 1
ATOM 5719 O O . ILE A 1 691 ? 47.524 -9.382 -90.557 1.00 88.94 691 ILE A O 1
ATOM 5723 N N . MET A 1 692 ? 45.434 -9.297 -89.741 1.00 87.88 692 MET A N 1
ATOM 5724 C CA . MET A 1 692 ? 44.782 -9.583 -91.026 1.00 87.88 692 MET A CA 1
ATOM 5725 C C . MET A 1 692 ? 45.133 -8.559 -92.114 1.00 87.88 692 MET A C 1
ATOM 5727 O O . MET A 1 692 ? 45.396 -8.927 -93.262 1.00 87.88 692 MET A O 1
ATOM 5731 N N . VAL A 1 693 ? 45.189 -7.265 -91.779 1.00 92.75 693 VAL A N 1
ATOM 5732 C CA . VAL A 1 693 ? 45.621 -6.220 -92.724 1.00 92.75 693 VAL A CA 1
ATOM 5733 C C . VAL A 1 693 ? 47.073 -6.438 -93.159 1.00 92.75 693 VAL A C 1
ATOM 5735 O O . VAL A 1 693 ? 47.395 -6.285 -94.344 1.00 92.75 693 VAL A O 1
ATOM 5738 N N . TRP A 1 694 ? 47.963 -6.805 -92.235 1.00 91.69 694 TRP A N 1
ATOM 5739 C CA . TRP A 1 694 ? 49.361 -7.103 -92.547 1.00 91.69 694 TRP A CA 1
ATOM 5740 C C . TRP A 1 694 ? 49.521 -8.380 -93.368 1.00 91.69 694 TRP A C 1
ATOM 5742 O O . TRP A 1 694 ? 50.274 -8.369 -94.342 1.00 91.69 694 TRP A O 1
ATOM 5752 N N . GLU A 1 695 ? 48.786 -9.443 -93.052 1.00 89.81 695 GLU A N 1
ATOM 5753 C CA . GLU A 1 695 ? 48.743 -10.672 -93.846 1.00 89.81 695 GLU A CA 1
ATOM 5754 C C . GLU A 1 695 ? 48.278 -10.379 -95.274 1.00 89.81 695 GLU A C 1
ATOM 5756 O O . GLU A 1 695 ? 48.961 -10.759 -96.227 1.00 89.81 695 GLU A O 1
ATOM 5761 N N . ARG A 1 696 ? 47.210 -9.587 -95.443 1.00 90.00 696 ARG A N 1
ATOM 5762 C CA . ARG A 1 696 ? 46.721 -9.186 -96.768 1.00 90.00 696 ARG A CA 1
ATOM 5763 C C . ARG A 1 696 ? 47.740 -8.352 -97.545 1.00 90.00 696 ARG A C 1
ATOM 5765 O O . ARG A 1 696 ? 47.905 -8.537 -98.750 1.00 90.00 696 ARG A O 1
ATOM 5772 N N . ARG A 1 697 ? 48.453 -7.440 -96.876 1.00 88.31 697 ARG A N 1
ATOM 5773 C CA . ARG A 1 697 ? 49.555 -6.675 -97.489 1.00 88.31 697 ARG A CA 1
ATOM 5774 C C . ARG A 1 697 ? 50.711 -7.582 -97.913 1.00 88.31 697 ARG A C 1
ATOM 5776 O O . ARG A 1 697 ? 51.274 -7.372 -98.985 1.00 88.31 697 ARG A O 1
ATOM 5783 N N . ILE A 1 698 ? 51.057 -8.584 -97.102 1.00 86.88 698 ILE A N 1
ATOM 5784 C CA . ILE A 1 698 ? 52.100 -9.568 -97.422 1.00 86.88 698 ILE A CA 1
ATOM 5785 C C . ILE A 1 698 ? 51.676 -10.438 -98.610 1.00 86.88 698 ILE A C 1
ATOM 5787 O O . ILE A 1 698 ? 52.499 -10.693 -99.487 1.00 86.88 698 ILE A O 1
ATOM 5791 N N . GLU A 1 699 ? 50.417 -10.873 -98.674 1.00 86.00 699 GLU A N 1
ATOM 5792 C CA . GLU A 1 699 ? 49.866 -11.592 -99.829 1.00 86.00 699 GLU A CA 1
ATOM 5793 C C . GLU A 1 699 ? 49.953 -10.759 -101.108 1.00 86.00 699 GLU A C 1
ATOM 5795 O O . GLU A 1 699 ? 50.531 -11.225 -102.085 1.00 86.00 699 GLU A O 1
ATOM 5800 N N . LEU A 1 700 ? 49.488 -9.504 -101.087 1.00 85.75 700 LEU A N 1
ATOM 5801 C CA . LEU A 1 700 ? 49.584 -8.600 -102.240 1.00 85.75 700 LEU A CA 1
ATOM 5802 C C . LEU A 1 700 ? 51.039 -8.367 -102.668 1.00 85.75 700 LEU A C 1
ATOM 5804 O O . LEU A 1 700 ? 51.342 -8.352 -103.859 1.00 85.75 700 LEU A O 1
ATOM 5808 N N . ALA A 1 701 ? 51.966 -8.235 -101.717 1.00 81.00 701 ALA A N 1
ATOM 5809 C CA . ALA A 1 701 ? 53.390 -8.119 -102.021 1.00 81.00 701 ALA A CA 1
ATOM 5810 C C . ALA A 1 701 ? 53.965 -9.410 -102.636 1.00 81.00 701 ALA A C 1
ATOM 5812 O O . ALA A 1 701 ? 54.791 -9.336 -103.548 1.00 81.00 701 ALA A O 1
ATOM 5813 N N . LYS A 1 702 ? 53.526 -10.593 -102.179 1.00 83.88 702 LYS A N 1
ATOM 5814 C CA . LYS A 1 702 ? 53.892 -11.888 -102.778 1.00 83.88 702 LYS A CA 1
ATOM 5815 C C . LYS A 1 702 ? 53.319 -12.035 -104.189 1.00 83.88 702 LYS A C 1
ATOM 5817 O O . LYS A 1 702 ? 54.050 -12.474 -105.072 1.00 83.88 702 LYS A O 1
ATOM 5822 N N . GLU A 1 703 ? 52.071 -11.633 -104.418 1.00 81.19 703 GLU A N 1
ATOM 5823 C CA . GLU A 1 703 ? 51.429 -11.627 -105.739 1.00 81.19 703 GLU A CA 1
ATOM 5824 C C . GLU A 1 703 ? 52.122 -10.650 -106.701 1.00 81.19 703 GLU A C 1
ATOM 5826 O O . GLU A 1 703 ? 52.455 -11.030 -107.822 1.00 81.19 703 GLU A O 1
ATOM 5831 N N . MET A 1 704 ? 52.438 -9.426 -106.258 1.00 74.31 704 MET A N 1
ATOM 5832 C CA . MET A 1 704 ? 53.209 -8.462 -107.056 1.00 74.31 704 MET A CA 1
ATOM 5833 C C . MET A 1 704 ? 54.616 -8.979 -107.368 1.00 74.31 704 MET A C 1
ATOM 5835 O O . MET A 1 704 ? 55.077 -8.839 -108.498 1.00 74.31 704 MET A O 1
ATOM 5839 N N . LYS A 1 705 ? 55.296 -9.616 -106.406 1.00 75.94 705 LYS A N 1
ATOM 5840 C CA . LYS A 1 705 ? 56.606 -10.231 -106.653 1.00 75.94 705 LYS A CA 1
ATOM 5841 C C . LYS A 1 705 ? 56.508 -11.377 -107.661 1.00 75.94 705 LYS A C 1
ATOM 5843 O O . LYS A 1 705 ? 57.312 -11.428 -108.582 1.00 75.94 705 LYS A O 1
ATOM 5848 N N . ALA A 1 706 ? 55.507 -12.247 -107.539 1.00 73.50 706 ALA A N 1
ATOM 5849 C CA . ALA A 1 706 ? 55.276 -13.332 -108.492 1.00 73.50 706 ALA A CA 1
ATOM 5850 C C . ALA A 1 706 ? 54.931 -12.818 -109.905 1.00 73.50 706 ALA A C 1
ATOM 5852 O O . ALA A 1 706 ? 55.342 -13.426 -110.890 1.00 73.50 706 ALA A O 1
ATOM 5853 N N . ALA A 1 707 ? 54.229 -11.685 -110.020 1.00 71.25 707 ALA A N 1
ATOM 5854 C CA . ALA A 1 707 ? 53.952 -11.039 -111.304 1.00 71.25 707 ALA A CA 1
ATOM 5855 C C . ALA A 1 707 ? 55.206 -10.403 -111.938 1.00 71.25 707 ALA A C 1
ATOM 5857 O O . ALA A 1 707 ? 55.339 -10.401 -113.160 1.00 71.25 707 ALA A O 1
ATOM 5858 N N . VAL A 1 708 ? 56.134 -9.888 -111.122 1.00 66.44 708 VAL A N 1
ATOM 5859 C CA . VAL A 1 708 ? 57.400 -9.287 -111.581 1.00 66.44 708 VAL A CA 1
ATOM 5860 C C . VAL A 1 708 ? 58.476 -10.345 -111.890 1.00 66.44 708 VAL A C 1
ATOM 5862 O O . VAL A 1 708 ? 59.282 -10.128 -112.791 1.00 66.44 708 VAL A O 1
ATOM 5865 N N . ASP A 1 709 ? 58.453 -11.507 -111.226 1.00 56.34 709 ASP A N 1
ATOM 5866 C CA . ASP A 1 709 ? 59.377 -12.639 -111.449 1.00 56.34 709 ASP A CA 1
ATOM 5867 C C . ASP A 1 709 ? 58.894 -13.643 -112.531 1.00 56.34 709 ASP A C 1
ATOM 5869 O O . ASP A 1 709 ? 59.453 -14.733 -112.668 1.00 56.34 709 ASP A O 1
ATOM 5873 N N . SER A 1 710 ? 57.879 -13.312 -113.342 1.00 59.16 710 SER A N 1
ATOM 5874 C CA . SER A 1 710 ? 57.446 -14.176 -114.454 1.00 59.16 710 SER A CA 1
ATOM 5875 C C . SER A 1 710 ? 58.455 -14.157 -115.618 1.00 59.16 710 SER A C 1
ATOM 5877 O O . SER A 1 710 ? 58.743 -13.111 -116.198 1.00 59.16 710 SER A O 1
ATOM 5879 N N . GLU A 1 711 ? 58.972 -15.335 -115.990 1.00 57.91 711 GLU A N 1
ATOM 5880 C CA . GLU A 1 711 ? 59.998 -15.613 -117.019 1.00 57.91 711 GLU A CA 1
ATOM 5881 C C . GLU A 1 711 ? 59.599 -15.282 -118.483 1.00 57.91 711 GLU A C 1
ATOM 5883 O O . GLU A 1 711 ? 60.139 -15.850 -119.432 1.00 57.91 711 GLU A O 1
ATOM 5888 N N . ALA A 1 712 ? 58.696 -14.331 -118.721 1.00 53.44 712 ALA A N 1
ATOM 5889 C CA . ALA A 1 712 ? 58.150 -14.012 -120.045 1.00 53.44 712 ALA A CA 1
ATOM 5890 C C . ALA A 1 712 ? 58.965 -12.977 -120.863 1.00 53.44 712 ALA A C 1
ATOM 5892 O O . ALA A 1 712 ? 58.430 -12.373 -121.788 1.00 53.44 712 ALA A O 1
ATOM 5893 N N . GLY A 1 713 ? 60.254 -12.754 -120.556 1.00 58.75 713 GLY A N 1
ATOM 5894 C CA . GLY A 1 713 ? 61.066 -11.723 -121.239 1.00 58.75 713 GLY A CA 1
ATOM 5895 C C . GLY A 1 713 ? 62.574 -11.977 -121.388 1.00 58.75 713 GLY A C 1
ATOM 5896 O O . GLY A 1 713 ? 63.278 -11.129 -121.933 1.00 58.75 713 GLY A O 1
ATOM 5897 N N . GLN A 1 714 ? 63.115 -13.119 -120.935 1.00 60.09 714 GLN A N 1
ATOM 5898 C CA . GLN A 1 714 ? 64.566 -13.397 -121.014 1.00 60.09 714 GLN A CA 1
ATOM 5899 C C . GLN A 1 714 ? 65.018 -14.221 -122.240 1.00 60.09 714 GLN A C 1
ATOM 5901 O O . GLN A 1 714 ? 66.224 -14.305 -122.488 1.00 60.09 714 GLN A O 1
ATOM 5906 N N . GLY A 1 715 ? 64.096 -14.808 -123.014 1.00 63.75 715 GLY A N 1
ATOM 5907 C CA . GLY A 1 715 ? 64.416 -15.643 -124.185 1.00 63.75 715 GLY A CA 1
ATOM 5908 C C . GLY A 1 715 ? 64.895 -14.846 -125.406 1.00 63.75 715 GLY A C 1
ATOM 5909 O O . GLY A 1 715 ? 65.958 -15.126 -125.958 1.00 63.75 715 GLY A O 1
ATOM 5910 N N . GLU A 1 716 ? 64.182 -13.777 -125.764 1.00 63.06 716 GLU A N 1
ATOM 5911 C CA . GLU A 1 716 ? 64.427 -13.002 -126.995 1.00 63.06 716 GLU A CA 1
ATOM 5912 C C . GLU A 1 716 ? 65.741 -12.191 -126.945 1.00 63.06 716 GLU A C 1
ATOM 5914 O O . GLU A 1 716 ? 66.408 -11.971 -127.957 1.00 63.06 716 GLU A O 1
ATOM 5919 N N . ILE A 1 717 ? 66.197 -11.820 -125.744 1.00 61.78 717 ILE A N 1
ATOM 5920 C CA . ILE A 1 717 ? 67.442 -11.060 -125.529 1.00 61.78 717 ILE A CA 1
ATOM 5921 C C . ILE A 1 717 ? 68.700 -11.939 -125.694 1.00 61.78 717 ILE A C 1
ATOM 5923 O O . ILE A 1 717 ? 69.783 -11.416 -125.976 1.00 61.78 717 ILE A O 1
ATOM 5927 N N . ARG A 1 718 ? 68.601 -13.269 -125.542 1.00 61.66 718 ARG A N 1
ATOM 5928 C CA . ARG A 1 718 ? 69.752 -14.182 -125.700 1.00 61.66 718 ARG A CA 1
ATOM 5929 C C . ARG A 1 718 ? 69.956 -14.622 -127.154 1.00 61.66 718 ARG A C 1
ATOM 5931 O O . ARG A 1 718 ? 71.106 -14.725 -127.574 1.00 61.66 718 ARG A O 1
ATOM 5938 N N . GLU A 1 719 ? 68.894 -14.768 -127.947 1.00 62.03 719 GLU A N 1
ATOM 5939 C CA . GLU A 1 719 ? 68.994 -15.098 -129.382 1.00 62.03 719 GLU A CA 1
ATOM 5940 C C . GLU A 1 719 ? 69.540 -13.930 -130.223 1.00 62.03 719 GLU A C 1
ATOM 5942 O O . GLU A 1 719 ? 70.395 -14.135 -131.086 1.00 62.03 719 GLU A O 1
ATOM 5947 N N . MET A 1 720 ? 69.187 -12.682 -129.888 1.00 60.72 720 MET A N 1
ATOM 5948 C CA . MET A 1 720 ? 69.766 -11.494 -130.537 1.00 60.72 720 MET A CA 1
ATOM 5949 C C . MET A 1 720 ? 71.271 -11.309 -130.252 1.00 60.72 720 MET A C 1
ATOM 5951 O O . MET A 1 720 ? 71.989 -10.732 -131.068 1.00 60.72 720 MET A O 1
ATOM 5955 N N . LYS A 1 721 ? 71.793 -11.825 -129.129 1.00 58.84 721 LYS A N 1
ATOM 5956 C CA . LYS A 1 721 ? 73.223 -11.709 -128.775 1.00 58.84 721 LYS A CA 1
ATOM 5957 C C . LYS A 1 721 ? 74.124 -12.719 -129.497 1.00 58.84 721 LYS A C 1
ATOM 5959 O O . LYS A 1 721 ? 75.292 -12.409 -129.724 1.00 58.84 721 LYS A O 1
ATOM 5964 N N . PHE A 1 722 ? 73.610 -13.881 -129.904 1.00 62.56 722 PHE A N 1
ATOM 5965 C CA . PHE A 1 722 ? 74.402 -14.882 -130.634 1.00 62.56 722 PHE A CA 1
ATOM 5966 C C . PHE A 1 722 ? 74.601 -14.532 -132.121 1.00 62.56 722 PHE A C 1
ATOM 5968 O O . PHE A 1 722 ? 75.682 -14.776 -132.660 1.00 62.56 722 PHE A O 1
ATOM 5975 N N . GLU A 1 723 ? 73.634 -13.878 -132.774 1.00 70.25 723 GLU A N 1
ATOM 5976 C CA . GLU A 1 723 ? 73.765 -13.475 -134.188 1.00 70.25 723 GLU A CA 1
ATOM 5977 C C . GLU A 1 723 ? 74.710 -12.265 -134.369 1.00 70.25 723 GLU A C 1
ATOM 5979 O O . GLU A 1 723 ? 75.482 -12.205 -135.331 1.00 70.25 723 GLU A O 1
ATOM 5984 N N . ILE A 1 724 ? 74.760 -11.357 -133.383 1.00 60.75 724 ILE A N 1
ATOM 5985 C CA . ILE A 1 724 ? 75.699 -10.217 -133.352 1.00 60.75 724 ILE A CA 1
ATOM 5986 C C . ILE A 1 724 ? 77.166 -10.686 -133.249 1.00 60.75 724 ILE A C 1
ATOM 5988 O O . ILE A 1 724 ? 78.063 -10.052 -133.813 1.00 60.75 724 ILE A O 1
ATOM 5992 N N . HIS A 1 725 ? 77.432 -11.826 -132.601 1.00 68.75 725 HIS A N 1
ATOM 5993 C CA . HIS A 1 725 ? 78.785 -12.380 -132.473 1.00 68.75 725 HIS A CA 1
ATOM 5994 C C . HIS A 1 725 ? 79.273 -13.103 -133.748 1.00 68.75 725 HIS A C 1
ATOM 5996 O O . HIS A 1 725 ? 80.468 -13.131 -134.036 1.00 68.75 725 HIS A O 1
ATOM 6002 N N . ARG A 1 726 ? 78.363 -13.635 -134.579 1.00 67.88 726 ARG A N 1
ATOM 6003 C CA . ARG A 1 726 ? 78.721 -14.329 -135.832 1.00 67.88 726 ARG A CA 1
ATOM 6004 C C . ARG A 1 726 ? 79.054 -13.366 -136.980 1.00 67.88 726 ARG A C 1
ATOM 6006 O O . ARG A 1 726 ? 79.899 -13.680 -137.818 1.00 67.88 726 ARG A O 1
ATOM 6013 N N . MET A 1 727 ? 78.429 -12.185 -137.018 1.00 57.75 727 MET A N 1
ATOM 6014 C CA . MET A 1 727 ? 78.717 -11.153 -138.029 1.00 57.75 727 MET A CA 1
ATOM 6015 C C . MET A 1 727 ? 79.963 -10.307 -137.722 1.00 57.75 727 MET A C 1
ATOM 6017 O O . MET A 1 727 ? 80.577 -9.781 -138.649 1.00 57.75 727 MET A O 1
ATOM 6021 N N . THR A 1 728 ? 80.385 -10.215 -136.459 1.00 59.41 728 THR A N 1
ATOM 6022 C CA . THR A 1 728 ? 81.592 -9.469 -136.053 1.00 59.41 728 THR A CA 1
ATOM 6023 C C . THR A 1 728 ? 82.886 -10.173 -136.481 1.00 59.41 728 THR A C 1
ATOM 6025 O O . THR A 1 728 ? 83.786 -9.524 -137.002 1.00 59.41 728 THR A O 1
ATOM 6028 N N . VAL A 1 729 ? 82.942 -11.507 -136.423 1.00 65.81 729 VAL A N 1
ATOM 6029 C CA . VAL A 1 729 ? 84.147 -12.281 -136.792 1.00 65.81 729 VAL A CA 1
ATOM 6030 C C . VAL A 1 729 ? 84.418 -12.301 -138.309 1.00 65.81 729 VAL A C 1
ATOM 6032 O O . VAL A 1 729 ? 85.568 -12.305 -138.730 1.00 65.81 729 VAL A O 1
ATOM 6035 N N . ARG A 1 730 ? 83.388 -12.221 -139.168 1.00 61.94 730 ARG A N 1
ATOM 6036 C CA . ARG A 1 730 ? 83.567 -12.127 -140.639 1.00 61.94 730 ARG A CA 1
ATOM 6037 C C . ARG A 1 730 ? 83.972 -10.730 -141.130 1.00 61.94 730 ARG A C 1
ATOM 6039 O O . ARG A 1 730 ? 84.479 -10.604 -142.242 1.00 61.94 730 ARG A O 1
ATOM 6046 N N . TYR A 1 731 ? 83.737 -9.695 -140.326 1.00 61.62 731 TYR A N 1
ATOM 6047 C CA . TYR A 1 731 ? 84.113 -8.315 -140.636 1.00 61.62 731 TYR A CA 1
ATOM 6048 C C . TYR A 1 731 ? 85.598 -8.039 -140.327 1.00 61.62 731 TYR A C 1
ATOM 6050 O O . TYR A 1 731 ? 86.255 -7.316 -141.078 1.00 61.62 731 TYR A O 1
ATOM 6058 N N . ASP A 1 732 ? 86.159 -8.670 -139.290 1.00 58.84 732 ASP A N 1
ATOM 6059 C CA . ASP A 1 732 ? 87.546 -8.443 -138.855 1.00 58.84 732 ASP A CA 1
ATOM 6060 C C . ASP A 1 732 ? 88.613 -9.024 -139.816 1.00 58.84 732 ASP A C 1
ATOM 6062 O O . ASP A 1 732 ? 89.681 -8.428 -139.984 1.00 58.84 732 ASP A O 1
ATOM 6066 N N . ASP A 1 733 ? 88.315 -10.098 -140.557 1.00 57.56 733 ASP A N 1
ATOM 6067 C CA . ASP A 1 733 ? 89.260 -10.700 -141.519 1.00 57.56 733 ASP A CA 1
ATOM 6068 C C . ASP A 1 733 ? 89.387 -9.918 -142.844 1.00 57.56 733 ASP A C 1
ATOM 6070 O O . ASP A 1 733 ? 90.468 -9.847 -143.435 1.00 57.56 733 ASP A O 1
ATOM 6074 N N . LEU A 1 734 ? 88.313 -9.253 -143.289 1.00 63.25 734 LEU A N 1
ATOM 6075 C CA . LEU A 1 734 ? 88.314 -8.363 -144.464 1.00 63.25 734 LEU A CA 1
ATOM 6076 C C . LEU A 1 734 ? 88.897 -6.976 -144.141 1.00 63.25 734 LEU A C 1
ATOM 6078 O O . LEU A 1 734 ? 89.494 -6.325 -145.003 1.00 63.25 734 LEU A O 1
ATOM 6082 N N . ARG A 1 735 ? 88.796 -6.552 -142.875 1.00 52.97 735 ARG A N 1
ATOM 6083 C CA . ARG A 1 735 ? 89.363 -5.302 -142.357 1.00 52.97 735 ARG A CA 1
ATOM 6084 C C . ARG A 1 735 ? 90.894 -5.332 -142.297 1.00 52.97 735 ARG A C 1
ATOM 6086 O O . ARG A 1 735 ? 91.529 -4.370 -142.725 1.00 52.97 735 ARG A O 1
ATOM 6093 N N . ASN A 1 736 ? 91.500 -6.448 -141.886 1.00 58.91 736 ASN A N 1
ATOM 6094 C CA . ASN A 1 736 ? 92.956 -6.577 -141.713 1.00 58.91 736 ASN A CA 1
ATOM 6095 C C . ASN A 1 736 ? 93.785 -6.429 -143.012 1.00 58.91 736 ASN A C 1
ATOM 6097 O O . ASN A 1 736 ? 94.960 -6.052 -142.956 1.00 58.91 736 ASN A O 1
ATOM 6101 N N . GLN A 1 737 ? 93.197 -6.686 -144.188 1.00 57.59 737 GLN A N 1
ATOM 6102 C CA . GLN A 1 737 ? 93.884 -6.555 -145.484 1.00 57.59 737 GLN A CA 1
ATOM 6103 C C . GLN A 1 737 ? 93.742 -5.155 -146.111 1.00 57.59 737 GLN A C 1
ATOM 6105 O O . GLN A 1 737 ? 94.645 -4.715 -146.821 1.00 57.59 737 GLN A O 1
ATOM 6110 N N . GLN A 1 738 ? 92.683 -4.406 -145.781 1.00 54.00 738 GLN A N 1
ATOM 6111 C CA . GLN A 1 738 ? 92.542 -2.990 -146.152 1.00 54.00 738 GLN A CA 1
ATOM 6112 C C . GLN A 1 738 ? 93.280 -2.039 -145.179 1.00 54.00 738 GLN A C 1
ATOM 6114 O O . GLN A 1 738 ? 93.807 -1.013 -145.612 1.00 54.00 738 GLN A O 1
ATOM 6119 N N . GLU A 1 739 ? 93.415 -2.383 -143.889 1.00 55.88 739 GLU A N 1
ATOM 6120 C CA . GLU A 1 739 ? 94.037 -1.530 -142.851 1.00 55.88 739 GLU A CA 1
ATOM 6121 C C . GLU A 1 739 ? 95.549 -1.278 -143.049 1.00 55.88 739 GLU A C 1
ATOM 6123 O O . GLU A 1 739 ? 96.057 -0.225 -142.659 1.00 55.88 739 GLU A O 1
ATOM 6128 N N . LYS A 1 740 ? 96.294 -2.187 -143.701 1.00 63.03 740 LYS A N 1
ATOM 6129 C CA . LYS A 1 740 ? 97.748 -2.019 -143.931 1.00 63.03 740 LYS A CA 1
ATOM 6130 C C . LYS A 1 740 ? 98.097 -0.891 -144.909 1.00 63.03 740 LYS A C 1
ATOM 6132 O O . LYS A 1 740 ? 99.130 -0.251 -144.727 1.00 63.03 740 LYS A O 1
ATOM 6137 N N . LEU A 1 741 ? 97.252 -0.629 -145.910 1.00 57.72 741 LEU A N 1
ATOM 6138 C CA . LEU A 1 741 ? 97.491 0.415 -146.918 1.00 57.72 741 LEU A CA 1
ATOM 6139 C C . LEU A 1 741 ? 96.965 1.789 -146.461 1.00 57.72 741 LEU A C 1
ATOM 6141 O O . LEU A 1 741 ? 97.507 2.829 -146.822 1.00 57.72 741 LEU A O 1
ATOM 6145 N N . ILE A 1 742 ? 95.933 1.792 -145.613 1.00 59.06 742 ILE A N 1
ATOM 6146 C CA . ILE A 1 742 ? 95.298 3.006 -145.086 1.00 59.06 742 ILE A CA 1
ATOM 6147 C C . ILE A 1 742 ? 96.091 3.579 -143.888 1.00 59.06 742 ILE A C 1
ATOM 6149 O O . ILE A 1 742 ? 96.201 4.801 -143.765 1.00 59.06 742 ILE A O 1
ATOM 6153 N N . ARG A 1 743 ? 96.765 2.731 -143.085 1.00 63.16 743 ARG A N 1
ATOM 6154 C CA . ARG A 1 743 ? 97.629 3.139 -141.950 1.00 63.16 743 ARG A CA 1
ATOM 6155 C C . ARG A 1 743 ? 98.733 4.143 -142.304 1.00 63.16 743 ARG A C 1
ATOM 6157 O O . ARG A 1 743 ? 99.138 4.922 -141.445 1.00 63.16 743 ARG A O 1
ATOM 6164 N N . GLN A 1 744 ? 99.224 4.152 -143.543 1.00 57.22 744 GLN A N 1
ATOM 6165 C CA . GLN A 1 744 ? 100.261 5.099 -143.978 1.00 57.22 744 GLN A CA 1
ATOM 6166 C C . GLN A 1 744 ? 99.694 6.487 -144.333 1.00 57.22 744 GLN A C 1
ATOM 6168 O O . GLN A 1 744 ? 100.399 7.482 -144.182 1.00 57.22 744 GLN A O 1
ATOM 6173 N N . MET A 1 745 ? 98.414 6.579 -144.719 1.00 57.44 745 MET A N 1
ATOM 6174 C CA . MET A 1 745 ? 97.726 7.846 -145.013 1.00 57.44 745 MET A CA 1
ATOM 6175 C C . MET A 1 745 ? 96.999 8.435 -143.787 1.00 57.44 745 MET A C 1
ATOM 6177 O O . MET A 1 745 ? 96.943 9.654 -143.633 1.00 57.44 745 MET A O 1
ATOM 6181 N N . GLU A 1 746 ? 96.520 7.600 -142.856 1.00 56.78 746 GLU A N 1
ATOM 6182 C CA . GLU A 1 746 ? 95.941 8.036 -141.570 1.00 56.78 746 GLU A CA 1
ATOM 6183 C C . GLU A 1 746 ? 96.984 8.628 -140.606 1.00 56.78 746 GLU A C 1
ATOM 6185 O O . GLU A 1 746 ? 96.665 9.532 -139.833 1.00 56.78 746 GLU A O 1
ATOM 6190 N N . ALA A 1 747 ? 98.254 8.211 -140.692 1.00 60.12 747 ALA A N 1
ATOM 6191 C CA . ALA A 1 747 ? 99.342 8.755 -139.872 1.00 60.12 747 ALA A CA 1
ATOM 6192 C C . ALA A 1 747 ? 99.570 10.272 -140.067 1.00 60.12 747 ALA A C 1
ATOM 6194 O O . ALA A 1 747 ? 100.111 10.931 -139.178 1.00 60.12 747 ALA A O 1
ATOM 6195 N N . ALA A 1 748 ? 99.147 10.843 -141.201 1.00 61.34 748 ALA A N 1
ATOM 6196 C CA . ALA A 1 748 ? 99.203 12.284 -141.457 1.00 61.34 748 ALA A CA 1
ATOM 6197 C C . ALA A 1 748 ? 98.002 13.042 -140.853 1.00 61.34 748 ALA A C 1
ATOM 6199 O O . ALA A 1 748 ? 98.159 14.169 -140.384 1.00 61.34 748 ALA A O 1
ATOM 6200 N N . VAL A 1 749 ? 96.825 12.411 -140.786 1.00 58.69 749 VAL A N 1
ATOM 6201 C CA . VAL A 1 749 ? 95.598 12.978 -140.189 1.00 58.69 749 VAL A CA 1
ATOM 6202 C C . VAL A 1 749 ? 95.645 12.898 -138.660 1.00 58.69 749 VAL A C 1
ATOM 6204 O O . VAL A 1 749 ? 95.298 13.862 -137.980 1.00 58.69 749 VAL A O 1
ATOM 6207 N N . LEU A 1 750 ? 96.216 11.822 -138.109 1.00 55.59 750 LEU A N 1
ATOM 6208 C CA . LEU A 1 750 ? 96.476 11.676 -136.674 1.00 55.59 750 LEU A CA 1
ATOM 6209 C C . LEU A 1 750 ? 97.498 12.688 -136.138 1.00 55.59 750 LEU A C 1
ATOM 6211 O O . LEU A 1 750 ? 97.438 13.017 -134.958 1.00 55.59 750 LEU A O 1
ATOM 6215 N N . ARG A 1 751 ? 98.383 13.257 -136.973 1.00 60.78 751 ARG A N 1
ATOM 6216 C CA . ARG A 1 751 ? 99.225 14.407 -136.575 1.00 60.78 751 ARG A CA 1
ATOM 6217 C C . ARG A 1 751 ? 98.415 15.695 -136.403 1.00 60.78 751 ARG A C 1
ATOM 6219 O O . ARG A 1 751 ? 98.757 16.502 -135.550 1.00 60.78 751 ARG A O 1
ATOM 6226 N N . ARG A 1 752 ? 97.327 15.884 -137.160 1.00 59.34 752 ARG A N 1
ATOM 6227 C CA . ARG A 1 752 ? 96.431 17.046 -137.021 1.00 59.34 752 ARG A CA 1
ATOM 6228 C C . ARG A 1 752 ? 95.512 16.905 -135.800 1.00 59.34 752 ARG A C 1
ATOM 6230 O O . ARG A 1 752 ? 95.377 17.864 -135.044 1.00 59.34 752 ARG A O 1
ATOM 6237 N N . ASP A 1 753 ? 94.980 15.706 -135.553 1.00 48.94 753 ASP A N 1
ATOM 6238 C CA . ASP A 1 753 ? 94.189 15.404 -134.347 1.00 48.94 753 ASP A CA 1
ATOM 6239 C C . ASP A 1 753 ? 95.038 15.452 -133.065 1.00 48.94 753 ASP A C 1
ATOM 6241 O O . ASP A 1 753 ? 94.570 15.968 -132.053 1.00 48.94 753 ASP A O 1
ATOM 6245 N N . THR A 1 754 ? 96.309 15.022 -133.091 1.00 56.56 754 THR A N 1
ATOM 6246 C CA . THR A 1 754 ? 97.222 15.132 -131.928 1.00 56.56 754 THR A CA 1
ATOM 6247 C C . THR A 1 754 ? 97.735 16.548 -131.658 1.00 56.56 754 THR A C 1
ATOM 6249 O O . THR A 1 754 ? 98.157 16.818 -130.536 1.00 56.56 754 THR A O 1
ATOM 6252 N N . ILE A 1 755 ? 97.662 17.476 -132.621 1.00 53.66 755 ILE A N 1
ATOM 6253 C CA . ILE A 1 755 ? 97.968 18.902 -132.400 1.00 53.66 755 ILE A CA 1
ATOM 6254 C C . ILE A 1 755 ? 96.763 19.638 -131.782 1.00 53.66 755 ILE A C 1
ATOM 6256 O O . ILE A 1 755 ? 96.963 20.506 -130.936 1.00 53.66 755 ILE A O 1
ATOM 6260 N N . MET A 1 756 ? 95.522 19.242 -132.098 1.00 50.88 756 MET A N 1
ATOM 6261 C CA . MET A 1 756 ? 94.315 19.796 -131.459 1.00 50.88 756 MET A CA 1
ATOM 6262 C C . MET A 1 756 ? 94.004 19.167 -130.090 1.00 50.88 756 MET A C 1
ATOM 6264 O O . MET A 1 756 ? 93.653 19.887 -129.162 1.00 50.88 756 MET A O 1
ATOM 6268 N N . THR A 1 757 ? 94.232 17.863 -129.896 1.00 54.31 757 THR A N 1
ATOM 6269 C CA . THR A 1 757 ? 94.060 17.217 -128.574 1.00 54.31 757 THR A CA 1
ATOM 6270 C C . THR A 1 757 ? 95.228 17.456 -127.605 1.00 54.31 757 THR A C 1
ATOM 6272 O O . THR A 1 757 ? 95.031 17.364 -126.395 1.00 54.31 757 THR A O 1
ATOM 6275 N N . ARG A 1 758 ? 96.420 17.876 -128.072 1.00 46.00 758 ARG A N 1
ATOM 6276 C CA . ARG A 1 758 ? 97.443 18.486 -127.188 1.00 46.00 758 ARG A CA 1
ATOM 6277 C C . ARG A 1 758 ? 97.104 19.924 -126.777 1.00 46.00 758 ARG A C 1
ATOM 6279 O O . ARG A 1 758 ? 97.542 20.345 -125.711 1.00 46.00 758 ARG A O 1
ATOM 6286 N N . GLY A 1 759 ? 96.298 20.651 -127.554 1.00 48.50 759 GLY A N 1
ATOM 6287 C CA . GLY A 1 759 ? 95.833 21.999 -127.203 1.00 48.50 759 GLY A CA 1
ATOM 6288 C C . GLY A 1 759 ? 94.917 22.048 -125.972 1.00 48.50 759 GLY A C 1
ATOM 6289 O O . GLY A 1 759 ? 94.899 23.059 -125.278 1.00 48.50 759 GLY A O 1
ATOM 6290 N N . GLU A 1 760 ? 94.224 20.950 -125.650 1.00 47.41 760 GLU A N 1
ATOM 6291 C CA . GLU A 1 760 ? 93.303 20.863 -124.502 1.00 47.41 760 GLU A CA 1
ATOM 6292 C C . GLU A 1 760 ? 93.923 20.218 -123.241 1.00 47.41 760 GLU A C 1
ATOM 6294 O O . GLU A 1 760 ? 93.327 20.299 -122.171 1.00 47.41 760 GLU A O 1
ATOM 6299 N N . TYR A 1 761 ? 95.137 19.646 -123.311 1.00 43.47 761 TYR A N 1
ATOM 6300 C CA . TYR A 1 761 ? 95.762 18.932 -122.177 1.00 43.47 761 TYR A CA 1
ATOM 6301 C C . TYR A 1 761 ? 97.166 19.419 -121.752 1.00 43.47 761 TYR A C 1
ATOM 6303 O O . TYR A 1 761 ? 97.759 18.841 -120.840 1.00 43.47 761 TYR A O 1
ATOM 6311 N N . THR A 1 762 ? 97.700 20.512 -122.321 1.00 39.53 762 THR A N 1
ATOM 6312 C CA . THR A 1 762 ? 98.956 21.148 -121.852 1.00 39.53 762 THR A CA 1
ATOM 6313 C C . THR A 1 762 ? 98.847 22.661 -121.616 1.00 39.53 762 THR A C 1
ATOM 6315 O O . THR A 1 762 ? 99.691 23.435 -122.064 1.00 39.53 762 THR A O 1
ATOM 6318 N N . GLN A 1 763 ? 97.844 23.095 -120.848 1.00 40.28 763 GLN A N 1
ATOM 6319 C CA . GLN A 1 763 ? 97.917 24.338 -120.072 1.00 40.28 763 GLN A CA 1
ATOM 6320 C C . GLN A 1 763 ? 97.525 24.063 -118.609 1.00 40.28 763 GLN A C 1
ATOM 6322 O O . GLN A 1 763 ? 96.364 23.807 -118.316 1.00 40.28 763 GLN A O 1
ATOM 6327 N N . LYS A 1 764 ? 98.516 24.238 -117.717 1.00 37.66 764 LYS A N 1
ATOM 6328 C CA . LYS A 1 764 ? 98.466 24.395 -116.242 1.00 37.66 764 LYS A CA 1
ATOM 6329 C C . LYS A 1 764 ? 98.776 23.164 -115.368 1.00 37.66 764 LYS A C 1
ATOM 6331 O O . LYS A 1 764 ? 97.898 22.434 -114.938 1.00 37.66 764 LYS A O 1
ATOM 6336 N N . ASN A 1 765 ? 100.054 23.077 -115.001 1.00 31.52 765 ASN A N 1
ATOM 6337 C CA . ASN A 1 765 ? 100.615 22.674 -113.697 1.00 31.52 765 ASN A CA 1
ATOM 6338 C C . ASN A 1 765 ? 101.930 23.481 -113.521 1.00 31.52 765 ASN A C 1
ATOM 6340 O O . ASN A 1 765 ? 102.507 23.817 -114.559 1.00 31.52 765 ASN A O 1
ATOM 6344 N N . PRO A 1 766 ? 102.510 23.733 -112.323 1.00 44.19 766 PRO A N 1
ATOM 6345 C CA . PRO A 1 766 ? 102.009 23.748 -110.936 1.00 44.19 766 PRO A CA 1
ATOM 6346 C C . PRO A 1 766 ? 102.366 25.062 -110.150 1.00 44.19 766 PRO A C 1
ATOM 6348 O O . PRO A 1 766 ? 103.115 25.900 -110.632 1.00 44.19 766 PRO A O 1
ATOM 6351 N N . GLN A 1 767 ? 101.781 25.232 -108.950 1.00 40.31 767 GLN A N 1
ATOM 6352 C CA . GLN A 1 767 ? 102.102 26.124 -107.796 1.00 40.31 767 GLN A CA 1
ATOM 6353 C C . GLN A 1 767 ? 102.993 27.394 -107.944 1.00 40.31 767 GLN A C 1
ATOM 6355 O O . GLN A 1 767 ? 104.167 27.276 -108.266 1.00 40.31 767 GLN A O 1
ATOM 6360 N N . ILE A 1 768 ? 102.472 28.566 -107.504 1.00 38.06 768 ILE A N 1
ATOM 6361 C CA . ILE A 1 768 ? 103.043 29.530 -106.510 1.00 38.06 768 ILE A CA 1
ATOM 6362 C C . ILE A 1 768 ? 101.992 30.625 -106.142 1.00 38.06 768 ILE A C 1
ATOM 6364 O O . ILE A 1 768 ? 101.110 30.972 -106.920 1.00 38.06 768 ILE A O 1
ATOM 6368 N N . VAL A 1 769 ? 102.091 31.094 -104.894 1.00 39.97 769 VAL A N 1
ATOM 6369 C CA . VAL A 1 769 ? 101.212 31.882 -103.997 1.00 39.97 769 VAL A CA 1
ATOM 6370 C C . VAL A 1 769 ? 100.812 33.303 -104.457 1.00 39.97 769 VAL A C 1
ATOM 6372 O O . VAL A 1 769 ? 101.611 34.009 -105.059 1.00 39.97 769 VAL A O 1
ATOM 6375 N N . THR A 1 770 ? 99.627 33.790 -104.033 1.00 41.38 770 THR A N 1
ATOM 6376 C CA . THR A 1 770 ? 99.394 35.226 -103.714 1.00 41.38 770 THR A CA 1
ATOM 6377 C C . THR A 1 770 ? 98.301 35.443 -102.640 1.00 41.38 770 THR A C 1
ATOM 6379 O O . THR A 1 770 ? 97.202 34.893 -102.692 1.00 41.38 770 THR A O 1
ATOM 6382 N N . GLN A 1 771 ? 98.636 36.278 -101.650 1.00 49.03 771 GLN A N 1
ATOM 6383 C CA . GLN A 1 771 ? 98.064 36.466 -100.300 1.00 49.03 771 GLN A CA 1
ATOM 6384 C C . GLN A 1 771 ? 96.581 36.903 -100.177 1.00 49.03 771 GLN A C 1
ATOM 6386 O O . GLN A 1 771 ? 96.014 36.814 -99.091 1.00 49.03 771 GLN A O 1
ATOM 6391 N N . GLY A 1 772 ? 95.928 37.370 -101.246 1.00 54.22 772 GLY A N 1
ATOM 6392 C CA . GLY A 1 772 ? 94.616 38.041 -101.152 1.00 54.22 772 GLY A CA 1
ATOM 6393 C C . GLY A 1 772 ? 93.378 37.135 -101.218 1.00 54.22 772 GLY A C 1
ATOM 6394 O O . GLY A 1 772 ? 92.317 37.516 -100.725 1.00 54.22 772 GLY A O 1
ATOM 6395 N N . LYS A 1 773 ? 93.490 35.935 -101.807 1.00 52.56 773 LYS A N 1
ATOM 6396 C CA . LYS A 1 773 ? 92.379 34.960 -101.872 1.00 52.56 773 LYS A CA 1
ATOM 6397 C C . LYS A 1 773 ? 92.317 34.057 -100.634 1.00 52.56 773 LYS A C 1
ATOM 6399 O O . LYS A 1 773 ? 91.227 33.793 -100.141 1.00 52.56 773 LYS A O 1
ATOM 6404 N N . LEU A 1 774 ? 93.473 33.740 -100.043 1.00 49.41 774 LEU A N 1
ATOM 6405 C CA . LEU A 1 774 ? 93.564 33.046 -98.754 1.00 49.41 774 LEU A CA 1
ATOM 6406 C C . LEU A 1 774 ? 92.950 33.863 -97.609 1.00 49.41 774 LEU A C 1
ATOM 6408 O O . LEU A 1 774 ? 92.269 33.290 -96.778 1.00 49.41 774 LEU A O 1
ATOM 6412 N N . GLN A 1 775 ? 93.090 35.193 -97.571 1.00 55.62 775 GLN A N 1
ATOM 6413 C CA . GLN A 1 775 ? 92.489 35.992 -96.489 1.00 55.62 775 GLN A CA 1
ATOM 6414 C C . GLN A 1 775 ? 90.952 36.045 -96.526 1.00 55.62 775 GLN A C 1
ATOM 6416 O O . GLN A 1 775 ? 90.339 36.178 -95.470 1.00 55.62 775 GLN A O 1
ATOM 6421 N N . ARG A 1 776 ? 90.311 35.907 -97.697 1.00 63.78 776 ARG A N 1
ATOM 6422 C CA . ARG A 1 776 ? 88.837 35.885 -97.798 1.00 63.78 776 ARG A CA 1
ATOM 6423 C C . ARG A 1 776 ? 88.259 34.505 -97.512 1.00 63.78 776 ARG A C 1
ATOM 6425 O O . ARG A 1 776 ? 87.303 34.413 -96.752 1.00 63.78 776 ARG A O 1
ATOM 6432 N N . GLU A 1 777 ? 88.890 33.448 -98.017 1.00 58.00 777 GLU A N 1
ATOM 6433 C CA . GLU A 1 777 ? 88.484 32.073 -97.700 1.00 58.00 777 GLU A CA 1
ATOM 6434 C C . GLU A 1 777 ? 88.806 31.711 -96.236 1.00 58.00 777 GLU A C 1
ATOM 6436 O O . GLU A 1 777 ? 87.987 31.078 -95.580 1.00 58.00 777 GLU A O 1
ATOM 6441 N N . ILE A 1 778 ? 89.907 32.213 -95.653 1.00 61.41 778 ILE A N 1
ATOM 6442 C CA . ILE A 1 778 ? 90.191 32.088 -94.209 1.00 61.41 778 ILE A CA 1
ATOM 6443 C C . ILE A 1 778 ? 89.211 32.921 -93.373 1.00 61.41 778 ILE A C 1
ATOM 6445 O O . ILE A 1 778 ? 88.827 32.467 -92.305 1.00 61.41 778 ILE A O 1
ATOM 6449 N N . ALA A 1 779 ? 88.756 34.099 -93.817 1.00 67.94 779 ALA A N 1
ATOM 6450 C CA . ALA A 1 779 ? 87.766 34.888 -93.074 1.00 67.94 779 ALA A CA 1
ATOM 6451 C C . ALA A 1 779 ? 86.358 34.265 -93.108 1.00 67.94 779 ALA A C 1
ATOM 6453 O O . ALA A 1 779 ? 85.657 34.292 -92.094 1.00 67.94 779 ALA A O 1
ATOM 6454 N N . GLU A 1 780 ? 85.947 33.671 -94.231 1.00 66.75 780 GLU A N 1
ATOM 6455 C CA . GLU A 1 780 ? 84.680 32.935 -94.334 1.00 66.75 780 GLU A CA 1
ATOM 6456 C C . GLU A 1 780 ? 84.723 31.600 -93.583 1.00 66.75 780 GLU A C 1
ATOM 6458 O O . GLU A 1 780 ? 83.767 31.269 -92.878 1.00 66.75 780 GLU A O 1
ATOM 6463 N N . ILE A 1 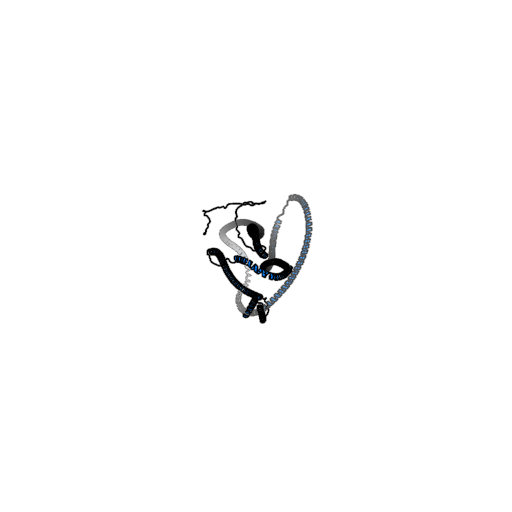781 ? 85.842 30.871 -93.644 1.00 65.69 781 ILE A N 1
ATOM 6464 C CA . ILE A 1 781 ? 86.048 29.649 -92.859 1.00 65.69 781 ILE A CA 1
ATOM 6465 C C . ILE A 1 781 ? 86.200 29.985 -91.367 1.00 65.69 781 ILE A C 1
ATOM 6467 O O . ILE A 1 781 ? 85.615 29.296 -90.545 1.00 65.69 781 ILE A O 1
ATOM 6471 N N . ALA A 1 782 ? 86.851 31.086 -90.980 1.00 65.19 782 ALA A N 1
ATOM 6472 C CA . ALA A 1 782 ? 86.929 31.533 -89.584 1.00 65.19 782 ALA A CA 1
ATOM 6473 C C . ALA A 1 782 ? 85.582 32.035 -89.039 1.00 65.19 782 ALA A C 1
ATOM 6475 O O . ALA A 1 782 ? 85.308 31.845 -87.855 1.00 65.19 782 ALA A O 1
ATOM 6476 N N . LYS A 1 783 ? 84.716 32.639 -89.870 1.00 72.94 783 LYS A N 1
ATOM 6477 C CA . LYS A 1 783 ? 83.330 32.975 -89.491 1.00 72.94 783 LYS A CA 1
ATOM 6478 C C . LYS A 1 783 ? 82.466 31.728 -89.335 1.00 72.94 783 LYS A C 1
ATOM 6480 O O . LYS A 1 783 ? 81.719 31.651 -88.365 1.00 72.94 783 LYS A O 1
ATOM 6485 N N . LYS A 1 784 ? 82.591 30.749 -90.238 1.00 72.19 784 LYS A N 1
ATOM 6486 C CA . LYS A 1 784 ? 81.890 29.461 -90.121 1.00 72.19 784 LYS A CA 1
ATOM 6487 C C . LYS A 1 784 ? 82.381 28.669 -88.911 1.00 72.19 784 LYS A C 1
ATOM 6489 O O . LYS A 1 784 ? 81.543 28.228 -88.144 1.00 72.19 784 LYS A O 1
ATOM 6494 N N . ILE A 1 785 ? 83.693 28.614 -88.664 1.00 68.69 785 ILE A N 1
ATOM 6495 C CA . ILE A 1 785 ? 84.293 27.984 -87.478 1.00 68.69 785 ILE A CA 1
ATOM 6496 C C . ILE A 1 785 ? 83.870 28.703 -86.190 1.00 68.69 785 ILE A C 1
ATOM 6498 O O . ILE A 1 785 ? 83.546 28.024 -85.226 1.00 68.69 785 ILE A O 1
ATOM 6502 N N . LYS A 1 786 ? 83.800 30.046 -86.162 1.00 75.00 786 LYS A N 1
ATOM 6503 C CA . LYS A 1 786 ? 83.295 30.801 -84.996 1.00 75.00 786 LYS A CA 1
ATOM 6504 C C . LYS A 1 786 ? 81.804 30.590 -84.738 1.00 75.00 786 LYS A C 1
ATOM 6506 O O . LYS A 1 786 ? 81.410 30.492 -83.582 1.00 75.00 786 LYS A O 1
ATOM 6511 N N . ALA A 1 787 ? 80.982 30.527 -85.786 1.00 74.06 787 ALA A N 1
ATOM 6512 C CA . ALA A 1 787 ? 79.555 30.241 -85.656 1.00 74.06 787 ALA A CA 1
ATOM 6513 C C . ALA A 1 787 ? 79.330 28.801 -85.176 1.00 74.06 787 ALA A C 1
ATOM 6515 O O . ALA A 1 787 ? 78.589 28.583 -84.224 1.00 74.06 787 ALA A O 1
ATOM 6516 N N . THR A 1 788 ? 80.050 27.829 -85.744 1.00 71.00 788 THR A N 1
ATOM 6517 C CA . THR A 1 788 ? 79.980 26.438 -85.285 1.00 71.00 788 THR A CA 1
ATOM 6518 C C . THR A 1 788 ? 80.591 26.251 -83.901 1.00 71.00 788 THR A C 1
ATOM 6520 O O . THR A 1 788 ? 80.082 25.415 -83.170 1.00 71.00 788 THR A O 1
ATOM 6523 N N . SER A 1 789 ? 81.619 27.020 -83.502 1.00 71.38 789 SER A N 1
ATOM 6524 C CA . SER A 1 789 ? 82.210 26.965 -82.152 1.00 71.38 789 SER A CA 1
ATOM 6525 C C . SER A 1 789 ? 81.308 27.582 -81.082 1.00 71.38 789 SER A C 1
ATOM 6527 O O . SER A 1 789 ? 81.309 27.120 -79.949 1.00 71.38 789 SER A O 1
ATOM 6529 N N . LEU A 1 790 ? 80.537 28.623 -81.424 1.00 78.88 790 LEU A N 1
ATOM 6530 C CA . LEU A 1 790 ? 79.530 29.209 -80.530 1.00 78.88 790 LEU A CA 1
ATOM 6531 C C . LEU A 1 790 ? 78.330 28.273 -80.361 1.00 78.88 790 LEU A C 1
ATOM 6533 O O . LEU A 1 790 ? 77.845 28.103 -79.245 1.00 78.88 790 LEU A O 1
ATOM 6537 N N . GLU A 1 791 ? 77.903 27.618 -81.443 1.00 74.62 791 GLU A N 1
ATOM 6538 C CA . GLU A 1 791 ? 76.828 26.628 -81.381 1.00 74.62 791 GLU A CA 1
ATOM 6539 C C . GLU A 1 791 ? 77.280 25.362 -80.639 1.00 74.62 791 GLU A C 1
ATOM 6541 O O . GLU A 1 791 ? 76.545 24.850 -79.802 1.00 74.62 791 GLU A O 1
ATOM 6546 N N . THR A 1 792 ? 78.526 24.906 -80.830 1.00 74.69 792 THR A N 1
ATOM 6547 C CA . THR A 1 792 ? 79.082 23.813 -80.010 1.00 74.69 792 THR A CA 1
ATOM 6548 C C . THR A 1 792 ? 79.293 24.224 -78.560 1.00 74.69 792 THR A C 1
ATOM 6550 O O . THR A 1 792 ? 78.986 23.416 -77.698 1.00 74.69 792 THR A O 1
ATOM 6553 N N . SER A 1 793 ? 79.700 25.459 -78.236 1.00 76.12 793 SER A N 1
ATOM 6554 C CA . SER A 1 793 ? 79.793 25.879 -76.826 1.00 76.12 793 SER A CA 1
ATOM 6555 C C . SER A 1 793 ? 78.422 26.007 -76.156 1.00 76.12 793 SER A C 1
ATOM 6557 O O . SER A 1 793 ? 78.304 25.782 -74.955 1.00 76.12 793 SER A O 1
ATOM 6559 N N . ARG A 1 794 ? 77.383 26.372 -76.921 1.00 80.44 794 ARG A N 1
ATOM 6560 C CA . ARG A 1 794 ? 75.993 26.422 -76.450 1.00 80.44 794 ARG A CA 1
ATOM 6561 C C . ARG A 1 794 ? 75.426 25.019 -76.233 1.00 80.44 794 ARG A C 1
ATOM 6563 O O . ARG A 1 794 ? 74.816 24.761 -75.205 1.00 80.44 794 ARG A O 1
ATOM 6570 N N . ILE A 1 795 ? 75.700 24.094 -77.147 1.00 78.00 795 ILE A N 1
ATOM 6571 C CA . ILE A 1 795 ? 75.335 22.684 -76.981 1.00 78.00 795 ILE A CA 1
ATOM 6572 C C . ILE A 1 795 ? 76.140 22.055 -75.833 1.00 78.00 795 ILE A C 1
ATOM 6574 O O . ILE A 1 795 ? 75.590 21.302 -75.041 1.00 78.00 795 ILE A O 1
ATOM 6578 N N . GLU A 1 796 ? 77.418 22.394 -75.662 1.00 77.62 796 GLU A N 1
ATOM 6579 C CA . GLU A 1 796 ? 78.230 21.932 -74.530 1.00 77.62 796 GLU A CA 1
ATOM 6580 C C . GLU A 1 796 ? 77.751 22.505 -73.189 1.00 77.62 796 GLU A C 1
ATOM 6582 O O . GLU A 1 796 ? 77.789 21.790 -72.186 1.00 77.62 796 GLU A O 1
ATOM 6587 N N . SER A 1 797 ? 77.273 23.755 -73.141 1.00 78.06 797 SER A N 1
ATOM 6588 C CA . SER A 1 797 ? 76.682 24.327 -71.926 1.00 78.06 797 SER A CA 1
ATOM 6589 C C . SER A 1 797 ? 75.309 23.726 -71.618 1.00 78.06 797 SER A C 1
ATOM 6591 O O . SER A 1 797 ? 75.041 23.413 -70.459 1.00 78.06 797 SER A O 1
ATOM 6593 N N . GLU A 1 798 ? 74.480 23.455 -72.628 1.00 80.00 798 GLU A N 1
ATOM 6594 C CA . GLU A 1 798 ? 73.214 22.728 -72.471 1.00 80.00 798 GLU A CA 1
ATOM 6595 C C . GLU A 1 798 ? 73.443 21.269 -72.041 1.00 80.00 798 GLU A C 1
ATOM 6597 O O . GLU A 1 798 ? 72.775 20.788 -71.127 1.00 80.00 798 GLU A O 1
ATOM 6602 N N . ILE A 1 799 ? 74.449 20.580 -72.591 1.00 79.81 799 ILE A N 1
ATOM 6603 C CA . ILE A 1 799 ? 74.842 19.227 -72.165 1.00 79.81 799 ILE A CA 1
ATOM 6604 C C . ILE A 1 799 ? 75.391 19.236 -70.733 1.00 79.81 799 ILE A C 1
ATOM 6606 O O . ILE A 1 799 ? 75.102 18.309 -69.978 1.00 79.81 799 ILE A O 1
ATOM 6610 N N . ARG A 1 800 ? 76.156 20.258 -70.323 1.00 81.56 800 ARG A N 1
ATOM 6611 C CA . ARG A 1 800 ? 76.599 20.402 -68.923 1.00 81.56 800 ARG A CA 1
ATOM 6612 C C . ARG A 1 800 ? 75.420 20.631 -67.984 1.00 81.56 800 ARG A C 1
ATOM 6614 O O . ARG A 1 800 ? 75.314 19.919 -66.997 1.00 81.56 800 ARG A O 1
ATOM 6621 N N . LEU A 1 801 ? 74.490 21.521 -68.329 1.00 82.38 801 LEU A N 1
ATOM 6622 C CA . LEU A 1 801 ? 73.277 21.751 -67.535 1.00 82.38 801 LEU A CA 1
ATOM 6623 C C . LEU A 1 801 ? 72.395 20.498 -67.447 1.00 82.38 801 LEU A C 1
ATOM 6625 O O . LEU A 1 801 ? 71.806 20.235 -66.400 1.00 82.38 801 LEU A O 1
ATOM 6629 N N . LEU A 1 802 ? 72.305 19.707 -68.518 1.00 78.00 802 LEU A N 1
ATOM 6630 C CA . LEU A 1 802 ? 71.580 18.436 -68.510 1.00 78.00 802 LEU A CA 1
ATOM 6631 C C . LEU A 1 802 ? 72.306 17.358 -67.696 1.00 78.00 802 LEU A C 1
ATOM 6633 O O . LEU A 1 802 ? 71.641 16.610 -66.987 1.00 78.00 802 LEU A O 1
ATOM 6637 N N . LYS A 1 803 ? 73.643 17.306 -67.724 1.00 78.31 803 LYS A N 1
ATOM 6638 C CA . LYS A 1 803 ? 74.436 16.410 -66.865 1.00 78.31 803 LYS A CA 1
ATOM 6639 C C . LYS A 1 803 ? 74.350 16.792 -65.390 1.00 78.31 803 LYS A C 1
ATOM 6641 O O . LYS A 1 803 ? 74.189 15.901 -64.564 1.00 78.31 803 LYS A O 1
ATOM 6646 N N . ASP A 1 804 ? 74.374 18.081 -65.065 1.00 81.75 804 ASP A N 1
ATOM 6647 C CA . ASP A 1 804 ? 74.206 18.565 -63.692 1.00 81.75 804 ASP A CA 1
ATOM 6648 C C . ASP A 1 804 ? 72.789 18.268 -63.184 1.00 81.75 804 ASP A C 1
ATOM 6650 O O . ASP A 1 804 ? 72.624 17.773 -62.071 1.00 81.75 804 ASP A O 1
ATOM 6654 N N . LYS A 1 805 ? 71.756 18.455 -64.020 1.00 79.19 805 LYS A N 1
ATOM 6655 C CA . LYS A 1 805 ? 70.382 18.030 -63.696 1.00 79.19 805 LYS A CA 1
ATOM 6656 C C . LYS A 1 805 ? 70.267 16.513 -63.542 1.00 79.19 805 LYS A C 1
ATOM 6658 O O . LYS A 1 805 ? 69.566 16.052 -62.650 1.00 79.19 805 LYS A O 1
ATOM 6663 N N . GLN A 1 806 ? 70.958 15.732 -64.371 1.00 78.75 806 GLN A N 1
ATOM 6664 C CA . GLN A 1 806 ? 70.980 14.274 -64.263 1.00 78.75 806 GLN A CA 1
ATOM 6665 C C . GLN A 1 806 ? 71.673 13.814 -62.973 1.00 78.75 806 GLN A C 1
ATOM 6667 O O . GLN A 1 806 ? 71.177 12.903 -62.319 1.00 78.75 806 GLN A O 1
ATOM 6672 N N . GLN A 1 807 ? 72.774 14.456 -62.574 1.00 81.62 807 GLN A N 1
ATOM 6673 C CA . GLN A 1 807 ? 73.461 14.173 -61.313 1.00 81.62 807 GLN A CA 1
ATOM 6674 C C . GLN A 1 807 ? 72.625 14.592 -60.101 1.00 81.62 807 GLN A C 1
ATOM 6676 O O . GLN A 1 807 ? 72.499 13.803 -59.173 1.00 81.62 807 GLN A O 1
ATOM 6681 N N . GLN A 1 808 ? 71.984 15.765 -60.132 1.00 81.06 808 GLN A N 1
ATOM 6682 C CA . GLN A 1 808 ? 71.070 16.207 -59.071 1.00 81.06 808 GLN A CA 1
ATOM 6683 C C . GLN A 1 808 ? 69.863 15.273 -58.928 1.00 81.06 808 GLN A C 1
ATOM 6685 O O . GLN A 1 808 ? 69.462 14.934 -57.816 1.00 81.06 808 GLN A O 1
ATOM 6690 N N . LEU A 1 809 ? 69.293 14.816 -60.046 1.00 78.25 809 LEU A N 1
ATOM 6691 C CA . LEU A 1 809 ? 68.216 13.831 -60.018 1.00 78.25 809 LEU A CA 1
ATOM 6692 C C . LEU A 1 809 ? 68.708 12.477 -59.507 1.00 78.25 809 LEU A C 1
ATOM 6694 O O . LEU A 1 809 ? 67.995 11.861 -58.726 1.00 78.25 809 LEU A O 1
ATOM 6698 N N . ALA A 1 810 ? 69.914 12.037 -59.877 1.00 79.81 810 ALA A N 1
ATOM 6699 C CA . ALA A 1 810 ? 70.500 10.799 -59.369 1.00 79.81 810 ALA A CA 1
ATOM 6700 C C . ALA A 1 810 ? 70.738 10.855 -57.852 1.00 79.81 810 ALA A C 1
ATOM 6702 O O . ALA A 1 810 ? 70.354 9.918 -57.159 1.00 79.81 810 ALA A O 1
ATOM 6703 N N . THR A 1 811 ? 71.261 11.967 -57.322 1.00 82.31 811 THR A N 1
ATOM 6704 C CA . THR A 1 811 ? 71.436 12.149 -55.872 1.00 82.31 811 THR A CA 1
ATOM 6705 C C . THR A 1 811 ? 70.098 12.194 -55.139 1.00 82.31 811 THR A C 1
ATOM 6707 O O . THR A 1 811 ? 69.951 11.558 -54.105 1.00 82.31 811 THR A O 1
ATOM 6710 N N . ILE A 1 812 ? 69.075 12.852 -55.701 1.00 82.81 812 ILE A N 1
ATOM 6711 C CA . ILE A 1 812 ? 67.725 12.851 -55.110 1.00 82.81 812 ILE A CA 1
ATOM 6712 C C . ILE A 1 812 ? 67.125 11.437 -55.126 1.00 82.81 812 ILE A C 1
ATOM 6714 O O . ILE A 1 812 ? 66.443 11.048 -54.180 1.00 82.81 812 ILE A O 1
ATOM 6718 N N . LEU A 1 813 ? 67.358 10.657 -56.182 1.00 80.00 813 LEU A N 1
ATOM 6719 C CA . LEU A 1 813 ? 66.861 9.285 -56.292 1.00 80.00 813 LEU A CA 1
ATOM 6720 C C . LEU A 1 813 ? 67.566 8.357 -55.294 1.00 80.00 813 LEU A C 1
ATOM 6722 O O . LEU A 1 813 ? 66.909 7.523 -54.675 1.00 80.00 813 LEU A O 1
ATOM 6726 N N . GLU A 1 814 ? 68.868 8.545 -55.089 1.00 82.25 814 GLU A N 1
ATOM 6727 C CA . GLU A 1 814 ? 69.660 7.806 -54.106 1.00 82.25 814 GLU A CA 1
ATOM 6728 C C . GLU A 1 814 ? 69.252 8.164 -52.667 1.00 82.25 814 GLU A C 1
ATOM 6730 O O . GLU A 1 814 ? 69.000 7.261 -51.869 1.00 82.25 814 GLU A O 1
ATOM 6735 N N . ASP A 1 815 ? 69.032 9.447 -52.364 1.00 81.88 815 ASP A N 1
ATOM 6736 C CA . ASP A 1 815 ? 68.498 9.902 -51.073 1.00 81.88 815 ASP A CA 1
ATOM 6737 C C . ASP A 1 815 ? 67.094 9.334 -50.817 1.00 81.88 815 ASP A C 1
ATOM 6739 O O . ASP A 1 815 ? 66.791 8.846 -49.726 1.00 81.88 815 ASP A O 1
ATOM 6743 N N . LYS A 1 816 ? 66.217 9.332 -51.831 1.00 77.44 816 LYS A N 1
ATOM 6744 C CA . LYS A 1 816 ? 64.878 8.732 -51.718 1.00 77.44 816 LYS A CA 1
ATOM 6745 C C . LYS A 1 816 ? 64.940 7.213 -51.568 1.00 77.44 816 LYS A C 1
ATOM 6747 O O . LYS A 1 816 ? 64.145 6.666 -50.808 1.00 77.44 816 LYS A O 1
ATOM 6752 N N . GLN A 1 817 ? 65.882 6.530 -52.217 1.00 79.12 817 GLN A N 1
ATOM 6753 C CA . GLN A 1 817 ? 66.113 5.098 -52.012 1.00 79.12 817 GLN A CA 1
ATOM 6754 C C . GLN A 1 817 ? 66.649 4.792 -50.611 1.00 79.12 817 GLN A C 1
ATOM 6756 O O . GLN A 1 817 ? 66.220 3.808 -50.013 1.00 79.12 817 GLN A O 1
ATOM 6761 N N . GLN A 1 818 ? 67.538 5.618 -50.058 1.00 79.94 818 GLN A N 1
ATOM 6762 C CA . GLN A 1 818 ? 68.018 5.459 -48.683 1.00 79.94 818 GLN A CA 1
ATOM 6763 C C . GLN A 1 818 ? 66.899 5.699 -47.664 1.00 79.94 818 GLN A C 1
ATOM 6765 O O . GLN A 1 818 ? 66.751 4.910 -46.735 1.00 79.94 818 GLN A O 1
ATOM 6770 N N . VAL A 1 819 ? 66.055 6.716 -47.870 1.00 80.44 819 VAL A N 1
ATOM 6771 C CA . VAL A 1 819 ? 64.869 6.953 -47.028 1.00 80.44 819 VAL A CA 1
ATOM 6772 C C . VAL A 1 819 ? 63.871 5.798 -47.125 1.00 80.44 819 VAL A C 1
ATOM 6774 O O . VAL A 1 819 ? 63.305 5.398 -46.116 1.00 80.44 819 VAL A O 1
ATOM 6777 N N . LEU A 1 820 ? 63.664 5.218 -48.310 1.00 76.25 820 LEU A N 1
ATOM 6778 C CA . LEU A 1 820 ? 62.793 4.050 -48.454 1.00 76.25 820 LEU A CA 1
ATOM 6779 C C . LEU A 1 820 ? 63.369 2.806 -47.774 1.00 76.25 820 LEU A C 1
ATOM 6781 O O . LEU A 1 820 ? 62.608 2.062 -47.167 1.00 76.25 820 LEU A O 1
ATOM 6785 N N . LYS A 1 821 ? 64.689 2.593 -47.823 1.00 78.62 821 LYS A N 1
ATOM 6786 C CA . LYS A 1 821 ? 65.341 1.489 -47.102 1.00 78.62 821 LYS A CA 1
ATOM 6787 C C . LYS A 1 821 ? 65.212 1.640 -45.590 1.00 78.62 821 LYS A C 1
ATOM 6789 O O . LYS A 1 821 ? 64.815 0.686 -44.938 1.00 78.62 821 LYS A O 1
ATOM 6794 N N . THR A 1 822 ? 65.452 2.830 -45.039 1.00 83.00 822 THR A N 1
ATOM 6795 C CA . THR A 1 822 ? 65.303 3.056 -43.589 1.00 83.00 822 THR A CA 1
ATOM 6796 C C . THR A 1 822 ? 63.849 2.967 -43.135 1.00 83.00 822 THR A C 1
ATOM 6798 O O . THR A 1 822 ? 63.573 2.446 -42.054 1.00 83.00 822 THR A O 1
ATOM 6801 N N . LEU A 1 823 ? 62.898 3.417 -43.961 1.00 79.44 823 LEU A N 1
ATOM 6802 C CA . LEU A 1 823 ? 61.475 3.245 -43.678 1.00 79.44 823 LEU A CA 1
ATOM 6803 C C . LEU A 1 823 ? 61.072 1.766 -43.736 1.00 79.44 823 LEU A C 1
ATOM 6805 O O . LEU A 1 823 ? 60.319 1.321 -42.880 1.00 79.44 823 LEU A O 1
ATOM 6809 N N . HIS A 1 824 ? 61.605 1.004 -44.695 1.00 80.38 824 HIS A N 1
ATOM 6810 C CA . HIS A 1 824 ? 61.353 -0.429 -44.823 1.00 80.38 824 HIS A CA 1
ATOM 6811 C C . HIS A 1 824 ? 61.947 -1.225 -43.654 1.00 80.38 824 HIS A C 1
ATOM 6813 O O . HIS A 1 824 ? 61.237 -2.022 -43.057 1.00 80.38 824 HIS A O 1
ATOM 6819 N N . GLU A 1 825 ? 63.187 -0.940 -43.249 1.00 79.69 825 GLU A N 1
ATOM 6820 C CA . GLU A 1 825 ? 63.813 -1.532 -42.057 1.00 79.69 825 GLU A CA 1
ATOM 6821 C C . GLU A 1 825 ? 63.029 -1.190 -40.777 1.00 79.69 825 GLU A C 1
ATOM 6823 O O . GLU A 1 825 ? 62.832 -2.044 -39.911 1.00 79.69 825 GLU A O 1
ATOM 6828 N N . SER A 1 826 ? 62.517 0.043 -40.660 1.00 82.62 826 SER A N 1
ATOM 6829 C CA . SER A 1 826 ? 61.654 0.432 -39.539 1.00 82.62 826 SER A CA 1
ATOM 6830 C C . SER A 1 826 ? 60.302 -0.284 -39.565 1.00 82.62 826 SER A C 1
ATOM 6832 O O . SER A 1 826 ? 59.764 -0.576 -38.496 1.00 82.62 826 SER A O 1
ATOM 6834 N N . ASP A 1 827 ? 59.729 -0.527 -40.742 1.00 75.06 827 ASP A N 1
ATOM 6835 C CA . ASP A 1 827 ? 58.444 -1.211 -40.895 1.00 75.06 827 ASP A CA 1
ATOM 6836 C C . ASP A 1 827 ? 58.594 -2.718 -40.629 1.00 75.06 827 ASP A C 1
ATOM 6838 O O . ASP A 1 827 ? 57.781 -3.310 -39.924 1.00 75.06 827 ASP A O 1
ATOM 6842 N N . GLU A 1 828 ? 59.693 -3.337 -41.070 1.00 77.19 828 GLU A N 1
ATOM 6843 C CA . GLU A 1 828 ? 60.046 -4.721 -40.729 1.00 77.19 828 GLU A CA 1
ATOM 6844 C C . GLU A 1 828 ? 60.303 -4.907 -39.224 1.00 77.19 828 GLU A C 1
ATOM 6846 O O . GLU A 1 828 ? 59.830 -5.884 -38.633 1.00 77.19 828 GLU A O 1
ATOM 6851 N N . ALA A 1 829 ? 60.981 -3.955 -38.570 1.00 78.19 829 ALA A N 1
ATOM 6852 C CA . ALA A 1 829 ? 61.172 -3.974 -37.119 1.00 78.19 829 ALA A CA 1
ATOM 6853 C C . ALA A 1 829 ? 59.834 -3.845 -36.366 1.00 78.19 829 ALA A C 1
ATOM 6855 O O . ALA A 1 829 ? 59.560 -4.618 -35.447 1.00 78.19 829 ALA A O 1
ATOM 6856 N N . LYS A 1 830 ? 58.959 -2.925 -36.796 1.00 78.00 830 LYS A N 1
ATOM 6857 C CA . LYS A 1 830 ? 57.608 -2.742 -36.234 1.00 78.00 830 LYS A CA 1
ATOM 6858 C C . LYS A 1 830 ? 56.720 -3.968 -36.444 1.00 78.00 830 LYS A C 1
ATOM 6860 O O . LYS A 1 830 ? 55.980 -4.336 -35.534 1.00 78.00 830 LYS A O 1
ATOM 6865 N N . ASN A 1 831 ? 56.798 -4.607 -37.610 1.00 75.56 831 ASN A N 1
ATOM 6866 C CA . ASN A 1 831 ? 56.062 -5.836 -37.907 1.00 75.56 831 ASN A CA 1
ATOM 6867 C C . ASN A 1 831 ? 56.561 -7.006 -37.049 1.00 75.56 831 ASN A C 1
ATOM 6869 O O . ASN A 1 831 ? 55.746 -7.745 -36.502 1.00 75.56 831 ASN A O 1
ATOM 6873 N N . SER A 1 832 ? 57.874 -7.110 -36.829 1.00 76.12 832 SER A N 1
ATOM 6874 C CA . SER A 1 832 ? 58.453 -8.107 -35.918 1.00 76.12 832 SER A CA 1
ATOM 6875 C C . SER A 1 832 ? 58.000 -7.891 -34.465 1.00 76.12 832 SER A C 1
ATOM 6877 O O . SER A 1 832 ? 57.606 -8.843 -33.791 1.00 76.12 832 SER A O 1
ATOM 6879 N N . GLU A 1 833 ? 57.961 -6.641 -33.984 1.00 76.56 833 GLU A N 1
ATOM 6880 C CA . GLU A 1 833 ? 57.413 -6.302 -32.659 1.00 76.56 833 GLU A CA 1
ATOM 6881 C C . GLU A 1 833 ? 55.908 -6.612 -32.548 1.00 76.56 833 GLU A C 1
ATOM 6883 O O . GLU A 1 833 ? 55.442 -7.101 -31.514 1.00 76.56 833 GLU A O 1
ATOM 6888 N N . LEU A 1 834 ? 55.135 -6.357 -33.609 1.00 74.94 834 LEU A N 1
ATOM 6889 C CA . LEU A 1 834 ? 53.708 -6.685 -33.679 1.00 74.94 834 LEU A CA 1
ATOM 6890 C C . LEU A 1 834 ? 53.463 -8.195 -33.628 1.00 74.94 834 LEU A C 1
ATOM 6892 O O . LEU A 1 834 ? 52.552 -8.631 -32.921 1.00 74.94 834 LEU A O 1
ATOM 6896 N N . ASP A 1 835 ? 54.284 -8.987 -34.313 1.00 73.88 835 ASP A N 1
ATOM 6897 C CA . ASP A 1 835 ? 54.209 -10.446 -34.283 1.00 73.88 835 ASP A CA 1
ATOM 6898 C C . ASP A 1 835 ? 54.588 -11.007 -32.902 1.00 73.88 835 ASP A C 1
ATOM 6900 O O . ASP A 1 835 ? 53.895 -11.887 -32.379 1.00 73.88 835 ASP A O 1
ATOM 6904 N N . GLU A 1 836 ? 55.614 -10.457 -32.241 1.00 75.81 836 GLU A N 1
ATOM 6905 C CA . GLU A 1 836 ? 55.965 -10.826 -30.864 1.00 75.81 836 GLU A CA 1
ATOM 6906 C C . GLU A 1 836 ? 54.867 -10.466 -29.852 1.00 75.81 836 GLU A C 1
ATOM 6908 O O . GLU A 1 836 ? 54.547 -11.263 -28.959 1.00 75.81 836 GLU A O 1
ATOM 6913 N N . LEU A 1 837 ? 54.261 -9.281 -29.981 1.00 77.62 837 LEU A N 1
ATOM 6914 C CA . LEU A 1 837 ? 53.129 -8.863 -29.151 1.00 77.62 837 LEU A CA 1
ATOM 6915 C C . LEU A 1 837 ? 51.879 -9.700 -29.441 1.00 77.62 837 LEU A C 1
ATOM 6917 O O . LEU A 1 837 ? 51.153 -10.058 -28.510 1.00 77.62 837 LEU A O 1
ATOM 6921 N N . GLY A 1 838 ? 51.652 -10.067 -30.703 1.00 74.31 838 GLY A N 1
ATOM 6922 C CA . GLY A 1 838 ? 50.608 -10.999 -31.120 1.00 74.31 838 GLY A CA 1
ATOM 6923 C C . GLY A 1 838 ? 50.777 -12.369 -30.464 1.00 74.31 838 GLY A C 1
ATOM 6924 O O . GLY A 1 838 ? 49.818 -12.899 -29.897 1.00 74.31 838 GLY A O 1
ATOM 6925 N N . ARG A 1 839 ? 52.009 -12.893 -30.442 1.00 72.06 839 ARG A N 1
ATOM 6926 C CA . ARG A 1 839 ? 52.373 -14.146 -29.762 1.00 72.06 839 ARG A CA 1
ATOM 6927 C C . ARG A 1 839 ? 52.097 -14.070 -28.258 1.00 72.06 839 ARG A C 1
ATOM 6929 O O . ARG A 1 839 ? 51.351 -14.895 -27.738 1.00 72.06 839 ARG A O 1
ATOM 6936 N N . LYS A 1 840 ? 52.595 -13.033 -27.572 1.00 75.56 840 LYS A N 1
ATOM 6937 C CA . LYS A 1 840 ? 52.372 -12.830 -26.124 1.00 75.56 840 LYS A CA 1
ATOM 6938 C C . LYS A 1 840 ? 50.891 -12.659 -25.777 1.00 75.56 840 LYS A C 1
ATOM 6940 O O . LYS A 1 840 ? 50.425 -13.164 -24.760 1.00 75.56 840 LYS A O 1
ATOM 6945 N N . LYS A 1 841 ? 50.118 -11.965 -26.619 1.00 77.31 841 LYS A N 1
ATOM 6946 C CA . LYS A 1 841 ? 48.667 -11.812 -26.431 1.00 77.31 841 LYS A CA 1
ATOM 6947 C C . LYS A 1 841 ? 47.948 -13.160 -26.509 1.00 77.31 841 LYS A C 1
ATOM 6949 O O . LYS A 1 841 ? 47.020 -13.389 -25.735 1.00 77.31 841 LYS A O 1
ATOM 6954 N N . GLN A 1 842 ? 48.361 -14.033 -27.424 1.00 70.44 842 GLN A N 1
ATOM 6955 C CA . GLN A 1 842 ? 47.775 -15.361 -27.579 1.00 70.44 842 GLN A CA 1
ATOM 6956 C C . GLN A 1 842 ? 48.169 -16.299 -26.426 1.00 70.44 842 GLN A C 1
ATOM 6958 O O . GLN A 1 842 ? 47.283 -16.934 -25.860 1.00 70.44 842 GLN A O 1
ATOM 6963 N N . GLU A 1 843 ? 49.437 -16.294 -25.996 1.00 74.31 843 GLU A N 1
ATOM 6964 C CA . GLU A 1 843 ? 49.899 -17.007 -24.789 1.00 74.31 843 GLU A CA 1
ATOM 6965 C C . GLU A 1 843 ? 49.091 -16.587 -23.549 1.00 74.31 843 GLU A C 1
ATOM 6967 O O . GLU A 1 843 ? 48.515 -17.428 -22.859 1.00 74.31 843 GLU A O 1
ATOM 6972 N N . ASN A 1 844 ? 48.948 -15.276 -23.321 1.00 78.31 844 ASN A N 1
ATOM 6973 C CA . ASN A 1 844 ? 48.174 -14.737 -22.199 1.00 78.31 844 ASN A CA 1
ATOM 6974 C C . ASN A 1 844 ? 46.684 -15.101 -22.284 1.00 78.31 844 ASN A C 1
ATOM 6976 O O . ASN A 1 844 ? 46.045 -15.351 -21.261 1.00 78.31 844 ASN A O 1
ATOM 6980 N N . MET A 1 845 ? 46.106 -15.126 -23.490 1.00 77.69 845 MET A N 1
ATOM 6981 C CA . MET A 1 845 ? 44.710 -15.521 -23.695 1.00 77.69 845 MET A CA 1
ATOM 6982 C C . MET A 1 845 ? 44.499 -16.999 -23.355 1.00 77.69 845 MET A C 1
ATOM 6984 O O . MET A 1 845 ? 43.529 -17.345 -22.681 1.00 77.69 845 MET A O 1
ATOM 6988 N N . GLU A 1 846 ? 45.396 -17.878 -23.795 1.00 74.44 846 GLU A N 1
ATOM 6989 C CA . GLU A 1 846 ? 45.316 -19.307 -23.496 1.00 74.44 846 GLU A CA 1
ATOM 6990 C C . GLU A 1 846 ? 45.518 -19.585 -22.004 1.00 74.44 846 GLU A C 1
ATOM 6992 O O . GLU A 1 846 ? 44.743 -20.344 -21.415 1.00 74.44 846 GLU A O 1
ATOM 6997 N N . GLU A 1 847 ? 46.464 -18.898 -21.360 1.00 77.44 847 GLU A N 1
ATOM 6998 C CA . GLU A 1 847 ? 46.665 -18.978 -19.913 1.00 77.44 847 GLU A CA 1
ATOM 6999 C C . GLU A 1 847 ? 45.420 -18.504 -19.139 1.00 77.44 847 GLU A C 1
ATOM 7001 O O . GLU A 1 847 ? 44.978 -19.155 -18.186 1.00 77.44 847 GLU A O 1
ATOM 7006 N N . LEU A 1 848 ? 44.795 -17.404 -19.573 1.00 78.19 848 LEU A N 1
ATOM 7007 C CA . LEU A 1 848 ? 43.563 -16.886 -18.980 1.00 78.19 848 LEU A CA 1
ATOM 7008 C C . LEU A 1 848 ? 42.400 -17.872 -19.149 1.00 78.19 848 LEU A C 1
ATOM 7010 O O . LEU A 1 848 ? 41.677 -18.133 -18.187 1.00 78.19 848 LEU A O 1
ATOM 7014 N N . LEU A 1 849 ? 42.223 -18.453 -20.339 1.00 78.50 849 LEU A N 1
ATOM 7015 C CA . LEU A 1 849 ? 41.179 -19.448 -20.605 1.00 78.50 849 LEU A CA 1
ATOM 7016 C C . LEU A 1 849 ? 41.366 -20.704 -19.748 1.00 78.50 849 LEU A C 1
ATOM 7018 O O . LEU A 1 849 ? 40.386 -21.251 -19.235 1.00 78.50 849 LEU A O 1
ATOM 7022 N N . MET A 1 850 ? 42.607 -21.144 -19.542 1.00 71.25 850 MET A N 1
ATOM 7023 C CA . MET A 1 850 ? 42.922 -22.274 -18.667 1.00 71.25 850 MET A CA 1
ATOM 7024 C C . MET A 1 850 ? 42.663 -21.934 -17.194 1.00 71.25 850 MET A C 1
ATOM 7026 O O . MET A 1 850 ? 41.989 -22.704 -16.504 1.00 71.25 850 MET A O 1
ATOM 7030 N N . LYS A 1 851 ? 43.065 -20.746 -16.719 1.00 76.69 851 LYS A N 1
ATOM 7031 C CA . LYS A 1 851 ? 42.731 -20.255 -15.367 1.00 76.69 851 LYS A CA 1
ATOM 7032 C C . LYS A 1 851 ? 41.219 -20.128 -15.162 1.00 76.69 851 LYS A C 1
ATOM 7034 O O . LYS A 1 851 ? 40.711 -20.548 -14.127 1.00 76.69 851 LYS A O 1
ATOM 7039 N N . GLN A 1 852 ? 40.472 -19.642 -16.152 1.00 76.69 852 GLN A N 1
ATOM 7040 C CA . GLN A 1 852 ? 39.008 -19.571 -16.105 1.00 76.69 852 GLN A CA 1
ATOM 7041 C C . GLN A 1 852 ? 38.356 -20.959 -16.063 1.00 76.69 852 GLN A C 1
ATOM 7043 O O . GLN A 1 852 ? 37.400 -21.162 -15.316 1.00 76.69 852 GLN A O 1
ATOM 7048 N N . ARG A 1 853 ? 38.868 -21.940 -16.820 1.00 75.69 853 ARG A N 1
ATOM 7049 C CA . ARG A 1 853 ? 38.418 -23.342 -16.725 1.00 75.69 853 ARG A CA 1
ATOM 7050 C C . ARG A 1 853 ? 38.711 -23.928 -15.344 1.00 75.69 853 ARG A C 1
ATOM 7052 O O . ARG A 1 853 ? 37.833 -24.552 -14.760 1.00 75.69 853 ARG A O 1
ATOM 7059 N N . ARG A 1 854 ? 39.892 -23.658 -14.784 1.00 74.62 854 ARG A N 1
ATOM 7060 C CA . ARG A 1 854 ? 40.279 -24.076 -13.429 1.00 74.62 854 ARG A CA 1
ATOM 7061 C C . ARG A 1 854 ? 39.387 -23.450 -12.351 1.00 74.62 854 ARG A C 1
ATOM 7063 O O . ARG A 1 854 ? 38.946 -24.159 -11.454 1.00 74.62 854 ARG A O 1
ATOM 7070 N N . VAL A 1 855 ? 39.032 -22.170 -12.477 1.00 76.69 855 VAL A N 1
ATOM 7071 C CA . VAL A 1 855 ? 38.043 -21.511 -11.603 1.00 76.69 855 VAL A CA 1
ATOM 7072 C C . VAL A 1 855 ? 36.666 -22.160 -11.740 1.00 76.69 855 VAL A C 1
ATOM 7074 O O . VAL A 1 855 ? 36.051 -22.466 -10.725 1.00 76.69 855 VAL A O 1
ATOM 7077 N N . LYS A 1 856 ? 36.210 -22.471 -12.961 1.00 77.69 856 LYS A N 1
ATOM 7078 C CA . LYS A 1 856 ? 34.953 -23.212 -13.169 1.00 77.69 856 LYS A CA 1
ATOM 7079 C C . LYS A 1 856 ? 34.981 -24.593 -12.508 1.00 77.69 856 LYS A C 1
ATOM 7081 O O . LYS A 1 856 ? 33.975 -24.991 -11.929 1.00 77.69 856 LYS A O 1
ATOM 7086 N N . TYR A 1 857 ? 36.110 -25.302 -12.541 1.00 74.38 857 TYR A N 1
ATOM 7087 C CA . TYR A 1 857 ? 36.261 -26.570 -11.822 1.00 74.38 857 TYR A CA 1
ATOM 7088 C C . TYR A 1 857 ? 36.255 -26.384 -10.300 1.00 74.38 857 TYR A C 1
ATOM 7090 O O . TYR A 1 857 ? 35.597 -27.155 -9.604 1.00 74.38 857 TYR A O 1
ATOM 7098 N N . TYR A 1 858 ? 36.892 -25.336 -9.769 1.00 75.31 858 TYR A N 1
ATOM 7099 C CA . TYR A 1 858 ? 36.818 -25.010 -8.341 1.00 75.31 858 TYR A CA 1
ATOM 7100 C C . TYR A 1 858 ? 35.412 -24.591 -7.895 1.00 75.31 858 TYR A C 1
ATOM 7102 O O . TYR A 1 858 ? 34.974 -24.991 -6.817 1.00 75.31 858 TYR A O 1
ATOM 7110 N N . ASP A 1 859 ? 34.663 -23.871 -8.729 1.00 72.88 859 ASP A N 1
ATOM 7111 C CA . ASP A 1 859 ? 33.261 -23.541 -8.468 1.00 72.88 859 ASP A CA 1
ATOM 7112 C C . ASP A 1 859 ? 32.365 -24.786 -8.523 1.00 72.88 859 ASP A C 1
ATOM 7114 O O . ASP A 1 859 ? 31.485 -24.948 -7.677 1.00 72.88 859 ASP A O 1
ATOM 7118 N N . GLN A 1 860 ? 32.612 -25.714 -9.451 1.00 73.81 860 GLN A N 1
ATOM 7119 C CA . GLN A 1 860 ? 31.910 -27.003 -9.510 1.00 73.81 860 GLN A CA 1
ATOM 7120 C C . GLN A 1 860 ? 32.232 -27.905 -8.307 1.00 73.81 860 GLN A C 1
ATOM 7122 O O . GLN A 1 860 ? 31.336 -28.590 -7.807 1.00 73.81 860 GLN A O 1
ATOM 7127 N N . LEU A 1 861 ? 33.473 -27.873 -7.806 1.00 68.12 861 LEU A N 1
ATOM 7128 C CA . LEU A 1 861 ? 33.893 -28.514 -6.553 1.00 68.12 861 LEU A CA 1
ATOM 7129 C C . LEU A 1 861 ? 33.189 -27.889 -5.343 1.00 68.12 861 LEU A C 1
ATOM 7131 O O . LEU A 1 861 ? 32.619 -28.609 -4.527 1.00 68.12 861 LEU A O 1
ATOM 7135 N N . LYS A 1 862 ? 33.147 -26.553 -5.262 1.00 68.50 862 LYS A N 1
ATOM 7136 C CA . LYS A 1 862 ? 32.452 -25.809 -4.198 1.00 68.50 862 LYS A CA 1
ATOM 7137 C C . LYS A 1 862 ? 30.940 -26.062 -4.199 1.00 68.50 862 LYS A C 1
ATOM 7139 O O . LYS A 1 862 ? 30.313 -26.048 -3.144 1.00 68.50 862 LYS A O 1
ATOM 7144 N N . GLN A 1 863 ? 30.359 -26.317 -5.370 1.00 72.56 863 GLN A N 1
ATOM 7145 C CA . GLN A 1 863 ? 28.949 -26.673 -5.550 1.00 72.56 863 GLN A CA 1
ATOM 7146 C C . GLN A 1 863 ? 28.672 -28.185 -5.424 1.00 72.56 863 GLN A C 1
ATOM 7148 O O . GLN A 1 863 ? 27.521 -28.596 -5.572 1.00 72.56 863 GLN A O 1
ATOM 7153 N N . GLY A 1 864 ? 29.693 -29.016 -5.169 1.00 63.44 864 GLY A N 1
ATOM 7154 C CA . GLY A 1 864 ? 29.560 -30.467 -4.984 1.00 63.44 864 GLY A CA 1
ATOM 7155 C C . GLY A 1 864 ? 29.169 -31.257 -6.241 1.00 63.44 864 GLY A C 1
ATOM 7156 O O . GLY A 1 864 ? 28.756 -32.408 -6.130 1.00 63.44 864 GLY A O 1
ATOM 7157 N N . ARG A 1 865 ? 29.270 -30.658 -7.436 1.00 62.91 865 ARG A N 1
ATOM 7158 C CA . ARG A 1 865 ? 28.865 -31.262 -8.724 1.00 62.91 865 ARG A CA 1
ATOM 7159 C C . ARG A 1 865 ? 30.034 -31.829 -9.532 1.00 62.91 865 ARG A C 1
ATOM 7161 O O . ARG A 1 865 ? 29.825 -32.317 -10.638 1.00 62.91 865 ARG A O 1
ATOM 7168 N N . TYR A 1 866 ? 31.256 -31.742 -9.012 1.00 63.62 866 TYR A N 1
ATOM 7169 C CA . TYR A 1 866 ? 32.444 -32.242 -9.694 1.00 63.62 866 TYR A CA 1
ATOM 7170 C C . TYR A 1 866 ? 32.615 -33.751 -9.477 1.00 63.62 866 TYR A C 1
ATOM 7172 O O . TYR A 1 866 ? 32.797 -34.215 -8.351 1.00 63.62 866 TYR A O 1
ATOM 7180 N N . THR A 1 867 ? 32.565 -34.525 -10.557 1.00 57.59 867 THR A N 1
ATOM 7181 C CA . THR A 1 867 ? 32.820 -35.970 -10.545 1.00 57.59 867 THR A CA 1
ATOM 7182 C C . THR A 1 867 ? 34.290 -36.242 -10.861 1.00 57.59 867 THR A C 1
ATOM 7184 O O . THR A 1 867 ? 34.726 -36.022 -11.989 1.00 57.59 867 THR A O 1
ATOM 7187 N N . LEU A 1 868 ? 35.051 -36.736 -9.878 1.00 59.22 868 LEU A N 1
ATOM 7188 C CA . LEU A 1 868 ? 36.423 -37.223 -10.074 1.00 59.22 868 LEU A CA 1
ATOM 7189 C C . LEU A 1 868 ? 36.424 -38.381 -11.086 1.00 59.22 868 LEU A C 1
ATOM 7191 O O . LEU A 1 868 ? 35.728 -39.375 -10.869 1.00 59.22 868 LEU A O 1
ATOM 7195 N N . LEU A 1 869 ? 37.193 -38.258 -12.176 1.00 58.28 869 LEU A N 1
ATOM 7196 C CA . LEU A 1 869 ? 37.278 -39.293 -13.218 1.00 58.28 869 LEU A CA 1
ATOM 7197 C C . LEU A 1 869 ? 37.932 -40.597 -12.715 1.00 58.28 869 LEU A C 1
ATOM 7199 O O . LEU A 1 869 ? 37.619 -41.665 -13.235 1.00 58.28 869 LEU A O 1
ATOM 7203 N N . ALA A 1 870 ? 38.754 -40.544 -11.661 1.00 53.09 870 ALA A N 1
ATOM 7204 C CA . ALA A 1 870 ? 39.225 -41.715 -10.924 1.00 53.09 870 ALA A CA 1
ATOM 7205 C C . ALA A 1 870 ? 39.221 -41.442 -9.409 1.00 53.09 870 ALA A C 1
ATOM 7207 O O . ALA A 1 870 ? 39.547 -40.348 -8.960 1.00 53.09 870 ALA A O 1
ATOM 7208 N N . LYS A 1 871 ? 38.814 -42.436 -8.606 1.00 54.78 871 LYS A N 1
ATOM 7209 C CA . LYS A 1 871 ? 38.697 -42.335 -7.133 1.00 54.78 871 LYS A CA 1
ATOM 7210 C C . LYS A 1 871 ? 39.953 -42.787 -6.367 1.00 54.78 871 LYS A C 1
ATOM 7212 O O . LYS A 1 871 ? 39.937 -42.761 -5.142 1.00 54.78 871 LYS A O 1
ATOM 7217 N N . LYS A 1 872 ? 40.995 -43.252 -7.064 1.00 55.59 872 LYS A N 1
ATOM 7218 C CA . LYS A 1 872 ? 42.296 -43.623 -6.484 1.00 55.59 872 LYS A CA 1
ATOM 7219 C C . LYS A 1 872 ? 43.374 -42.743 -7.104 1.00 55.59 872 LYS A C 1
ATOM 7221 O O . LYS A 1 872 ? 43.381 -42.612 -8.329 1.00 55.59 872 LYS A O 1
ATOM 7226 N N . ASP A 1 873 ? 44.263 -42.206 -6.277 1.00 59.94 873 ASP A N 1
ATOM 7227 C CA . ASP A 1 873 ? 45.318 -41.283 -6.708 1.00 59.94 873 ASP A CA 1
ATOM 7228 C C . ASP A 1 873 ? 46.245 -41.922 -7.760 1.00 59.94 873 ASP A C 1
ATOM 7230 O O . ASP A 1 873 ? 46.468 -41.315 -8.804 1.00 59.94 873 ASP A O 1
ATOM 7234 N N . ASP A 1 874 ? 46.596 -43.208 -7.611 1.00 61.88 874 ASP A N 1
ATOM 7235 C CA . ASP A 1 874 ? 47.414 -43.957 -8.588 1.00 61.88 874 ASP A CA 1
ATOM 7236 C C . ASP A 1 874 ? 46.807 -44.015 -10.007 1.00 61.88 874 ASP A C 1
ATOM 7238 O O . ASP A 1 874 ? 47.521 -44.050 -11.007 1.00 61.88 874 ASP A O 1
ATOM 7242 N N . LEU A 1 875 ? 45.472 -44.053 -10.123 1.00 63.62 875 LEU A N 1
ATOM 7243 C CA . LEU A 1 875 ? 44.783 -44.089 -11.422 1.00 63.62 875 LEU A CA 1
ATOM 7244 C C . LEU A 1 875 ? 44.670 -42.691 -12.040 1.00 63.62 875 LEU A C 1
ATOM 7246 O O . LEU A 1 875 ? 44.665 -42.575 -13.263 1.00 63.62 875 LEU A O 1
ATOM 7250 N N . ASN A 1 876 ? 44.603 -41.643 -11.215 1.00 63.91 876 ASN A N 1
ATOM 7251 C CA . ASN A 1 876 ? 44.683 -40.265 -11.692 1.00 63.91 876 ASN A CA 1
ATOM 7252 C C . ASN A 1 876 ? 46.092 -39.954 -12.200 1.00 63.91 876 ASN A C 1
ATOM 7254 O O . ASN A 1 876 ? 46.200 -39.410 -13.289 1.00 63.91 876 ASN A O 1
ATOM 7258 N N . GLU A 1 877 ? 47.146 -40.364 -11.485 1.00 67.12 877 GLU A N 1
ATOM 7259 C CA . GLU A 1 877 ? 48.535 -40.212 -11.947 1.00 67.12 877 GLU A CA 1
ATOM 7260 C C . GLU A 1 877 ? 48.805 -40.973 -13.252 1.00 67.12 877 GLU A C 1
ATOM 7262 O O . GLU A 1 877 ? 49.506 -40.492 -14.140 1.00 67.12 877 GLU A O 1
ATOM 7267 N N . GLN A 1 878 ? 48.219 -42.160 -13.425 1.00 71.00 878 GLN A N 1
ATOM 7268 C CA . GLN A 1 878 ? 48.326 -42.887 -14.692 1.00 71.00 878 GLN A CA 1
ATOM 7269 C C . GLN A 1 878 ? 47.587 -42.187 -15.840 1.00 71.00 878 GLN A C 1
ATOM 7271 O O . GLN A 1 878 ? 48.070 -42.202 -16.971 1.00 71.00 878 GLN A O 1
ATOM 7276 N N . GLU A 1 879 ? 46.426 -41.578 -15.590 1.00 66.31 879 GLU A N 1
ATOM 7277 C CA . GLU A 1 879 ? 45.687 -40.835 -16.618 1.00 66.31 879 GLU A CA 1
ATOM 7278 C C . GLU A 1 879 ? 46.309 -39.461 -16.919 1.00 66.31 879 GLU A C 1
ATOM 7280 O O . GLU A 1 879 ? 46.319 -39.060 -18.083 1.00 66.31 879 GLU A O 1
ATOM 7285 N N . THR A 1 880 ? 46.902 -38.771 -15.938 1.00 70.12 880 THR A N 1
ATOM 7286 C CA . THR A 1 880 ? 47.685 -37.545 -16.178 1.00 70.12 880 THR A CA 1
ATOM 7287 C C . THR A 1 880 ? 48.959 -37.857 -16.954 1.00 70.12 880 THR A C 1
ATOM 7289 O O . THR 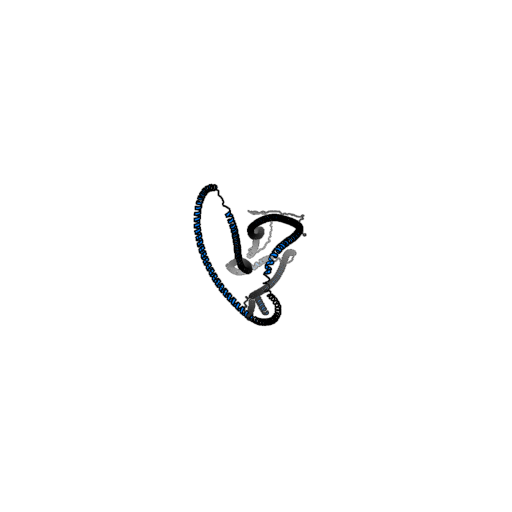A 1 880 ? 49.238 -37.184 -17.942 1.00 70.12 880 THR A O 1
ATOM 7292 N N . ASN A 1 881 ? 49.671 -38.940 -16.622 1.00 73.56 881 ASN A N 1
ATOM 7293 C CA . ASN A 1 881 ? 50.841 -39.378 -17.388 1.00 73.56 881 ASN A CA 1
ATOM 7294 C C . ASN A 1 881 ? 50.477 -39.769 -18.830 1.00 73.56 881 ASN A C 1
ATOM 7296 O O . ASN A 1 881 ? 51.169 -39.373 -19.762 1.00 73.56 881 ASN A O 1
ATOM 7300 N N . LYS A 1 882 ? 49.341 -40.443 -19.066 1.00 77.06 882 LYS A N 1
ATOM 7301 C CA . LYS A 1 882 ? 48.850 -40.704 -20.436 1.00 77.06 882 LYS A CA 1
ATOM 7302 C C . LYS A 1 882 ? 48.495 -39.423 -21.199 1.00 77.06 882 LYS A C 1
ATOM 7304 O O . LYS A 1 882 ? 48.630 -39.390 -22.425 1.00 77.06 882 LYS A O 1
ATOM 7309 N N . GLN A 1 883 ? 47.997 -38.392 -20.514 1.00 71.50 883 GLN A N 1
ATOM 7310 C CA . GLN A 1 883 ? 47.711 -37.087 -21.119 1.00 71.50 883 GLN A CA 1
ATOM 7311 C C . GLN A 1 883 ? 49.001 -36.329 -21.451 1.00 71.50 883 GLN A C 1
ATOM 7313 O O . GLN A 1 883 ? 49.122 -35.840 -22.575 1.00 71.50 883 GLN A O 1
ATOM 7318 N N . LEU A 1 884 ? 49.987 -36.341 -20.551 1.00 76.75 884 LEU A N 1
ATOM 7319 C CA . LEU A 1 884 ? 51.332 -35.807 -20.777 1.00 76.75 884 LEU A CA 1
ATOM 7320 C C . LEU A 1 884 ? 52.044 -36.519 -21.932 1.00 76.75 884 LEU A C 1
ATOM 7322 O O . LEU A 1 884 ? 52.591 -35.862 -22.814 1.00 76.75 884 LEU A O 1
ATOM 7326 N N . ASP A 1 885 ? 51.973 -37.848 -22.004 1.00 77.19 885 ASP A N 1
ATOM 7327 C CA . ASP A 1 885 ? 52.561 -38.627 -23.098 1.00 77.19 885 ASP A CA 1
ATOM 7328 C C . ASP A 1 885 ? 51.869 -38.337 -24.437 1.00 77.19 885 ASP A C 1
ATOM 7330 O O . ASP A 1 885 ? 52.530 -38.201 -25.470 1.00 77.19 885 ASP A O 1
ATOM 7334 N N . ARG A 1 886 ? 50.540 -38.155 -24.438 1.00 76.75 886 ARG A N 1
ATOM 7335 C CA . ARG A 1 886 ? 49.807 -37.695 -25.628 1.00 76.75 886 ARG A CA 1
ATOM 7336 C C . ARG A 1 886 ? 50.220 -36.283 -26.033 1.00 76.75 886 ARG A C 1
ATOM 7338 O O . ARG A 1 886 ? 50.433 -36.060 -27.222 1.00 76.75 886 ARG A O 1
ATOM 7345 N N . LEU A 1 887 ? 50.374 -35.355 -25.092 1.00 76.06 887 LEU A N 1
ATOM 7346 C CA . LEU A 1 887 ? 50.831 -33.990 -25.367 1.00 76.06 887 LEU A CA 1
ATOM 7347 C C . LEU A 1 887 ? 52.267 -33.963 -25.900 1.00 76.06 887 LEU A C 1
ATOM 7349 O O . LEU A 1 887 ? 52.526 -33.271 -26.882 1.00 76.06 887 LEU A O 1
ATOM 7353 N N . ARG A 1 888 ? 53.172 -34.777 -25.346 1.00 78.69 888 ARG A N 1
ATOM 7354 C CA . ARG A 1 888 ? 54.541 -34.960 -25.855 1.00 78.69 888 ARG A CA 1
ATOM 7355 C C . ARG A 1 888 ? 54.541 -35.574 -27.256 1.00 78.69 888 ARG A C 1
ATOM 7357 O O . ARG A 1 888 ? 55.248 -35.083 -28.131 1.00 78.69 888 ARG A O 1
ATOM 7364 N N . SER A 1 889 ? 53.690 -36.570 -27.516 1.00 78.31 889 SER A N 1
ATOM 7365 C CA . SER A 1 889 ? 53.540 -37.153 -28.857 1.00 78.31 889 SER A CA 1
ATOM 7366 C C . SER A 1 889 ? 53.000 -36.140 -29.877 1.00 78.31 889 SER A C 1
ATOM 7368 O O . SER A 1 889 ? 53.542 -36.031 -30.975 1.00 78.31 889 SER A O 1
ATOM 7370 N N . LEU A 1 890 ? 52.010 -35.321 -29.502 1.00 76.19 890 LEU A N 1
ATOM 7371 C CA . LEU A 1 890 ? 51.494 -34.235 -30.336 1.00 76.19 890 LEU A CA 1
ATOM 7372 C C . LEU A 1 890 ? 52.553 -33.153 -30.567 1.00 76.19 890 LEU A C 1
ATOM 7374 O O . LEU A 1 890 ? 52.685 -32.692 -31.694 1.00 76.19 890 LEU A O 1
ATOM 7378 N N . GLY A 1 891 ? 53.358 -32.819 -29.554 1.00 76.75 891 GLY A N 1
ATOM 7379 C CA . GLY A 1 891 ? 54.521 -31.942 -29.695 1.00 76.75 891 GLY A CA 1
ATOM 7380 C C . GLY A 1 891 ? 55.508 -32.472 -30.736 1.00 76.75 891 GLY A C 1
ATOM 7381 O O . GLY A 1 891 ? 55.847 -31.760 -31.674 1.00 76.75 891 GLY A O 1
ATOM 7382 N N . THR A 1 892 ? 55.873 -33.758 -30.668 1.00 78.19 892 THR A N 1
ATOM 7383 C CA . THR A 1 892 ? 56.767 -34.365 -31.673 1.00 78.19 892 THR A CA 1
ATOM 7384 C C . THR A 1 892 ? 56.165 -34.417 -33.080 1.00 78.19 892 THR A C 1
ATOM 7386 O O . THR A 1 892 ? 56.898 -34.292 -34.058 1.00 78.19 892 THR A O 1
ATOM 7389 N N . ILE A 1 893 ? 54.842 -34.580 -33.211 1.00 78.06 893 ILE A N 1
ATOM 7390 C CA . ILE A 1 893 ? 54.145 -34.546 -34.507 1.00 78.06 893 ILE A CA 1
ATOM 7391 C C . ILE A 1 893 ? 54.136 -33.122 -35.075 1.00 78.06 893 ILE A C 1
ATOM 7393 O O . ILE A 1 893 ? 54.354 -32.943 -36.268 1.00 78.06 893 ILE A O 1
ATOM 7397 N N . VAL A 1 894 ? 53.925 -32.110 -34.233 1.00 74.19 894 VAL A N 1
ATOM 7398 C CA . VAL A 1 894 ? 53.926 -30.696 -34.634 1.00 74.19 894 VAL A CA 1
ATOM 7399 C C . VAL A 1 894 ? 55.328 -30.235 -35.037 1.00 74.19 894 VAL A C 1
ATOM 7401 O O . VAL A 1 894 ? 55.456 -29.580 -36.068 1.00 74.19 894 VAL A O 1
ATOM 7404 N N . SER A 1 895 ? 56.383 -30.651 -34.327 1.00 73.38 895 SER A N 1
ATOM 7405 C CA . SER A 1 895 ? 57.764 -30.370 -34.745 1.00 73.38 895 SER A CA 1
ATOM 7406 C C . SER A 1 895 ? 58.117 -31.067 -36.069 1.00 73.38 895 SER A C 1
ATOM 7408 O O . SER A 1 895 ? 58.699 -30.432 -36.942 1.00 73.38 895 SER A O 1
ATOM 7410 N N . LYS A 1 896 ? 57.675 -32.319 -36.291 1.00 75.44 896 LYS A N 1
ATOM 7411 C CA . LYS A 1 896 ? 57.839 -33.013 -37.588 1.00 75.44 896 LYS A CA 1
ATOM 7412 C C . LYS A 1 896 ? 57.077 -32.333 -38.730 1.00 75.44 896 LYS A C 1
ATOM 7414 O O . LYS A 1 896 ? 57.625 -32.163 -39.811 1.00 75.44 896 LYS A O 1
ATOM 7419 N N . LEU A 1 897 ? 55.846 -31.878 -38.488 1.00 70.44 897 LEU A N 1
ATOM 7420 C CA . LEU A 1 897 ? 55.079 -31.085 -39.459 1.00 70.44 897 LEU A CA 1
ATOM 7421 C C . LEU A 1 897 ? 55.758 -29.740 -39.765 1.00 70.44 897 LEU A C 1
ATOM 7423 O O . LEU A 1 897 ? 55.666 -29.249 -40.889 1.00 70.44 897 LEU A O 1
ATOM 7427 N N . GLY A 1 898 ? 56.452 -29.156 -38.783 1.00 68.62 898 GLY A N 1
ATOM 7428 C CA . GLY A 1 898 ? 57.252 -27.941 -38.944 1.00 68.62 898 GLY A CA 1
ATOM 7429 C C . GLY A 1 898 ? 58.514 -28.126 -39.788 1.00 68.62 898 GLY A C 1
ATOM 7430 O O . GLY A 1 898 ? 58.930 -27.170 -40.445 1.00 68.62 898 GLY A O 1
ATOM 7431 N N . GLU A 1 899 ? 59.095 -29.329 -39.790 1.00 74.81 899 GLU A N 1
ATOM 7432 C CA . GLU A 1 899 ? 60.213 -29.720 -40.660 1.00 74.81 899 GLU A CA 1
ATOM 7433 C C . GLU A 1 899 ? 59.741 -30.076 -42.082 1.00 74.81 899 GLU A C 1
ATOM 7435 O O . GLU A 1 899 ? 60.378 -29.678 -43.056 1.00 74.81 899 GLU A O 1
ATOM 7440 N N . GLU A 1 900 ? 58.605 -30.772 -42.219 1.00 76.44 900 GLU A N 1
ATOM 7441 C CA . GLU A 1 900 ? 58.058 -31.207 -43.516 1.00 76.44 900 GLU A CA 1
ATOM 7442 C C . GLU A 1 900 ? 57.427 -30.064 -44.336 1.00 76.44 900 GLU A C 1
ATOM 7444 O O . GLU A 1 900 ? 57.416 -30.128 -45.567 1.00 76.44 900 GLU A O 1
ATOM 7449 N N . TYR A 1 901 ? 56.938 -28.995 -43.689 1.00 68.81 901 TYR A N 1
ATOM 7450 C CA . TYR A 1 901 ? 56.277 -27.867 -44.363 1.00 68.81 901 TYR A CA 1
ATOM 7451 C C . TYR A 1 901 ? 56.828 -26.495 -43.914 1.00 68.81 901 TYR A C 1
ATOM 7453 O O . TYR A 1 901 ? 56.181 -25.790 -43.129 1.00 68.81 901 TYR A O 1
ATOM 7461 N N . PRO A 1 902 ? 57.969 -26.035 -44.473 1.00 69.00 902 PRO A N 1
ATOM 7462 C CA . PRO A 1 902 ? 58.590 -24.751 -44.117 1.00 69.00 902 PRO A CA 1
ATOM 7463 C C . PRO A 1 902 ? 57.675 -23.541 -44.354 1.00 69.00 902 PRO A C 1
ATOM 7465 O O . PRO A 1 902 ? 57.711 -22.565 -43.611 1.00 69.00 902 PRO A O 1
ATOM 7468 N N . ASN A 1 903 ? 56.796 -23.628 -45.355 1.00 66.69 903 ASN A N 1
ATOM 7469 C CA . ASN A 1 903 ? 55.894 -22.544 -45.751 1.00 66.69 903 ASN A CA 1
ATOM 7470 C C . ASN A 1 903 ? 54.747 -22.313 -44.743 1.00 66.69 903 ASN A C 1
ATOM 7472 O O . ASN A 1 903 ? 54.092 -21.275 -44.789 1.00 66.69 903 ASN A O 1
ATOM 7476 N N . LEU A 1 904 ? 54.501 -23.261 -43.827 1.00 63.97 904 LEU A N 1
ATOM 7477 C CA . LEU A 1 904 ? 53.474 -23.176 -42.778 1.00 63.97 904 LEU A CA 1
ATOM 7478 C C . LEU A 1 904 ? 54.065 -22.930 -41.376 1.00 63.97 904 LEU A C 1
ATOM 7480 O O . LEU A 1 904 ? 53.315 -22.859 -40.399 1.00 63.97 904 LEU A O 1
ATOM 7484 N N . GLN A 1 905 ? 55.384 -22.712 -41.270 1.00 66.81 905 GLN A N 1
ATOM 7485 C CA . GLN A 1 905 ? 56.098 -22.383 -40.026 1.00 66.81 905 GLN A CA 1
ATOM 7486 C C . GLN A 1 905 ? 55.416 -21.328 -39.132 1.00 66.81 905 GLN A C 1
ATOM 7488 O O . GLN A 1 905 ? 55.295 -21.588 -37.936 1.00 66.81 905 GLN A O 1
ATOM 7493 N N . PRO A 1 906 ? 54.907 -20.179 -39.627 1.00 65.88 906 PRO A N 1
ATOM 7494 C CA . PRO A 1 906 ? 54.286 -19.181 -38.748 1.00 65.88 906 PRO A CA 1
ATOM 7495 C C . PRO A 1 906 ? 52.962 -19.645 -38.119 1.00 65.88 906 PRO A C 1
ATOM 7497 O O . PRO A 1 906 ? 52.551 -19.110 -37.092 1.00 65.88 906 PRO A O 1
ATOM 7500 N N . ILE A 1 907 ? 52.287 -20.641 -38.699 1.00 66.25 907 ILE A N 1
ATOM 7501 C CA . ILE A 1 907 ? 51.061 -21.237 -38.143 1.00 66.25 907 ILE A CA 1
ATOM 7502 C C . ILE A 1 907 ? 51.422 -22.402 -37.215 1.00 66.25 907 ILE A C 1
ATOM 7504 O O . ILE A 1 907 ? 50.841 -22.543 -36.140 1.00 66.25 907 ILE A O 1
ATOM 7508 N N . ILE A 1 908 ? 52.427 -23.195 -37.589 1.00 71.00 908 ILE A N 1
ATOM 7509 C CA . ILE A 1 908 ? 52.911 -24.337 -36.806 1.00 71.00 908 ILE A CA 1
ATOM 7510 C C . ILE A 1 908 ? 53.563 -23.866 -35.497 1.00 71.00 908 ILE A C 1
ATOM 7512 O O . ILE A 1 908 ? 53.234 -24.402 -34.441 1.00 71.00 908 ILE A O 1
ATOM 7516 N N . ARG A 1 909 ? 54.354 -22.782 -35.520 1.00 68.69 909 ARG A N 1
ATOM 7517 C CA . ARG A 1 909 ? 54.924 -22.156 -34.310 1.00 68.69 909 ARG A CA 1
ATOM 7518 C C . ARG A 1 909 ? 53.862 -21.661 -33.326 1.00 68.69 909 ARG A C 1
ATOM 7520 O O . ARG A 1 909 ? 54.083 -21.701 -32.119 1.00 68.69 909 ARG A O 1
ATOM 7527 N N . LYS A 1 910 ? 52.693 -21.221 -33.814 1.00 67.00 910 LYS A N 1
ATOM 7528 C CA . LYS A 1 910 ? 51.565 -20.834 -32.943 1.00 67.00 910 LYS A CA 1
ATOM 7529 C C . LYS A 1 910 ? 51.032 -22.048 -32.184 1.00 67.00 910 LYS A C 1
ATOM 7531 O O . LYS A 1 910 ? 50.882 -21.981 -30.970 1.00 67.00 910 LYS A O 1
ATOM 7536 N N . VAL A 1 911 ? 50.825 -23.169 -32.874 1.00 68.06 911 VAL A N 1
ATOM 7537 C CA . VAL A 1 911 ? 50.367 -24.427 -32.258 1.00 68.06 911 VAL A CA 1
ATOM 7538 C C . VAL A 1 911 ? 51.423 -25.006 -31.307 1.00 68.06 911 VAL A C 1
ATOM 7540 O O . VAL A 1 911 ? 51.074 -25.511 -30.243 1.00 68.06 911 VAL A O 1
ATOM 7543 N N . GLU A 1 912 ? 52.706 -24.881 -31.645 1.00 71.00 912 GLU A N 1
ATOM 7544 C CA . GLU A 1 912 ? 53.827 -25.297 -30.797 1.00 71.00 912 GLU A CA 1
ATOM 7545 C C . GLU A 1 912 ? 53.872 -24.510 -29.475 1.00 71.00 912 GLU A C 1
ATOM 7547 O O . GLU A 1 912 ? 53.949 -25.121 -28.407 1.00 71.00 912 GLU A O 1
ATOM 7552 N N . SER A 1 913 ? 53.689 -23.180 -29.516 1.00 68.38 913 SER A N 1
ATOM 7553 C CA . SER A 1 913 ? 53.607 -22.351 -28.301 1.00 68.38 913 SER A CA 1
ATOM 7554 C C . SER A 1 913 ? 52.417 -22.717 -27.401 1.00 68.38 913 SER A C 1
ATOM 7556 O O . SER A 1 913 ? 52.574 -22.820 -26.185 1.00 68.38 913 SER A O 1
ATOM 7558 N N . SER A 1 914 ? 51.251 -23.029 -27.980 1.00 68.38 914 SER A N 1
ATOM 7559 C CA . SER A 1 914 ? 50.071 -23.482 -27.230 1.00 68.38 914 SER A CA 1
ATOM 7560 C C . SER A 1 914 ? 50.277 -24.841 -26.549 1.00 68.38 914 SER A C 1
ATOM 7562 O O . SER A 1 914 ? 49.738 -25.095 -25.469 1.00 68.38 914 SER A O 1
ATOM 7564 N N . ILE A 1 915 ? 51.044 -25.744 -27.172 1.00 71.69 915 ILE A N 1
ATOM 7565 C CA . ILE A 1 915 ? 51.379 -27.059 -26.605 1.00 71.69 915 ILE A CA 1
ATOM 7566 C C . ILE A 1 915 ? 52.414 -26.908 -25.481 1.00 71.69 915 ILE A C 1
ATOM 7568 O O . ILE A 1 915 ? 52.250 -27.529 -24.431 1.00 71.69 915 ILE A O 1
ATOM 7572 N N . GLN A 1 916 ? 53.416 -26.037 -25.644 1.00 71.12 916 GLN A N 1
ATOM 7573 C CA . GLN A 1 916 ? 54.420 -25.745 -24.610 1.00 71.12 916 GLN A CA 1
ATOM 7574 C C . GLN A 1 916 ? 53.825 -25.097 -23.354 1.00 71.12 916 GLN A C 1
ATOM 7576 O O . GLN A 1 916 ? 54.166 -25.504 -22.248 1.00 71.12 916 GLN A O 1
ATOM 7581 N N . VAL A 1 917 ? 52.886 -24.151 -23.489 1.00 70.06 917 VAL A N 1
ATOM 7582 C CA . VAL A 1 917 ? 52.203 -23.542 -22.328 1.00 70.06 917 VAL A CA 1
ATOM 7583 C C . VAL A 1 917 ? 51.425 -24.589 -21.517 1.00 70.06 917 VAL A C 1
ATOM 7585 O O . VAL A 1 917 ? 51.381 -24.512 -20.288 1.00 70.06 917 VAL A O 1
ATOM 7588 N N . ARG A 1 918 ? 50.842 -25.599 -22.179 1.00 67.38 918 ARG A N 1
ATOM 7589 C CA . ARG A 1 918 ? 50.151 -26.709 -21.498 1.00 67.38 918 ARG A CA 1
ATOM 7590 C C . ARG A 1 918 ? 51.116 -27.676 -20.817 1.00 67.38 918 ARG A C 1
ATOM 7592 O O . ARG A 1 918 ? 50.832 -28.093 -19.701 1.00 67.38 918 ARG A O 1
ATOM 7599 N N . LEU A 1 919 ? 52.247 -27.982 -21.455 1.00 69.56 919 LEU A N 1
ATOM 7600 C CA . LEU A 1 919 ? 53.308 -28.809 -20.873 1.00 69.56 919 LEU A CA 1
ATOM 7601 C C . LEU A 1 919 ? 53.904 -28.164 -19.612 1.00 69.56 919 LEU A C 1
ATOM 7603 O O . LEU A 1 919 ? 53.951 -28.810 -18.571 1.00 69.56 919 LEU A O 1
ATOM 7607 N N . ASN A 1 920 ? 54.250 -26.873 -19.669 1.00 68.00 920 ASN A N 1
ATOM 7608 C CA . ASN A 1 920 ? 54.882 -26.167 -18.549 1.00 68.00 920 ASN A CA 1
ATOM 7609 C C . ASN A 1 920 ? 53.985 -26.096 -17.297 1.00 68.00 920 ASN A C 1
ATOM 7611 O O . ASN A 1 920 ? 54.485 -26.192 -16.183 1.00 68.00 920 ASN A O 1
ATOM 7615 N N . GLN A 1 921 ? 52.662 -25.954 -17.443 1.00 64.62 921 GLN A N 1
ATOM 7616 C CA . GLN A 1 921 ? 51.753 -25.896 -16.287 1.00 64.62 921 GLN A CA 1
ATOM 7617 C C . GLN A 1 921 ? 51.408 -27.268 -15.692 1.00 64.62 921 GLN A C 1
ATOM 7619 O O . GLN A 1 921 ? 51.134 -27.349 -14.493 1.00 64.62 921 GLN A O 1
ATOM 7624 N N . GLU A 1 922 ? 51.395 -28.337 -16.495 1.00 62.59 922 GLU A N 1
ATOM 7625 C CA . GLU A 1 922 ? 51.236 -29.702 -15.974 1.00 62.59 922 GLU A CA 1
ATOM 7626 C C . GLU A 1 922 ? 52.517 -30.175 -15.262 1.00 62.59 922 GLU A C 1
ATOM 7628 O O . GLU A 1 922 ? 52.424 -30.851 -14.238 1.00 62.59 922 GLU A O 1
ATOM 7633 N N . GLU A 1 923 ? 53.695 -29.730 -15.716 1.00 58.84 923 GLU A N 1
ATOM 7634 C CA . GLU A 1 923 ? 54.979 -29.957 -15.035 1.00 58.84 923 GLU A CA 1
ATOM 7635 C C . GLU A 1 923 ? 55.121 -29.107 -13.749 1.00 58.84 923 GLU A C 1
ATOM 7637 O O . GLU A 1 923 ? 55.464 -29.653 -12.700 1.00 58.84 923 GLU A O 1
ATOM 7642 N N . GLU A 1 924 ? 54.725 -27.824 -13.747 1.00 56.75 924 GLU A N 1
ATOM 7643 C CA . GLU A 1 924 ? 54.653 -27.001 -12.516 1.00 56.75 924 GLU A CA 1
ATOM 7644 C C . GLU A 1 924 ? 53.617 -27.522 -11.496 1.00 56.75 924 GLU A C 1
ATOM 7646 O O . GLU A 1 924 ? 53.722 -27.258 -10.294 1.00 56.75 924 GLU A O 1
ATOM 7651 N N . GLY A 1 925 ? 52.595 -28.247 -11.964 1.00 54.69 925 GLY A N 1
ATOM 7652 C CA . GLY A 1 925 ? 51.617 -28.933 -11.120 1.00 54.69 925 GLY A CA 1
ATOM 7653 C C . GLY A 1 925 ? 52.177 -30.174 -10.419 1.00 54.69 925 GLY A C 1
ATOM 7654 O O . GLY A 1 925 ? 51.695 -30.508 -9.340 1.00 54.69 925 GLY A O 1
ATOM 7655 N N . MET A 1 926 ? 53.203 -30.811 -10.995 1.00 49.59 926 MET A N 1
ATOM 7656 C CA . MET A 1 926 ? 53.911 -31.965 -10.426 1.00 49.59 926 MET A CA 1
ATOM 7657 C C . MET A 1 926 ? 55.026 -31.551 -9.449 1.00 49.59 926 MET A C 1
ATOM 7659 O O . MET A 1 926 ? 55.302 -32.290 -8.515 1.00 49.59 926 MET A O 1
ATOM 7663 N N . GLU A 1 927 ? 55.639 -30.369 -9.610 1.00 44.16 927 GLU A N 1
ATOM 7664 C CA . GLU A 1 927 ? 56.665 -29.848 -8.679 1.00 44.16 927 GLU A CA 1
ATOM 7665 C C . GLU A 1 927 ? 56.099 -29.231 -7.382 1.00 44.16 927 GLU A C 1
ATOM 7667 O O . GLU A 1 927 ? 56.854 -28.939 -6.452 1.00 44.16 927 GLU A O 1
ATOM 7672 N N . LYS A 1 928 ? 54.781 -28.995 -7.300 1.00 44.03 928 LYS A N 1
ATOM 7673 C CA . LYS A 1 928 ? 54.106 -28.404 -6.122 1.00 44.03 928 LYS A CA 1
ATOM 7674 C C . LYS A 1 928 ? 53.168 -29.361 -5.374 1.00 44.03 928 LYS A C 1
ATOM 7676 O O . LYS A 1 928 ? 52.370 -28.898 -4.553 1.00 44.03 928 LYS A O 1
ATOM 7681 N N . ILE A 1 929 ? 53.278 -30.661 -5.636 1.00 37.56 929 ILE A N 1
ATOM 7682 C CA . ILE A 1 929 ? 52.745 -31.751 -4.802 1.00 37.56 929 ILE A CA 1
ATOM 7683 C C . ILE A 1 929 ? 53.936 -32.377 -4.083 1.00 37.56 929 ILE A C 1
ATOM 7685 O O . ILE A 1 929 ? 53.811 -32.606 -2.858 1.00 37.56 929 ILE A O 1
#